Protein AF-A0AA89BZT0-F1 (afdb_monomer_lite)

Organism: Pinctada imbricata (NCBI:txid66713)

Structure (mmCIF, N/CA/C/O backbone):
data_AF-A0AA89BZT0-F1
#
_entry.id   AF-A0AA89BZT0-F1
#
loop_
_atom_site.group_PDB
_atom_site.id
_atom_site.type_symbol
_atom_site.label_atom_id
_atom_site.label_alt_id
_atom_site.label_comp_id
_atom_site.label_asym_id
_atom_site.label_entity_id
_atom_site.label_seq_id
_atom_site.pdbx_PDB_ins_code
_atom_site.Cartn_x
_atom_site.Cartn_y
_atom_site.Cartn_z
_atom_site.occupancy
_atom_site.B_iso_or_equiv
_atom_site.auth_seq_id
_atom_site.auth_comp_id
_atom_site.auth_asym_id
_atom_site.auth_atom_id
_atom_site.pdbx_PDB_model_num
ATOM 1 N N . MET A 1 1 ? -17.321 -6.067 12.253 1.00 53.56 1 MET A N 1
ATOM 2 C CA . MET A 1 1 ? -18.525 -6.173 13.113 1.00 53.56 1 MET A CA 1
ATOM 3 C C . MET A 1 1 ? -18.321 -7.063 14.333 1.00 53.56 1 MET A C 1
ATOM 5 O O . MET A 1 1 ? -18.948 -6.784 15.343 1.00 53.56 1 MET A O 1
ATOM 9 N N . LEU A 1 2 ? -17.462 -8.089 14.282 1.00 60.59 2 LEU A N 1
ATOM 10 C CA . LEU A 1 2 ? -17.059 -8.815 15.491 1.00 60.59 2 LEU A CA 1
ATOM 11 C C . LEU A 1 2 ? -16.168 -7.947 16.381 1.00 60.59 2 LEU A C 1
ATOM 13 O O . LEU A 1 2 ? -15.301 -7.229 15.878 1.00 60.59 2 LEU A O 1
ATOM 17 N N . ASN A 1 3 ? -16.389 -8.027 17.689 1.00 65.00 3 ASN A N 1
ATOM 18 C CA . ASN A 1 3 ? -15.563 -7.345 18.672 1.00 65.00 3 ASN A CA 1
ATOM 19 C C . ASN A 1 3 ? -14.187 -7.998 18.787 1.00 65.00 3 ASN A C 1
ATOM 21 O O . ASN A 1 3 ? -14.025 -9.204 18.593 1.00 65.00 3 ASN A O 1
ATOM 25 N N . ASN A 1 4 ? -13.181 -7.189 19.117 1.00 71.94 4 ASN A N 1
ATOM 26 C CA . ASN A 1 4 ? -11.838 -7.692 19.357 1.00 71.94 4 ASN A CA 1
ATOM 27 C C . ASN A 1 4 ? -11.817 -8.505 20.662 1.00 71.94 4 ASN A C 1
ATOM 29 O O . ASN A 1 4 ? -12.065 -7.955 21.737 1.00 71.94 4 ASN A O 1
ATOM 33 N N . LEU A 1 5 ? -11.478 -9.792 20.552 1.00 74.44 5 LEU A N 1
ATOM 34 C CA . LEU A 1 5 ? -11.370 -10.724 21.673 1.00 74.44 5 LEU A CA 1
ATOM 35 C C . LEU A 1 5 ? -10.456 -10.199 22.794 1.00 74.44 5 LEU A C 1
ATOM 37 O O . LEU A 1 5 ? -10.839 -10.204 23.962 1.00 74.44 5 LEU A O 1
ATOM 41 N N . VAL A 1 6 ? -9.262 -9.715 22.437 1.00 74.31 6 VAL A N 1
ATOM 42 C CA . VAL A 1 6 ? -8.294 -9.156 23.394 1.00 74.31 6 VAL A CA 1
ATOM 43 C C . VAL A 1 6 ? -8.902 -7.945 24.094 1.00 74.31 6 VAL A C 1
ATOM 45 O O . VAL A 1 6 ? -8.813 -7.838 25.309 1.00 74.31 6 VAL A O 1
ATOM 48 N N . GLY A 1 7 ? -9.599 -7.075 23.360 1.00 70.56 7 GLY A N 1
ATOM 49 C CA . GLY A 1 7 ? -10.281 -5.919 23.948 1.00 70.56 7 GLY A CA 1
ATOM 50 C C . GLY A 1 7 ? -11.321 -6.299 25.009 1.00 70.56 7 GLY A C 1
ATOM 51 O O . GLY A 1 7 ? -11.402 -5.638 26.042 1.00 70.56 7 GLY A O 1
ATOM 52 N N . ILE A 1 8 ? -12.090 -7.370 24.782 1.00 75.25 8 ILE A N 1
ATOM 53 C CA . ILE A 1 8 ? -13.076 -7.873 25.753 1.00 75.25 8 ILE A CA 1
ATOM 54 C C . ILE A 1 8 ? -12.372 -8.408 26.998 1.00 75.25 8 ILE A C 1
ATOM 56 O O . ILE A 1 8 ? -12.724 -8.017 28.108 1.00 75.25 8 ILE A O 1
ATOM 60 N N . LEU A 1 9 ? -11.346 -9.243 26.817 1.00 78.50 9 LEU A N 1
ATOM 61 C CA . LEU A 1 9 ? -10.566 -9.798 27.922 1.00 78.50 9 LEU A CA 1
ATOM 62 C C . LEU A 1 9 ? -9.877 -8.701 28.744 1.00 78.50 9 LEU A C 1
ATOM 64 O O . LEU A 1 9 ? -9.885 -8.768 29.967 1.00 78.50 9 LEU A O 1
ATOM 68 N N . LEU A 1 10 ? -9.339 -7.659 28.104 1.00 80.94 10 LEU A N 1
ATOM 69 C CA . LEU A 1 10 ? -8.722 -6.535 28.810 1.00 80.94 10 LEU A CA 1
ATOM 70 C C . LEU A 1 10 ? -9.743 -5.736 29.634 1.00 80.94 10 LEU A C 1
ATOM 72 O O . LEU A 1 10 ? -9.424 -5.338 30.753 1.00 80.94 10 LEU A O 1
ATOM 76 N N . ARG A 1 11 ? -10.965 -5.525 29.119 1.00 83.50 11 ARG A N 1
ATOM 77 C CA . ARG A 1 11 ? -12.059 -4.886 29.875 1.00 83.50 11 ARG A CA 1
ATOM 78 C C . ARG A 1 11 ? -12.552 -5.756 31.019 1.00 83.50 11 ARG A C 1
ATOM 80 O O . ARG A 1 11 ? -12.786 -5.247 32.104 1.00 83.50 11 ARG A O 1
ATOM 87 N N . PHE A 1 12 ? -12.652 -7.065 30.800 1.00 87.19 12 PHE A N 1
ATOM 88 C CA . PHE A 1 12 ? -13.073 -8.032 31.812 1.00 87.19 12 PHE A CA 1
ATOM 89 C C . PHE A 1 12 ? -12.150 -8.068 33.037 1.00 87.19 12 PHE A C 1
ATOM 91 O O . PHE A 1 12 ? -12.543 -8.578 34.077 1.00 87.19 12 PHE A O 1
ATOM 98 N N . ARG A 1 13 ? -10.935 -7.521 32.939 1.00 87.81 13 ARG A N 1
ATOM 99 C CA . ARG A 1 13 ? -9.936 -7.433 34.013 1.00 87.81 13 ARG A CA 1
ATOM 100 C C . ARG A 1 13 ? -9.957 -6.107 34.788 1.00 87.81 13 ARG A C 1
ATOM 102 O O . ARG A 1 13 ? -9.151 -5.919 35.693 1.00 87.81 13 ARG A O 1
ATOM 109 N N . GLN A 1 14 ? -10.841 -5.168 34.445 1.00 85.38 14 GLN A N 1
ATOM 110 C CA . GLN A 1 14 ? -10.793 -3.799 34.977 1.00 85.38 14 GLN A CA 1
ATOM 111 C C . GLN A 1 14 ? -11.302 -3.666 36.415 1.00 85.38 14 GLN A C 1
ATOM 113 O O . GLN A 1 14 ? -10.724 -2.913 37.193 1.00 85.38 14 GLN A O 1
ATOM 118 N N . GLU A 1 15 ? -12.387 -4.357 36.766 1.00 90.06 15 GLU A N 1
ATOM 119 C CA . GLU A 1 15 ? -13.110 -4.109 38.022 1.00 90.06 15 GLU A CA 1
ATOM 120 C C . GLU A 1 15 ? -13.287 -5.372 38.871 1.00 90.06 15 GLU A C 1
ATOM 122 O O . GLU A 1 15 ? -13.087 -6.482 38.384 1.00 90.06 15 GLU A O 1
ATOM 127 N N . LYS A 1 16 ? -13.673 -5.216 40.144 1.00 91.50 16 LYS A N 1
ATOM 128 C CA . LYS A 1 16 ? -13.706 -6.291 41.152 1.00 91.50 16 LYS A CA 1
ATOM 129 C C . LYS A 1 16 ? -14.750 -7.376 40.884 1.00 91.50 16 LYS A C 1
ATOM 131 O O . LYS A 1 16 ? -14.441 -8.558 41.003 1.00 91.50 16 LYS A O 1
ATOM 136 N N . VAL A 1 17 ? -15.981 -6.994 40.554 1.00 92.94 17 VAL A N 1
ATOM 137 C CA . VAL A 1 17 ? -17.087 -7.942 40.372 1.00 92.94 17 VAL A CA 1
ATOM 138 C C . VAL A 1 17 ? -17.135 -8.345 38.909 1.00 92.94 17 VAL A C 1
ATOM 140 O O . VAL A 1 17 ? -17.359 -7.500 38.049 1.00 92.94 17 VAL A O 1
ATOM 143 N N . ALA A 1 18 ? -16.917 -9.621 38.616 1.00 92.06 18 ALA A N 1
ATOM 144 C CA . ALA A 1 18 ? -16.894 -10.152 37.262 1.00 92.06 18 ALA A CA 1
ATOM 145 C C . ALA A 1 18 ? -18.061 -11.108 37.029 1.00 92.06 18 ALA A C 1
ATOM 147 O O . ALA A 1 18 ? -18.404 -11.905 37.902 1.00 92.06 18 ALA A O 1
ATOM 148 N N . ILE A 1 19 ? -18.659 -11.046 35.842 1.00 90.88 19 ILE A N 1
ATOM 149 C CA . ILE A 1 19 ? -19.719 -11.954 35.414 1.00 90.88 19 ILE A CA 1
ATOM 150 C C . ILE A 1 19 ? -19.530 -12.343 33.946 1.00 90.88 19 ILE A C 1
ATOM 152 O O . ILE A 1 19 ? -19.216 -11.507 33.094 1.00 90.88 19 ILE A O 1
ATOM 156 N N . THR A 1 20 ? -19.734 -13.623 33.657 1.00 90.81 20 THR A N 1
ATOM 157 C CA . THR A 1 20 ? -19.865 -14.157 32.301 1.00 90.81 20 THR A CA 1
ATOM 158 C C . THR A 1 20 ? -21.302 -14.575 32.040 1.00 90.81 20 THR A C 1
ATOM 160 O O . THR A 1 20 ? -21.988 -15.026 32.958 1.00 90.81 20 THR A O 1
ATOM 163 N N . MET A 1 21 ? -21.737 -14.459 30.794 1.00 89.56 21 MET A N 1
ATOM 164 C CA . MET A 1 21 ? -23.088 -14.773 30.334 1.00 89.56 21 MET A CA 1
ATOM 165 C C . MET A 1 21 ? -23.045 -15.296 28.896 1.00 89.56 21 MET A C 1
ATOM 167 O O . MET A 1 21 ? -22.071 -15.061 28.188 1.00 89.56 21 MET A O 1
ATOM 171 N N . ASP A 1 22 ? -24.099 -15.982 28.474 1.00 89.12 22 ASP A N 1
ATOM 172 C CA . ASP A 1 22 ? -24.241 -16.600 27.154 1.00 89.12 22 ASP A CA 1
ATOM 173 C C . ASP A 1 22 ? -25.586 -16.217 26.525 1.00 89.12 22 ASP A C 1
ATOM 175 O O . ASP A 1 22 ? -26.570 -15.981 27.236 1.00 89.12 22 ASP A O 1
ATOM 179 N N . ILE A 1 23 ? -25.655 -16.188 25.194 1.00 88.88 23 ILE A N 1
ATOM 180 C CA . ILE A 1 23 ? -26.912 -16.004 24.461 1.00 88.88 23 ILE A CA 1
ATOM 181 C C . ILE A 1 23 ? -27.428 -17.358 23.990 1.00 88.88 23 ILE A C 1
ATOM 183 O O . ILE A 1 23 ? -26.845 -18.008 23.118 1.00 88.88 23 ILE A O 1
ATOM 187 N N . GLU A 1 24 ? -28.603 -17.739 24.489 1.00 87.06 24 GLU A N 1
ATOM 188 C CA . GLU A 1 24 ? -29.215 -19.009 24.126 1.00 87.06 24 GLU A CA 1
ATOM 189 C C . GLU A 1 24 ? -29.506 -19.051 22.621 1.00 87.06 24 GLU A C 1
ATOM 191 O O . GLU A 1 24 ? -30.210 -18.197 22.077 1.00 87.06 24 GLU A O 1
ATOM 196 N N . HIS A 1 25 ? -28.979 -20.071 21.939 1.00 85.19 25 HIS A N 1
ATOM 197 C CA . HIS A 1 25 ? -29.228 -20.312 20.517 1.00 85.19 25 HIS A CA 1
ATOM 198 C C . HIS A 1 25 ? -28.954 -19.093 19.613 1.00 85.19 25 HIS A C 1
ATOM 200 O O . HIS A 1 25 ? -29.687 -18.869 18.648 1.00 85.19 25 HIS A O 1
ATOM 206 N N . MET A 1 26 ? -27.882 -18.338 19.886 1.00 86.81 26 MET A N 1
ATOM 207 C CA . MET A 1 26 ? -27.530 -17.062 19.241 1.00 86.81 26 MET A CA 1
ATOM 208 C C . MET A 1 26 ? -27.893 -16.951 17.749 1.00 86.81 26 MET A C 1
ATOM 210 O O . MET A 1 26 ? -28.664 -16.074 17.362 1.00 86.81 26 MET A O 1
ATOM 214 N N . PHE A 1 27 ? -27.424 -17.869 16.898 1.00 86.12 27 PHE A N 1
ATOM 215 C CA . PHE A 1 27 ? -27.715 -17.833 15.455 1.00 86.12 27 PHE A CA 1
ATOM 216 C C . PHE A 1 27 ? -29.190 -18.082 15.119 1.00 86.12 27 PHE A C 1
ATOM 218 O O . PHE A 1 27 ? -29.762 -17.415 14.254 1.00 86.12 27 PHE A O 1
ATOM 225 N N . TYR A 1 28 ? -29.834 -19.004 15.833 1.00 85.88 28 TYR A N 1
ATOM 226 C CA . TYR A 1 28 ? -31.235 -19.351 15.623 1.00 85.88 28 TYR A CA 1
ATOM 227 C C . TYR A 1 28 ? -32.198 -18.297 16.180 1.00 85.88 28 TYR A C 1
ATOM 229 O O . TYR A 1 28 ? -33.404 -18.423 15.988 1.00 85.88 28 TYR A O 1
ATOM 237 N N . ASN A 1 29 ? -31.730 -17.216 16.800 1.00 86.38 29 ASN A N 1
ATOM 238 C CA . ASN A 1 29 ? -32.606 -16.089 17.123 1.00 86.38 29 ASN A CA 1
ATOM 239 C C . ASN A 1 29 ? -32.954 -15.246 15.884 1.00 86.38 29 ASN A C 1
ATOM 241 O O . ASN A 1 29 ? -34.031 -14.650 15.830 1.00 86.38 29 ASN A O 1
ATOM 245 N N . PHE A 1 30 ? -32.138 -15.299 14.825 1.00 87.19 30 PHE A N 1
ATOM 246 C CA . PHE A 1 30 ? -32.295 -14.461 13.634 1.00 87.19 30 PHE A CA 1
ATOM 247 C C . PHE A 1 30 ? -32.891 -15.240 12.452 1.00 87.19 30 PHE A C 1
ATOM 249 O O . PHE A 1 30 ? -32.354 -16.256 12.003 1.00 87.19 30 PHE A O 1
ATOM 256 N N . LYS A 1 31 ? -34.036 -14.770 11.940 1.00 86.44 31 LYS A N 1
ATOM 257 C CA . LYS A 1 31 ? -34.741 -15.379 10.798 1.00 86.44 31 LYS A CA 1
ATOM 258 C C . LYS A 1 31 ? -34.094 -14.990 9.470 1.00 86.44 31 LYS A C 1
ATOM 260 O O . LYS A 1 31 ? -33.657 -13.859 9.302 1.00 86.44 31 LYS A O 1
ATOM 265 N N . VAL A 1 32 ? -34.129 -15.911 8.510 1.00 86.62 32 VAL A N 1
ATOM 266 C CA . VAL A 1 32 ? -33.636 -15.680 7.144 1.00 86.62 32 VAL A CA 1
ATOM 267 C C . VAL A 1 32 ? -34.807 -15.255 6.241 1.00 86.62 32 VAL A C 1
ATOM 269 O O . VAL A 1 32 ? -35.856 -15.929 6.270 1.00 86.62 32 VAL A O 1
ATOM 272 N N . PRO A 1 33 ? -34.662 -14.173 5.444 1.00 87.25 33 PRO A N 1
ATOM 273 C CA . PRO A 1 33 ? -35.660 -13.742 4.462 1.00 87.25 33 PRO A CA 1
ATOM 274 C C . PRO A 1 33 ? -36.053 -14.868 3.506 1.00 87.25 33 PRO A C 1
ATOM 276 O O . PRO A 1 33 ? -35.218 -15.701 3.148 1.00 87.25 33 PRO A O 1
ATOM 279 N N . LEU A 1 34 ? -37.325 -14.920 3.099 1.00 87.88 34 LEU A N 1
ATOM 280 C CA . LEU A 1 34 ? -37.867 -16.044 2.327 1.00 87.88 34 LEU A CA 1
ATOM 281 C C . LEU A 1 34 ? -37.084 -16.271 1.023 1.00 87.88 34 LEU A C 1
ATOM 283 O O . LEU A 1 34 ? -36.742 -17.416 0.724 1.00 87.88 34 LEU A O 1
ATOM 287 N N . GLU A 1 35 ? -36.721 -15.202 0.305 1.00 90.25 35 GLU A N 1
ATOM 288 C CA . GLU A 1 35 ? -35.932 -15.289 -0.930 1.00 90.25 35 GLU A CA 1
ATOM 289 C C . GLU A 1 35 ? -34.500 -15.822 -0.734 1.00 90.25 35 GLU A C 1
ATOM 291 O O . GLU A 1 35 ? -33.906 -16.355 -1.675 1.00 90.25 35 GLU A O 1
ATOM 296 N N . GLN A 1 36 ? -33.953 -15.746 0.484 1.00 85.94 36 GLN A N 1
ATOM 297 C CA . GLN A 1 36 ? -32.582 -16.164 0.797 1.00 85.94 36 GLN A CA 1
ATOM 298 C C . GLN A 1 36 ? -32.486 -17.587 1.368 1.00 85.94 36 GLN A C 1
ATOM 300 O O . GLN A 1 36 ? -31.429 -18.214 1.285 1.00 85.94 36 GLN A O 1
ATOM 305 N N . ARG A 1 37 ? -33.584 -18.167 1.877 1.00 85.94 37 ARG A N 1
ATOM 306 C CA . ARG A 1 37 ? -33.588 -19.532 2.459 1.00 85.94 37 ARG A CA 1
ATOM 307 C C . ARG A 1 37 ? -33.136 -20.615 1.483 1.00 85.94 37 ARG A C 1
ATOM 309 O O . ARG A 1 37 ? -32.608 -21.645 1.899 1.00 85.94 37 ARG A O 1
ATOM 316 N N . ARG A 1 38 ? -33.302 -20.382 0.176 1.00 86.88 38 ARG A N 1
ATOM 317 C CA . ARG A 1 38 ? -32.851 -21.302 -0.881 1.00 86.88 38 ARG A CA 1
ATOM 318 C C . ARG A 1 38 ? -31.341 -21.556 -0.866 1.00 86.88 38 ARG A C 1
ATOM 320 O O . ARG A 1 38 ? -30.932 -22.623 -1.308 1.00 86.88 38 ARG A O 1
ATOM 327 N N . PHE A 1 39 ? -30.549 -20.615 -0.348 1.00 85.00 39 PHE A N 1
ATOM 328 C CA . PHE A 1 39 ? -29.093 -20.734 -0.243 1.00 85.00 39 PHE A CA 1
ATOM 329 C C . PHE A 1 39 ? -28.644 -21.536 0.988 1.00 85.00 39 PHE A C 1
ATOM 331 O O . PHE A 1 39 ? -27.487 -21.924 1.071 1.00 85.00 39 PHE A O 1
ATOM 338 N N . LEU A 1 40 ? -29.555 -21.822 1.926 1.00 86.31 40 LEU A N 1
ATOM 339 C CA . LEU A 1 40 ? -29.295 -22.590 3.149 1.00 86.31 40 LEU A CA 1
ATOM 340 C C . LEU A 1 40 ? -30.031 -23.939 3.124 1.00 86.31 40 LEU A C 1
ATOM 342 O O . LEU A 1 40 ? -30.663 -24.351 4.103 1.00 86.31 40 LEU A O 1
ATOM 346 N N . ARG A 1 41 ? -30.015 -24.600 1.961 1.00 88.31 41 ARG A N 1
ATOM 347 C CA . ARG A 1 41 ? -30.594 -25.935 1.785 1.00 88.31 41 ARG A CA 1
ATOM 348 C C . ARG A 1 41 ? -29.659 -27.001 2.332 1.00 88.31 41 ARG A C 1
ATOM 350 O O . ARG A 1 41 ? -28.452 -26.930 2.139 1.00 88.31 41 ARG A O 1
ATOM 357 N N . PHE A 1 42 ? -30.242 -28.017 2.946 1.00 86.62 42 PHE A N 1
ATOM 358 C CA . PHE A 1 42 ? -29.532 -29.215 3.371 1.00 86.62 42 PHE A CA 1
ATOM 359 C C . PHE A 1 42 ? -30.395 -30.444 3.098 1.00 86.62 42 PHE A C 1
ATOM 361 O O . PHE A 1 42 ? -31.622 -30.353 3.011 1.00 86.62 42 PHE A O 1
ATOM 368 N N . LEU A 1 43 ? -29.747 -31.590 2.922 1.00 91.38 43 LEU A N 1
ATOM 369 C CA . LEU A 1 43 ? -30.429 -32.870 2.784 1.00 91.38 43 LEU A CA 1
ATOM 370 C C . LEU A 1 43 ? -30.545 -33.507 4.165 1.00 91.38 43 LEU A C 1
ATOM 372 O O . LEU A 1 43 ? -29.567 -33.561 4.908 1.00 91.38 43 LEU A O 1
ATOM 376 N N . TRP A 1 44 ? -31.737 -33.982 4.501 1.00 92.50 44 TRP A N 1
ATOM 377 C CA . TRP A 1 44 ? -31.967 -34.758 5.714 1.00 92.50 44 TRP A CA 1
ATOM 378 C C . TRP A 1 44 ? -33.056 -35.790 5.481 1.00 92.50 44 TRP A C 1
ATOM 380 O O . TRP A 1 44 ? -33.876 -35.642 4.570 1.00 92.50 44 TRP A O 1
ATOM 390 N N . HIS A 1 45 ? -33.075 -36.841 6.291 1.00 90.12 45 HIS A N 1
ATOM 391 C CA . HIS A 1 45 ? -34.101 -37.859 6.166 1.00 90.12 45 HIS A CA 1
ATOM 392 C C . HIS A 1 45 ? -35.470 -37.290 6.539 1.00 90.12 45 HIS A C 1
ATOM 394 O O . HIS A 1 45 ? -35.613 -36.540 7.516 1.00 90.12 45 HIS A O 1
ATOM 400 N N . ARG A 1 46 ? -36.487 -37.622 5.738 1.00 90.69 46 ARG A N 1
ATOM 401 C CA . ARG A 1 46 ? -37.849 -37.134 5.968 1.00 90.69 46 ARG A CA 1
ATOM 402 C C . ARG A 1 46 ? -38.300 -37.507 7.384 1.00 90.69 46 ARG A C 1
ATOM 404 O O . ARG A 1 46 ? -38.179 -38.651 7.796 1.00 90.69 46 ARG A O 1
ATOM 411 N N . ASN A 1 47 ? -38.839 -36.528 8.110 1.00 87.62 47 ASN A N 1
ATOM 412 C CA . ASN A 1 47 ? -39.319 -36.681 9.490 1.00 87.62 47 ASN A CA 1
ATOM 413 C C . ASN A 1 47 ? -38.246 -37.119 10.507 1.00 87.62 47 ASN A C 1
ATOM 415 O O . ASN A 1 47 ? -38.604 -37.619 11.569 1.00 87.62 47 ASN A O 1
ATOM 419 N N . ASN A 1 48 ? -36.955 -36.890 10.219 1.00 85.00 48 ASN A N 1
ATOM 420 C CA . ASN A 1 48 ? -35.841 -37.285 11.090 1.00 85.00 48 ASN A CA 1
ATOM 421 C C . ASN A 1 48 ? -35.766 -38.808 11.342 1.00 85.00 48 ASN A C 1
ATOM 423 O O . ASN A 1 48 ? -35.332 -39.241 12.406 1.00 85.00 48 ASN A O 1
ATOM 427 N N . ASP A 1 49 ? -36.196 -39.605 10.363 1.00 89.12 49 ASP A N 1
ATOM 428 C CA . ASP A 1 49 ? -36.169 -41.070 10.391 1.00 89.12 49 ASP A CA 1
ATOM 429 C C . ASP A 1 49 ? -35.160 -41.591 9.360 1.00 89.12 49 ASP A C 1
ATOM 431 O O . ASP A 1 49 ? -35.381 -41.436 8.162 1.00 89.12 49 ASP A O 1
ATOM 435 N N . PHE A 1 50 ? -34.061 -42.202 9.812 1.00 91.69 50 PHE A N 1
ATOM 436 C CA . PHE A 1 50 ? -32.956 -42.651 8.951 1.00 91.69 50 PHE A CA 1
ATOM 437 C C . PHE A 1 50 ? -33.356 -43.705 7.902 1.00 91.69 50 PHE A C 1
ATOM 439 O O . PHE A 1 50 ? -32.645 -43.861 6.910 1.00 91.69 50 PHE A O 1
ATOM 446 N N . GLU A 1 51 ? -34.505 -44.366 8.066 1.00 92.81 51 GLU A N 1
ATOM 447 C CA . GLU A 1 51 ? -35.046 -45.332 7.098 1.00 92.81 51 GLU A CA 1
ATOM 448 C C . GLU A 1 51 ? -35.844 -44.661 5.961 1.00 92.81 51 GLU A C 1
ATOM 450 O O . GLU A 1 51 ? -36.168 -45.285 4.949 1.00 92.81 51 GLU A O 1
ATOM 455 N N . GLN A 1 52 ? -36.173 -43.372 6.095 1.00 93.50 52 GLN A N 1
ATOM 456 C CA . GLN A 1 52 ? -36.895 -42.601 5.080 1.00 93.50 52 GLN A CA 1
ATOM 457 C C . GLN A 1 52 ? -35.939 -41.962 4.061 1.00 93.50 52 GLN A C 1
ATOM 459 O O . GLN A 1 52 ? -34.777 -41.698 4.371 1.00 93.50 52 GLN A O 1
ATOM 464 N N . PRO A 1 53 ? -36.402 -41.633 2.839 1.00 87.56 53 PRO A N 1
ATOM 465 C CA . PRO A 1 53 ? -35.551 -40.999 1.837 1.00 87.56 53 PRO A CA 1
ATOM 466 C C . PRO A 1 53 ? -35.045 -39.619 2.285 1.00 87.56 53 PRO A C 1
ATOM 468 O O . PRO A 1 53 ? -35.751 -38.857 2.958 1.00 87.56 53 PRO A O 1
ATOM 471 N N . LEU A 1 54 ? -33.832 -39.278 1.839 1.00 94.00 54 LEU A N 1
ATOM 472 C CA . LEU A 1 54 ? -33.273 -37.933 1.959 1.00 94.00 54 LEU A CA 1
ATOM 473 C C . LEU A 1 54 ? -34.129 -36.942 1.162 1.00 94.00 54 LEU A C 1
ATOM 475 O O . LEU A 1 54 ? -34.370 -37.119 -0.033 1.00 94.00 54 LEU A O 1
ATOM 479 N N . VAL A 1 55 ? -34.566 -35.871 1.818 1.00 93.00 55 VAL A N 1
ATOM 480 C CA . VAL A 1 55 ? -35.310 -34.769 1.203 1.00 93.00 55 VAL A CA 1
ATOM 481 C C . VAL A 1 55 ? -34.615 -33.438 1.484 1.00 93.00 55 VAL A C 1
ATOM 483 O O . VAL A 1 55 ? -33.896 -33.282 2.471 1.00 93.00 55 VAL A O 1
ATOM 486 N N . ALA A 1 56 ? -34.813 -32.467 0.592 1.00 90.75 56 ALA A N 1
ATOM 487 C CA . ALA A 1 56 ? -34.241 -31.136 0.745 1.00 90.75 56 ALA A CA 1
ATOM 488 C C . ALA A 1 56 ? -35.056 -30.301 1.743 1.00 90.75 56 ALA A C 1
ATOM 490 O O . ALA A 1 56 ? -36.212 -29.960 1.484 1.00 90.75 56 ALA A O 1
ATOM 491 N N . TYR A 1 57 ? -34.426 -29.923 2.851 1.00 86.00 57 TYR A N 1
ATOM 492 C CA . TYR A 1 57 ? -34.934 -28.948 3.810 1.00 86.00 57 TYR A CA 1
ATOM 493 C C . TYR A 1 57 ? -34.263 -27.587 3.597 1.00 86.00 57 TYR A C 1
ATOM 495 O O . TYR A 1 57 ? -33.181 -27.482 3.019 1.00 86.00 57 TYR A O 1
ATOM 503 N N . GLN A 1 58 ? -34.924 -26.521 4.047 1.00 87.81 58 GLN A N 1
ATOM 504 C CA . GLN A 1 58 ? -34.394 -25.158 4.032 1.00 87.81 58 GLN A CA 1
ATOM 505 C C . GLN A 1 58 ? -34.340 -24.629 5.455 1.00 87.81 58 GLN A C 1
ATOM 507 O O . GLN A 1 58 ? -35.340 -24.673 6.176 1.00 87.81 58 GLN A O 1
ATOM 512 N N . MET A 1 59 ? -33.194 -24.081 5.844 1.00 87.25 59 MET A N 1
ATOM 513 C CA . MET A 1 59 ? -33.084 -23.398 7.125 1.00 87.25 59 MET A CA 1
ATOM 514 C C . MET A 1 59 ? -33.903 -22.108 7.093 1.00 87.25 59 MET A C 1
ATOM 516 O O . MET A 1 59 ? -33.787 -21.284 6.188 1.00 87.25 59 MET A O 1
ATOM 520 N N . THR A 1 60 ? -34.762 -21.933 8.095 1.00 87.12 60 THR A N 1
ATOM 521 C CA . THR A 1 60 ? -35.601 -20.729 8.237 1.00 87.12 60 THR A CA 1
ATOM 522 C C . THR A 1 60 ? -34.916 -19.631 9.049 1.00 87.12 60 THR A C 1
ATOM 524 O O . THR A 1 60 ? -35.423 -18.510 9.146 1.00 87.12 60 THR A O 1
ATOM 527 N N . ARG A 1 61 ? -33.760 -19.957 9.631 1.00 87.00 61 ARG A N 1
ATOM 528 C CA . ARG A 1 61 ? -32.972 -19.140 10.547 1.00 87.00 61 ARG A CA 1
ATOM 529 C C . ARG A 1 61 ? -31.488 -19.269 10.223 1.00 87.00 61 ARG A C 1
ATOM 531 O O . ARG A 1 61 ? -31.100 -20.197 9.513 1.00 87.00 61 ARG A O 1
ATOM 538 N N . HIS A 1 62 ? -30.678 -18.335 10.711 1.00 86.56 62 HIS A N 1
ATOM 539 C CA . HIS A 1 62 ? -29.236 -18.387 10.492 1.00 86.56 62 HIS A CA 1
ATOM 540 C C . HIS A 1 62 ? -28.629 -19.634 11.145 1.00 86.56 62 HIS A C 1
ATOM 542 O O . HIS A 1 62 ? -29.038 -20.048 12.228 1.00 86.56 62 HIS A O 1
ATOM 548 N N . VAL A 1 63 ? -27.657 -20.236 10.457 1.00 82.88 63 VAL A N 1
ATOM 549 C CA . VAL A 1 63 ? -26.985 -21.468 10.886 1.00 82.88 63 VAL A CA 1
ATOM 550 C C . VAL A 1 63 ? -25.576 -21.203 11.384 1.00 82.88 63 VAL A C 1
ATOM 552 O O . VAL A 1 63 ? -24.891 -20.296 10.903 1.00 82.88 63 VAL A O 1
ATOM 555 N N . PHE A 1 64 ? -25.127 -22.052 12.302 1.00 77.69 64 PHE A N 1
ATOM 556 C CA . PHE A 1 64 ? -23.723 -22.154 12.673 1.00 77.69 64 PHE A CA 1
ATOM 557 C C . PHE A 1 64 ? -22.880 -22.686 11.498 1.00 77.69 64 PHE A C 1
ATOM 559 O O . PHE A 1 64 ? -23.361 -23.488 10.700 1.00 77.69 64 PHE A O 1
ATOM 566 N N . GLY A 1 65 ? -21.630 -22.229 11.380 1.00 74.81 65 GLY A N 1
ATOM 567 C CA . GLY A 1 65 ? -20.685 -22.672 10.344 1.00 74.81 65 GLY A CA 1
ATOM 568 C C . GLY A 1 65 ? -20.740 -21.903 9.018 1.00 74.81 65 GLY A C 1
ATOM 569 O O . GLY A 1 65 ? -19.802 -21.994 8.232 1.00 74.81 65 GLY A O 1
ATOM 570 N N . ASN A 1 66 ? -21.775 -21.092 8.778 1.00 79.38 66 ASN A N 1
ATOM 571 C CA . ASN A 1 66 ? -21.763 -20.146 7.660 1.00 79.38 66 ASN A CA 1
ATOM 572 C C . ASN A 1 66 ? -20.909 -18.915 8.020 1.00 79.38 66 ASN A C 1
ATOM 574 O O . ASN A 1 66 ? -21.109 -18.308 9.074 1.00 79.38 66 ASN A O 1
ATOM 578 N N . SER A 1 67 ? -19.982 -18.528 7.138 1.00 77.31 67 SER A N 1
ATOM 579 C CA . SER A 1 67 ? -18.983 -17.475 7.387 1.00 77.31 67 SER A CA 1
ATOM 580 C C . SER A 1 67 ? -19.602 -16.111 7.712 1.00 77.31 67 SER A C 1
ATOM 582 O O . SER A 1 67 ? -19.031 -15.337 8.479 1.00 77.31 67 SER A O 1
ATOM 584 N N . THR A 1 68 ? -20.795 -15.821 7.185 1.00 80.25 68 THR A N 1
ATOM 585 C CA . THR A 1 68 ? -21.501 -14.551 7.417 1.00 80.25 68 THR A CA 1
ATOM 586 C C . THR A 1 68 ? -22.340 -14.535 8.696 1.00 80.25 68 THR A C 1
ATOM 588 O O . THR A 1 68 ? -22.626 -13.456 9.223 1.00 80.25 68 THR A O 1
ATOM 591 N N . SER A 1 69 ? -22.704 -15.700 9.240 1.00 82.50 69 SER A N 1
ATOM 592 C CA . SER A 1 69 ? -23.628 -15.812 10.376 1.00 82.50 69 SER A CA 1
ATOM 593 C C . SER A 1 69 ? -23.183 -15.054 11.636 1.00 82.50 69 SER A C 1
ATOM 595 O O . SER A 1 69 ? -24.034 -14.385 12.223 1.00 82.50 69 SER A O 1
ATOM 597 N N . PRO A 1 70 ? -21.898 -15.063 12.058 1.00 83.12 70 PRO A N 1
ATOM 598 C CA . PRO A 1 70 ? -21.460 -14.301 13.234 1.00 83.12 70 PRO A CA 1
ATOM 599 C C . PRO A 1 70 ? -21.673 -12.794 13.095 1.00 83.12 70 PRO A C 1
ATOM 601 O O . PRO A 1 70 ? -22.096 -12.137 14.046 1.00 83.12 70 PRO A O 1
ATOM 604 N N . SER A 1 71 ? -21.432 -12.241 11.906 1.00 83.62 71 SER A N 1
ATOM 605 C CA . SER A 1 71 ? -21.617 -10.811 11.645 1.00 83.62 71 SER A CA 1
ATOM 606 C C . SER A 1 71 ? -23.092 -10.421 11.666 1.00 83.62 71 SER A C 1
ATOM 608 O O . SER A 1 71 ? -23.443 -9.406 12.265 1.00 83.62 71 SER A O 1
ATOM 610 N N . VAL A 1 72 ? -23.959 -11.246 11.069 1.00 83.12 72 VAL A N 1
ATOM 611 C CA . VAL A 1 72 ? -25.411 -11.008 11.063 1.00 83.12 72 VAL A CA 1
ATOM 612 C C . VAL A 1 72 ? -25.994 -11.122 12.471 1.00 83.12 72 VAL A C 1
ATOM 614 O O . VAL A 1 72 ? -26.773 -10.263 12.876 1.00 83.12 72 VAL A O 1
ATOM 617 N N . ALA A 1 73 ? -25.582 -12.134 13.239 1.00 83.56 73 ALA A N 1
ATOM 618 C CA . ALA A 1 73 ? -26.057 -12.326 14.605 1.00 83.56 73 ALA A CA 1
ATOM 619 C C . ALA A 1 73 ? -25.638 -11.163 15.525 1.00 83.56 73 ALA A C 1
ATOM 621 O O . ALA A 1 73 ? -26.462 -10.642 16.272 1.00 83.56 73 ALA A O 1
ATOM 622 N N . ASN A 1 74 ? -24.393 -10.682 15.411 1.00 85.62 74 ASN A N 1
ATOM 623 C CA . ASN A 1 74 ? -23.947 -9.495 16.149 1.00 85.62 74 ASN A CA 1
ATOM 624 C C . ASN A 1 74 ? -24.705 -8.233 15.722 1.00 85.62 74 ASN A C 1
ATOM 626 O O . ASN A 1 74 ? -25.123 -7.460 16.578 1.00 85.62 74 ASN A O 1
ATOM 630 N N . PHE A 1 75 ? -24.918 -8.017 14.421 1.00 87.44 75 PHE A N 1
ATOM 631 C CA . PHE A 1 75 ? -25.705 -6.878 13.943 1.00 87.44 75 PHE A CA 1
ATOM 632 C C . PHE A 1 75 ? -27.131 -6.900 14.506 1.00 87.44 75 PHE A C 1
ATOM 634 O O . PHE A 1 75 ? -27.607 -5.893 15.028 1.00 87.44 75 PHE A O 1
ATOM 641 N N . GLY A 1 76 ? -27.788 -8.060 14.450 1.00 87.38 76 GLY A N 1
ATOM 642 C CA . GLY A 1 76 ? -29.128 -8.237 14.991 1.00 87.38 76 GLY A CA 1
ATOM 643 C C . GLY A 1 76 ? -29.185 -7.979 16.497 1.00 87.38 76 GLY A C 1
ATOM 644 O O . GLY A 1 76 ? -30.079 -7.272 16.951 1.00 87.38 76 GLY A O 1
ATOM 645 N N . LEU A 1 77 ? -28.198 -8.456 17.261 1.00 88.12 77 LEU A N 1
ATOM 646 C CA . LEU A 1 77 ? -28.104 -8.203 18.700 1.00 88.12 77 LEU A CA 1
ATOM 647 C C . LEU A 1 77 ? -27.981 -6.706 19.019 1.00 88.12 77 LEU A C 1
ATOM 649 O O . LEU A 1 77 ? -28.691 -6.196 19.883 1.00 88.12 77 LEU A O 1
ATOM 653 N N . ARG A 1 78 ? -27.137 -5.980 18.275 1.00 90.62 78 ARG A N 1
ATOM 654 C CA . ARG A 1 78 ? -26.977 -4.524 18.423 1.00 90.62 78 ARG A CA 1
ATOM 655 C C . ARG A 1 78 ? -28.256 -3.766 18.073 1.00 90.62 78 ARG A C 1
ATOM 657 O O . ARG A 1 78 ? -28.596 -2.803 18.752 1.00 90.62 78 ARG A O 1
ATOM 664 N N . LYS A 1 79 ? -28.985 -4.219 17.049 1.00 89.75 79 LYS A N 1
ATOM 665 C CA . LYS A 1 79 ? -30.274 -3.634 16.657 1.00 89.75 79 LYS A CA 1
ATOM 666 C C . LYS A 1 79 ? -31.372 -3.852 17.693 1.00 89.75 79 LYS A C 1
ATOM 668 O O . LYS A 1 79 ? -32.144 -2.934 17.943 1.00 89.75 79 LYS A O 1
ATOM 673 N N . VAL A 1 80 ? -31.404 -5.012 18.349 1.00 90.06 80 VAL A N 1
ATOM 674 C CA . VAL A 1 80 ? -32.366 -5.308 19.426 1.00 90.06 80 VAL A CA 1
ATOM 675 C C . VAL A 1 80 ? -32.232 -4.331 20.605 1.00 90.06 80 VAL A C 1
ATOM 677 O O . VAL A 1 80 ? -33.231 -4.004 21.241 1.00 90.06 80 VAL A O 1
ATOM 680 N N . VAL A 1 81 ? -31.031 -3.810 20.878 1.00 90.50 81 VAL A N 1
ATOM 681 C CA . VAL A 1 81 ? -30.784 -2.883 22.000 1.00 90.50 81 VAL A CA 1
ATOM 682 C C . VAL A 1 81 ? -30.630 -1.414 21.592 1.00 90.50 81 VAL A C 1
ATOM 684 O O . VAL A 1 81 ? -30.272 -0.589 22.425 1.00 90.50 81 VAL A O 1
ATOM 687 N N . GLU A 1 82 ? -30.919 -1.044 20.341 1.00 88.81 82 GLU A N 1
ATOM 688 C CA . GLU A 1 82 ? -30.725 0.327 19.830 1.00 88.81 82 GLU A CA 1
ATOM 689 C C . GLU A 1 82 ? -31.508 1.382 20.644 1.00 88.81 82 GLU A C 1
ATOM 691 O O . GLU A 1 82 ? -30.999 2.475 20.907 1.00 88.81 82 GLU A O 1
ATOM 696 N N . GLY A 1 83 ? -32.700 1.015 21.130 1.00 86.88 83 GLY A N 1
ATOM 697 C CA . GLY A 1 83 ? -33.546 1.838 22.003 1.00 86.88 83 GLY A CA 1
ATOM 698 C C . GLY A 1 83 ? -33.309 1.680 23.512 1.00 86.88 83 GLY A C 1
ATOM 699 O O . GLY A 1 83 ? -34.052 2.272 24.288 1.00 86.88 83 GLY A O 1
ATOM 700 N N . ALA A 1 84 ? -32.328 0.880 23.943 1.00 90.62 84 ALA A N 1
ATOM 701 C CA . ALA A 1 84 ? -32.031 0.659 25.361 1.00 90.62 84 ALA A CA 1
ATOM 702 C C . ALA A 1 84 ? -31.124 1.758 25.954 1.00 90.62 84 ALA A C 1
ATOM 704 O O . ALA A 1 84 ? -30.604 2.623 25.233 1.00 90.62 84 ALA A O 1
ATOM 705 N N . ASP A 1 85 ? -30.906 1.688 27.270 1.00 88.38 85 ASP A N 1
ATOM 706 C CA . ASP A 1 85 ? -29.998 2.563 28.019 1.00 88.38 85 ASP A CA 1
ATOM 707 C C . ASP A 1 85 ? -28.558 2.519 27.466 1.00 88.38 85 ASP A C 1
ATOM 709 O O . ASP A 1 85 ? -28.128 1.562 26.810 1.00 88.38 85 ASP A O 1
ATOM 713 N N . SER A 1 86 ? -27.787 3.584 27.702 1.00 85.81 86 SER A N 1
ATOM 714 C CA . SER A 1 86 ? -26.435 3.745 27.145 1.00 85.81 86 SER A CA 1
ATOM 715 C C . SER A 1 86 ? -25.447 2.676 27.620 1.00 85.81 86 SER A C 1
ATOM 717 O O . SER A 1 86 ? -24.622 2.209 26.832 1.00 85.81 86 SER A O 1
ATOM 719 N N . ASP A 1 87 ? -25.545 2.245 28.873 1.00 84.62 87 ASP A N 1
ATOM 720 C CA . ASP A 1 87 ? -24.700 1.211 29.469 1.00 84.62 87 ASP A CA 1
ATOM 721 C C . ASP A 1 87 ? -25.048 -0.204 28.973 1.00 84.62 87 ASP A C 1
ATOM 723 O O . ASP A 1 87 ? -24.136 -0.978 28.678 1.00 84.62 87 ASP A O 1
ATOM 727 N N . VAL A 1 88 ? -26.332 -0.511 28.753 1.00 89.62 88 VAL A N 1
ATOM 728 C CA . VAL A 1 88 ? -26.791 -1.751 28.091 1.00 89.62 88 VAL A CA 1
ATOM 729 C C . VAL A 1 88 ? -26.259 -1.822 26.659 1.00 89.62 88 VAL A C 1
ATOM 731 O O . VAL A 1 88 ? -25.697 -2.837 26.239 1.00 89.62 88 VAL A O 1
ATOM 734 N N . LYS A 1 89 ? -26.366 -0.719 25.905 1.00 86.94 89 LYS A N 1
ATOM 735 C CA . LYS A 1 89 ? -25.788 -0.625 24.555 1.00 86.94 89 LYS A CA 1
ATOM 736 C C . LYS A 1 89 ? -24.279 -0.818 24.577 1.00 86.94 89 LYS A C 1
ATOM 738 O O . LYS A 1 89 ? -23.752 -1.524 23.722 1.00 86.94 89 LYS A O 1
ATOM 743 N N . CYS A 1 90 ? -23.584 -0.217 25.541 1.00 83.62 90 CYS A N 1
ATOM 744 C CA . CYS A 1 90 ? -22.141 -0.372 25.696 1.00 83.62 90 CYS A CA 1
ATOM 745 C C . CYS A 1 90 ? -21.756 -1.838 25.955 1.00 83.62 90 CYS A C 1
ATOM 747 O O . CYS A 1 90 ? -20.864 -2.354 25.282 1.00 83.62 90 CYS A O 1
ATOM 749 N N . LEU A 1 91 ? -22.475 -2.532 26.846 1.00 85.50 91 LEU A N 1
ATOM 750 C CA . LEU A 1 91 ? -22.273 -3.954 27.136 1.00 85.50 91 LEU A CA 1
ATOM 751 C C . LEU A 1 91 ? -22.428 -4.818 25.875 1.00 85.50 91 LEU A C 1
ATOM 753 O O . LEU A 1 91 ? -21.513 -5.561 25.526 1.00 85.50 91 LEU A O 1
ATOM 757 N N . ILE A 1 92 ? -23.526 -4.680 25.130 1.00 87.75 92 ILE A N 1
ATOM 758 C CA . ILE A 1 92 ? -23.742 -5.457 23.897 1.00 87.75 92 ILE A CA 1
ATOM 759 C C . ILE A 1 92 ? -22.719 -5.103 22.811 1.00 87.75 92 ILE A C 1
ATOM 761 O O . ILE A 1 92 ? -22.167 -5.983 22.146 1.00 87.75 92 ILE A O 1
ATOM 765 N N . ASN A 1 93 ? -22.434 -3.813 22.626 1.00 83.19 93 ASN A N 1
ATOM 766 C CA . ASN A 1 93 ? -21.546 -3.360 21.562 1.00 83.19 93 ASN A CA 1
ATOM 767 C C . ASN A 1 93 ? -20.091 -3.727 21.816 1.00 83.19 93 ASN A C 1
ATOM 769 O O . ASN A 1 93 ? -19.396 -3.988 20.840 1.00 83.19 93 ASN A O 1
ATOM 773 N N . ASN A 1 94 ? -19.643 -3.779 23.073 1.00 79.94 94 ASN A N 1
ATOM 774 C CA . ASN A 1 94 ? -18.223 -3.887 23.398 1.00 79.94 94 ASN A CA 1
ATOM 775 C C . ASN A 1 94 ? -17.850 -5.170 24.144 1.00 79.94 94 ASN A C 1
ATOM 777 O O . ASN A 1 94 ? -16.694 -5.570 24.069 1.00 79.94 94 ASN A O 1
ATOM 781 N N . ASN A 1 95 ? -18.759 -5.833 24.853 1.00 83.56 95 ASN A N 1
ATOM 782 C CA . ASN A 1 95 ? -18.406 -6.891 25.809 1.00 83.56 95 ASN A CA 1
ATOM 783 C C . ASN A 1 95 ? -18.901 -8.292 25.416 1.00 83.56 95 ASN A C 1
ATOM 785 O O . ASN A 1 95 ? -18.638 -9.243 26.148 1.00 83.56 95 ASN A O 1
ATOM 789 N N . PHE A 1 96 ? -19.531 -8.431 24.246 1.00 85.06 96 PHE A N 1
ATOM 790 C CA . PHE A 1 96 ? -19.890 -9.723 23.655 1.00 85.06 96 PHE A CA 1
ATOM 791 C C . PHE A 1 96 ? -18.938 -10.132 22.529 1.00 85.06 96 PHE A C 1
ATOM 793 O O . PHE A 1 96 ? -18.612 -9.328 21.648 1.00 85.06 96 PHE A O 1
ATOM 800 N N . TYR A 1 97 ? -18.529 -11.399 22.534 1.00 83.19 97 TYR A N 1
ATOM 801 C CA . TYR A 1 97 ? -17.875 -12.075 21.423 1.00 83.19 97 TYR A CA 1
ATOM 802 C C . TYR A 1 97 ? -18.810 -13.164 20.895 1.00 83.19 97 TYR A C 1
ATOM 804 O O . TYR A 1 97 ? -18.809 -14.285 21.384 1.00 83.19 97 TYR A O 1
ATOM 812 N N . VAL A 1 98 ? -19.608 -12.822 19.878 1.00 83.44 98 VAL A N 1
ATOM 813 C CA . VAL A 1 98 ? -20.696 -13.691 19.396 1.00 83.44 98 VAL A CA 1
ATOM 814 C C . VAL A 1 98 ? -21.731 -13.915 20.508 1.00 83.44 98 VAL A C 1
ATOM 816 O O . VAL A 1 98 ? -22.484 -12.987 20.784 1.00 83.44 98 VAL A O 1
ATOM 819 N N . ASP A 1 99 ? -21.793 -15.099 21.104 1.00 85.88 99 ASP A N 1
ATOM 820 C CA . ASP A 1 99 ? -22.737 -15.516 22.142 1.00 85.88 99 ASP A CA 1
ATOM 821 C C . ASP A 1 99 ? -22.215 -15.262 23.563 1.00 85.88 99 ASP A C 1
ATOM 823 O O . ASP A 1 99 ? -23.003 -14.918 24.444 1.00 85.88 99 ASP A O 1
ATOM 827 N N . ASP A 1 100 ? -20.896 -15.310 23.758 1.00 86.38 100 ASP A N 1
ATOM 828 C CA . ASP A 1 100 ? -20.247 -15.116 25.055 1.00 86.38 100 ASP A CA 1
ATOM 829 C C . ASP A 1 100 ? -20.123 -13.626 25.438 1.00 86.38 100 ASP A C 1
ATOM 831 O O . ASP A 1 100 ? -19.448 -12.841 24.763 1.00 86.38 100 ASP A O 1
ATOM 835 N N . GLY A 1 101 ? -20.710 -13.237 26.570 1.00 88.56 101 GLY A N 1
ATOM 836 C CA . GLY A 1 101 ? -20.606 -11.907 27.176 1.00 88.56 101 GLY A CA 1
ATOM 837 C C . GLY A 1 101 ? -19.739 -11.906 28.435 1.00 88.56 101 GLY A C 1
ATOM 838 O O . GLY A 1 101 ? -19.970 -12.690 29.353 1.00 88.56 101 GLY A O 1
ATOM 839 N N . LEU A 1 102 ? -18.747 -11.013 28.506 1.00 89.31 102 LEU A N 1
ATOM 840 C CA . LEU A 1 102 ? -17.842 -10.872 29.655 1.00 89.31 102 LEU A CA 1
ATOM 841 C C . LEU A 1 102 ? -17.879 -9.441 30.193 1.00 89.31 102 LEU A C 1
ATOM 843 O O . LEU A 1 102 ? -17.522 -8.493 29.490 1.00 89.31 102 LEU A O 1
ATOM 847 N N . LEU A 1 103 ? -18.242 -9.277 31.462 1.00 90.38 103 LEU A N 1
ATOM 848 C CA . LEU A 1 103 ? -18.373 -7.978 32.118 1.00 90.38 103 LEU A CA 1
ATOM 849 C C . LEU A 1 103 ? -17.614 -7.954 33.446 1.00 90.38 103 LEU A C 1
ATOM 851 O O . LEU A 1 103 ? -17.633 -8.926 34.196 1.00 90.38 103 LEU A O 1
ATOM 855 N N . SER A 1 104 ? -17.001 -6.813 33.761 1.00 89.88 104 SER A N 1
ATOM 856 C CA . SER A 1 104 ? -16.582 -6.496 35.126 1.00 89.88 104 SER A CA 1
ATOM 857 C C . SER A 1 104 ? -17.097 -5.126 35.553 1.00 89.88 104 SER A C 1
ATOM 859 O O . SER A 1 104 ? -17.085 -4.190 34.750 1.00 89.88 104 SER A O 1
ATOM 861 N N . TYR A 1 105 ? -17.515 -5.000 36.811 1.00 89.06 105 TYR A N 1
ATOM 862 C CA . TYR A 1 105 ? -18.044 -3.772 37.395 1.00 89.06 105 TYR A CA 1
ATOM 863 C C . TYR A 1 105 ? -17.608 -3.578 38.858 1.00 89.06 105 TYR A C 1
ATOM 865 O O . TYR A 1 105 ? -17.073 -4.485 39.494 1.00 89.06 105 TYR A O 1
ATOM 873 N N . GLN A 1 106 ? -17.803 -2.367 39.387 1.00 86.94 106 GLN A N 1
ATOM 874 C CA . GLN A 1 106 ? -17.300 -1.975 40.712 1.00 86.94 106 GLN A CA 1
ATOM 875 C C . GLN A 1 106 ? -18.032 -2.663 41.875 1.00 86.94 106 GLN A C 1
ATOM 877 O O . GLN A 1 106 ? -17.394 -3.024 42.861 1.00 86.94 106 GLN A O 1
ATOM 882 N N . THR A 1 107 ? -19.356 -2.827 41.774 1.00 90.06 107 THR A N 1
ATOM 883 C CA . THR A 1 107 ? -20.215 -3.318 42.864 1.00 90.06 107 THR A CA 1
ATOM 884 C C . THR A 1 107 ? -21.196 -4.382 42.385 1.00 90.06 107 THR A C 1
ATOM 886 O O . THR A 1 107 ? -21.618 -4.399 41.224 1.00 90.06 107 THR A O 1
ATOM 889 N N . GLU A 1 108 ? -21.595 -5.260 43.300 1.00 91.19 108 GLU A N 1
ATOM 890 C CA . GLU A 1 108 ? -22.533 -6.353 43.059 1.00 91.19 108 GLU A CA 1
ATOM 891 C C . GLU A 1 108 ? -23.905 -5.819 42.635 1.00 91.19 108 GLU A C 1
ATOM 893 O O . GLU A 1 108 ? -24.440 -6.260 41.621 1.00 91.19 108 GLU A O 1
ATOM 898 N N . SER A 1 109 ? -24.441 -4.816 43.340 1.00 88.62 109 SER A N 1
ATOM 899 C CA . SER A 1 109 ? -25.764 -4.242 43.052 1.00 88.62 109 SER A CA 1
ATOM 900 C C . SER A 1 109 ? -25.862 -3.656 41.643 1.00 88.62 109 SER A C 1
ATOM 902 O O . SER A 1 109 ? -26.823 -3.934 40.931 1.00 88.62 109 SER A O 1
ATOM 904 N N . ASN A 1 110 ? -24.850 -2.895 41.212 1.00 88.88 110 ASN A N 1
ATOM 905 C CA . ASN A 1 110 ? -24.845 -2.296 39.876 1.00 88.88 110 ASN A CA 1
ATOM 906 C C . ASN A 1 110 ? -24.638 -3.354 38.781 1.00 88.88 110 ASN A C 1
ATOM 908 O O . ASN A 1 110 ? -25.171 -3.218 37.683 1.00 88.88 110 ASN A O 1
ATOM 912 N N . THR A 1 111 ? -23.879 -4.414 39.084 1.00 90.62 111 THR A N 1
ATOM 913 C CA . THR A 1 111 ? -23.716 -5.556 38.173 1.00 90.62 111 THR A CA 1
ATOM 914 C C . THR A 1 111 ? -25.056 -6.254 37.951 1.00 90.62 111 THR A C 1
ATOM 916 O O . THR A 1 111 ? -25.439 -6.483 36.807 1.00 90.62 111 THR A O 1
ATOM 919 N N . ILE A 1 112 ? -25.784 -6.554 39.034 1.00 90.38 112 ILE A N 1
ATOM 920 C CA . ILE A 1 112 ? -27.096 -7.211 38.979 1.00 90.38 112 ILE A CA 1
ATOM 921 C C . ILE A 1 112 ? -28.096 -6.342 38.205 1.00 90.38 112 ILE A C 1
ATOM 923 O O . ILE A 1 112 ? -28.743 -6.840 37.288 1.00 90.38 112 ILE A O 1
ATOM 927 N N . ASP A 1 113 ? -28.180 -5.045 38.511 1.00 90.38 113 ASP A N 1
ATOM 928 C CA . ASP A 1 113 ? -29.073 -4.113 37.810 1.00 90.38 113 ASP A CA 1
ATOM 929 C C . ASP A 1 113 ? -28.818 -4.077 36.291 1.00 90.38 113 ASP A C 1
ATOM 931 O O . ASP A 1 113 ? -29.746 -4.258 35.498 1.00 90.38 113 ASP A O 1
ATOM 935 N N . LEU A 1 114 ? -27.556 -3.916 35.873 1.00 90.94 114 LEU A N 1
ATOM 936 C CA . LEU A 1 114 ? -27.196 -3.853 34.455 1.00 90.94 114 LEU A CA 1
ATOM 937 C C . LEU A 1 114 ? -27.515 -5.163 33.721 1.00 90.94 114 LEU A C 1
ATOM 939 O O . LEU A 1 114 ? -28.018 -5.134 32.594 1.00 90.94 114 LEU A O 1
ATOM 943 N N . VAL A 1 115 ? -27.257 -6.313 34.349 1.00 90.88 115 VAL A N 1
ATOM 944 C CA . VAL A 1 115 ? -27.568 -7.632 33.775 1.00 90.88 115 VAL A CA 1
ATOM 945 C C . VAL A 1 115 ? -29.076 -7.802 33.595 1.00 90.88 115 VAL A C 1
ATOM 947 O O . VAL A 1 115 ? -29.512 -8.181 32.509 1.00 90.88 115 VAL A O 1
ATOM 950 N N . LEU A 1 116 ? -29.881 -7.447 34.601 1.00 89.69 116 LEU A N 1
ATOM 951 C CA . LEU A 1 116 ? -31.343 -7.548 34.537 1.00 89.69 116 LEU A CA 1
ATOM 952 C C . LEU A 1 116 ? -31.943 -6.619 33.476 1.00 89.69 116 LEU A C 1
ATOM 954 O O . LEU A 1 116 ? -32.799 -7.044 32.697 1.00 89.69 116 LEU A O 1
ATOM 958 N N . ARG A 1 117 ? -31.477 -5.364 33.393 1.00 91.69 117 ARG A N 1
ATOM 959 C CA . ARG A 1 117 ? -31.908 -4.428 32.339 1.00 91.69 117 ARG A CA 1
ATOM 960 C C . ARG A 1 117 ? -31.528 -4.930 30.951 1.00 91.69 117 ARG A C 1
ATOM 962 O O . ARG A 1 117 ? -32.331 -4.823 30.025 1.00 91.69 117 ARG A O 1
ATOM 969 N N . THR A 1 118 ? -30.351 -5.538 30.816 1.00 91.50 118 THR A N 1
ATOM 970 C CA . THR A 1 118 ? -29.904 -6.146 29.555 1.00 91.50 118 THR A CA 1
ATOM 971 C C . THR A 1 118 ? -30.767 -7.348 29.175 1.00 91.50 118 THR A C 1
ATOM 973 O O . THR A 1 118 ? -31.245 -7.418 28.044 1.00 91.50 118 THR A O 1
ATOM 976 N N . GLN A 1 119 ? -31.030 -8.261 30.115 1.00 90.62 119 GLN A N 1
ATOM 977 C CA . GLN A 1 119 ? -31.894 -9.424 29.899 1.00 90.62 119 GLN A CA 1
ATOM 978 C C . GLN A 1 119 ? -33.308 -8.992 29.490 1.00 90.62 119 GLN A C 1
ATOM 980 O O . GLN A 1 119 ? -33.853 -9.514 28.517 1.00 90.62 119 GLN A O 1
ATOM 985 N N . LYS A 1 120 ? -33.866 -7.975 30.158 1.00 89.31 120 LYS A N 1
ATOM 986 C CA . LYS A 1 120 ? -35.165 -7.394 29.808 1.00 89.31 120 LYS A CA 1
ATOM 987 C C . LYS A 1 120 ? -35.168 -6.775 28.408 1.00 89.31 120 LYS A C 1
ATOM 989 O O . LYS A 1 120 ? -36.050 -7.089 27.618 1.00 89.31 120 LYS A O 1
ATOM 994 N N . ALA A 1 121 ? -34.177 -5.948 28.070 1.00 90.56 121 ALA A N 1
ATOM 995 C CA . ALA A 1 121 ? -34.093 -5.311 26.754 1.00 90.56 121 ALA A CA 1
ATOM 996 C C . ALA A 1 121 ? -33.998 -6.339 25.611 1.00 90.56 121 ALA A C 1
ATOM 998 O O . ALA A 1 121 ? -34.660 -6.194 24.582 1.00 90.56 121 ALA A O 1
ATOM 999 N N . LEU A 1 122 ? -33.212 -7.403 25.800 1.00 91.00 122 LEU A N 1
ATOM 1000 C CA . LEU A 1 122 ? -33.089 -8.500 24.837 1.00 91.00 122 LEU A CA 1
ATOM 1001 C C . LEU A 1 122 ? -34.390 -9.305 24.697 1.00 91.00 122 LEU A C 1
ATOM 1003 O O . LEU A 1 122 ? -34.777 -9.673 23.580 1.00 91.00 122 LEU A O 1
ATOM 1007 N N . GLN A 1 123 ? -35.087 -9.538 25.809 1.00 88.88 123 GLN A N 1
ATOM 1008 C CA . GLN A 1 123 ? -36.351 -10.262 25.830 1.00 88.88 123 GLN A CA 1
ATOM 1009 C C . GLN A 1 123 ? -37.486 -9.461 25.172 1.00 88.88 123 GLN A C 1
ATOM 1011 O O . GLN A 1 123 ? -38.182 -10.000 24.308 1.00 88.88 123 GLN A O 1
ATOM 1016 N N . ASP A 1 124 ? -37.646 -8.186 25.530 1.00 87.06 124 ASP A N 1
ATOM 1017 C CA . ASP A 1 124 ? -38.746 -7.329 25.069 1.00 87.06 124 ASP A CA 1
ATOM 1018 C C . ASP A 1 124 ? -38.631 -7.017 23.567 1.00 87.06 124 ASP A C 1
ATOM 1020 O O . ASP A 1 124 ? -39.611 -7.127 22.826 1.00 87.06 124 ASP A O 1
ATOM 1024 N N . ASN A 1 125 ? -37.421 -6.700 23.090 1.00 85.44 125 ASN A N 1
ATOM 1025 C CA . ASN A 1 125 ? -37.210 -6.239 21.713 1.00 85.44 125 ASN A CA 1
ATOM 1026 C C . ASN A 1 125 ? -36.866 -7.370 20.731 1.00 85.44 125 ASN A C 1
ATOM 1028 O O . ASN A 1 125 ? -37.126 -7.253 19.533 1.00 85.44 125 ASN A O 1
ATOM 1032 N N . GLY A 1 126 ? -36.255 -8.456 21.213 1.00 82.81 126 GLY A N 1
ATOM 1033 C CA . GLY A 1 126 ? -35.709 -9.519 20.363 1.00 82.81 126 GLY A CA 1
ATOM 1034 C C . GLY A 1 126 ? -36.225 -10.920 20.673 1.00 82.81 126 GLY A C 1
ATOM 1035 O O . GLY A 1 126 ? -36.012 -11.823 19.863 1.00 82.81 126 GLY A O 1
ATOM 1036 N N . ARG A 1 127 ? -36.899 -11.120 21.818 1.00 87.12 127 ARG A N 1
ATOM 1037 C CA . ARG A 1 127 ? -37.169 -12.448 22.407 1.00 87.12 127 ARG A CA 1
ATOM 1038 C C . ARG A 1 127 ? -35.899 -13.300 22.515 1.00 87.12 127 ARG A C 1
ATOM 1040 O O . ARG A 1 127 ? -35.942 -14.506 22.283 1.00 87.12 127 ARG A O 1
ATOM 1047 N N . ILE A 1 128 ? -34.773 -12.647 22.798 1.00 89.62 128 ILE A N 1
ATOM 1048 C CA . ILE A 1 128 ? -33.462 -13.277 22.943 1.00 89.62 128 ILE A CA 1
ATOM 1049 C C . ILE A 1 128 ? -33.233 -13.536 24.429 1.00 89.62 128 ILE A C 1
ATOM 1051 O O . ILE A 1 128 ? -33.292 -12.605 25.232 1.00 89.62 128 ILE A O 1
ATOM 1055 N N . ARG A 1 129 ? -32.947 -14.791 24.785 1.00 86.69 129 ARG A N 1
ATOM 1056 C CA . ARG A 1 129 ? -32.682 -15.191 26.168 1.00 86.69 129 ARG A CA 1
ATOM 1057 C C . ARG A 1 129 ? -31.188 -15.100 26.481 1.00 86.69 129 ARG A C 1
ATOM 1059 O O . ARG A 1 129 ? -30.368 -15.721 25.807 1.00 86.69 129 ARG A O 1
ATOM 1066 N N . LEU A 1 130 ? -30.863 -14.350 27.530 1.00 88.19 130 LEU A N 1
ATOM 1067 C CA . LEU A 1 130 ? -29.532 -14.278 28.131 1.00 88.19 130 LEU A CA 1
ATOM 1068 C C . LEU A 1 130 ? -29.473 -15.239 29.326 1.00 88.19 130 LEU A C 1
ATOM 1070 O O . LEU A 1 130 ? -30.360 -15.193 30.175 1.00 88.19 130 LEU A O 1
ATOM 1074 N N . HIS A 1 131 ? -28.477 -16.124 29.374 1.00 84.81 131 HIS A N 1
ATOM 1075 C CA . HIS A 1 131 ? -28.396 -17.186 30.383 1.00 84.81 131 HIS A CA 1
ATOM 1076 C C . HIS A 1 131 ? -26.950 -17.625 30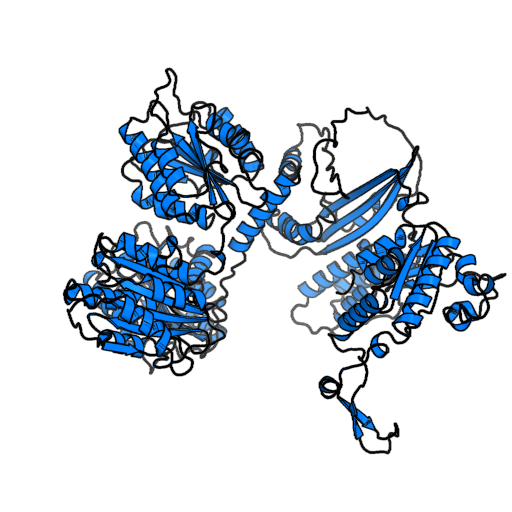.687 1.00 84.81 131 HIS A C 1
ATOM 1078 O O . HIS A 1 131 ? -25.995 -16.962 30.292 1.00 84.81 131 HIS A O 1
ATOM 1084 N N . LYS A 1 132 ? -26.789 -18.742 31.413 1.00 81.81 132 LYS A N 1
ATOM 1085 C CA . LYS A 1 132 ? -25.518 -19.322 31.894 1.00 81.81 132 LYS A CA 1
ATOM 1086 C C . LYS A 1 132 ? -24.634 -18.323 32.639 1.00 81.81 132 LYS A C 1
ATOM 1088 O O . LYS A 1 132 ? -23.439 -18.201 32.369 1.00 81.81 132 LYS A O 1
ATOM 1093 N N . PHE A 1 133 ? -25.225 -17.634 33.605 1.00 85.50 133 PHE A N 1
ATOM 1094 C CA . PHE A 1 133 ? -24.491 -16.689 34.430 1.00 85.50 133 PHE A CA 1
ATOM 1095 C C . PHE A 1 133 ? -23.487 -17.403 35.338 1.00 85.50 133 PHE A C 1
ATOM 1097 O O . PHE A 1 133 ? -23.835 -18.368 36.025 1.00 85.50 133 PHE A O 1
ATOM 1104 N N . THR A 1 134 ? -22.261 -16.883 35.368 1.00 85.69 134 THR A N 1
ATOM 1105 C CA . THR A 1 134 ? -21.208 -17.287 36.308 1.00 85.69 134 THR A CA 1
ATOM 1106 C C . THR A 1 134 ? -20.455 -16.050 36.787 1.00 85.69 134 THR A C 1
ATOM 1108 O O . THR A 1 134 ? -20.181 -15.154 35.993 1.00 85.69 134 THR A O 1
ATOM 1111 N N . SER A 1 135 ? -20.121 -15.975 38.076 1.00 88.88 135 SER A N 1
ATOM 1112 C CA . SER A 1 135 ? -19.481 -14.810 38.694 1.00 88.88 135 SER A CA 1
ATOM 1113 C C . SER A 1 135 ? -18.532 -15.224 39.819 1.00 88.88 135 SER A C 1
ATOM 1115 O O . SER A 1 135 ? -18.741 -16.260 40.447 1.00 88.88 135 SER A O 1
ATOM 1117 N N . ASN A 1 136 ? -17.532 -14.386 40.106 1.00 89.94 136 ASN A N 1
ATOM 1118 C CA . ASN A 1 136 ? -16.701 -14.485 41.313 1.00 89.94 136 ASN A CA 1
ATOM 1119 C C . ASN A 1 136 ? -17.428 -14.006 42.590 1.00 89.94 136 ASN A C 1
ATOM 1121 O O . ASN A 1 136 ? -16.912 -14.161 43.692 1.00 89.94 136 ASN A O 1
ATOM 1125 N N . SER A 1 137 ? -18.626 -13.417 42.473 1.00 88.50 137 SER A N 1
ATOM 1126 C CA . SER A 1 137 ? -19.426 -12.976 43.617 1.00 88.50 137 SER A CA 1
ATOM 1127 C C . SER A 1 137 ? -20.624 -13.891 43.859 1.00 88.50 137 SER A C 1
ATOM 1129 O O . SER A 1 137 ? -21.522 -14.024 43.023 1.00 88.50 137 SER A O 1
ATOM 1131 N N . ARG A 1 138 ? -20.701 -14.456 45.072 1.00 84.06 138 ARG A N 1
ATOM 1132 C CA . ARG A 1 138 ? -21.849 -15.268 45.511 1.00 84.06 138 ARG A CA 1
ATOM 1133 C C . ARG A 1 138 ? -23.158 -14.475 45.523 1.00 84.06 138 ARG A C 1
ATOM 1135 O O . ARG A 1 138 ? -24.210 -15.059 45.293 1.00 84.06 138 ARG A O 1
ATOM 1142 N N . GLN A 1 139 ? -23.114 -13.164 45.768 1.00 83.75 139 GLN A N 1
ATOM 1143 C CA . GLN A 1 139 ? -24.310 -12.315 45.750 1.00 83.75 139 GLN A CA 1
ATOM 1144 C C . GLN A 1 139 ? -24.861 -12.148 44.329 1.00 83.75 139 GLN A C 1
ATOM 1146 O O . GLN A 1 139 ? -26.073 -12.185 44.142 1.00 83.75 139 GLN A O 1
ATOM 1151 N N . VAL A 1 140 ? -23.980 -12.021 43.332 1.00 84.81 140 VAL A N 1
ATOM 1152 C CA . VAL A 1 140 ? -24.373 -11.963 41.916 1.00 84.81 140 VAL A CA 1
ATOM 1153 C C . VAL A 1 140 ? -24.934 -13.310 41.456 1.00 84.81 140 VAL A C 1
ATOM 1155 O O . VAL A 1 140 ? -25.950 -13.342 40.774 1.00 84.81 140 VAL A O 1
ATOM 1158 N N . LEU A 1 141 ? -24.354 -14.434 41.892 1.00 80.69 141 LEU A N 1
ATOM 1159 C CA . LEU A 1 141 ? -24.914 -15.768 41.616 1.00 80.69 141 LEU A CA 1
ATOM 1160 C C . LEU A 1 141 ? -26.295 -15.982 42.262 1.00 80.69 141 LEU A C 1
ATOM 1162 O O . LEU A 1 141 ? -27.139 -16.667 41.692 1.00 80.69 141 LEU A O 1
ATOM 1166 N N . LYS A 1 142 ? -26.548 -15.356 43.418 1.00 77.75 142 LYS A N 1
ATOM 1167 C CA . LYS A 1 142 ? -27.847 -15.349 44.111 1.00 77.75 142 LYS A CA 1
ATOM 1168 C C . LYS A 1 142 ? -28.792 -14.242 43.642 1.00 77.75 142 LYS A C 1
ATOM 1170 O O . LYS A 1 142 ? -29.775 -13.962 44.318 1.00 77.75 142 LYS A O 1
ATOM 1175 N N . MET A 1 143 ? -28.559 -13.630 42.479 1.00 74.31 143 MET A N 1
ATOM 1176 C CA . MET A 1 143 ? -29.466 -12.606 41.936 1.00 74.31 143 MET A CA 1
ATOM 1177 C C . MET A 1 143 ? -30.909 -13.099 41.742 1.00 74.31 143 MET A C 1
ATOM 1179 O O . MET A 1 143 ? -31.820 -12.302 41.595 1.00 74.31 143 MET A O 1
ATOM 1183 N N . GLN A 1 144 ? -31.139 -14.409 41.749 1.00 63.47 144 GLN A N 1
ATOM 1184 C CA . GLN A 1 144 ? -32.472 -15.009 41.703 1.00 63.47 144 GLN A CA 1
ATOM 1185 C C . GLN A 1 144 ? -33.237 -14.856 43.031 1.00 63.47 144 GLN A C 1
ATOM 1187 O O . GLN A 1 144 ? -34.461 -14.782 43.021 1.00 63.47 144 GLN A O 1
ATOM 1192 N N . ASP A 1 145 ? -32.524 -14.763 44.159 1.00 60.59 145 ASP A N 1
ATOM 1193 C CA . ASP A 1 145 ? -33.100 -14.631 45.505 1.00 60.59 145 ASP A CA 1
ATOM 1194 C C . ASP A 1 145 ? -33.461 -13.170 45.841 1.00 60.59 145 ASP A C 1
ATOM 1196 O O . ASP A 1 145 ? -34.289 -12.904 46.712 1.00 60.59 145 ASP A O 1
ATOM 1200 N N . THR A 1 146 ? -32.826 -12.204 45.169 1.00 55.56 146 THR A N 1
ATOM 1201 C CA . THR A 1 146 ? -32.962 -10.756 45.415 1.00 55.56 146 THR A CA 1
ATOM 1202 C C . THR A 1 146 ? -33.975 -10.056 44.507 1.00 55.56 146 THR A C 1
ATOM 1204 O O . THR A 1 146 ? -34.216 -8.860 44.675 1.00 55.56 146 THR A O 1
ATOM 1207 N N . VAL A 1 147 ? -34.571 -10.765 43.547 1.00 56.00 147 VAL A N 1
ATOM 1208 C CA . VAL A 1 147 ? -35.403 -10.190 42.479 1.00 56.00 147 VAL A CA 1
ATOM 1209 C C . VAL A 1 147 ? -36.745 -10.951 42.436 1.00 56.00 147 VAL A C 1
ATOM 1211 O O . VAL A 1 147 ? -36.765 -12.140 42.748 1.00 56.00 147 VAL A O 1
ATOM 1214 N N . PRO A 1 148 ? -37.897 -10.321 42.109 1.00 52.06 148 PRO A N 1
ATOM 1215 C CA . PRO A 1 148 ? -39.192 -11.012 42.110 1.00 52.06 148 PRO A CA 1
ATOM 1216 C C . PRO A 1 148 ? -39.195 -12.292 41.255 1.00 52.06 148 PRO A C 1
ATOM 1218 O O . PRO A 1 148 ? -38.627 -12.283 40.165 1.00 52.06 148 PRO A O 1
ATOM 1221 N N . LEU A 1 149 ? -39.912 -13.337 41.705 1.00 47.16 149 LEU A N 1
ATOM 1222 C CA . LEU A 1 149 ? -40.023 -14.708 41.140 1.00 47.16 149 LEU A CA 1
ATOM 1223 C C . LEU A 1 149 ? -40.265 -14.835 39.615 1.00 47.16 149 LEU A C 1
ATOM 1225 O O . LEU A 1 149 ? -40.210 -15.936 39.078 1.00 47.16 149 LEU A O 1
ATOM 1229 N N . ASN A 1 150 ? -40.519 -13.728 38.914 1.00 48.88 150 ASN A N 1
ATOM 1230 C CA . ASN A 1 150 ? -40.837 -13.671 37.488 1.00 48.88 150 ASN A CA 1
ATOM 1231 C C . ASN A 1 150 ? -39.724 -13.019 36.637 1.00 48.88 150 ASN A C 1
ATOM 1233 O O . ASN A 1 150 ? -39.905 -12.874 35.430 1.00 48.88 150 ASN A O 1
ATOM 1237 N N . ALA A 1 151 ? -38.623 -12.560 37.246 1.00 50.44 151 ALA A N 1
ATOM 1238 C CA . ALA A 1 151 ? -37.586 -11.768 36.573 1.00 50.44 151 ALA A CA 1
ATOM 1239 C C . ALA A 1 151 ? -36.331 -12.567 36.169 1.00 50.44 151 ALA A C 1
ATOM 1241 O O . ALA A 1 151 ? -35.668 -12.178 35.214 1.00 50.44 151 ALA A O 1
ATOM 1242 N N . CYS A 1 152 ? -36.031 -13.676 36.853 1.00 52.47 152 CYS A N 1
ATOM 1243 C CA . CYS A 1 152 ? -34.908 -14.571 36.555 1.00 52.47 152 CYS A CA 1
ATOM 1244 C C . CYS A 1 152 ? -35.363 -16.032 36.656 1.00 52.47 152 CYS A C 1
ATOM 1246 O O . CYS A 1 152 ? -35.957 -16.416 37.663 1.00 52.47 152 CYS A O 1
ATOM 1248 N N . ASP A 1 153 ? -35.074 -16.859 35.645 1.00 60.75 153 ASP A N 1
ATOM 1249 C CA . ASP A 1 153 ? -35.349 -18.299 35.702 1.00 60.75 153 ASP A CA 1
ATOM 1250 C C . ASP A 1 153 ? -34.220 -18.991 36.491 1.00 60.75 153 ASP A C 1
ATOM 1252 O O . ASP A 1 153 ? -33.043 -18.794 36.166 1.00 60.75 153 ASP A O 1
ATOM 1256 N N . PRO A 1 154 ? -34.531 -19.847 37.484 1.00 57.62 154 PRO A N 1
ATOM 1257 C CA . PRO A 1 154 ? -33.536 -20.654 38.190 1.00 57.62 154 PRO A CA 1
ATOM 1258 C C . PRO A 1 154 ? -32.595 -21.433 37.264 1.00 57.62 154 PRO A C 1
ATOM 1260 O O . PRO A 1 154 ? -31.446 -21.729 37.607 1.00 57.62 154 PRO A O 1
ATOM 1263 N N . ASN A 1 155 ? -33.055 -21.745 36.050 1.00 60.03 155 ASN A N 1
ATOM 1264 C CA . ASN A 1 155 ? -32.269 -22.448 35.055 1.00 60.03 155 ASN A CA 1
ATOM 1265 C C . ASN A 1 155 ? -31.187 -21.625 34.358 1.00 60.03 155 ASN A C 1
ATOM 1267 O O . ASN A 1 155 ? -30.365 -22.248 33.681 1.00 60.03 155 ASN A O 1
ATOM 1271 N N . ASP A 1 156 ? -31.166 -20.303 34.536 1.00 61.88 156 ASP A N 1
ATOM 1272 C CA . ASP A 1 156 ? -30.214 -19.398 33.887 1.00 61.88 156 ASP A CA 1
ATOM 1273 C C . ASP A 1 156 ? -28.811 -19.431 34.517 1.00 61.88 156 ASP A C 1
ATOM 1275 O O . ASP A 1 156 ? -27.873 -18.887 33.940 1.00 61.88 156 ASP A O 1
ATOM 1279 N N . LEU A 1 157 ? -28.620 -20.099 35.658 1.00 60.28 157 LEU A N 1
ATOM 1280 C CA . LEU A 1 157 ? -27.284 -20.413 36.178 1.00 60.28 157 LEU A CA 1
ATOM 1281 C C . LEU A 1 157 ? -26.625 -21.521 35.343 1.00 60.28 157 LEU A C 1
ATOM 1283 O O . LEU A 1 157 ? -27.301 -22.426 34.835 1.00 60.28 157 LEU A O 1
ATOM 1287 N N . SER A 1 158 ? -25.296 -21.468 35.199 1.00 56.69 158 SER A N 1
ATOM 1288 C CA . SER A 1 158 ? -24.539 -22.521 34.509 1.00 56.69 158 SER A CA 1
ATOM 1289 C C . SER A 1 158 ? -24.786 -23.906 35.151 1.00 56.69 158 SER A C 1
ATOM 1291 O O . SER A 1 158 ? -25.244 -24.023 36.287 1.00 56.69 158 SER A O 1
ATOM 1293 N N . LYS A 1 159 ? -24.578 -25.005 34.409 1.00 50.84 159 LYS A N 1
ATOM 1294 C CA . LYS A 1 159 ? -24.933 -26.360 34.896 1.00 50.84 159 LYS A CA 1
ATOM 1295 C C . LYS A 1 159 ? -24.076 -26.831 36.083 1.00 50.84 159 LYS A C 1
ATOM 1297 O O . LYS A 1 159 ? -24.559 -27.653 36.855 1.00 50.84 159 LYS A O 1
ATOM 1302 N N . ASP A 1 160 ? -22.867 -26.297 36.248 1.00 46.97 160 ASP A N 1
ATOM 1303 C CA . ASP A 1 160 ? -21.953 -26.634 37.349 1.00 46.97 160 ASP A CA 1
ATOM 1304 C C . ASP A 1 160 ? -22.411 -26.113 38.733 1.00 46.97 160 ASP A C 1
ATOM 1306 O O . ASP A 1 160 ? -22.407 -26.897 39.683 1.00 46.97 160 ASP A O 1
ATOM 1310 N N . PRO A 1 161 ? -22.894 -24.864 38.899 1.00 44.56 161 PRO A N 1
ATOM 1311 C CA . PRO A 1 161 ? -23.418 -24.388 40.183 1.00 44.56 161 PRO A CA 1
ATOM 1312 C C . PRO A 1 161 ? -24.750 -25.022 40.617 1.00 44.56 161 PRO A C 1
ATOM 1314 O O . PRO A 1 161 ? -25.092 -24.926 41.792 1.00 44.56 161 PRO A O 1
ATOM 1317 N N . LYS A 1 162 ? -25.494 -25.714 39.736 1.00 39.59 162 LYS A N 1
ATOM 1318 C CA . LYS A 1 162 ? -26.785 -26.346 40.100 1.00 39.59 162 LYS A CA 1
ATOM 1319 C C . LYS A 1 162 ? -26.661 -27.504 41.103 1.00 39.59 162 LYS A C 1
ATOM 1321 O O . LYS A 1 162 ? -27.663 -27.872 41.706 1.00 39.59 162 LYS A O 1
ATOM 1326 N N . ASN A 1 163 ? -25.459 -28.053 41.294 1.00 36.44 163 ASN A N 1
ATOM 1327 C CA . ASN A 1 163 ? -25.180 -29.136 42.246 1.00 36.44 163 ASN A CA 1
ATOM 1328 C C . ASN A 1 163 ? -24.358 -28.689 43.470 1.00 36.44 163 ASN A C 1
ATOM 1330 O O . ASN A 1 163 ? -23.969 -29.539 44.271 1.00 36.44 163 ASN A O 1
ATOM 1334 N N . LEU A 1 164 ? -24.070 -27.390 43.626 1.00 36.22 164 LEU A N 1
ATOM 1335 C CA . LEU A 1 164 ? -23.329 -26.880 44.779 1.00 36.22 164 LEU A CA 1
ATOM 1336 C C . LEU A 1 164 ? -24.278 -26.316 45.836 1.00 36.22 164 LEU A C 1
ATOM 1338 O O . LEU A 1 164 ? -24.979 -25.334 45.606 1.00 36.22 164 LEU A O 1
ATOM 1342 N N . ASP A 1 165 ? -24.230 -26.898 47.032 1.00 40.19 165 ASP A N 1
ATOM 1343 C CA . ASP A 1 165 ? -24.776 -26.290 48.240 1.00 40.19 165 ASP A CA 1
ATOM 1344 C C . ASP A 1 165 ? -23.985 -24.996 48.536 1.00 40.19 165 ASP A C 1
ATOM 1346 O O . ASP A 1 165 ? -22.858 -25.018 49.046 1.00 40.19 165 ASP A O 1
ATOM 1350 N N . LEU A 1 166 ? -24.547 -23.849 48.130 1.00 42.62 166 LEU A N 1
ATOM 1351 C CA . LEU A 1 166 ? -23.923 -22.511 48.140 1.00 42.62 166 LEU A CA 1
ATOM 1352 C C . LEU A 1 166 ? -23.514 -22.021 49.547 1.00 42.62 166 LEU A C 1
ATOM 1354 O O . LEU A 1 166 ? -22.911 -20.949 49.680 1.00 42.62 166 LEU A O 1
ATOM 1358 N N . GLY A 1 167 ? -23.859 -22.778 50.593 1.00 42.88 167 GLY A N 1
ATOM 1359 C CA . GLY A 1 167 ? -23.451 -22.543 51.974 1.00 42.88 167 GLY A CA 1
ATOM 1360 C C . GLY A 1 167 ? -22.078 -23.109 52.352 1.00 42.88 167 GLY A C 1
ATOM 1361 O O . GLY A 1 167 ? -21.492 -22.596 53.301 1.00 42.88 167 GLY A O 1
ATOM 1362 N N . ILE A 1 168 ? -21.551 -24.133 51.654 1.00 40.91 168 ILE A N 1
ATOM 1363 C CA . ILE A 1 168 ? -20.387 -24.911 52.150 1.00 40.91 168 ILE A CA 1
ATOM 1364 C C . ILE A 1 168 ? -19.327 -25.256 51.068 1.00 40.91 168 ILE A C 1
ATOM 1366 O O . ILE A 1 168 ? -18.197 -25.572 51.426 1.00 40.91 168 ILE A O 1
ATOM 1370 N N . ALA A 1 169 ? -19.599 -25.136 49.761 1.00 37.53 169 ALA A N 1
ATOM 1371 C CA . ALA A 1 169 ? -18.653 -25.564 48.710 1.00 37.53 169 ALA A CA 1
ATOM 1372 C C . ALA A 1 169 ? -17.923 -24.418 47.958 1.00 37.53 169 ALA A C 1
ATOM 1374 O O . ALA A 1 169 ? -18.416 -23.291 47.878 1.00 37.53 169 ALA A O 1
ATOM 1375 N N . THR A 1 170 ? -16.731 -24.735 47.431 1.00 43.84 170 THR A N 1
ATOM 1376 C CA . THR A 1 170 ? -15.823 -23.896 46.614 1.00 43.84 170 THR A CA 1
ATOM 1377 C C . THR A 1 170 ? -16.370 -23.657 45.203 1.00 43.84 170 THR A C 1
ATOM 1379 O O . THR A 1 170 ? -16.803 -24.612 44.561 1.00 43.84 170 THR A O 1
ATOM 1382 N N . LEU A 1 171 ? -16.324 -22.424 44.694 1.00 49.84 171 LEU A N 1
ATOM 1383 C CA . LEU A 1 171 ? -16.822 -22.058 43.364 1.00 49.84 171 LEU A CA 1
ATOM 1384 C C . LEU A 1 171 ? -16.051 -22.770 42.218 1.00 49.84 171 LEU A C 1
ATOM 1386 O O . LEU A 1 171 ? -14.878 -23.112 42.373 1.00 49.84 171 LEU A O 1
ATOM 1390 N N . PRO A 1 172 ? -16.698 -23.041 41.065 1.00 52.38 172 PRO A N 1
ATOM 1391 C CA . PRO A 1 172 ? -16.114 -23.841 39.985 1.00 52.38 172 PRO A CA 1
ATOM 1392 C C . PRO A 1 172 ? -15.132 -23.063 39.085 1.00 52.38 172 PRO A C 1
ATOM 1394 O O . PRO A 1 172 ? -15.245 -21.853 38.883 1.00 52.38 172 PRO A O 1
ATOM 1397 N N . THR A 1 173 ? -14.203 -23.786 38.451 1.00 49.62 173 THR A N 1
ATOM 1398 C CA . THR A 1 173 ? -13.343 -23.263 37.371 1.00 49.62 173 THR A CA 1
ATOM 1399 C C . THR A 1 173 ? -14.068 -23.323 36.020 1.00 49.62 173 THR A C 1
ATOM 1401 O O . THR A 1 173 ? -14.463 -24.408 35.592 1.00 49.62 173 THR A O 1
ATOM 1404 N N . GLN A 1 174 ? -14.183 -22.200 35.302 1.00 56.09 174 GLN A N 1
ATOM 1405 C CA . GLN A 1 174 ? -14.871 -22.102 34.002 1.00 56.09 174 GLN A CA 1
ATOM 1406 C C . GLN A 1 174 ? -13.920 -21.683 32.867 1.00 56.09 174 GLN A C 1
ATOM 1408 O O . GLN A 1 174 ? -12.881 -21.074 33.099 1.00 56.09 174 GLN A O 1
ATOM 1413 N N . ARG A 1 175 ? -14.263 -22.004 31.608 1.00 58.97 175 ARG A N 1
ATOM 1414 C CA . ARG A 1 175 ? -13.622 -21.404 30.427 1.00 58.97 175 ARG A CA 1
ATOM 1415 C C . ARG A 1 175 ? -14.330 -20.103 30.034 1.00 58.97 175 ARG A C 1
ATOM 1417 O O . ARG A 1 175 ? -15.504 -20.143 29.683 1.00 58.97 175 ARG A O 1
ATOM 1424 N N . SER A 1 176 ? -13.603 -18.991 30.029 1.00 55.91 176 SER A N 1
ATOM 1425 C CA . SER A 1 176 ? -14.071 -17.663 29.616 1.00 55.91 176 SER A CA 1
ATOM 1426 C C . SER A 1 176 ? -13.328 -17.246 28.346 1.00 55.91 176 SER A C 1
ATOM 1428 O O . SER A 1 176 ? -12.140 -16.925 28.393 1.00 55.91 176 SER A O 1
ATOM 1430 N N . LEU A 1 177 ? -14.003 -17.315 27.191 1.00 58.91 177 LEU A N 1
ATOM 1431 C CA . LEU A 1 177 ? -13.419 -17.079 25.857 1.00 58.91 177 LEU A CA 1
ATOM 1432 C C . LEU A 1 177 ? -12.121 -17.865 25.583 1.00 58.91 177 LEU A C 1
ATOM 1434 O O . LEU A 1 177 ? -11.192 -17.374 24.940 1.00 58.91 177 LEU A O 1
ATOM 1438 N N . GLY A 1 178 ? -12.052 -19.096 26.094 1.00 64.56 178 GLY A N 1
ATOM 1439 C CA . GLY A 1 178 ? -10.924 -20.013 25.909 1.00 64.56 178 GLY A CA 1
ATOM 1440 C C . GLY A 1 178 ? -9.838 -19.960 26.991 1.00 64.56 178 GLY A C 1
ATOM 1441 O O . GLY A 1 178 ? -9.063 -20.911 27.073 1.00 64.56 178 GLY A O 1
ATOM 1442 N N . LEU A 1 179 ? -9.808 -18.939 27.857 1.00 75.62 179 LEU A N 1
ATOM 1443 C CA . LEU A 1 179 ? -8.975 -18.927 29.071 1.00 75.62 179 LEU A CA 1
ATOM 1444 C C . LEU A 1 179 ? -9.685 -19.664 30.211 1.00 75.62 179 LEU A C 1
ATOM 1446 O O . LEU A 1 179 ? -10.907 -19.597 30.307 1.00 75.62 179 LEU A O 1
ATOM 1450 N N . LEU A 1 180 ? -8.951 -20.346 31.091 1.00 80.50 180 LEU A N 1
ATOM 1451 C CA . LEU A 1 180 ? -9.537 -20.911 32.310 1.00 80.50 180 LEU A CA 1
ATOM 1452 C C . LEU A 1 180 ? -9.526 -19.851 33.407 1.00 80.50 180 LEU A C 1
ATOM 1454 O O . LEU A 1 180 ? -8.475 -19.296 33.709 1.00 80.50 180 LEU A O 1
ATOM 1458 N N . TRP A 1 181 ? -10.690 -19.584 33.986 1.00 86.62 181 TRP A N 1
ATOM 1459 C CA . TRP A 1 181 ? -10.904 -18.647 35.080 1.00 86.62 181 TRP A CA 1
ATOM 1460 C C . TRP A 1 181 ? -11.441 -19.408 36.291 1.00 86.62 181 TRP A C 1
ATOM 1462 O O . TRP A 1 181 ? -12.507 -20.028 36.232 1.00 86.62 181 TRP A O 1
ATOM 1472 N N . ASP A 1 182 ? -10.674 -19.397 37.374 1.00 83.44 182 ASP A N 1
ATOM 1473 C CA . ASP A 1 182 ? -11.113 -19.866 38.680 1.00 83.44 182 ASP A CA 1
ATOM 1474 C C . ASP A 1 182 ? -11.885 -18.744 39.378 1.00 83.44 182 ASP A C 1
ATOM 1476 O O . ASP A 1 182 ? -11.340 -17.679 39.670 1.00 83.44 182 ASP A O 1
ATOM 1480 N N . THR A 1 183 ? -13.176 -18.979 39.606 1.00 84.81 183 THR A N 1
ATOM 1481 C CA . THR A 1 183 ? -14.087 -17.979 40.169 1.00 84.81 183 THR A CA 1
ATOM 1482 C C . THR A 1 183 ? -13.965 -17.833 41.682 1.00 84.81 183 THR A C 1
ATOM 1484 O O . THR A 1 183 ? -14.338 -16.782 42.197 1.00 84.81 183 THR A O 1
ATOM 1487 N N . GLU A 1 184 ? -13.421 -18.831 42.391 1.00 81.38 184 GLU A N 1
ATOM 1488 C CA . GLU A 1 184 ? -13.190 -18.743 43.840 1.00 81.38 184 GLU A CA 1
ATOM 1489 C C . GLU A 1 184 ? -11.976 -17.857 44.131 1.00 81.38 184 GLU A C 1
ATOM 1491 O O . GLU A 1 184 ? -12.039 -16.966 44.975 1.00 81.38 184 GLU A O 1
ATOM 1496 N N . THR A 1 185 ? -10.876 -18.074 43.403 1.00 83.75 185 THR A N 1
ATOM 1497 C CA . THR A 1 185 ? -9.633 -17.301 43.571 1.00 83.75 185 THR A CA 1
ATOM 1498 C C . THR A 1 185 ? -9.575 -16.032 42.712 1.00 83.75 185 THR A C 1
ATOM 1500 O O . THR A 1 185 ? -8.656 -15.231 42.865 1.00 83.75 185 THR A O 1
ATOM 1503 N N . ASP A 1 186 ? -10.545 -15.840 41.812 1.00 89.56 186 ASP A N 1
ATOM 1504 C CA . ASP A 1 186 ? -10.601 -14.783 40.793 1.00 89.56 186 ASP A CA 1
ATOM 1505 C C . ASP A 1 186 ? -9.315 -14.664 39.951 1.00 89.56 186 ASP A C 1
ATOM 1507 O O . ASP A 1 186 ? -8.771 -13.576 39.723 1.00 89.56 186 ASP A O 1
ATOM 1511 N N . SER A 1 187 ? -8.812 -15.808 39.478 1.00 87.06 187 SER A N 1
ATOM 1512 C CA . SER A 1 187 ? -7.545 -15.891 38.749 1.00 87.06 187 SER A CA 1
ATOM 1513 C C . SER A 1 187 ? -7.646 -16.695 37.450 1.00 87.06 187 SER A C 1
ATOM 1515 O O . SER A 1 187 ? -8.442 -17.625 37.317 1.00 87.06 187 SER A O 1
ATOM 1517 N N . PHE A 1 188 ? -6.858 -16.307 36.447 1.00 87.38 188 PHE A N 1
ATOM 1518 C CA . PHE A 1 188 ? -6.643 -17.099 35.244 1.00 87.38 188 PHE A CA 1
ATOM 1519 C C . PHE A 1 188 ? -5.592 -18.175 35.498 1.00 87.38 188 PHE A C 1
ATOM 1521 O O . PHE A 1 188 ? -4.551 -17.900 36.096 1.00 87.38 188 PHE A O 1
ATOM 1528 N N . THR A 1 189 ? -5.851 -19.374 34.983 1.00 84.00 189 THR A N 1
ATOM 1529 C CA . THR A 1 189 ? -4.990 -20.552 35.134 1.00 84.00 189 THR A CA 1
ATOM 1530 C C . THR A 1 189 ? -4.926 -21.365 33.833 1.00 84.00 189 THR A C 1
ATOM 1532 O O . THR A 1 189 ? -5.558 -21.016 32.830 1.00 84.00 189 THR A O 1
ATOM 1535 N N . TYR A 1 190 ? -4.164 -22.458 33.826 1.00 79.94 190 TYR A N 1
ATOM 1536 C CA . TYR A 1 190 ? -4.026 -23.381 32.702 1.00 79.94 190 TYR A CA 1
ATOM 1537 C C . TYR A 1 190 ? -4.333 -24.820 33.130 1.00 79.94 190 TYR A C 1
ATOM 1539 O O . TYR A 1 190 ? -4.058 -25.227 34.252 1.00 79.94 190 TYR A O 1
ATOM 1547 N N . LYS A 1 191 ? -4.884 -25.618 32.207 1.00 74.88 191 LYS A N 1
ATOM 1548 C CA . LYS A 1 191 ? -4.969 -27.081 32.331 1.00 74.88 191 LYS A CA 1
ATOM 1549 C C . LYS A 1 191 ? -4.272 -27.696 31.136 1.00 74.88 191 LYS A C 1
ATOM 1551 O O . LYS A 1 191 ? -4.637 -27.408 29.993 1.00 74.88 191 LYS A O 1
ATOM 1556 N N . VAL A 1 192 ? -3.287 -28.541 31.396 1.00 68.81 192 VAL A N 1
ATOM 1557 C CA . VAL A 1 192 ? -2.447 -29.130 30.359 1.00 68.81 192 VAL A CA 1
ATOM 1558 C C . VAL A 1 192 ? -3.005 -30.498 30.008 1.00 68.81 192 VAL A C 1
ATOM 1560 O O . VAL A 1 192 ? -3.180 -31.372 30.856 1.00 68.81 192 VAL A O 1
ATOM 1563 N N . ASN A 1 193 ? -3.306 -30.701 28.727 1.00 66.56 193 ASN A N 1
ATOM 1564 C CA . ASN A 1 193 ? -3.791 -31.990 28.261 1.00 66.56 193 ASN A CA 1
ATOM 1565 C C . ASN A 1 193 ? -2.620 -32.985 28.175 1.00 66.56 193 ASN A C 1
ATOM 1567 O O . ASN A 1 193 ? -1.775 -32.862 27.293 1.00 66.56 193 ASN A O 1
ATOM 1571 N N . ARG A 1 194 ? -2.582 -33.977 29.075 1.00 63.94 194 ARG A N 1
ATOM 1572 C CA . ARG A 1 194 ? -1.497 -34.976 29.193 1.00 63.94 194 ARG A CA 1
ATOM 1573 C C . ARG A 1 194 ? -1.532 -36.089 28.137 1.00 63.94 194 ARG A C 1
ATOM 1575 O O . ARG A 1 194 ? -0.856 -37.099 28.293 1.00 63.94 194 ARG A O 1
ATOM 1582 N N . VAL A 1 195 ? -2.339 -35.954 27.086 1.00 66.44 195 VAL A N 1
ATOM 1583 C CA . VAL A 1 195 ? -2.376 -36.946 26.003 1.00 66.44 195 VAL A CA 1
ATOM 1584 C C . VAL A 1 195 ? -1.048 -36.899 25.251 1.00 66.44 195 VAL A C 1
ATOM 1586 O O . VAL A 1 195 ? -0.781 -35.923 24.548 1.00 66.44 195 VAL A O 1
ATOM 1589 N N . GLU A 1 196 ? -0.245 -37.957 25.385 1.00 69.69 196 GLU A N 1
ATOM 1590 C CA . GLU A 1 196 ? 1.005 -38.123 24.643 1.00 69.69 196 GLU A CA 1
ATOM 1591 C C . GLU A 1 196 ? 0.738 -37.993 23.141 1.00 69.69 196 GLU A C 1
ATOM 1593 O O . GLU A 1 196 ? -0.029 -38.750 22.538 1.00 69.69 196 GLU A O 1
ATOM 1598 N N . LYS A 1 197 ? 1.335 -36.965 22.536 1.00 82.00 197 LYS A N 1
ATOM 1599 C CA . LYS A 1 197 ? 1.278 -36.740 21.094 1.00 82.00 197 LYS A CA 1
ATOM 1600 C C . LYS A 1 197 ? 2.454 -37.457 20.431 1.00 82.00 197 LYS A C 1
ATOM 1602 O O . LYS A 1 197 ? 3.545 -37.465 21.000 1.00 82.00 197 LYS A O 1
ATOM 1607 N N . PRO A 1 198 ? 2.259 -38.030 19.230 1.00 83.38 198 PRO A N 1
ATOM 1608 C CA . PRO A 1 198 ? 3.322 -38.746 18.535 1.00 83.38 198 PRO A CA 1
ATOM 1609 C C . PRO A 1 198 ? 4.498 -37.809 18.241 1.00 83.38 198 PRO A C 1
ATOM 1611 O O . PRO A 1 198 ? 4.278 -36.658 17.860 1.00 83.38 198 PRO A O 1
ATOM 1614 N N . TYR A 1 199 ? 5.734 -38.304 18.380 1.00 85.00 199 TYR A N 1
ATOM 1615 C CA . TYR A 1 199 ? 6.969 -37.547 18.132 1.00 85.00 199 TYR A CA 1
ATOM 1616 C C . TYR A 1 199 ? 7.186 -37.281 16.630 1.00 85.00 199 TYR A C 1
ATOM 1618 O O . TYR A 1 199 ? 8.011 -37.891 15.954 1.00 85.00 199 TYR A O 1
ATOM 1626 N N . THR A 1 200 ? 6.369 -36.372 16.110 1.00 85.94 200 THR A N 1
ATOM 1627 C CA . THR A 1 200 ? 6.202 -36.017 14.696 1.00 85.94 200 THR A CA 1
ATOM 1628 C C . THR A 1 200 ? 6.021 -34.502 14.586 1.00 85.94 200 THR A C 1
ATOM 1630 O O . THR A 1 200 ? 5.689 -33.833 15.574 1.00 85.94 200 THR A O 1
ATOM 1633 N N . ARG A 1 201 ? 6.177 -33.928 13.387 1.00 79.88 201 ARG A N 1
ATOM 1634 C CA . ARG A 1 201 ? 5.938 -32.484 13.176 1.00 79.88 201 ARG A CA 1
ATOM 1635 C C . ARG A 1 201 ? 4.492 -32.099 13.474 1.00 79.88 201 ARG A C 1
ATOM 1637 O O . ARG A 1 201 ? 4.253 -31.069 14.107 1.00 79.88 201 ARG A O 1
ATOM 1644 N N . ARG A 1 202 ? 3.532 -32.945 13.080 1.00 84.50 202 ARG A N 1
ATOM 1645 C CA . ARG A 1 202 ? 2.113 -32.758 13.413 1.00 84.50 202 ARG A CA 1
ATOM 1646 C C . ARG A 1 202 ? 1.877 -32.817 14.920 1.00 84.50 202 ARG A C 1
ATOM 1648 O O . ARG A 1 202 ? 1.129 -31.993 15.443 1.00 84.50 202 ARG A O 1
ATOM 1655 N N . GLY A 1 203 ? 2.530 -33.746 15.615 1.00 85.31 203 GLY A N 1
ATOM 1656 C CA . GLY A 1 203 ? 2.475 -33.852 17.070 1.00 85.31 203 GLY A CA 1
ATOM 1657 C C . GLY A 1 203 ? 2.949 -32.578 17.762 1.00 85.31 203 GLY A C 1
ATOM 1658 O O . GLY A 1 203 ? 2.211 -32.029 18.577 1.00 85.31 203 GLY A O 1
ATOM 1659 N N . LEU A 1 204 ? 4.113 -32.043 17.377 1.00 83.94 204 LEU A N 1
ATOM 1660 C CA . LEU A 1 204 ? 4.645 -30.805 17.955 1.00 83.94 204 LEU A CA 1
ATOM 1661 C C . LEU A 1 204 ? 3.771 -29.589 17.669 1.00 83.94 204 LEU A C 1
ATOM 1663 O O . LEU A 1 204 ? 3.430 -28.846 18.590 1.00 83.94 204 LEU A O 1
ATOM 1667 N N . LEU A 1 205 ? 3.340 -29.418 16.421 1.00 85.62 205 LEU A N 1
ATOM 1668 C CA . LEU A 1 205 ? 2.429 -28.338 16.061 1.00 85.62 205 LEU A CA 1
ATOM 1669 C C . LEU A 1 205 ? 1.102 -28.444 16.831 1.00 85.62 205 LEU A C 1
ATOM 1671 O O . LEU A 1 205 ? 0.579 -27.432 17.301 1.00 85.62 205 LEU A O 1
ATOM 1675 N N . SER A 1 206 ? 0.569 -29.658 17.004 1.00 84.12 206 SER A N 1
ATOM 1676 C CA . SER A 1 206 ? -0.640 -29.894 17.797 1.00 84.12 206 SER A CA 1
ATOM 1677 C C . SER A 1 206 ? -0.434 -29.559 19.274 1.00 84.12 206 SER A C 1
ATOM 1679 O O . SER A 1 206 ? -1.356 -29.018 19.880 1.00 84.12 206 SER A O 1
ATOM 1681 N N . THR A 1 207 ? 0.729 -29.86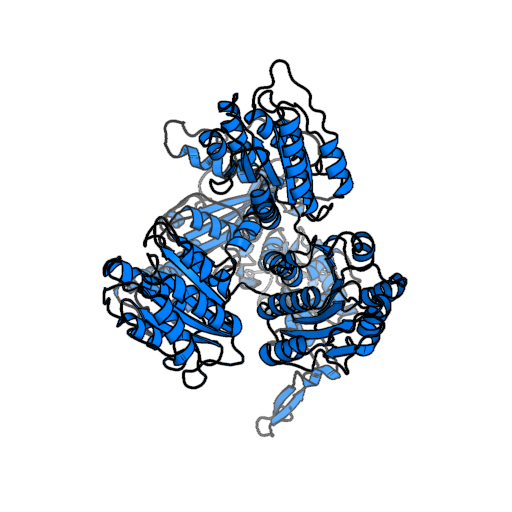4 19.855 1.00 84.44 207 THR A N 1
ATOM 1682 C CA . THR A 1 207 ? 1.025 -29.549 21.259 1.00 84.44 207 THR A CA 1
ATOM 1683 C C . THR A 1 207 ? 1.176 -28.043 21.472 1.00 84.44 207 THR A C 1
ATOM 1685 O O . THR A 1 207 ? 0.562 -27.510 22.394 1.00 84.44 207 THR A O 1
ATOM 1688 N N . ILE A 1 208 ? 1.887 -27.326 20.591 1.00 84.12 208 ILE A N 1
ATOM 1689 C CA . ILE A 1 208 ? 2.026 -25.857 20.671 1.00 84.12 208 ILE A CA 1
ATOM 1690 C C . ILE A 1 208 ? 0.651 -25.184 20.627 1.00 84.12 208 ILE A C 1
ATOM 1692 O O . ILE A 1 208 ? 0.346 -24.340 21.464 1.00 84.12 208 ILE A O 1
ATOM 1696 N N . ASN A 1 209 ? -0.199 -25.584 19.677 1.00 81.25 209 ASN A N 1
ATOM 1697 C CA . ASN A 1 209 ? -1.529 -24.990 19.507 1.00 81.25 209 ASN A CA 1
ATOM 1698 C C . ASN A 1 209 ? -2.557 -25.463 20.550 1.00 81.25 209 ASN A C 1
ATOM 1700 O O . ASN A 1 209 ? -3.670 -24.944 20.579 1.00 81.25 209 ASN A O 1
ATOM 1704 N N . SER A 1 210 ? -2.213 -26.435 21.404 1.00 80.19 210 SER A N 1
ATOM 1705 C CA . SER A 1 210 ? -3.081 -26.850 22.513 1.00 80.19 210 SER A CA 1
ATOM 1706 C C . SER A 1 210 ? -3.083 -25.850 23.675 1.00 80.19 210 SER A C 1
ATOM 1708 O O . SER A 1 210 ? -4.032 -25.834 24.460 1.00 80.19 210 SER A O 1
ATOM 1710 N N . VAL A 1 211 ? -2.055 -24.998 23.767 1.00 79.25 211 VAL A N 1
ATOM 1711 C CA . VAL A 1 211 ? -1.958 -23.933 24.771 1.00 79.25 211 VAL A CA 1
ATOM 1712 C C . VAL A 1 211 ? -2.585 -22.662 24.206 1.00 79.25 211 VAL A C 1
ATOM 1714 O O . VAL A 1 211 ? -2.008 -21.979 23.360 1.00 79.25 211 VAL A O 1
ATOM 1717 N N . TYR A 1 212 ? -3.790 -22.347 24.670 1.00 82.31 212 TYR A N 1
ATOM 1718 C CA . TYR A 1 212 ? -4.520 -21.157 24.250 1.00 82.31 212 TYR A CA 1
ATOM 1719 C C . TYR A 1 212 ? -4.176 -19.961 25.149 1.00 82.31 212 TYR A C 1
ATOM 1721 O O . TYR A 1 212 ? -4.582 -19.920 26.307 1.00 82.31 212 TYR A O 1
ATOM 1729 N N . ASP A 1 213 ? -3.426 -18.996 24.613 1.00 81.69 213 ASP A N 1
ATOM 1730 C CA . ASP A 1 213 ? -2.882 -17.855 25.364 1.00 81.69 213 ASP A CA 1
ATOM 1731 C C . ASP A 1 213 ? -3.071 -16.514 24.612 1.00 81.69 213 ASP A C 1
ATOM 1733 O O . ASP A 1 213 ? -2.126 -15.969 24.035 1.00 81.69 213 ASP A O 1
ATOM 1737 N N . PRO A 1 214 ? -4.301 -15.971 24.557 1.00 80.00 214 PRO A N 1
ATOM 1738 C CA . PRO A 1 214 ? -4.605 -14.736 23.827 1.00 80.00 214 PRO A CA 1
ATOM 1739 C C . PRO A 1 214 ? -3.994 -13.466 24.446 1.00 80.00 214 PRO A C 1
ATOM 1741 O O . PRO A 1 214 ? -3.788 -12.490 23.723 1.00 80.00 214 PRO A O 1
ATOM 1744 N N . LEU A 1 215 ? -3.728 -13.460 25.760 1.00 77.75 215 LEU A N 1
ATOM 1745 C CA . LEU A 1 215 ? -3.147 -12.321 26.493 1.00 77.75 215 LEU A CA 1
ATOM 1746 C C . LEU A 1 215 ? -1.633 -12.434 26.696 1.00 77.75 215 LEU A C 1
ATOM 1748 O O . LEU A 1 215 ? -1.009 -11.474 27.137 1.00 77.75 215 LEU A O 1
ATOM 1752 N N . GLY A 1 216 ? -1.032 -13.570 26.366 1.00 83.50 216 GLY A N 1
ATOM 1753 C CA . GLY A 1 216 ? 0.410 -13.727 26.381 1.00 83.50 216 GLY A CA 1
ATOM 1754 C C . GLY A 1 216 ? 1.031 -14.079 27.727 1.00 83.50 216 GLY A C 1
ATOM 1755 O O . GLY A 1 216 ? 2.194 -13.750 27.952 1.00 83.50 216 GLY A O 1
ATOM 1756 N N . PHE A 1 217 ? 0.283 -14.710 28.626 1.00 83.25 217 PHE A N 1
ATOM 1757 C CA . PHE A 1 217 ? 0.777 -15.148 29.929 1.00 83.25 217 PHE A CA 1
ATOM 1758 C C . PHE A 1 217 ? 1.810 -16.282 29.822 1.00 83.25 217 PHE A C 1
ATOM 1760 O O . PHE A 1 217 ? 2.726 -16.365 30.633 1.00 83.25 217 PHE A O 1
ATOM 1767 N N . ALA A 1 218 ? 1.671 -17.154 28.818 1.00 83.94 218 ALA A N 1
ATOM 1768 C CA . ALA A 1 218 ? 2.468 -18.369 28.640 1.00 83.94 218 ALA A CA 1
ATOM 1769 C C . ALA A 1 218 ? 3.451 -18.283 27.455 1.00 83.94 218 ALA A C 1
ATOM 1771 O O . ALA A 1 218 ? 4.101 -19.275 27.112 1.00 83.94 218 ALA A O 1
ATOM 1772 N N . GLN A 1 219 ? 3.617 -17.099 26.845 1.00 83.44 219 GLN A N 1
ATOM 1773 C CA . GLN A 1 219 ? 4.565 -16.866 25.741 1.00 83.44 219 GLN A CA 1
ATOM 1774 C C . GLN A 1 219 ? 5.981 -17.414 25.966 1.00 83.44 219 GLN A C 1
ATOM 1776 O O . GLN A 1 219 ? 6.524 -17.976 25.014 1.00 83.44 219 GLN A O 1
ATOM 1781 N N . PRO A 1 220 ? 6.585 -17.315 27.167 1.00 77.75 220 PRO A N 1
ATOM 1782 C CA . PRO A 1 220 ? 7.947 -17.803 27.406 1.00 77.75 220 PRO A CA 1
ATOM 1783 C C . PRO A 1 220 ? 8.076 -19.314 27.208 1.00 77.75 220 PRO A C 1
ATOM 1785 O O . PRO A 1 220 ? 9.105 -19.799 26.745 1.00 77.75 220 PRO A O 1
ATOM 1788 N N . VAL A 1 221 ? 7.011 -20.058 27.509 1.00 82.56 221 VAL A N 1
ATOM 1789 C CA . VAL A 1 221 ? 6.961 -21.510 27.324 1.00 82.56 221 VAL A CA 1
ATOM 1790 C C . VAL A 1 221 ? 6.571 -21.845 25.883 1.00 82.56 221 VAL A C 1
ATOM 1792 O O . VAL A 1 221 ? 7.193 -22.694 25.248 1.00 82.56 221 VAL A O 1
ATOM 1795 N N . ILE A 1 222 ? 5.586 -21.141 25.317 1.00 83.50 222 ILE A N 1
ATOM 1796 C CA . ILE A 1 222 ? 5.105 -21.378 23.945 1.00 83.50 222 ILE A CA 1
ATOM 1797 C C . ILE A 1 222 ? 6.205 -21.103 22.907 1.00 83.50 222 ILE A C 1
ATOM 1799 O O . ILE A 1 222 ? 6.324 -21.843 21.927 1.00 83.50 222 ILE A O 1
ATOM 1803 N N . ILE A 1 223 ? 7.023 -20.062 23.100 1.00 84.75 223 ILE A N 1
ATOM 1804 C CA . ILE A 1 223 ? 8.057 -19.676 22.131 1.00 84.75 223 ILE A CA 1
ATOM 1805 C C . ILE A 1 223 ? 9.171 -20.720 22.021 1.00 84.75 223 ILE A C 1
ATOM 1807 O O . ILE A 1 223 ? 9.656 -20.958 20.921 1.00 84.75 223 ILE A O 1
ATOM 1811 N N . GLN A 1 224 ? 9.516 -21.408 23.113 1.00 84.12 224 GLN A N 1
ATOM 1812 C CA . GLN A 1 224 ? 10.482 -22.512 23.083 1.00 84.12 224 GLN A CA 1
ATOM 1813 C C . GLN A 1 224 ? 9.994 -23.659 22.187 1.00 84.12 224 GLN A C 1
ATOM 1815 O O . GLN A 1 224 ? 10.767 -24.199 21.397 1.00 84.12 224 GLN A O 1
ATOM 1820 N N . GLY A 1 225 ? 8.697 -23.976 22.247 1.00 85.31 225 GLY A N 1
ATOM 1821 C CA . GLY A 1 225 ? 8.079 -24.970 21.370 1.00 85.31 225 GLY A CA 1
ATOM 1822 C C . GLY A 1 225 ? 8.122 -24.557 19.901 1.00 85.31 225 GLY A C 1
ATOM 1823 O O . GLY A 1 225 ? 8.443 -25.374 19.040 1.00 85.31 225 GLY A O 1
ATOM 1824 N N . LYS A 1 226 ? 7.856 -23.277 19.608 1.00 86.38 226 LYS A N 1
ATOM 1825 C CA . LYS A 1 226 ? 7.963 -22.734 18.245 1.00 86.38 226 LYS A CA 1
ATOM 1826 C C . LYS A 1 226 ? 9.398 -22.836 17.715 1.00 86.38 226 LYS A C 1
ATOM 1828 O O . LYS A 1 226 ? 9.598 -23.420 16.653 1.00 86.38 226 LYS A O 1
ATOM 1833 N N . LEU A 1 227 ? 10.392 -22.412 18.501 1.00 85.00 227 LEU A N 1
ATOM 1834 C CA . LEU A 1 227 ? 11.803 -22.502 18.107 1.00 85.00 227 LEU A CA 1
ATOM 1835 C C . LEU A 1 227 ? 12.227 -23.946 17.816 1.00 85.00 227 LEU A C 1
ATOM 1837 O O . LEU A 1 227 ? 12.938 -24.195 16.841 1.00 85.00 227 LEU A O 1
ATOM 1841 N N . LEU A 1 228 ? 11.744 -24.904 18.615 1.00 84.69 228 LEU A N 1
ATOM 1842 C CA . LEU A 1 228 ? 11.959 -26.328 18.369 1.00 84.69 228 LEU A CA 1
ATOM 1843 C C . LEU A 1 228 ? 11.320 -26.777 17.045 1.00 84.69 228 LEU A C 1
ATOM 1845 O O . LEU A 1 228 ? 11.947 -27.510 16.282 1.00 84.69 228 LEU A O 1
ATOM 1849 N N . LEU A 1 229 ? 10.106 -26.308 16.737 1.00 84.81 229 LEU A N 1
ATOM 1850 C CA . LEU A 1 229 ? 9.433 -26.593 15.466 1.00 84.81 229 LEU A CA 1
ATOM 1851 C C . LEU A 1 229 ? 10.239 -26.047 14.284 1.00 84.81 229 LEU A C 1
ATOM 1853 O O . LEU A 1 229 ? 10.434 -26.759 13.300 1.00 84.81 229 LEU A O 1
ATOM 1857 N N . ARG A 1 230 ? 10.764 -24.823 14.391 1.00 82.88 230 ARG A N 1
ATOM 1858 C CA . ARG A 1 230 ? 11.624 -24.213 13.370 1.00 82.88 230 ARG A CA 1
ATOM 1859 C C . ARG A 1 230 ? 12.925 -24.997 13.167 1.00 82.88 230 ARG A C 1
ATOM 1861 O O . ARG A 1 230 ? 13.306 -25.248 12.023 1.00 82.88 230 ARG A O 1
ATOM 1868 N N . GLU A 1 231 ? 13.589 -25.408 14.248 1.00 82.38 231 GLU A N 1
ATOM 1869 C CA . GLU A 1 231 ? 14.797 -26.245 14.188 1.00 82.38 231 GLU A CA 1
ATOM 1870 C C . GLU A 1 231 ? 14.503 -27.577 13.475 1.00 82.38 231 GLU A C 1
ATOM 1872 O O . GLU A 1 231 ? 15.226 -27.972 12.559 1.00 82.38 231 GLU A O 1
ATOM 1877 N N . MET A 1 232 ? 13.377 -28.216 13.807 1.00 77.38 232 MET A N 1
ATOM 1878 C CA . MET A 1 232 ? 12.929 -29.451 13.159 1.00 77.38 232 MET A CA 1
ATOM 1879 C C . MET A 1 232 ? 12.620 -29.258 11.672 1.00 77.38 232 MET A C 1
ATOM 1881 O O . MET A 1 232 ? 13.027 -30.086 10.856 1.00 77.38 232 MET A O 1
ATOM 1885 N N . MET A 1 233 ? 11.937 -28.171 11.297 1.00 74.62 233 MET A N 1
ATOM 1886 C CA . MET A 1 233 ? 11.611 -27.870 9.897 1.00 74.62 233 MET A CA 1
ATOM 1887 C C . MET A 1 233 ? 12.861 -27.642 9.038 1.00 74.62 233 MET A C 1
ATOM 1889 O O . MET A 1 233 ? 12.877 -28.063 7.882 1.00 74.62 233 MET A O 1
ATOM 1893 N N . SER A 1 234 ? 13.913 -27.040 9.600 1.00 73.25 234 SER A N 1
ATOM 1894 C CA . SER A 1 234 ? 15.193 -26.831 8.907 1.00 73.25 234 SER A CA 1
ATOM 1895 C C . SER A 1 234 ? 15.885 -28.154 8.547 1.00 73.25 234 SER A C 1
ATOM 1897 O O . SER A 1 234 ? 16.380 -28.328 7.434 1.00 73.25 234 SER A O 1
ATOM 1899 N N . ILE A 1 235 ? 15.865 -29.128 9.463 1.00 69.25 235 ILE A N 1
ATOM 1900 C CA . ILE A 1 235 ? 16.572 -30.410 9.305 1.00 69.25 235 ILE A CA 1
ATOM 1901 C C . ILE A 1 235 ? 15.800 -31.388 8.403 1.00 69.25 235 ILE A C 1
ATOM 1903 O O . ILE A 1 235 ? 16.396 -32.233 7.738 1.00 69.25 235 ILE A O 1
ATOM 1907 N N . THR A 1 236 ? 14.470 -31.284 8.358 1.00 63.56 236 THR A N 1
ATOM 1908 C CA . THR A 1 236 ? 13.587 -32.327 7.803 1.00 63.56 236 THR A CA 1
ATOM 1909 C C . THR A 1 236 ? 12.792 -31.884 6.570 1.00 63.56 236 THR A C 1
ATOM 1911 O O . THR A 1 236 ? 11.732 -32.443 6.280 1.00 63.56 236 THR A O 1
ATOM 1914 N N . SER A 1 237 ? 13.318 -30.923 5.799 1.00 57.50 237 SER A N 1
ATOM 1915 C CA . SER A 1 237 ? 12.665 -30.275 4.640 1.00 57.50 237 SER A CA 1
ATOM 1916 C C . SER A 1 237 ? 12.143 -31.209 3.528 1.00 57.50 237 SER A C 1
ATOM 1918 O O . SER A 1 237 ? 11.438 -30.747 2.635 1.00 57.50 237 SER A O 1
ATOM 1920 N N . LYS A 1 238 ? 12.439 -32.517 3.587 1.00 59.31 238 LYS A N 1
ATOM 1921 C CA . LYS A 1 238 ? 12.017 -33.558 2.628 1.00 59.31 238 LYS A CA 1
ATOM 1922 C C . LYS A 1 238 ? 11.129 -34.678 3.205 1.00 59.31 238 LYS A C 1
ATOM 1924 O O . LYS A 1 238 ? 10.834 -35.619 2.479 1.00 59.31 238 LYS A O 1
ATOM 1929 N N . THR A 1 239 ? 10.750 -34.624 4.481 1.00 63.81 239 THR A N 1
ATOM 1930 C CA . THR A 1 239 ? 9.896 -35.654 5.130 1.00 63.81 239 THR A CA 1
ATOM 1931 C C . THR A 1 239 ? 8.414 -35.267 5.081 1.00 63.81 239 THR A C 1
ATOM 1933 O O . THR A 1 239 ? 8.103 -34.125 4.724 1.00 63.81 239 THR A O 1
ATOM 1936 N N . ASP A 1 240 ? 7.501 -36.163 5.463 1.00 74.12 240 ASP A N 1
ATOM 1937 C CA . ASP A 1 240 ? 6.059 -35.909 5.651 1.00 74.12 240 ASP A CA 1
ATOM 1938 C C . ASP A 1 240 ? 5.728 -35.538 7.120 1.00 74.12 240 ASP A C 1
ATOM 1940 O O . ASP A 1 240 ? 6.552 -35.705 8.025 1.00 74.12 240 ASP A O 1
ATOM 1944 N N . LEU A 1 241 ? 4.595 -34.878 7.379 1.00 72.44 241 LEU A N 1
ATOM 1945 C CA . LEU A 1 241 ? 4.230 -34.288 8.680 1.00 72.44 241 LEU A CA 1
ATOM 1946 C C . LEU A 1 241 ? 4.093 -35.324 9.804 1.00 72.44 241 LEU A C 1
ATOM 1948 O O . LEU A 1 241 ? 4.246 -34.968 10.978 1.00 72.44 241 LEU A O 1
ATOM 1952 N N . ASP A 1 242 ? 3.805 -36.566 9.425 1.00 80.31 242 ASP A N 1
ATOM 1953 C CA . ASP A 1 242 ? 3.567 -37.704 10.312 1.00 80.31 242 ASP A CA 1
ATOM 1954 C C . ASP A 1 242 ? 4.785 -38.637 10.439 1.00 80.31 242 ASP A C 1
ATOM 1956 O O . ASP A 1 242 ? 4.736 -39.604 11.199 1.00 80.31 242 ASP A O 1
ATOM 1960 N N . ASP A 1 243 ? 5.895 -38.328 9.759 1.00 79.94 243 ASP A N 1
ATOM 1961 C CA . ASP A 1 243 ? 7.133 -39.099 9.885 1.00 79.94 243 ASP A CA 1
ATOM 1962 C C . ASP A 1 243 ? 7.796 -38.881 11.263 1.00 79.94 243 ASP A C 1
ATOM 1964 O O . ASP A 1 243 ? 7.783 -37.756 11.791 1.00 79.94 243 ASP A O 1
ATOM 1968 N N . PRO A 1 244 ? 8.419 -39.925 11.850 1.00 76.88 244 PRO A N 1
ATOM 1969 C CA . PRO A 1 244 ? 9.196 -39.800 13.079 1.00 76.88 244 PRO A CA 1
ATOM 1970 C C . PRO A 1 244 ? 10.354 -38.809 12.928 1.00 76.88 244 PRO A C 1
ATOM 1972 O O . PRO A 1 244 ? 11.091 -38.821 11.941 1.00 76.88 244 PRO A O 1
ATOM 1975 N N . LEU A 1 245 ? 10.533 -37.955 13.933 1.00 77.81 245 LEU A N 1
ATOM 1976 C CA . LEU A 1 245 ? 11.580 -36.932 13.948 1.00 77.81 245 LEU A CA 1
ATOM 1977 C C . LEU A 1 245 ? 12.969 -37.505 14.324 1.00 77.81 245 LEU A C 1
ATOM 1979 O O . LEU A 1 245 ? 13.046 -38.535 14.996 1.00 77.81 245 LEU A O 1
ATOM 1983 N N . PRO A 1 246 ? 14.084 -36.841 13.941 1.00 78.88 246 PRO A N 1
ATOM 1984 C CA . PRO A 1 246 ? 15.438 -37.289 14.280 1.00 78.88 246 PRO A CA 1
ATOM 1985 C C . PRO A 1 246 ? 15.688 -37.382 15.793 1.00 78.88 246 PRO A C 1
ATOM 1987 O O . PRO A 1 246 ? 15.402 -36.445 16.538 1.00 78.88 246 PRO A O 1
ATOM 1990 N N . GLU A 1 247 ? 16.325 -38.471 16.234 1.00 79.00 247 GLU A N 1
ATOM 1991 C CA . GLU A 1 247 ? 16.552 -38.796 17.655 1.00 79.00 247 GLU A CA 1
ATOM 1992 C C . GLU A 1 247 ? 17.332 -37.711 18.428 1.00 79.00 247 GLU A C 1
ATOM 1994 O O . GLU A 1 247 ? 17.092 -37.491 19.615 1.00 79.00 247 GLU A O 1
ATOM 1999 N N . LEU A 1 248 ? 18.186 -36.941 17.739 1.00 80.38 248 LEU A N 1
ATOM 2000 C CA . LEU A 1 248 ? 18.971 -35.837 18.311 1.00 80.38 248 LEU A CA 1
ATOM 2001 C C . LEU A 1 248 ? 18.108 -34.751 18.991 1.00 80.38 248 LEU A C 1
ATOM 2003 O O . LEU A 1 248 ? 18.571 -34.067 19.903 1.00 80.38 248 LEU A O 1
ATOM 2007 N N . LEU A 1 249 ? 16.855 -34.575 18.556 1.00 78.75 249 LEU A N 1
ATOM 2008 C CA . LEU A 1 249 ? 15.942 -33.558 19.090 1.00 78.75 249 LEU A CA 1
ATOM 2009 C C . LEU A 1 249 ? 14.934 -34.122 20.100 1.00 78.75 249 LEU A C 1
ATOM 2011 O O . LEU A 1 249 ? 14.143 -33.358 20.660 1.00 78.75 249 LEU A O 1
ATOM 2015 N N . HIS A 1 250 ? 14.953 -35.435 20.353 1.00 83.75 250 HIS A N 1
ATOM 2016 C CA . HIS A 1 250 ? 13.990 -36.090 21.236 1.00 83.75 250 HIS A CA 1
ATOM 2017 C C . HIS A 1 250 ? 14.124 -35.583 22.676 1.00 83.75 250 HIS A C 1
ATOM 2019 O O . HIS A 1 250 ? 13.126 -35.270 23.322 1.00 83.75 250 HIS A O 1
ATOM 2025 N N . GLY A 1 251 ? 15.361 -35.376 23.145 1.00 84.00 251 GLY A N 1
ATOM 2026 C CA . GLY A 1 251 ? 15.624 -34.789 24.462 1.00 84.00 251 GLY A CA 1
ATOM 2027 C C . GLY A 1 251 ? 14.995 -33.401 24.630 1.00 84.00 251 GLY A C 1
ATOM 2028 O O . GLY A 1 251 ? 14.275 -33.171 25.596 1.00 84.00 251 GLY A O 1
ATOM 2029 N N . LYS A 1 252 ? 15.181 -32.498 23.652 1.00 84.31 252 LYS A N 1
ATOM 2030 C CA . LYS A 1 252 ? 14.601 -31.140 23.684 1.00 84.31 252 LYS A CA 1
ATOM 2031 C C . LYS A 1 252 ? 13.067 -31.165 23.706 1.00 84.31 252 LYS A C 1
ATOM 2033 O O . LYS A 1 252 ? 12.453 -30.381 24.426 1.00 84.31 252 LYS A O 1
ATOM 2038 N N . TRP A 1 253 ? 12.455 -32.077 22.946 1.00 85.12 253 TRP A N 1
ATOM 2039 C CA . TRP A 1 253 ? 11.005 -32.288 22.933 1.00 85.12 253 TRP A CA 1
ATOM 2040 C C . TRP A 1 253 ? 10.469 -32.734 24.292 1.00 85.12 253 TRP A C 1
ATOM 2042 O O . TRP A 1 253 ? 9.538 -32.117 24.807 1.00 85.12 253 TRP A O 1
ATOM 2052 N N . VAL A 1 254 ? 11.067 -33.767 24.892 1.00 85.19 254 VAL A N 1
ATOM 2053 C CA . VAL A 1 254 ? 10.639 -34.285 26.201 1.00 85.19 254 VAL A CA 1
ATOM 2054 C C . VAL A 1 254 ? 10.797 -33.213 27.280 1.00 85.19 254 VAL A C 1
ATOM 2056 O O . VAL A 1 254 ? 9.886 -32.994 28.073 1.00 85.19 254 VAL A O 1
ATOM 2059 N N . THR A 1 255 ? 11.912 -32.478 27.285 1.00 86.12 255 THR A N 1
ATOM 2060 C CA . THR A 1 255 ? 12.129 -31.386 28.244 1.00 86.12 255 THR A CA 1
ATOM 2061 C C . THR A 1 255 ? 11.068 -30.291 28.123 1.00 86.12 255 THR A C 1
ATOM 2063 O O . THR A 1 255 ? 10.501 -29.881 29.135 1.00 86.12 255 THR A O 1
ATOM 2066 N N . TRP A 1 256 ? 10.767 -29.830 26.906 1.00 87.62 256 TRP A N 1
ATOM 2067 C CA . TRP A 1 256 ? 9.764 -28.784 26.692 1.00 87.62 256 TRP A CA 1
ATOM 2068 C C . TRP A 1 256 ? 8.335 -29.264 26.984 1.00 87.62 256 TRP A C 1
ATOM 2070 O O . TRP A 1 256 ? 7.568 -28.575 27.647 1.00 87.62 256 TRP A O 1
ATOM 2080 N N . THR A 1 257 ? 7.962 -30.466 26.545 1.00 83.25 257 THR A N 1
ATOM 2081 C CA . THR A 1 257 ? 6.622 -31.010 26.822 1.00 83.25 257 THR A CA 1
ATOM 2082 C C . THR A 1 257 ? 6.378 -31.219 28.317 1.00 83.25 257 THR A C 1
ATOM 2084 O O . THR A 1 257 ? 5.287 -30.917 28.797 1.00 83.25 257 THR A O 1
ATOM 2087 N N . ASN A 1 258 ? 7.398 -31.631 29.077 1.00 83.44 258 ASN A N 1
ATOM 2088 C CA . ASN A 1 258 ? 7.309 -31.731 30.534 1.00 83.44 258 ASN A CA 1
ATOM 2089 C C . ASN A 1 258 ? 7.169 -30.358 31.211 1.00 83.44 258 ASN A C 1
ATOM 2091 O O . ASN A 1 258 ? 6.443 -30.245 32.201 1.00 83.44 258 ASN A O 1
ATOM 2095 N N . SER A 1 259 ? 7.797 -29.302 30.675 1.00 81.56 259 SER A N 1
ATOM 2096 C CA . SER A 1 259 ? 7.708 -27.957 31.262 1.00 81.56 259 SER A CA 1
ATOM 2097 C C . SER A 1 259 ? 6.313 -27.339 31.142 1.00 81.56 259 SER A C 1
ATOM 2099 O O . SER A 1 259 ? 5.955 -26.498 31.964 1.00 81.56 259 SER A O 1
ATOM 2101 N N . LEU A 1 260 ? 5.487 -27.805 30.193 1.00 80.50 260 LEU A N 1
ATOM 2102 C CA . LEU A 1 260 ? 4.090 -27.378 30.074 1.00 80.50 260 LEU A CA 1
ATOM 2103 C C . LEU A 1 260 ? 3.312 -27.623 31.365 1.00 80.50 260 LEU A C 1
ATOM 2105 O O . LEU A 1 260 ? 2.491 -26.787 31.721 1.00 80.50 260 LEU A O 1
ATOM 2109 N N . SER A 1 261 ? 3.598 -28.709 32.093 1.00 78.88 261 SER A N 1
ATOM 2110 C CA . SER A 1 261 ? 2.915 -29.037 33.354 1.00 78.88 261 SER A CA 1
ATOM 2111 C C . SER A 1 261 ? 3.047 -27.941 34.417 1.00 78.88 261 SER A C 1
ATOM 2113 O O . SER A 1 261 ? 2.140 -27.756 35.224 1.00 78.88 261 SER A O 1
ATOM 2115 N N . HIS A 1 262 ? 4.123 -27.150 34.375 1.00 79.81 262 HIS A N 1
ATOM 2116 C CA . HIS A 1 262 ? 4.311 -26.030 35.292 1.00 79.81 262 HIS A CA 1
ATOM 2117 C C . HIS A 1 262 ? 3.312 -24.890 35.049 1.00 79.81 262 HIS A C 1
ATOM 2119 O O . HIS A 1 262 ? 3.036 -24.133 35.978 1.00 79.81 262 HIS A O 1
ATOM 2125 N N . LEU A 1 263 ? 2.713 -24.781 33.855 1.00 79.31 263 LEU A N 1
ATOM 2126 C CA . LEU A 1 263 ? 1.672 -23.782 33.583 1.00 79.31 263 LEU A CA 1
ATOM 2127 C C . LEU A 1 263 ? 0.434 -23.967 34.474 1.00 79.31 263 LEU A C 1
ATOM 2129 O O . LEU A 1 263 ? -0.245 -22.985 34.748 1.00 79.31 263 LEU A O 1
ATOM 2133 N N . GLU A 1 264 ? 0.158 -25.179 34.972 1.00 79.69 264 GLU A N 1
ATOM 2134 C CA . GLU A 1 264 ? -0.960 -25.428 35.902 1.00 79.69 264 GLU A CA 1
ATOM 2135 C C . GLU A 1 264 ? -0.748 -24.759 37.272 1.00 79.69 264 GLU A C 1
ATOM 2137 O O . GLU A 1 264 ? -1.707 -24.543 38.006 1.00 79.69 264 GLU A O 1
ATOM 2142 N N . SER A 1 265 ? 0.497 -24.404 37.616 1.00 80.00 265 SER A N 1
ATOM 2143 C CA . SER A 1 265 ? 0.819 -23.660 38.843 1.00 80.00 265 SER A CA 1
ATOM 2144 C C . SER A 1 265 ? 0.695 -22.139 38.689 1.00 80.00 265 SER A C 1
ATOM 2146 O O . SER A 1 265 ? 0.749 -21.410 39.679 1.00 80.00 265 SER A O 1
ATOM 2148 N N . LEU A 1 266 ? 0.523 -21.649 37.456 1.00 80.94 266 LEU A N 1
ATOM 2149 C CA . LEU A 1 266 ? 0.442 -20.226 37.157 1.00 80.94 266 LEU A CA 1
ATOM 2150 C C . LEU A 1 266 ? -0.967 -19.704 37.460 1.00 80.94 266 LEU A C 1
ATOM 2152 O O . LEU A 1 266 ? -1.921 -20.044 36.762 1.00 80.94 266 LEU A O 1
ATOM 2156 N N . ASN A 1 267 ? -1.075 -18.841 38.471 1.00 82.81 267 ASN A N 1
ATOM 2157 C CA . ASN A 1 267 ? -2.316 -18.161 38.842 1.00 82.81 267 ASN A CA 1
ATOM 2158 C C . ASN A 1 267 ? -2.153 -16.656 38.643 1.00 82.81 267 ASN A C 1
ATOM 2160 O O . ASN A 1 267 ? -1.348 -16.014 39.318 1.00 82.81 267 ASN A O 1
ATOM 2164 N N . ILE A 1 268 ? -2.909 -16.091 37.705 1.00 85.62 268 ILE A N 1
ATOM 2165 C CA . ILE A 1 268 ? -2.804 -14.677 37.337 1.00 85.62 268 ILE A CA 1
ATOM 2166 C C . ILE A 1 268 ? -4.081 -13.965 37.757 1.00 85.62 268 ILE A C 1
ATOM 2168 O O . ILE A 1 268 ? -5.139 -14.311 37.235 1.00 85.62 268 ILE A O 1
ATOM 2172 N N . PRO A 1 269 ? -4.020 -12.955 38.641 1.00 88.88 269 PRO A N 1
ATOM 2173 C CA . PRO A 1 269 ? -5.204 -12.202 39.031 1.00 88.88 269 PRO A CA 1
ATOM 2174 C C . PRO A 1 269 ? -5.961 -11.678 37.807 1.00 88.88 269 PRO A C 1
ATOM 2176 O O . PRO A 1 269 ? -5.373 -11.066 36.902 1.00 88.88 269 PRO A O 1
ATOM 2179 N N . ARG A 1 270 ? -7.277 -11.927 37.767 1.00 91.31 270 ARG A N 1
ATOM 2180 C CA . ARG A 1 270 ? -8.127 -11.374 36.713 1.00 91.31 270 ARG A CA 1
ATOM 2181 C C . ARG A 1 270 ? -8.123 -9.855 36.835 1.00 91.31 270 ARG A C 1
ATOM 2183 O O . ARG A 1 270 ? -7.743 -9.190 35.876 1.00 91.31 270 ARG A O 1
ATOM 2190 N N . MET A 1 271 ? -8.514 -9.319 37.993 1.00 90.62 271 MET A N 1
ATOM 2191 C CA . MET A 1 271 ? -8.480 -7.877 38.247 1.00 90.62 271 MET A CA 1
ATOM 2192 C C . MET A 1 271 ? -7.038 -7.358 38.173 1.00 90.62 271 MET A C 1
ATOM 2194 O O . MET A 1 271 ? -6.139 -7.986 38.729 1.00 90.62 271 MET A O 1
ATOM 2198 N N . TYR A 1 272 ? -6.806 -6.222 37.508 1.00 84.00 272 TYR A N 1
ATOM 2199 C CA . TYR A 1 272 ? -5.457 -5.650 37.430 1.00 84.00 272 TYR A CA 1
ATOM 2200 C C . TYR A 1 272 ? -4.901 -5.327 38.820 1.00 84.00 272 TYR A C 1
ATOM 2202 O O . TYR A 1 272 ? -3.807 -5.764 39.159 1.00 84.00 272 TYR A O 1
ATOM 2210 N N . SER A 1 273 ? -5.640 -4.578 39.631 1.00 85.38 273 SER A N 1
ATOM 2211 C CA . SER A 1 273 ? -5.235 -4.153 40.972 1.00 85.38 273 SER A CA 1
ATOM 2212 C C . SER A 1 273 ? -6.476 -3.968 41.834 1.00 85.38 273 SER A C 1
ATOM 2214 O O . SER A 1 273 ? -7.575 -3.842 41.318 1.00 85.38 273 SER A O 1
ATOM 2216 N N . ASP A 1 274 ? -6.297 -3.927 43.147 1.00 84.31 274 ASP A N 1
ATOM 2217 C CA . ASP A 1 274 ? -7.290 -3.483 44.124 1.00 84.31 274 ASP A CA 1
ATOM 2218 C C . ASP A 1 274 ? -7.786 -2.031 43.927 1.00 84.31 274 ASP A C 1
ATOM 2220 O O . ASP A 1 274 ? -8.841 -1.672 44.453 1.00 84.31 274 ASP A O 1
ATOM 2224 N N . ILE A 1 275 ? -7.072 -1.199 43.158 1.00 84.94 275 ILE A N 1
ATOM 2225 C CA . ILE A 1 275 ? -7.543 0.114 42.701 1.00 84.94 275 ILE A CA 1
ATOM 2226 C C . ILE A 1 275 ? -8.518 -0.090 41.534 1.00 84.94 275 ILE A C 1
ATOM 2228 O O . ILE A 1 275 ? -8.162 -0.656 40.501 1.00 84.94 275 ILE A O 1
ATOM 2232 N N . SER A 1 276 ? -9.751 0.407 41.677 1.00 84.81 276 SER A N 1
ATOM 2233 C CA . SER A 1 276 ? -10.745 0.365 40.598 1.00 84.81 276 SER A CA 1
ATOM 2234 C C . SER A 1 276 ? -10.246 1.136 39.378 1.00 84.81 276 SER A C 1
ATOM 2236 O O . SER A 1 276 ? -9.895 2.314 39.478 1.00 84.81 276 SER A O 1
ATOM 2238 N N . TYR A 1 277 ? -10.273 0.491 38.209 1.00 80.88 277 TYR A N 1
ATOM 2239 C CA . TYR A 1 277 ? -9.834 1.106 36.961 1.00 80.88 277 TYR A CA 1
ATOM 2240 C C . TYR A 1 277 ? -10.594 2.402 36.672 1.00 80.88 277 TYR A C 1
ATOM 2242 O O . TYR A 1 277 ? -9.975 3.384 36.278 1.00 80.88 277 TYR A O 1
ATOM 2250 N N . LYS A 1 278 ? -11.913 2.450 36.898 1.00 78.94 278 LYS A N 1
ATOM 2251 C CA . LYS A 1 278 ? -12.723 3.668 36.726 1.00 78.94 278 LYS A CA 1
ATOM 2252 C C . LYS A 1 278 ? -12.462 4.738 37.787 1.00 78.94 278 LYS A C 1
ATOM 2254 O O . LYS A 1 278 ? -12.561 5.915 37.464 1.00 78.94 278 LYS A O 1
ATOM 2259 N N . ALA A 1 279 ? -12.125 4.348 39.016 1.00 82.81 279 ALA A N 1
ATOM 2260 C CA . ALA A 1 279 ? -11.871 5.295 40.104 1.00 82.81 279 ALA A CA 1
ATOM 2261 C C . ALA A 1 279 ? -10.426 5.826 40.143 1.00 82.81 279 ALA A C 1
ATOM 2263 O O . ALA A 1 279 ? -10.163 6.787 40.859 1.00 82.81 279 ALA A O 1
ATOM 2264 N N . ALA A 1 280 ? -9.499 5.211 39.400 1.00 78.75 280 ALA A N 1
ATOM 2265 C CA . ALA A 1 280 ? -8.104 5.637 39.341 1.00 78.75 280 ALA A CA 1
ATOM 2266 C C . ALA A 1 280 ? -7.972 7.095 38.865 1.00 78.75 280 ALA A C 1
ATOM 2268 O O . ALA A 1 280 ? -8.601 7.491 37.877 1.00 78.75 280 ALA A O 1
ATOM 2269 N N . THR A 1 281 ? -7.124 7.865 39.549 1.00 81.88 281 THR A N 1
ATOM 2270 C CA . THR A 1 281 ? -6.850 9.274 39.228 1.00 81.88 281 THR A CA 1
ATOM 2271 C C . THR A 1 281 ? -6.029 9.409 37.952 1.00 81.88 281 THR A C 1
ATOM 2273 O O . THR A 1 281 ? -6.258 10.326 37.170 1.00 81.88 281 THR A O 1
ATOM 2276 N N . ASN A 1 282 ? -5.109 8.471 37.712 1.00 75.00 282 ASN A N 1
ATOM 2277 C CA . ASN A 1 282 ? -4.293 8.400 36.503 1.00 75.00 282 ASN A CA 1
ATOM 2278 C C . ASN A 1 282 ? -4.062 6.935 36.078 1.00 75.00 282 ASN A C 1
ATOM 2280 O O . ASN A 1 282 ? -4.122 6.013 36.901 1.00 75.00 282 ASN A O 1
ATOM 2284 N N . ARG A 1 283 ? -3.824 6.716 34.780 1.00 73.19 283 ARG A N 1
ATOM 2285 C CA . ARG A 1 283 ? -3.659 5.399 34.148 1.00 73.19 283 ARG A CA 1
ATOM 2286 C C . ARG A 1 283 ? -2.515 5.471 33.145 1.00 73.19 283 ARG A C 1
ATOM 2288 O O . ARG A 1 283 ? -2.627 6.146 32.129 1.00 73.19 283 ARG A O 1
ATOM 2295 N N . GLU A 1 284 ? -1.448 4.728 33.393 1.00 69.12 284 GLU A N 1
ATOM 2296 C CA . GLU A 1 284 ? -0.282 4.677 32.511 1.00 69.12 284 GLU A CA 1
ATOM 2297 C C . GLU A 1 284 ? -0.061 3.259 32.000 1.00 69.12 284 GLU A C 1
ATOM 2299 O O . GLU A 1 284 ? -0.209 2.284 32.736 1.00 69.12 284 GLU A O 1
ATOM 2304 N N . VAL A 1 285 ? 0.325 3.124 30.735 1.00 60.94 285 VAL A N 1
ATOM 2305 C CA . VAL A 1 285 ? 0.680 1.827 30.155 1.00 60.94 285 VAL A CA 1
ATOM 2306 C C . VAL A 1 285 ? 2.189 1.799 29.945 1.00 60.94 285 VAL A C 1
ATOM 2308 O O . VAL A 1 285 ? 2.721 2.453 29.052 1.00 60.94 285 VAL A O 1
ATOM 2311 N N . LEU A 1 286 ? 2.881 1.045 30.798 1.00 56.34 286 LEU A N 1
ATOM 2312 C CA . LEU A 1 286 ? 4.322 0.830 30.725 1.00 56.34 286 LEU A CA 1
ATOM 2313 C C . LEU A 1 286 ? 4.577 -0.406 29.895 1.00 56.34 286 LEU A C 1
ATOM 2315 O O . LEU A 1 286 ? 4.079 -1.481 30.219 1.00 56.34 286 LEU A O 1
ATOM 2319 N N . VAL A 1 287 ? 5.370 -0.301 28.844 1.00 54.56 287 VAL A N 1
ATOM 2320 C CA . VAL A 1 287 ? 5.625 -1.475 28.023 1.00 54.56 287 VAL A CA 1
ATOM 2321 C C . VAL A 1 287 ? 7.097 -1.558 27.701 1.00 54.56 287 VAL A C 1
ATOM 2323 O O . VAL A 1 287 ? 7.807 -0.565 27.545 1.00 54.56 287 VAL A O 1
ATOM 2326 N N . PHE A 1 288 ? 7.535 -2.797 27.642 1.00 54.12 288 PHE A N 1
ATOM 2327 C CA . PHE A 1 288 ? 8.900 -3.200 27.434 1.00 54.12 288 PHE A CA 1
ATOM 2328 C C . PHE A 1 288 ? 8.872 -4.183 26.284 1.00 54.12 288 PHE A C 1
ATOM 2330 O O . PHE A 1 288 ? 7.978 -5.019 26.194 1.00 54.12 288 PHE A O 1
ATOM 2337 N N . ALA A 1 289 ? 9.852 -4.126 25.411 1.00 52.59 289 ALA A N 1
ATOM 2338 C CA . ALA A 1 289 ? 10.055 -5.189 24.455 1.00 52.59 289 ALA A CA 1
ATOM 2339 C C . ALA A 1 289 ? 11.484 -5.670 24.519 1.00 52.59 289 ALA A C 1
ATOM 2341 O O . ALA A 1 289 ? 12.328 -5.102 25.218 1.00 52.59 289 ALA A O 1
ATOM 2342 N N . ASP A 1 290 ? 11.764 -6.695 23.739 1.00 47.56 290 ASP A N 1
ATOM 2343 C CA . ASP A 1 290 ? 13.094 -7.216 23.571 1.00 47.56 290 ASP A CA 1
ATOM 2344 C C . ASP A 1 290 ? 13.227 -7.963 22.229 1.00 47.56 290 ASP A C 1
ATOM 2346 O O . ASP A 1 290 ? 12.234 -8.463 21.692 1.00 47.56 290 ASP A O 1
ATOM 2350 N N . ALA A 1 291 ? 14.425 -8.014 21.647 1.00 53.50 291 ALA A N 1
ATOM 2351 C CA . ALA A 1 291 ? 14.692 -8.786 20.438 1.00 53.50 291 ALA A CA 1
ATOM 2352 C C . ALA A 1 291 ? 16.045 -9.514 20.478 1.00 53.50 291 ALA A C 1
ATOM 2354 O O . ALA A 1 291 ? 17.071 -8.993 20.914 1.00 53.50 291 ALA A O 1
ATOM 2355 N N . SER A 1 292 ? 16.057 -10.716 19.908 1.00 55.44 292 SER A N 1
ATOM 2356 C CA . SER A 1 292 ? 17.230 -11.562 19.702 1.00 55.44 292 SER A CA 1
ATOM 2357 C C . SER A 1 292 ? 17.271 -12.091 18.263 1.00 55.44 292 SER A C 1
ATOM 2359 O O . SER A 1 292 ? 16.338 -11.911 17.474 1.00 55.44 292 SER A O 1
ATOM 2361 N N . LYS A 1 293 ? 18.352 -12.799 17.918 1.00 52.09 293 LYS A N 1
ATOM 2362 C CA . LYS A 1 293 ? 18.480 -13.509 16.632 1.00 52.09 293 LYS A CA 1
ATOM 2363 C C . LYS A 1 293 ? 17.365 -14.544 16.397 1.00 52.09 293 LYS A C 1
ATOM 2365 O O . LYS A 1 293 ? 17.081 -14.885 15.252 1.00 52.09 293 LYS A O 1
ATOM 2370 N N . ASP A 1 294 ? 16.729 -15.019 17.466 1.00 57.78 294 ASP A N 1
ATOM 2371 C CA . ASP A 1 294 ? 15.764 -16.117 17.418 1.00 57.78 294 ASP A CA 1
ATOM 2372 C C . ASP A 1 294 ? 14.320 -15.633 17.616 1.00 57.78 294 ASP A C 1
ATOM 2374 O O . ASP A 1 294 ? 13.407 -16.145 16.964 1.00 57.78 294 ASP A O 1
ATOM 2378 N N . VAL A 1 295 ? 14.112 -14.634 18.483 1.00 61.28 295 VAL A N 1
ATOM 2379 C CA . VAL A 1 295 ? 12.793 -14.200 18.973 1.00 61.28 295 VAL A CA 1
ATOM 2380 C C . VAL A 1 295 ? 12.719 -12.684 19.132 1.00 61.28 295 VAL A C 1
ATOM 2382 O O . VAL A 1 295 ? 13.658 -12.067 19.626 1.00 61.28 295 VAL A O 1
ATOM 2385 N N . ILE A 1 296 ? 11.556 -12.113 18.823 1.00 60.56 296 ILE A N 1
ATOM 2386 C CA . ILE A 1 296 ? 11.127 -10.764 19.205 1.00 60.56 296 ILE A CA 1
ATOM 2387 C C . ILE A 1 296 ? 9.970 -10.900 20.206 1.00 60.56 296 ILE A C 1
ATOM 2389 O O . ILE A 1 296 ? 9.018 -11.639 19.941 1.00 60.56 296 ILE A O 1
ATOM 2393 N N . ALA A 1 297 ? 10.028 -10.199 21.338 1.00 60.44 297 ALA A N 1
ATOM 2394 C CA . ALA A 1 297 ? 9.021 -10.253 22.397 1.00 60.44 297 ALA A CA 1
ATOM 2395 C C . ALA A 1 297 ? 8.645 -8.858 22.916 1.00 60.44 297 ALA A C 1
ATOM 2397 O O . ALA A 1 297 ? 9.458 -7.947 22.872 1.00 60.44 297 ALA A O 1
ATOM 2398 N N . ALA A 1 298 ? 7.424 -8.694 23.423 1.00 61.62 298 ALA A N 1
ATOM 2399 C CA . ALA A 1 298 ? 6.936 -7.478 24.070 1.00 61.62 298 ALA A CA 1
ATOM 2400 C C . ALA A 1 298 ? 6.024 -7.813 25.256 1.00 61.62 298 ALA A C 1
ATOM 2402 O O . ALA A 1 298 ? 5.300 -8.810 25.220 1.00 61.62 298 ALA A O 1
ATOM 2403 N N . VAL A 1 299 ? 6.052 -6.981 26.295 1.00 66.56 299 VAL A N 1
ATOM 2404 C CA . VAL A 1 299 ? 5.252 -7.102 27.515 1.00 66.56 299 VAL A CA 1
ATOM 2405 C C . VAL A 1 299 ? 4.790 -5.736 28.007 1.00 66.56 299 VAL A C 1
ATOM 2407 O O . VAL A 1 299 ? 5.586 -4.821 28.200 1.00 66.56 299 VAL A O 1
ATOM 2410 N N . ALA A 1 300 ? 3.484 -5.615 28.218 1.00 69.38 300 ALA A N 1
ATOM 2411 C CA . ALA A 1 300 ? 2.804 -4.427 28.698 1.00 69.38 300 ALA A CA 1
ATOM 2412 C C . ALA A 1 300 ? 2.328 -4.613 30.137 1.00 69.38 300 ALA A C 1
ATOM 2414 O O . ALA A 1 300 ? 1.781 -5.658 30.496 1.00 69.38 300 ALA A O 1
ATOM 2415 N N . TYR A 1 301 ? 2.458 -3.553 30.920 1.00 72.25 301 TYR A N 1
ATOM 2416 C CA . TYR A 1 301 ? 1.966 -3.409 32.277 1.00 72.25 301 TYR A CA 1
ATOM 2417 C C . TYR A 1 301 ? 1.099 -2.152 32.369 1.00 72.25 301 TYR A C 1
ATOM 2419 O O . TYR A 1 301 ? 1.360 -1.142 31.720 1.00 72.25 301 TYR A O 1
ATOM 2427 N N . LEU A 1 302 ? 0.056 -2.218 33.183 1.00 73.88 302 LEU A N 1
ATOM 2428 C CA . LEU A 1 302 ? -0.813 -1.103 33.514 1.00 73.88 302 LEU A CA 1
ATOM 2429 C C . LEU A 1 302 ? -0.424 -0.590 34.897 1.00 73.88 302 LEU A C 1
ATOM 2431 O O . LEU A 1 302 ? -0.444 -1.358 35.859 1.00 73.88 302 LEU A O 1
ATOM 2435 N N . LYS A 1 303 ? -0.084 0.693 34.984 1.00 78.62 303 LYS A N 1
ATOM 2436 C CA . LYS A 1 303 ? 0.149 1.398 36.236 1.00 78.62 303 LYS A CA 1
ATOM 2437 C C . LYS A 1 303 ? -1.067 2.261 36.564 1.00 78.62 303 LYS A C 1
ATOM 2439 O O . LYS A 1 303 ? -1.449 3.124 35.774 1.00 78.62 303 LYS A O 1
ATOM 2444 N N . LEU A 1 304 ? -1.696 1.998 37.702 1.00 76.56 304 LEU A N 1
ATOM 2445 C CA . LEU A 1 304 ? -2.856 2.746 38.187 1.00 76.56 304 LEU A CA 1
ATOM 2446 C C . LEU A 1 304 ? -2.455 3.608 39.373 1.00 76.56 304 LEU A C 1
ATOM 2448 O O . LEU A 1 304 ? -1.674 3.170 40.216 1.00 76.56 304 LEU A O 1
ATOM 2452 N N . TYR A 1 305 ? -3.014 4.812 39.436 1.00 82.50 305 TYR A N 1
ATOM 2453 C CA . TYR A 1 305 ? -2.794 5.756 40.523 1.00 82.50 305 TYR A CA 1
ATOM 2454 C C . TYR A 1 305 ? -4.082 5.980 41.319 1.00 82.50 305 TYR A C 1
ATOM 2456 O O . TYR A 1 305 ? -5.184 6.042 40.773 1.00 82.50 305 TYR A O 1
ATOM 2464 N N . ASP A 1 306 ? -3.906 6.119 42.622 1.00 79.56 306 ASP A N 1
ATOM 2465 C CA . ASP A 1 306 ? -4.877 6.556 43.617 1.00 79.56 306 ASP A CA 1
ATOM 2466 C C . ASP A 1 306 ? -4.200 7.669 44.440 1.00 79.56 306 ASP A C 1
ATOM 2468 O O . ASP A 1 306 ? -2.979 7.829 44.368 1.00 79.56 306 ASP A O 1
ATOM 2472 N N . VAL A 1 307 ? -4.959 8.449 45.212 1.00 75.81 307 VAL A N 1
ATOM 2473 C CA . VAL A 1 307 ? -4.516 9.722 45.821 1.00 75.81 307 VAL A CA 1
ATOM 2474 C C . VAL A 1 307 ? -3.179 9.600 46.572 1.00 75.81 307 VAL A C 1
ATOM 2476 O O . VAL A 1 307 ? -2.401 10.545 46.572 1.00 75.81 307 VAL A O 1
ATOM 2479 N N . ASN A 1 308 ? -2.882 8.426 47.148 1.00 77.06 308 ASN A N 1
ATOM 2480 C CA . ASN A 1 308 ? -1.664 8.173 47.928 1.00 77.06 308 ASN A CA 1
ATOM 2481 C C . ASN A 1 308 ? -0.852 6.935 47.486 1.00 77.06 308 ASN A C 1
ATOM 2483 O O . ASN A 1 308 ? 0.059 6.524 48.206 1.00 77.06 308 ASN A O 1
ATOM 2487 N N . ARG A 1 309 ? -1.195 6.265 46.375 1.00 84.62 309 ARG A N 1
ATOM 2488 C CA . ARG A 1 309 ? -0.565 4.982 45.995 1.00 84.62 309 ARG A CA 1
ATOM 2489 C C . ARG A 1 309 ? -0.603 4.723 44.492 1.00 84.62 309 ARG A C 1
ATOM 2491 O O . ARG A 1 309 ? -1.523 5.157 43.811 1.00 84.62 309 ARG A O 1
ATOM 2498 N N . SER A 1 310 ? 0.367 3.959 43.990 1.00 83.81 310 SER A N 1
ATOM 2499 C CA . SER A 1 310 ? 0.321 3.411 42.632 1.00 83.81 310 SER A CA 1
ATOM 2500 C C . SER A 1 310 ? 0.534 1.901 42.636 1.00 83.81 310 SER A C 1
ATOM 2502 O O . SER A 1 310 ? 1.255 1.374 43.485 1.00 83.81 310 SER A O 1
ATOM 2504 N N . THR A 1 311 ? -0.106 1.204 41.704 1.00 81.50 311 THR A N 1
ATOM 2505 C CA . THR A 1 311 ? 0.014 -0.248 41.521 1.00 81.50 311 THR A CA 1
ATOM 2506 C C . THR A 1 311 ? 0.402 -0.553 40.085 1.00 81.50 311 THR A C 1
ATOM 2508 O O . THR A 1 311 ? 0.014 0.174 39.176 1.00 81.50 311 THR A O 1
ATOM 2511 N N . LEU A 1 312 ? 1.194 -1.606 39.876 1.00 81.94 312 LEU A N 1
ATOM 2512 C CA . LEU A 1 312 ? 1.651 -2.044 38.559 1.00 81.94 312 LEU A CA 1
ATOM 2513 C C . LEU A 1 312 ? 1.198 -3.481 38.314 1.00 81.94 312 LEU A C 1
ATOM 2515 O O . LEU A 1 312 ? 1.487 -4.365 39.119 1.00 81.94 312 LEU A O 1
ATOM 2519 N N . SER A 1 313 ? 0.543 -3.718 37.181 1.00 77.94 313 SER A N 1
ATOM 2520 C CA . SER A 1 313 ? -0.115 -4.995 36.905 1.00 77.94 313 SER A CA 1
ATOM 2521 C C . SER A 1 313 ? 0.113 -5.446 35.472 1.00 77.94 313 SER A C 1
ATOM 2523 O O . SER A 1 313 ? 0.061 -4.637 34.550 1.00 77.94 313 SER A O 1
ATOM 2525 N N . PHE A 1 314 ? 0.339 -6.743 35.251 1.00 81.00 314 PHE A N 1
ATOM 2526 C CA . PHE A 1 314 ? 0.541 -7.281 33.903 1.00 81.00 314 PHE A CA 1
ATOM 2527 C C . PHE A 1 314 ? -0.709 -7.081 33.037 1.00 81.00 314 PHE A C 1
ATOM 2529 O O . PHE A 1 314 ? -1.797 -7.578 33.358 1.00 81.00 314 PHE A O 1
ATOM 2536 N N . LEU A 1 315 ? -0.534 -6.398 31.908 1.00 73.38 315 LEU A N 1
ATOM 2537 C CA . LEU A 1 315 ? -1.587 -6.133 30.938 1.00 73.38 315 LEU A CA 1
ATOM 2538 C C . LEU A 1 315 ? -1.631 -7.255 29.898 1.00 73.38 315 LEU A C 1
ATOM 2540 O O . LEU A 1 315 ? -2.623 -7.983 29.839 1.00 73.38 315 LEU A O 1
ATOM 2544 N N . MET A 1 316 ? -0.554 -7.422 29.122 1.00 75.75 316 MET A N 1
ATOM 2545 C CA . MET A 1 316 ? -0.418 -8.498 28.134 1.00 75.75 316 MET A CA 1
ATOM 2546 C C . MET A 1 316 ? 1.012 -8.677 27.607 1.00 75.75 316 MET A C 1
ATOM 2548 O O . MET A 1 316 ? 1.812 -7.749 27.656 1.00 75.75 316 MET A O 1
ATOM 2552 N N . GLY A 1 317 ? 1.307 -9.843 27.029 1.00 75.56 317 GLY A N 1
ATOM 2553 C CA . GLY A 1 317 ? 2.581 -10.166 26.384 1.00 75.56 317 GLY A CA 1
ATOM 2554 C C . GLY A 1 317 ? 2.411 -10.722 24.967 1.00 75.56 317 GLY A C 1
ATOM 2555 O O . GLY A 1 317 ? 1.349 -11.218 24.595 1.00 75.56 317 GLY A O 1
ATOM 2556 N N . LYS A 1 318 ? 3.456 -10.649 24.141 1.00 72.56 318 LYS A N 1
ATOM 2557 C CA . LYS A 1 318 ? 3.522 -11.307 22.824 1.00 72.56 318 LYS A CA 1
ATOM 2558 C C . LYS A 1 318 ? 4.951 -11.698 22.478 1.00 72.56 318 LYS A C 1
ATOM 2560 O O . LYS A 1 318 ? 5.867 -10.928 22.732 1.00 72.56 318 LYS A O 1
ATOM 2565 N N . ALA A 1 319 ? 5.126 -12.846 21.824 1.00 72.00 319 ALA A N 1
ATOM 2566 C CA . ALA A 1 319 ? 6.408 -13.261 21.257 1.00 72.00 319 ALA A CA 1
ATOM 2567 C C . ALA A 1 319 ? 6.250 -13.857 19.847 1.00 72.00 319 ALA A C 1
ATOM 2569 O O . ALA A 1 319 ? 5.258 -14.527 19.534 1.00 72.00 319 ALA A O 1
ATOM 2570 N N . LYS A 1 320 ? 7.242 -13.620 18.984 1.00 69.75 320 LYS A N 1
ATOM 2571 C CA . LYS A 1 320 ? 7.301 -14.119 17.604 1.00 69.75 320 LYS A CA 1
ATOM 2572 C C . LYS A 1 320 ? 8.732 -14.503 17.225 1.00 69.75 320 LYS A C 1
ATOM 2574 O O . LYS A 1 320 ? 9.681 -13.872 17.667 1.00 69.75 320 LYS A O 1
ATOM 2579 N N . GLU A 1 321 ? 8.878 -15.521 16.385 1.00 65.88 321 GLU A N 1
ATOM 2580 C CA . GLU A 1 321 ? 10.170 -15.952 15.842 1.00 65.88 321 GLU A CA 1
ATOM 2581 C C . GLU A 1 321 ? 10.707 -14.986 14.773 1.00 65.88 321 GLU A C 1
ATOM 2583 O O . GLU A 1 321 ? 9.939 -14.419 13.988 1.00 65.88 321 GLU A O 1
ATOM 2588 N N . THR A 1 322 ? 12.031 -14.848 14.705 1.00 55.34 322 THR A N 1
ATOM 2589 C CA . THR A 1 322 ? 12.731 -14.058 13.678 1.00 55.34 322 THR A CA 1
ATOM 2590 C C . THR A 1 322 ? 12.865 -14.854 12.368 1.00 55.34 322 THR A C 1
ATOM 2592 O O . THR A 1 322 ? 13.183 -16.041 12.393 1.00 55.34 322 THR A O 1
ATOM 2595 N N . VAL A 1 323 ? 12.635 -14.225 11.207 1.00 44.56 323 VAL A N 1
ATOM 2596 C CA . VAL A 1 323 ? 12.771 -14.872 9.880 1.00 44.56 323 VAL A CA 1
ATOM 2597 C C . VAL A 1 323 ? 14.245 -14.873 9.450 1.00 44.56 323 VAL A C 1
ATOM 2599 O O . VAL A 1 323 ? 14.889 -13.834 9.483 1.00 44.56 323 VAL A O 1
ATOM 2602 N N . LEU A 1 324 ? 14.801 -16.022 9.054 1.00 36.75 324 LEU A N 1
ATOM 2603 C CA . LEU A 1 324 ? 16.193 -16.147 8.591 1.00 36.75 324 LEU A CA 1
ATOM 2604 C C . LEU A 1 324 ? 16.384 -15.454 7.231 1.00 36.75 324 LEU A C 1
ATOM 2606 O O . LEU A 1 324 ? 16.067 -16.023 6.192 1.00 36.75 324 LEU A O 1
ATOM 2610 N N . VAL A 1 325 ? 16.934 -14.240 7.243 1.00 31.58 325 VAL A N 1
ATOM 2611 C CA . VAL A 1 325 ? 17.571 -13.616 6.076 1.00 31.58 325 VAL A CA 1
ATOM 2612 C C . VAL A 1 325 ? 18.948 -13.138 6.528 1.00 31.58 325 VAL A C 1
ATOM 2614 O O . VAL A 1 325 ? 19.065 -12.231 7.352 1.00 31.58 325 VAL A O 1
ATOM 2617 N N . GLU A 1 326 ? 20.004 -13.786 6.041 1.00 30.53 326 GLU A N 1
ATOM 2618 C CA . GLU A 1 326 ? 21.383 -13.333 6.228 1.00 30.53 326 GLU A CA 1
ATOM 2619 C C . GLU A 1 326 ? 21.594 -12.035 5.437 1.00 30.53 326 GLU A C 1
ATOM 2621 O O . GLU A 1 326 ? 21.968 -12.083 4.274 1.00 30.53 326 GLU A O 1
ATOM 2626 N N . PHE A 1 327 ? 21.272 -10.882 6.029 1.00 25.12 327 PHE A N 1
ATOM 2627 C CA . PHE A 1 327 ? 22.121 -9.684 6.097 1.00 25.12 327 PHE A CA 1
ATOM 2628 C C . PHE A 1 327 ? 21.360 -8.498 6.727 1.00 25.12 327 PHE A C 1
ATOM 2630 O O . PHE A 1 327 ? 20.253 -8.142 6.340 1.00 25.12 327 PHE A O 1
ATOM 2637 N N . VAL A 1 328 ? 22.059 -7.851 7.664 1.00 29.44 328 VAL A N 1
ATOM 2638 C CA . VAL A 1 328 ? 21.829 -6.537 8.291 1.00 29.44 328 VAL A CA 1
ATOM 2639 C C . VAL A 1 328 ? 20.690 -6.424 9.321 1.00 29.44 328 VAL A C 1
ATOM 2641 O O . VAL A 1 328 ? 19.518 -6.205 9.028 1.00 29.44 328 VAL A O 1
ATOM 2644 N N . PHE A 1 329 ? 21.132 -6.402 10.580 1.00 31.88 329 PHE A N 1
ATOM 2645 C CA . PHE A 1 329 ? 20.460 -6.043 11.841 1.00 31.88 329 PHE A CA 1
ATOM 2646 C C . PHE A 1 329 ? 19.499 -4.822 11.802 1.00 31.88 329 PHE A C 1
ATOM 2648 O O . PHE A 1 329 ? 18.712 -4.644 12.726 1.00 31.88 329 PHE A O 1
ATOM 2655 N N . LEU A 1 330 ? 19.532 -3.995 10.750 1.00 29.53 330 LEU A N 1
ATOM 2656 C CA . LEU A 1 330 ? 18.688 -2.807 10.559 1.00 29.53 330 LEU A CA 1
ATOM 2657 C C . LEU A 1 330 ? 17.317 -3.138 9.926 1.00 29.53 330 LEU A C 1
ATOM 2659 O O . LEU A 1 330 ? 16.317 -2.501 10.246 1.00 29.53 330 LEU A O 1
ATOM 2663 N N . VAL A 1 331 ? 17.240 -4.169 9.074 1.00 31.86 331 VAL A N 1
ATOM 2664 C CA . VAL A 1 331 ? 15.986 -4.616 8.426 1.00 31.86 331 VAL A CA 1
ATOM 2665 C C . VAL A 1 331 ? 15.115 -5.410 9.409 1.00 31.86 331 VAL A C 1
ATOM 2667 O O . VAL A 1 331 ? 13.886 -5.311 9.402 1.00 31.86 331 VAL A O 1
ATOM 2670 N N . PHE A 1 332 ? 15.748 -6.122 10.345 1.00 34.25 332 PHE A N 1
ATOM 2671 C CA . PHE A 1 332 ? 15.059 -6.827 11.428 1.00 34.25 332 PHE A CA 1
ATOM 2672 C C . PHE A 1 332 ? 14.407 -5.886 12.449 1.00 34.25 332 PHE A C 1
ATOM 2674 O O . PHE A 1 332 ? 13.346 -6.216 12.978 1.00 34.25 332 PHE A O 1
ATOM 2681 N N . GLN A 1 333 ? 14.958 -4.682 12.644 1.00 35.56 333 GLN A N 1
ATOM 2682 C CA . GLN A 1 333 ? 14.322 -3.632 13.446 1.00 35.56 333 GLN A CA 1
ATOM 2683 C C . GLN A 1 333 ? 13.026 -3.106 12.796 1.00 35.56 333 GLN A C 1
ATOM 2685 O O . GLN A 1 333 ? 12.105 -2.734 13.516 1.00 35.56 333 GLN A O 1
ATOM 2690 N N . LEU A 1 334 ? 12.908 -3.147 11.459 1.00 37.22 334 LEU A N 1
ATOM 2691 C CA . LEU A 1 334 ? 11.807 -2.539 10.691 1.00 37.22 334 LEU A CA 1
ATOM 2692 C C . LEU A 1 334 ? 10.674 -3.503 10.286 1.00 37.22 334 LEU A C 1
ATOM 2694 O O . LEU A 1 334 ? 9.516 -3.086 10.232 1.00 37.22 334 LEU A O 1
ATOM 2698 N N . ASN A 1 335 ? 10.943 -4.801 10.111 1.00 32.81 335 ASN A N 1
ATOM 2699 C CA . ASN A 1 335 ? 9.877 -5.822 10.140 1.00 32.81 335 ASN A CA 1
ATOM 2700 C C . ASN A 1 335 ? 9.340 -6.047 11.562 1.00 32.81 335 ASN A C 1
ATOM 2702 O O . ASN A 1 335 ? 8.171 -6.411 11.730 1.00 32.81 335 ASN A O 1
ATOM 2706 N N . GLY A 1 336 ? 10.175 -5.730 12.563 1.00 35.31 336 GLY A N 1
ATOM 2707 C CA . GLY A 1 336 ? 9.746 -5.169 13.837 1.00 35.31 336 GLY A CA 1
ATOM 2708 C C . GLY A 1 336 ? 8.737 -4.063 13.562 1.00 35.31 336 GLY A C 1
ATOM 2709 O O . GLY A 1 336 ? 7.565 -4.375 13.636 1.00 35.31 336 GLY A O 1
ATOM 2710 N N . THR A 1 337 ? 9.143 -2.854 13.146 1.00 34.25 337 THR A N 1
ATOM 2711 C CA . THR A 1 337 ? 8.317 -1.634 12.891 1.00 34.25 337 THR A CA 1
ATOM 2712 C C . THR A 1 337 ? 6.963 -1.811 12.165 1.00 34.25 337 THR A C 1
ATOM 2714 O O . THR A 1 337 ? 5.997 -1.173 12.567 1.00 34.25 337 THR A O 1
ATOM 2717 N N . ILE A 1 338 ? 6.798 -2.694 11.171 1.00 33.03 338 ILE A N 1
ATOM 2718 C CA . ILE A 1 338 ? 5.481 -2.939 10.522 1.00 33.03 338 ILE A CA 1
ATOM 2719 C C . ILE A 1 338 ? 4.589 -3.870 11.364 1.00 33.03 338 ILE A C 1
ATOM 2721 O O . ILE A 1 338 ? 3.385 -3.637 11.507 1.00 33.03 338 ILE A O 1
ATOM 2725 N N . SER A 1 339 ? 5.172 -4.882 12.012 1.00 34.47 339 SER A N 1
ATOM 2726 C CA . SER A 1 339 ? 4.496 -5.638 13.076 1.00 34.47 339 SER A CA 1
ATOM 2727 C C . SER A 1 339 ? 4.317 -4.792 14.348 1.00 34.47 339 SER A C 1
ATOM 2729 O O . SER A 1 339 ? 3.397 -5.018 15.122 1.00 34.47 339 SER A O 1
ATOM 2731 N N . VAL A 1 340 ? 5.169 -3.793 14.525 1.00 37.34 340 VAL A N 1
ATOM 2732 C CA . VAL A 1 340 ? 5.283 -2.809 15.601 1.00 37.34 340 VAL A CA 1
ATOM 2733 C C . VAL A 1 340 ? 4.415 -1.601 15.314 1.00 37.34 340 VAL A C 1
ATOM 2735 O O . VAL A 1 340 ? 4.215 -0.855 16.228 1.00 37.34 340 VAL A O 1
ATOM 2738 N N . LEU A 1 341 ? 3.768 -1.417 14.163 1.00 34.25 341 LEU A N 1
ATOM 2739 C CA . LEU A 1 341 ? 2.668 -0.446 14.041 1.00 34.25 341 LEU A CA 1
ATOM 2740 C C . LEU A 1 341 ? 1.361 -1.043 14.574 1.00 34.25 341 LEU A C 1
ATOM 2742 O O . LEU A 1 341 ? 0.616 -0.369 15.277 1.00 34.25 341 LEU A O 1
ATOM 2746 N N . LYS A 1 342 ? 1.140 -2.349 14.359 1.00 34.47 342 LYS A N 1
ATOM 2747 C CA . LYS A 1 342 ? 0.080 -3.114 15.051 1.00 34.47 342 LYS A CA 1
ATOM 2748 C C . LYS A 1 342 ? 0.373 -3.316 16.538 1.00 34.47 342 LYS A C 1
ATOM 2750 O O . LYS A 1 342 ? -0.550 -3.468 17.329 1.00 34.47 342 LYS A O 1
ATOM 2755 N N . THR A 1 343 ? 1.651 -3.298 16.899 1.00 34.44 343 THR A N 1
ATOM 2756 C CA . THR A 1 343 ? 2.141 -3.418 18.270 1.00 34.44 343 THR A CA 1
ATOM 2757 C C . THR A 1 343 ? 2.705 -2.088 18.782 1.00 34.44 343 THR A C 1
ATOM 2759 O O . THR A 1 343 ? 3.315 -2.112 19.808 1.00 34.44 343 THR A O 1
ATOM 2762 N N . ILE A 1 344 ? 2.524 -0.897 18.201 1.00 34.69 344 ILE A N 1
ATOM 2763 C CA . ILE A 1 344 ? 2.859 0.408 18.861 1.00 34.69 344 ILE A CA 1
ATOM 2764 C C . ILE A 1 344 ? 1.654 0.888 19.672 1.00 34.69 344 ILE A C 1
ATOM 2766 O O . ILE A 1 344 ? 1.763 1.728 20.551 1.00 34.69 344 ILE A O 1
ATOM 2770 N N . GLN A 1 345 ? 0.556 0.152 19.528 1.00 35.72 345 GLN A N 1
ATOM 2771 C CA . GLN A 1 345 ? -0.384 -0.159 20.590 1.00 35.72 345 GLN A CA 1
ATOM 2772 C C . GLN A 1 345 ? 0.213 -1.064 21.719 1.00 35.72 345 GLN A C 1
ATOM 2774 O O . GLN A 1 345 ? -0.528 -1.397 22.636 1.00 35.72 345 GLN A O 1
ATOM 2779 N N . GLN A 1 346 ? 1.494 -1.505 21.667 1.00 35.03 346 GLN A N 1
ATOM 2780 C CA . GLN A 1 346 ? 2.153 -2.508 22.563 1.00 35.03 346 GLN A CA 1
ATOM 2781 C C . GLN A 1 346 ? 3.732 -2.679 22.515 1.00 35.03 346 GLN A C 1
ATOM 2783 O O . GLN A 1 346 ? 4.234 -3.715 22.937 1.00 35.03 346 GLN A O 1
ATOM 2788 N N . ILE A 1 347 ? 4.508 -1.672 22.066 1.00 36.09 347 ILE A N 1
ATOM 2789 C CA . ILE A 1 347 ? 5.915 -1.248 22.364 1.00 36.09 347 ILE A CA 1
ATOM 2790 C C . ILE A 1 347 ? 7.160 -2.155 22.077 1.00 36.09 347 ILE A C 1
ATOM 2792 O O . ILE A 1 347 ? 7.050 -3.267 21.566 1.00 36.09 347 ILE A O 1
ATOM 2796 N N . ALA A 1 348 ? 8.357 -1.547 22.299 1.00 25.08 348 ALA A N 1
ATOM 2797 C CA . ALA A 1 348 ? 9.750 -1.750 21.825 1.00 25.08 348 ALA A CA 1
ATOM 2798 C C . ALA A 1 348 ? 10.857 -1.859 22.945 1.00 25.08 348 ALA A C 1
ATOM 2800 O O . ALA A 1 348 ? 10.561 -1.767 24.132 1.00 25.08 348 ALA A O 1
ATOM 2801 N N . THR A 1 349 ? 12.138 -2.057 22.554 1.00 30.81 349 THR A N 1
ATOM 2802 C CA . THR A 1 349 ? 13.070 -3.147 22.978 1.00 30.81 349 THR A CA 1
ATOM 2803 C C . THR A 1 349 ? 14.292 -2.891 23.924 1.00 30.81 349 THR A C 1
ATOM 2805 O O . THR A 1 349 ? 14.873 -1.809 23.869 1.00 30.81 349 THR A O 1
ATOM 2808 N N . ARG A 1 350 ? 14.815 -3.939 24.621 1.00 25.89 350 ARG A N 1
ATOM 2809 C CA . ARG A 1 350 ? 16.264 -4.275 24.878 1.00 25.89 350 ARG A CA 1
ATOM 2810 C C . ARG A 1 350 ? 16.652 -5.638 24.223 1.00 25.89 350 ARG A C 1
ATOM 2812 O O . ARG A 1 350 ? 15.932 -6.037 23.324 1.00 25.89 350 ARG A O 1
ATOM 2819 N N . CYS A 1 351 ? 17.791 -6.286 24.526 1.00 25.91 351 CYS A N 1
ATOM 2820 C CA . CYS A 1 351 ? 18.186 -7.606 23.969 1.00 25.91 351 CYS A CA 1
ATOM 2821 C C . CYS A 1 351 ? 18.480 -8.617 25.107 1.00 25.91 351 CYS A C 1
ATOM 2823 O O . CYS A 1 351 ? 19.438 -8.403 25.856 1.00 25.91 351 CYS A O 1
ATOM 2825 N N . ILE A 1 352 ? 17.743 -9.729 25.214 1.00 31.28 352 ILE A N 1
ATOM 2826 C CA . ILE A 1 352 ? 17.938 -10.844 26.159 1.00 31.28 352 ILE A CA 1
ATOM 2827 C C . ILE A 1 352 ? 17.861 -12.180 25.400 1.00 31.28 352 ILE A C 1
ATOM 2829 O O . ILE A 1 352 ? 17.028 -12.394 24.522 1.00 31.28 352 ILE A O 1
ATOM 2833 N N . ASP A 1 353 ? 18.767 -13.094 25.741 1.00 35.91 353 ASP A N 1
ATOM 2834 C CA . ASP A 1 353 ? 18.813 -14.456 25.202 1.00 35.91 353 ASP A CA 1
ATOM 2835 C C . ASP A 1 353 ? 17.558 -15.269 25.617 1.00 35.91 353 ASP A C 1
ATOM 2837 O O . ASP A 1 353 ? 17.179 -15.211 26.789 1.00 35.91 353 ASP A O 1
ATOM 2841 N N . PRO A 1 354 ? 16.918 -16.056 24.724 1.00 33.78 354 PRO A N 1
ATOM 2842 C CA . PRO A 1 354 ? 15.705 -16.825 25.036 1.00 33.78 354 PRO A CA 1
ATOM 2843 C C . PRO A 1 354 ? 15.823 -17.775 26.237 1.00 33.78 354 PRO A C 1
ATOM 2845 O O . PRO A 1 354 ? 14.825 -18.043 26.904 1.00 33.78 354 PRO A O 1
ATOM 2848 N N . SER A 1 355 ? 17.027 -18.272 26.536 1.00 38.84 355 SER A N 1
ATOM 2849 C CA . SER A 1 355 ? 17.274 -19.099 27.727 1.00 38.84 355 SER A CA 1
ATOM 2850 C C . SER A 1 355 ? 17.184 -18.296 29.031 1.00 38.84 355 SER A C 1
ATOM 2852 O O . SER A 1 355 ? 16.734 -18.814 30.048 1.00 38.84 355 SER A O 1
ATOM 2854 N N . LYS A 1 356 ? 17.520 -17.003 28.975 1.00 34.69 356 LYS A N 1
ATOM 2855 C CA . LYS A 1 356 ? 17.486 -16.065 30.103 1.00 34.69 356 LYS A CA 1
ATOM 2856 C C . LYS A 1 356 ? 16.127 -15.402 30.300 1.00 34.69 356 LYS A C 1
ATOM 2858 O O . LYS A 1 356 ? 15.917 -14.800 31.347 1.00 34.69 356 LYS A O 1
ATOM 2863 N N . LEU A 1 357 ? 15.194 -15.539 29.347 1.00 35.53 357 LEU A N 1
ATOM 2864 C CA . LEU A 1 357 ? 13.810 -15.084 29.530 1.00 35.53 357 LEU A CA 1
ATOM 2865 C C . LEU A 1 357 ? 13.161 -15.758 30.748 1.00 35.53 357 LEU A C 1
ATOM 2867 O O . LEU A 1 357 ? 12.392 -15.117 31.448 1.00 35.53 357 LEU A O 1
ATOM 2871 N N . ALA A 1 358 ? 13.491 -17.022 31.026 1.00 36.75 358 ALA A N 1
ATOM 2872 C CA . ALA A 1 358 ? 12.978 -17.748 32.189 1.00 36.75 358 ALA A CA 1
ATOM 2873 C C . ALA A 1 358 ? 13.533 -17.235 33.537 1.00 36.75 358 ALA A C 1
ATOM 2875 O O . ALA A 1 358 ? 12.929 -17.488 34.573 1.00 36.75 358 ALA A O 1
ATOM 2876 N N . GLU A 1 359 ? 14.662 -16.517 33.527 1.00 36.28 359 GLU A N 1
ATOM 2877 C CA . GLU A 1 359 ? 15.395 -16.063 34.724 1.00 36.28 359 GLU A CA 1
ATOM 2878 C C . GLU A 1 359 ? 15.317 -14.545 34.945 1.00 36.28 359 GLU A C 1
ATOM 2880 O O . GLU A 1 359 ? 15.772 -14.013 35.958 1.00 36.28 359 GLU A O 1
ATOM 2885 N N . SER A 1 360 ? 14.796 -13.809 33.972 1.00 33.91 360 SER A N 1
ATOM 2886 C CA . SER A 1 360 ? 14.780 -12.351 34.004 1.00 33.91 360 SER A CA 1
ATOM 2887 C C . SER A 1 360 ? 13.791 -11.784 35.022 1.00 33.91 360 SER A C 1
ATOM 2889 O O . SER A 1 360 ? 12.703 -12.312 35.240 1.00 33.91 360 SER A O 1
ATOM 2891 N N . SER A 1 361 ? 14.162 -10.641 35.601 1.00 34.00 361 SER A N 1
ATOM 2892 C CA . SER A 1 361 ? 13.451 -9.951 36.687 1.00 34.00 361 SER A CA 1
ATOM 2893 C C . SER A 1 361 ? 11.985 -9.604 36.403 1.00 34.00 361 SER A C 1
ATOM 2895 O O . SER A 1 361 ? 11.239 -9.355 37.344 1.00 34.00 361 SER A O 1
ATOM 2897 N N . TRP A 1 362 ? 11.540 -9.632 35.142 1.00 34.91 362 TRP A N 1
ATOM 2898 C CA . TRP A 1 362 ? 10.129 -9.464 34.776 1.00 34.91 362 TRP A CA 1
ATOM 2899 C C . TRP A 1 362 ? 9.235 -10.657 35.178 1.00 34.91 362 TRP A C 1
ATOM 2901 O O . TRP A 1 362 ? 8.019 -10.485 35.237 1.00 34.91 362 TRP A O 1
ATOM 2911 N N . LEU A 1 363 ? 9.814 -11.829 35.490 1.00 29.98 363 LEU A N 1
ATOM 2912 C CA . LEU A 1 363 ? 9.115 -13.003 36.043 1.00 29.98 363 LEU A CA 1
ATOM 2913 C C . LEU A 1 363 ? 9.138 -13.079 37.579 1.00 29.98 363 LEU A C 1
ATOM 2915 O O . LEU A 1 363 ? 8.261 -13.710 38.157 1.00 29.98 363 LEU A O 1
ATOM 2919 N N . ASN A 1 364 ? 10.098 -12.430 38.245 1.00 31.78 364 ASN A N 1
ATOM 2920 C CA . ASN A 1 364 ? 10.350 -12.597 39.686 1.00 31.78 364 ASN A CA 1
ATOM 2921 C C . ASN A 1 364 ? 9.723 -11.503 40.569 1.00 31.78 364 ASN A C 1
ATOM 2923 O O . ASN A 1 364 ? 10.229 -11.225 41.654 1.00 31.78 364 ASN A O 1
ATOM 2927 N N . TYR A 1 365 ? 8.620 -10.871 40.154 1.00 32.59 365 TYR A N 1
ATOM 2928 C CA . TYR A 1 365 ? 7.962 -9.859 40.992 1.00 32.59 365 TYR A CA 1
ATOM 2929 C C . TYR A 1 365 ? 7.094 -10.484 42.097 1.00 32.59 365 TYR A C 1
ATOM 2931 O O . TYR A 1 365 ? 5.885 -10.292 42.136 1.00 32.59 365 TYR A O 1
ATOM 2939 N N . MET A 1 366 ? 7.737 -11.236 42.988 1.00 31.92 366 MET A N 1
ATOM 2940 C CA . MET A 1 366 ? 7.359 -11.464 44.382 1.00 31.92 366 MET A CA 1
ATOM 2941 C C . MET A 1 366 ? 8.600 -11.978 45.119 1.00 31.92 366 MET A C 1
ATOM 2943 O O . MET A 1 366 ? 8.778 -13.179 45.241 1.00 31.92 366 MET A O 1
ATOM 2947 N N . GLU A 1 367 ? 9.459 -11.070 45.585 1.00 27.98 367 GLU A N 1
ATOM 2948 C CA . GLU A 1 367 ? 10.151 -11.202 46.874 1.00 27.98 367 GLU A CA 1
ATOM 2949 C C . GLU A 1 367 ? 10.882 -9.889 47.219 1.00 27.98 367 GLU A C 1
ATOM 2951 O O . GLU A 1 367 ? 11.837 -9.487 46.562 1.00 27.98 367 GLU A O 1
ATOM 2956 N N . ASN A 1 368 ? 10.402 -9.254 48.295 1.00 27.44 368 ASN A N 1
ATOM 2957 C CA . ASN A 1 368 ? 11.045 -8.224 49.124 1.00 27.44 368 ASN A CA 1
ATOM 2958 C C . ASN A 1 368 ? 11.074 -6.755 48.638 1.00 27.44 368 ASN A C 1
ATOM 2960 O O . ASN A 1 368 ? 11.938 -6.310 47.895 1.00 27.44 368 ASN A O 1
ATOM 2964 N N . THR A 1 369 ? 10.110 -6.000 49.185 1.00 29.81 369 THR A N 1
ATOM 2965 C CA . THR A 1 369 ? 10.254 -4.703 49.887 1.00 29.81 369 THR A CA 1
ATOM 2966 C C . THR A 1 369 ? 11.290 -3.668 49.423 1.00 29.81 369 THR A C 1
ATOM 2968 O O . THR A 1 369 ? 12.486 -3.863 49.582 1.00 29.81 369 THR A O 1
ATOM 2971 N N . VAL A 1 370 ? 10.744 -2.498 49.057 1.00 37.84 370 VAL A N 1
ATOM 2972 C CA . VAL A 1 370 ? 11.112 -1.127 49.483 1.00 37.84 370 VAL A CA 1
ATOM 2973 C C . VAL A 1 370 ? 12.604 -0.782 49.542 1.00 37.84 370 VAL A C 1
ATOM 2975 O O . VAL A 1 370 ? 13.279 -1.131 50.500 1.00 37.84 370 VAL A O 1
ATOM 2978 N N . GLU A 1 371 ? 13.031 0.128 48.664 1.00 24.98 371 GLU A N 1
ATOM 2979 C CA . GLU A 1 371 ? 13.790 1.299 49.113 1.00 24.98 371 GLU A CA 1
ATOM 2980 C C . GLU A 1 371 ? 13.517 2.504 48.202 1.00 24.98 371 GLU A C 1
ATOM 2982 O O . GLU A 1 371 ? 13.628 2.438 46.978 1.00 24.98 371 GLU A O 1
ATOM 2987 N N . LEU A 1 372 ? 13.064 3.588 48.837 1.00 38.59 372 LEU A N 1
ATOM 2988 C CA . LEU A 1 372 ? 12.771 4.882 48.236 1.00 38.59 372 LEU A CA 1
ATOM 2989 C C . LEU A 1 372 ? 14.052 5.527 47.699 1.00 38.59 372 LEU A C 1
ATOM 2991 O O . LEU A 1 372 ? 15.017 5.670 48.446 1.00 38.59 372 LEU A O 1
ATOM 2995 N N . ILE A 1 373 ? 14.017 6.048 46.472 1.00 24.94 373 ILE A N 1
ATOM 2996 C CA . ILE A 1 373 ? 14.885 7.164 46.082 1.00 24.94 373 ILE A CA 1
ATOM 2997 C C . ILE A 1 373 ? 13.991 8.258 45.495 1.00 24.94 373 ILE A C 1
ATOM 2999 O O . ILE A 1 373 ? 13.190 8.018 44.597 1.00 24.94 373 ILE A O 1
ATOM 3003 N N . SER A 1 374 ? 14.102 9.431 46.111 1.00 25.33 374 SER A N 1
ATOM 3004 C CA . SER A 1 374 ? 13.299 10.643 45.963 1.00 25.33 374 SER A CA 1
ATOM 3005 C C . SER A 1 374 ? 13.236 11.207 44.541 1.00 25.33 374 SER A C 1
ATOM 3007 O O . SER A 1 374 ? 14.272 11.389 43.899 1.00 25.33 374 SER A O 1
ATOM 3009 N N . GLU A 1 375 ? 12.029 11.583 44.120 1.00 27.55 375 GLU A N 1
ATOM 3010 C CA . GLU A 1 375 ? 11.760 12.499 43.003 1.00 27.55 375 GLU A CA 1
ATOM 3011 C C . GLU A 1 375 ? 12.266 13.92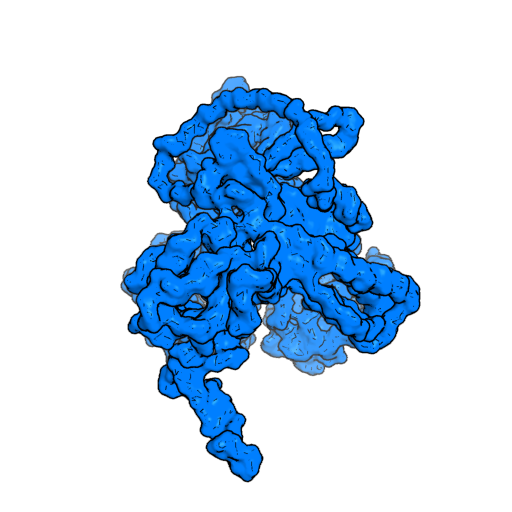8 43.282 1.00 27.55 375 GLU A C 1
ATOM 3013 O O . GLU A 1 375 ? 12.472 14.311 44.438 1.00 27.55 375 GLU A O 1
ATOM 3018 N N . PRO A 1 376 ? 12.342 14.763 42.231 1.00 24.98 376 PRO A N 1
ATOM 3019 C CA . PRO A 1 376 ? 11.880 16.142 42.326 1.00 24.98 376 PRO A CA 1
ATOM 3020 C C . PRO A 1 376 ? 10.696 16.433 41.374 1.00 24.98 376 PRO A C 1
ATOM 3022 O O . PRO A 1 376 ? 10.802 16.249 40.160 1.00 24.98 376 PRO A O 1
ATOM 3025 N N . GLU A 1 377 ? 9.600 16.948 41.949 1.00 24.02 377 GLU A N 1
ATOM 3026 C CA . GLU A 1 377 ? 8.442 17.611 41.304 1.00 24.02 377 GLU A CA 1
ATOM 3027 C C . GLU A 1 377 ? 8.900 18.876 40.527 1.00 24.02 377 GLU A C 1
ATOM 3029 O O . GLU A 1 377 ? 9.669 19.678 41.053 1.00 24.02 377 GLU A O 1
ATOM 3034 N N . HIS A 1 378 ? 8.711 18.975 39.202 1.00 29.48 378 HIS A N 1
ATOM 3035 C CA . HIS A 1 378 ? 7.582 19.498 38.390 1.00 29.48 378 HIS A CA 1
ATOM 3036 C C . HIS A 1 378 ? 7.520 21.021 38.132 1.00 29.48 378 HIS A C 1
ATOM 3038 O O . HIS A 1 378 ? 7.613 21.830 39.045 1.00 29.48 378 HIS A O 1
ATOM 3044 N N . CYS A 1 379 ? 7.206 21.377 36.873 1.00 21.11 379 CYS A N 1
ATOM 3045 C CA . CYS A 1 379 ? 6.347 22.513 36.500 1.00 21.11 379 CYS A CA 1
ATOM 3046 C C . CYS A 1 379 ? 5.493 22.130 35.271 1.00 21.11 379 CYS A C 1
ATOM 3048 O O . CYS A 1 379 ? 6.033 21.713 34.245 1.00 21.11 379 CYS A O 1
ATOM 3050 N N . LEU A 1 380 ? 4.169 22.272 35.400 1.00 24.59 380 LEU A N 1
ATOM 3051 C CA . LEU A 1 380 ? 3.136 22.095 34.366 1.00 24.59 380 LEU A CA 1
ATOM 3052 C C . LEU A 1 380 ? 2.975 23.369 33.511 1.00 24.59 380 LEU A C 1
ATOM 3054 O O . LEU A 1 380 ? 3.155 24.471 34.028 1.00 24.59 380 LEU A O 1
ATOM 3058 N N . ILE A 1 381 ? 2.564 23.216 32.244 1.00 25.69 381 ILE A N 1
ATOM 3059 C CA . ILE A 1 381 ? 1.901 24.255 31.429 1.00 25.69 381 ILE A CA 1
ATOM 3060 C C . ILE A 1 381 ? 0.688 23.621 30.723 1.00 25.69 381 ILE A C 1
ATOM 3062 O O . ILE A 1 381 ? 0.644 22.415 30.492 1.00 25.69 381 ILE A O 1
ATOM 3066 N N . ASP A 1 382 ? -0.282 24.482 30.453 1.00 30.31 382 ASP A N 1
ATOM 3067 C CA . ASP A 1 382 ? -1.722 24.364 30.637 1.00 30.31 382 ASP A CA 1
ATOM 3068 C C . ASP A 1 382 ? -2.516 23.845 29.403 1.00 30.31 382 ASP A C 1
ATOM 3070 O O . ASP A 1 382 ? -2.325 24.361 28.298 1.00 30.31 382 ASP A O 1
ATOM 3074 N N . PRO A 1 383 ? -3.417 22.855 29.582 1.00 34.06 383 PRO A N 1
ATOM 3075 C CA . PRO A 1 383 ? -4.335 22.319 28.567 1.00 34.06 383 PRO A CA 1
ATOM 3076 C C . PRO A 1 383 ? -5.535 23.224 28.197 1.00 34.06 383 PRO A C 1
ATOM 3078 O O . PRO A 1 383 ? -6.341 22.838 27.350 1.00 34.06 383 PRO A O 1
ATOM 3081 N N . GLU A 1 384 ? -5.685 24.411 28.789 1.00 28.77 384 GLU A N 1
ATOM 3082 C CA . GLU A 1 384 ? -6.919 25.216 28.719 1.00 28.77 384 GLU A CA 1
ATOM 3083 C C . GLU A 1 384 ? -7.197 25.985 27.412 1.00 28.77 384 GLU A C 1
ATOM 3085 O O . GLU A 1 384 ? -8.219 26.664 27.331 1.00 28.77 384 GLU A O 1
ATOM 3090 N N . HIS A 1 385 ? -6.380 25.878 26.358 1.00 39.22 385 HIS A N 1
ATOM 3091 C CA . HIS A 1 385 ? -6.562 26.742 25.179 1.00 39.22 385 HIS A CA 1
ATOM 3092 C C . HIS A 1 385 ? -6.607 26.010 23.827 1.00 39.22 385 HIS A C 1
ATOM 3094 O O . HIS A 1 385 ? -5.856 26.337 22.912 1.00 39.22 385 HIS A O 1
ATOM 3100 N N . ASP A 1 386 ? -7.627 25.150 23.685 1.00 36.06 386 ASP A N 1
ATOM 3101 C CA . ASP A 1 386 ? -8.631 25.272 22.593 1.00 36.06 386 ASP A CA 1
ATOM 3102 C C . ASP A 1 386 ? -8.612 24.195 21.469 1.00 36.06 386 ASP A C 1
ATOM 3104 O O . ASP A 1 386 ? -7.560 23.877 20.914 1.00 36.06 386 ASP A O 1
ATOM 3108 N N . GLN A 1 387 ? -9.740 23.641 20.985 1.00 33.09 387 GLN A N 1
ATOM 3109 C CA . GLN A 1 387 ? -11.015 23.228 21.614 1.00 33.09 387 GLN A CA 1
ATOM 3110 C C . GLN A 1 387 ? -11.841 22.302 20.674 1.00 33.09 387 GLN A C 1
ATOM 3112 O O . GLN A 1 387 ? -13.067 22.366 20.671 1.00 33.09 387 GLN A O 1
ATOM 3117 N N . GLU A 1 388 ? -11.222 21.411 19.876 1.00 28.48 388 GLU A N 1
ATOM 3118 C CA . GLU A 1 388 ? -11.995 20.550 18.941 1.00 28.48 388 GLU A CA 1
ATOM 3119 C C . GLU A 1 388 ? -11.746 19.030 18.970 1.00 28.48 388 GLU A C 1
ATOM 3121 O O . GLU A 1 388 ? -12.419 18.316 18.230 1.00 28.48 388 GLU A O 1
ATOM 3126 N N . ILE A 1 389 ? -10.882 18.465 19.829 1.00 26.98 389 ILE A N 1
ATOM 3127 C CA . ILE A 1 389 ? -10.747 16.992 19.924 1.00 26.98 389 ILE A CA 1
ATOM 3128 C C . ILE A 1 389 ? -10.527 16.533 21.377 1.00 26.98 389 ILE A C 1
ATOM 3130 O O . ILE A 1 389 ? -9.561 16.921 22.023 1.00 26.98 389 ILE A O 1
ATOM 3134 N N . TYR A 1 390 ? -11.441 15.685 21.865 1.00 31.12 390 TYR A N 1
ATOM 3135 C CA . TYR A 1 390 ? -11.468 15.053 23.197 1.00 31.12 390 TYR A CA 1
ATOM 3136 C C . TYR A 1 390 ? -10.786 13.643 23.178 1.00 31.12 390 TYR A C 1
ATOM 3138 O O . TYR A 1 390 ? -10.625 13.061 22.102 1.00 31.12 390 TYR A O 1
ATOM 3146 N N . PRO A 1 391 ? -10.406 13.063 24.343 1.00 32.59 391 PRO A N 1
ATOM 3147 C CA . PRO A 1 391 ? -9.007 12.955 24.786 1.00 32.59 391 PRO A CA 1
ATOM 3148 C C . PRO A 1 391 ? -8.787 11.743 25.732 1.00 32.59 391 PRO A C 1
ATOM 3150 O O . PRO A 1 391 ? -9.027 11.846 26.930 1.00 32.59 391 PRO A O 1
ATOM 3153 N N . GLU A 1 392 ? -8.396 10.558 25.262 1.00 30.58 392 GLU A N 1
ATOM 3154 C CA . GLU A 1 392 ? -8.195 9.433 26.209 1.00 30.58 392 GLU A CA 1
ATOM 3155 C C . GLU A 1 392 ? -6.914 8.621 25.991 1.00 30.58 392 GLU A C 1
ATOM 3157 O O . GLU A 1 392 ? -6.871 7.452 26.360 1.00 30.58 392 GLU A O 1
ATOM 3162 N N . VAL A 1 393 ? -5.842 9.237 25.476 1.00 29.14 393 VAL A N 1
ATOM 3163 C CA . VAL A 1 393 ? -4.453 8.811 25.758 1.00 29.14 393 VAL A CA 1
ATOM 3164 C C . VAL A 1 393 ? -3.519 10.023 25.609 1.00 29.14 393 VAL A C 1
ATOM 3166 O O . VAL A 1 393 ? -3.081 10.326 24.502 1.00 29.14 393 VAL A O 1
ATOM 3169 N N . ASP A 1 394 ? -3.198 10.711 26.707 1.00 30.05 394 ASP A N 1
ATOM 3170 C CA . ASP A 1 394 ? -2.422 11.965 26.652 1.00 30.05 394 ASP A CA 1
ATOM 3171 C C . ASP A 1 394 ? -0.895 11.796 26.658 1.00 30.05 394 ASP A C 1
ATOM 3173 O O . ASP A 1 394 ? -0.182 12.741 26.329 1.00 30.05 394 ASP A O 1
ATOM 3177 N N . THR A 1 395 ? -0.332 10.624 26.971 1.00 31.77 395 THR A N 1
ATOM 3178 C CA . THR A 1 395 ? 1.132 10.451 26.947 1.00 31.77 395 THR A CA 1
ATOM 3179 C C . THR A 1 395 ? 1.577 9.022 26.620 1.00 31.77 395 THR A C 1
ATOM 3181 O O . THR A 1 395 ? 1.132 8.044 27.214 1.00 31.77 395 THR A O 1
ATOM 3184 N N . CYS A 1 396 ? 2.531 8.897 25.691 1.00 28.58 396 CYS A N 1
ATOM 3185 C CA . CYS A 1 396 ? 3.484 7.788 25.663 1.00 28.58 396 CYS A CA 1
ATOM 3186 C C . CYS A 1 396 ? 4.846 8.375 26.047 1.00 28.58 396 CYS A C 1
ATOM 3188 O O . CYS A 1 396 ? 5.553 8.930 25.207 1.00 28.58 396 CYS A O 1
ATOM 3190 N N . THR A 1 397 ? 5.206 8.307 27.325 1.00 32.91 397 THR A N 1
ATOM 3191 C CA . THR A 1 397 ? 6.492 8.814 27.815 1.00 32.91 397 THR A CA 1
ATOM 3192 C C . THR A 1 397 ? 7.554 7.728 27.645 1.00 32.91 397 THR A C 1
ATOM 3194 O O . THR A 1 397 ? 7.595 6.758 28.396 1.00 32.91 397 THR A O 1
ATOM 3197 N N . THR A 1 398 ? 8.443 7.853 26.657 1.00 30.64 398 THR A N 1
ATOM 3198 C CA . THR A 1 398 ? 9.692 7.074 26.649 1.00 30.64 398 THR A CA 1
ATOM 3199 C C . THR A 1 398 ? 10.672 7.721 27.617 1.00 30.64 398 THR A C 1
ATOM 3201 O O . THR A 1 398 ? 11.143 8.831 27.364 1.00 30.64 398 THR A O 1
ATOM 3204 N N . TYR A 1 399 ? 10.992 7.041 28.719 1.00 30.67 399 TYR A N 1
ATOM 3205 C CA . TYR A 1 399 ? 12.014 7.513 29.649 1.00 30.67 399 TYR A CA 1
ATOM 3206 C C . TYR A 1 399 ? 13.371 7.604 28.943 1.00 30.67 399 TYR A C 1
ATOM 3208 O O . TYR A 1 399 ? 13.855 6.651 28.327 1.00 30.67 399 TYR A O 1
ATOM 3216 N N . LYS A 1 400 ? 13.983 8.783 29.042 1.00 31.36 400 LYS A N 1
ATOM 3217 C CA . LYS A 1 400 ? 15.372 9.043 28.672 1.00 31.36 400 LYS A CA 1
ATOM 3218 C C . LYS A 1 400 ? 16.256 8.088 29.487 1.00 31.36 400 LYS A C 1
ATOM 3220 O O . LYS A 1 400 ? 16.132 8.036 30.706 1.00 31.36 400 LYS A O 1
ATOM 3225 N N . CYS A 1 401 ? 17.145 7.335 28.839 1.00 30.91 401 CYS A N 1
ATOM 3226 C CA . CYS A 1 401 ? 18.255 6.692 29.547 1.00 30.91 401 CYS A CA 1
ATOM 3227 C C . CYS A 1 401 ? 19.115 7.814 30.144 1.00 30.91 401 CYS A C 1
ATOM 3229 O O . CYS A 1 401 ? 19.895 8.435 29.420 1.00 30.91 401 CYS A O 1
ATOM 3231 N N . GLU A 1 402 ? 18.960 8.123 31.429 1.00 31.34 402 GLU A N 1
ATOM 3232 C CA . GLU A 1 402 ? 19.868 9.053 32.087 1.00 31.34 402 GLU A CA 1
ATOM 3233 C C . GLU A 1 402 ? 21.183 8.349 32.435 1.00 31.34 402 GLU A C 1
ATOM 3235 O O . GLU A 1 402 ? 21.225 7.356 33.153 1.00 31.34 402 GLU A O 1
ATOM 3240 N N . ILE A 1 403 ? 22.245 8.903 31.844 1.00 39.97 403 ILE A N 1
ATOM 3241 C CA . ILE A 1 403 ? 23.661 8.782 32.195 1.00 39.97 403 ILE A CA 1
ATOM 3242 C C . ILE A 1 403 ? 24.190 7.339 32.244 1.00 39.97 403 ILE A C 1
ATOM 3244 O O . ILE A 1 403 ? 24.333 6.724 33.296 1.00 39.97 403 ILE A O 1
ATOM 3248 N N . ILE A 1 404 ? 24.621 6.840 31.081 1.00 34.66 404 ILE A N 1
ATOM 3249 C CA . ILE A 1 404 ? 25.677 5.824 31.022 1.00 34.66 404 ILE A CA 1
ATOM 3250 C C . ILE A 1 404 ? 26.910 6.503 30.436 1.00 34.66 404 ILE A C 1
ATOM 3252 O O . ILE A 1 404 ? 26.900 6.940 29.288 1.00 34.66 404 ILE A O 1
ATOM 3256 N N . ASP A 1 405 ? 27.924 6.612 31.291 1.00 35.41 405 ASP A N 1
ATOM 3257 C CA . ASP A 1 405 ? 29.307 7.014 31.042 1.00 35.41 405 ASP A CA 1
ATOM 3258 C C . ASP A 1 405 ? 29.724 7.007 29.555 1.00 35.41 405 ASP A C 1
ATOM 3260 O O . ASP A 1 405 ? 29.736 5.971 28.880 1.00 35.41 405 ASP A O 1
ATOM 3264 N N . SER A 1 406 ? 30.113 8.190 29.068 1.00 36.78 406 SER A N 1
ATOM 3265 C CA . SER A 1 406 ? 30.591 8.477 27.709 1.00 36.78 406 SER A CA 1
ATOM 3266 C C . SER A 1 406 ? 31.833 7.679 27.281 1.00 36.78 406 SER A C 1
ATOM 3268 O O . SER A 1 406 ? 32.277 7.805 26.141 1.00 36.78 406 SER A O 1
ATOM 3270 N N . SER A 1 407 ? 32.401 6.857 28.166 1.00 37.38 407 SER A N 1
ATOM 3271 C CA . SER A 1 407 ? 33.549 5.992 27.893 1.00 37.38 407 SER A CA 1
ATOM 3272 C C . SER A 1 407 ? 33.217 4.673 27.168 1.00 37.38 407 SER A C 1
ATOM 3274 O O . SER A 1 407 ? 34.138 3.988 26.718 1.00 37.38 407 SER A O 1
ATOM 3276 N N . LYS A 1 408 ? 31.935 4.292 27.000 1.00 37.62 408 LYS A N 1
ATOM 3277 C CA . LYS A 1 408 ? 31.545 3.027 26.334 1.00 37.62 408 LYS A CA 1
ATOM 3278 C C . LYS A 1 408 ? 30.978 3.219 24.910 1.00 37.62 408 LYS A C 1
ATOM 3280 O O . LYS A 1 408 ? 30.113 4.068 24.698 1.00 37.62 408 LYS A O 1
ATOM 3285 N N . PRO A 1 409 ? 31.349 2.363 23.931 1.00 35.34 409 PRO A N 1
ATOM 3286 C CA . PRO A 1 409 ? 31.012 2.527 22.506 1.00 35.34 409 PRO A CA 1
ATOM 3287 C C . PRO A 1 409 ? 29.524 2.328 22.142 1.00 35.34 409 PRO A C 1
ATOM 3289 O O . PRO A 1 409 ? 29.144 2.538 20.992 1.00 35.34 409 PRO A O 1
ATOM 3292 N N . ASN A 1 410 ? 28.661 1.981 23.104 1.00 34.97 410 ASN A N 1
ATOM 3293 C CA . ASN A 1 410 ? 27.238 1.694 22.871 1.00 34.97 410 ASN A CA 1
ATOM 3294 C C . ASN A 1 410 ? 26.296 2.895 23.119 1.00 34.97 410 ASN A C 1
ATOM 3296 O O . ASN A 1 410 ? 25.082 2.755 22.980 1.00 34.97 410 ASN A O 1
ATOM 3300 N N . ALA A 1 411 ? 26.827 4.086 23.423 1.00 34.66 411 ALA A N 1
ATOM 3301 C CA . ALA A 1 411 ? 26.034 5.300 23.670 1.00 34.66 411 ALA A CA 1
ATOM 3302 C C . ALA A 1 411 ? 25.257 5.825 22.436 1.00 34.66 411 ALA A C 1
ATOM 3304 O O . ALA A 1 411 ? 24.293 6.569 22.586 1.00 34.66 411 ALA A O 1
ATOM 3305 N N . ARG A 1 412 ? 25.608 5.398 21.212 1.00 37.19 412 ARG A N 1
ATOM 3306 C CA . ARG A 1 412 ? 24.954 5.844 19.960 1.00 37.19 412 ARG A CA 1
ATOM 3307 C C . ARG A 1 412 ? 23.535 5.304 19.728 1.00 37.19 412 ARG A C 1
ATOM 3309 O O . ARG A 1 412 ? 22.847 5.795 18.840 1.00 37.19 412 ARG A O 1
ATOM 3316 N N . PHE A 1 413 ? 23.078 4.311 20.494 1.00 34.41 413 PHE A N 1
ATOM 3317 C CA . PHE A 1 413 ? 21.770 3.680 20.262 1.00 34.41 413 PHE A CA 1
ATOM 3318 C C . PHE A 1 413 ? 20.573 4.483 20.803 1.00 34.41 413 PHE A C 1
ATOM 3320 O O . PHE A 1 413 ? 19.460 4.295 20.317 1.00 34.41 413 PHE A O 1
ATOM 3327 N N . CYS A 1 414 ? 20.777 5.407 21.751 1.00 34.06 414 CYS A N 1
ATOM 3328 C CA . CYS A 1 414 ? 19.686 6.223 22.307 1.00 34.06 414 CYS A CA 1
ATOM 3329 C C . CYS A 1 414 ? 19.227 7.348 21.357 1.00 34.06 414 CYS A C 1
ATOM 3331 O O . CYS A 1 414 ? 18.040 7.669 21.323 1.00 34.06 414 CYS A O 1
ATOM 3333 N N . ASP A 1 415 ? 20.120 7.884 20.517 1.00 37.72 415 ASP A N 1
ATOM 3334 C CA . ASP A 1 415 ? 19.778 8.933 19.539 1.00 37.72 415 ASP A CA 1
ATOM 3335 C C . ASP A 1 415 ? 18.818 8.440 18.446 1.00 37.72 415 ASP A C 1
ATOM 3337 O O . ASP A 1 415 ? 18.036 9.220 17.902 1.00 37.72 415 ASP A O 1
ATOM 3341 N N . ILE A 1 416 ? 18.815 7.135 18.156 1.00 35.84 416 ILE A N 1
ATOM 3342 C CA . ILE A 1 416 ? 17.962 6.527 17.124 1.00 35.84 416 ILE A CA 1
ATOM 3343 C C . ILE A 1 416 ? 16.473 6.634 17.495 1.00 35.84 416 ILE A C 1
ATOM 3345 O O . ILE A 1 416 ? 15.636 6.822 16.611 1.00 35.84 416 ILE A O 1
ATOM 3349 N N . PHE A 1 417 ? 16.141 6.597 18.792 1.00 34.88 417 PHE A N 1
ATOM 3350 C CA . PHE A 1 417 ? 14.758 6.670 19.280 1.00 34.88 417 PHE A CA 1
ATOM 3351 C C . PHE A 1 417 ? 14.257 8.101 19.533 1.00 34.88 417 PHE A C 1
ATOM 3353 O O . PHE A 1 417 ? 13.048 8.316 19.601 1.00 34.88 417 PHE A O 1
ATOM 3360 N N . SER A 1 418 ? 15.145 9.106 19.549 1.00 42.41 418 SER A N 1
ATOM 3361 C CA . SER A 1 418 ? 14.764 10.534 19.589 1.00 42.41 418 SER A CA 1
ATOM 3362 C C . SER A 1 418 ? 13.896 10.966 18.392 1.00 42.41 418 SER A C 1
ATOM 3364 O O . SER A 1 418 ? 13.157 11.950 18.455 1.00 42.41 418 SER A O 1
ATOM 3366 N N . ARG A 1 419 ? 13.940 10.190 17.302 1.00 36.91 419 ARG A N 1
ATOM 3367 C CA . ARG A 1 419 ? 13.144 10.383 16.081 1.00 36.91 419 ARG A CA 1
ATOM 3368 C C . ARG A 1 419 ? 11.665 10.028 16.259 1.00 36.91 419 ARG A C 1
ATOM 3370 O O . ARG A 1 419 ? 10.863 10.405 15.418 1.00 36.91 419 ARG A O 1
ATOM 3377 N N . PHE A 1 420 ? 11.292 9.350 17.346 1.00 37.66 420 PHE A N 1
ATOM 3378 C CA . PHE A 1 420 ? 9.909 8.956 17.656 1.00 37.66 420 PHE A CA 1
ATOM 3379 C C . PHE A 1 420 ? 9.362 9.651 18.910 1.00 37.66 420 PHE A C 1
ATOM 3381 O O . PHE A 1 420 ? 8.323 9.265 19.432 1.00 37.66 420 PHE A O 1
ATOM 3388 N N . SER A 1 421 ? 10.056 10.682 19.399 1.00 37.62 421 SER A N 1
ATOM 3389 C CA . SER A 1 421 ? 9.777 11.327 20.687 1.00 37.62 421 SER A CA 1
ATOM 3390 C C . SER A 1 421 ? 8.523 12.212 20.711 1.00 37.62 421 SER A C 1
ATOM 3392 O O . SER A 1 421 ? 8.237 12.819 21.737 1.00 37.62 421 SER A O 1
ATOM 3394 N N . SER A 1 422 ? 7.815 12.365 19.588 1.00 44.41 422 SER A N 1
ATOM 3395 C CA . SER A 1 422 ? 6.550 13.101 19.522 1.00 44.41 422 SER A CA 1
ATOM 3396 C C . SER A 1 422 ? 5.606 12.489 18.493 1.00 44.41 422 SER A C 1
ATOM 3398 O O . SER A 1 422 ? 6.048 11.913 17.496 1.00 44.41 422 SER A O 1
ATOM 3400 N N . TRP A 1 423 ? 4.299 12.654 18.718 1.00 40.62 423 TRP A N 1
ATOM 3401 C CA . TRP A 1 423 ? 3.252 12.154 17.824 1.00 40.62 423 TRP A CA 1
ATOM 3402 C C . TRP A 1 423 ? 3.451 12.630 16.380 1.00 40.62 423 TRP A C 1
ATOM 3404 O O . TRP A 1 423 ? 3.478 11.816 15.464 1.00 40.62 423 TRP A O 1
ATOM 3414 N N . ASN A 1 424 ? 3.735 13.919 16.171 1.00 44.56 424 ASN A N 1
ATOM 3415 C CA . ASN A 1 424 ? 3.987 14.464 14.831 1.00 44.56 424 ASN A CA 1
ATOM 3416 C C . ASN A 1 424 ? 5.229 13.849 14.161 1.00 44.56 424 ASN A C 1
ATOM 3418 O O . ASN A 1 424 ? 5.204 13.567 12.965 1.00 44.56 424 ASN A O 1
ATOM 3422 N N . ARG A 1 425 ? 6.306 13.584 14.918 1.00 48.97 425 ARG A N 1
ATOM 3423 C CA . ARG A 1 425 ? 7.500 12.911 14.377 1.00 48.97 425 ARG A CA 1
ATOM 3424 C C . ARG A 1 425 ? 7.221 11.453 14.021 1.00 48.97 425 ARG A C 1
ATOM 3426 O O . ARG A 1 425 ? 7.712 10.973 12.999 1.00 48.97 425 ARG A O 1
ATOM 3433 N N . LEU A 1 426 ? 6.414 10.762 14.827 1.00 44.34 426 LEU A N 1
ATOM 3434 C CA . LEU A 1 426 ? 5.971 9.400 14.547 1.00 44.34 426 LEU A CA 1
ATOM 3435 C C . LEU A 1 426 ? 5.104 9.356 13.283 1.00 44.34 426 LEU A C 1
ATOM 3437 O O . LEU A 1 426 ? 5.403 8.559 12.401 1.00 44.34 426 LEU A O 1
ATOM 3441 N N . VAL A 1 427 ? 4.099 10.230 13.154 1.00 44.47 427 VAL A N 1
ATOM 3442 C CA . VAL A 1 427 ? 3.223 10.291 11.970 1.00 44.47 427 VAL A CA 1
ATOM 3443 C C . VAL A 1 427 ? 4.043 10.556 10.706 1.00 44.47 427 VAL A C 1
ATOM 3445 O O . VAL A 1 427 ? 3.958 9.764 9.772 1.00 44.47 427 VAL A O 1
ATOM 3448 N N . ARG A 1 428 ? 4.937 11.554 10.707 1.00 49.72 428 ARG A N 1
ATOM 3449 C CA . ARG A 1 428 ? 5.827 11.830 9.562 1.00 49.72 428 ARG A CA 1
ATOM 3450 C C . ARG A 1 428 ? 6.748 10.664 9.227 1.00 49.72 428 ARG A C 1
ATOM 3452 O O . ARG A 1 428 ? 6.937 10.328 8.059 1.00 49.72 428 ARG A O 1
ATOM 3459 N N . THR A 1 429 ? 7.306 10.008 10.244 1.00 47.19 429 THR A N 1
ATOM 3460 C CA . THR A 1 429 ? 8.173 8.840 10.038 1.00 47.19 429 THR A CA 1
ATOM 3461 C C . THR A 1 429 ? 7.386 7.652 9.483 1.00 47.19 429 THR A C 1
ATOM 3463 O O . THR A 1 429 ? 7.887 6.945 8.612 1.00 47.19 429 THR A O 1
ATOM 3466 N N . VAL A 1 430 ? 6.141 7.452 9.921 1.00 44.53 430 VAL A N 1
ATOM 3467 C CA . VAL A 1 430 ? 5.237 6.412 9.415 1.00 44.53 430 VAL A CA 1
ATOM 3468 C C . VAL A 1 430 ? 4.770 6.725 7.996 1.00 44.53 430 VAL A C 1
ATOM 3470 O O . VAL A 1 430 ? 4.785 5.813 7.175 1.00 44.53 430 VAL A O 1
ATOM 3473 N N . SER A 1 431 ? 4.431 7.975 7.665 1.00 42.84 431 SER A N 1
ATOM 3474 C CA . SER A 1 431 ? 4.136 8.402 6.289 1.00 42.84 431 SER A CA 1
ATOM 3475 C C . SER A 1 431 ? 5.333 8.159 5.371 1.00 42.84 431 SER A C 1
ATOM 3477 O O . SER A 1 431 ? 5.170 7.575 4.304 1.00 42.84 431 SER A O 1
ATOM 3479 N N . ARG A 1 432 ? 6.558 8.470 5.820 1.00 47.31 432 ARG A N 1
ATOM 3480 C CA . ARG A 1 432 ? 7.782 8.192 5.052 1.00 47.31 432 ARG A CA 1
ATOM 3481 C C . ARG A 1 432 ? 8.056 6.699 4.886 1.00 47.31 432 ARG A C 1
ATOM 3483 O O . ARG A 1 432 ? 8.513 6.299 3.826 1.00 47.31 432 ARG A O 1
ATOM 3490 N N . ILE A 1 433 ? 7.778 5.875 5.901 1.00 43.09 433 ILE A N 1
ATOM 3491 C CA . ILE A 1 433 ? 7.905 4.412 5.810 1.00 43.09 433 ILE A CA 1
ATOM 3492 C C . ILE A 1 433 ? 6.811 3.823 4.924 1.00 43.09 433 ILE A C 1
ATOM 3494 O O . ILE A 1 433 ? 7.111 2.903 4.187 1.00 43.09 433 ILE A O 1
ATOM 3498 N N . LYS A 1 434 ? 5.571 4.325 4.956 1.00 38.25 434 LYS A N 1
ATOM 3499 C CA . LYS A 1 434 ? 4.508 3.907 4.025 1.00 38.25 434 LYS A CA 1
ATOM 3500 C C . LYS A 1 434 ? 4.894 4.225 2.587 1.00 38.25 434 LYS A C 1
ATOM 3502 O O . LYS A 1 434 ? 4.766 3.364 1.733 1.00 38.25 434 LYS A O 1
ATOM 3507 N N . PHE A 1 435 ? 5.428 5.419 2.372 1.00 40.75 435 PHE A N 1
ATOM 3508 C CA . PHE A 1 435 ? 5.953 5.876 1.098 1.00 40.75 435 PHE A CA 1
ATOM 3509 C C . PHE A 1 435 ? 7.148 5.008 0.626 1.00 40.75 435 PHE A C 1
ATOM 3511 O O . PHE A 1 435 ? 7.083 4.425 -0.448 1.00 40.75 435 PHE A O 1
ATOM 3518 N N . TRP A 1 436 ? 8.161 4.766 1.472 1.00 40.47 436 TRP A N 1
ATOM 3519 C CA . TRP A 1 436 ? 9.287 3.853 1.171 1.00 40.47 436 TRP A CA 1
ATOM 3520 C C . TRP A 1 436 ? 8.872 2.375 1.052 1.00 40.47 436 TRP A C 1
ATOM 3522 O O . TRP A 1 436 ? 9.499 1.598 0.338 1.00 40.47 436 TRP A O 1
ATOM 3532 N N . ALA A 1 437 ? 7.834 1.951 1.772 1.00 34.94 437 ALA A N 1
ATOM 3533 C CA . ALA A 1 437 ? 7.303 0.596 1.715 1.00 34.94 437 ALA A CA 1
ATOM 3534 C C . ALA A 1 437 ? 6.436 0.387 0.477 1.00 34.94 437 ALA A C 1
ATOM 3536 O O . ALA A 1 437 ? 6.441 -0.727 -0.018 1.00 34.94 437 ALA A O 1
ATOM 3537 N N . ALA A 1 438 ? 5.739 1.408 -0.031 1.00 34.09 438 ALA A N 1
ATOM 3538 C CA . ALA A 1 438 ? 5.137 1.397 -1.365 1.00 34.09 438 ALA A CA 1
ATOM 3539 C C . ALA A 1 438 ? 6.235 1.310 -2.439 1.00 34.09 438 ALA A C 1
ATOM 3541 O O . ALA A 1 438 ? 6.124 0.527 -3.374 1.00 34.09 438 ALA A O 1
ATOM 3542 N N . GLU A 1 439 ? 7.361 1.987 -2.203 1.00 36.16 439 GLU A N 1
ATOM 3543 C CA . GLU A 1 439 ? 8.572 1.920 -3.025 1.00 36.16 439 GLU A CA 1
ATOM 3544 C C . GLU A 1 439 ? 9.218 0.524 -3.108 1.00 36.16 439 GLU A C 1
ATOM 3546 O O . GLU A 1 439 ? 9.829 0.203 -4.120 1.00 36.16 439 GLU A O 1
ATOM 3551 N N . HIS A 1 440 ? 9.105 -0.284 -2.043 1.00 38.19 440 HIS A N 1
ATOM 3552 C CA . HIS A 1 440 ? 9.729 -1.612 -1.906 1.00 38.19 440 HIS A CA 1
ATOM 3553 C C . HIS A 1 440 ? 8.709 -2.771 -1.839 1.00 38.19 440 HIS A C 1
ATOM 3555 O O . HIS A 1 440 ? 9.102 -3.908 -1.575 1.00 38.19 440 HIS A O 1
ATOM 3561 N N . ARG A 1 441 ? 7.402 -2.506 -2.014 1.00 32.91 441 ARG A N 1
ATOM 3562 C CA . ARG A 1 441 ? 6.335 -3.532 -2.068 1.00 32.91 441 ARG A CA 1
ATOM 3563 C C . ARG A 1 441 ? 5.942 -3.950 -3.471 1.00 32.91 441 ARG A C 1
ATOM 3565 O O . ARG A 1 441 ? 5.204 -4.925 -3.584 1.00 32.91 441 ARG A O 1
ATOM 3572 N N . LYS A 1 442 ? 6.415 -3.265 -4.504 1.00 40.25 442 LYS A N 1
ATOM 3573 C CA . LYS A 1 442 ? 6.367 -3.823 -5.846 1.00 40.25 442 LYS A CA 1
ATOM 3574 C C . LYS A 1 442 ? 7.554 -4.780 -5.986 1.00 40.25 442 LYS A C 1
ATOM 3576 O O . LYS A 1 442 ? 8.600 -4.412 -6.496 1.00 40.25 442 LYS A O 1
ATOM 3581 N N . ASP A 1 443 ? 7.410 -6.012 -5.490 1.00 42.44 443 ASP A N 1
ATOM 3582 C CA . ASP A 1 443 ? 7.921 -7.102 -6.325 1.00 42.44 443 ASP A CA 1
ATOM 3583 C C . ASP A 1 443 ? 7.065 -6.977 -7.590 1.00 42.44 443 ASP A C 1
ATOM 3585 O O . ASP A 1 443 ? 5.842 -7.061 -7.468 1.00 42.44 443 ASP A O 1
ATOM 3589 N N . ALA A 1 444 ? 7.658 -6.645 -8.739 1.00 49.25 444 ALA A N 1
ATOM 3590 C CA . ALA A 1 444 ? 6.914 -6.449 -9.979 1.00 49.25 444 ALA A CA 1
ATOM 3591 C C . ALA A 1 444 ? 5.941 -7.628 -10.185 1.00 49.25 444 ALA A C 1
ATOM 3593 O O . ALA A 1 444 ? 6.377 -8.774 -10.351 1.00 49.25 444 ALA A O 1
ATOM 3594 N N . ASP A 1 445 ? 4.627 -7.383 -10.087 1.00 53.97 445 ASP A N 1
ATOM 3595 C CA . ASP A 1 445 ? 3.613 -8.435 -10.197 1.00 53.97 445 ASP A CA 1
ATOM 3596 C C . ASP A 1 445 ? 3.421 -8.781 -11.671 1.00 53.97 445 ASP A C 1
ATOM 3598 O O . ASP A 1 445 ? 2.464 -8.390 -12.327 1.00 53.97 445 ASP A O 1
ATOM 3602 N N . CYS A 1 446 ? 4.361 -9.550 -12.212 1.00 59.38 446 CYS A N 1
ATOM 3603 C CA . CYS A 1 446 ? 4.304 -9.998 -13.592 1.00 59.38 446 CYS A CA 1
ATOM 3604 C C . CYS A 1 446 ? 3.245 -11.103 -13.802 1.00 59.38 446 CYS A C 1
ATOM 3606 O O . CYS A 1 446 ? 3.301 -11.774 -14.825 1.00 59.38 446 CYS A O 1
ATOM 3608 N N . SER A 1 447 ? 2.325 -11.385 -12.864 1.00 61.84 447 SER A N 1
ATOM 3609 C CA . SER A 1 447 ? 1.420 -12.547 -12.943 1.00 61.84 447 SER A CA 1
ATOM 3610 C C . SER A 1 447 ? 0.409 -12.491 -14.097 1.00 61.84 447 SER A C 1
ATOM 3612 O O . SER A 1 447 ? -0.000 -13.547 -14.589 1.00 61.84 447 SER A O 1
ATOM 3614 N N . SER A 1 448 ? 0.059 -11.291 -14.567 1.00 60.00 448 SER A N 1
ATOM 3615 C CA . SER A 1 448 ? -0.814 -11.038 -15.725 1.00 60.00 448 SER A CA 1
ATOM 3616 C C . SER A 1 448 ? -0.054 -10.902 -17.055 1.00 60.00 448 SER A C 1
ATOM 3618 O O . SER A 1 448 ? -0.683 -10.798 -18.110 1.00 60.00 448 SER A O 1
ATOM 3620 N N . LEU A 1 449 ? 1.285 -10.933 -17.034 1.00 72.81 449 LEU A N 1
ATOM 3621 C CA . LEU A 1 449 ? 2.119 -10.614 -18.192 1.00 72.81 449 LEU A CA 1
ATOM 3622 C C . LEU A 1 449 ? 1.976 -11.657 -19.314 1.00 72.81 449 LEU A C 1
ATOM 3624 O O . LEU A 1 449 ? 2.301 -12.840 -19.146 1.00 72.81 449 LEU A O 1
ATOM 3628 N N . LYS A 1 450 ? 1.544 -11.200 -20.494 1.00 82.38 450 LYS A N 1
ATOM 3629 C CA . LYS A 1 450 ? 1.454 -12.002 -21.720 1.00 82.38 450 LYS A CA 1
ATOM 3630 C C . LYS A 1 450 ? 2.345 -11.419 -22.818 1.00 82.38 450 LYS A C 1
ATOM 3632 O O . LYS A 1 450 ? 1.924 -10.574 -23.605 1.00 82.38 450 LYS A O 1
ATOM 3637 N N . THR A 1 451 ? 3.574 -11.923 -22.868 1.00 86.31 451 THR A N 1
ATOM 3638 C CA . THR A 1 451 ? 4.651 -11.355 -23.690 1.00 86.31 451 THR A CA 1
ATOM 3639 C C . THR A 1 451 ? 5.547 -12.458 -24.248 1.00 86.31 451 THR A C 1
ATOM 3641 O O . THR A 1 451 ? 5.808 -13.461 -23.578 1.00 86.31 451 THR A O 1
ATOM 3644 N N . ASP A 1 452 ? 6.029 -12.270 -25.468 1.00 93.31 452 ASP A N 1
ATOM 3645 C CA . ASP A 1 452 ? 7.063 -13.067 -26.119 1.00 93.31 452 ASP A CA 1
ATOM 3646 C C . ASP A 1 452 ? 8.396 -12.314 -26.014 1.00 93.31 452 ASP A C 1
ATOM 3648 O O . ASP A 1 452 ? 8.577 -11.229 -26.567 1.00 93.31 452 ASP A O 1
ATOM 3652 N N . ILE A 1 453 ? 9.330 -12.869 -25.240 1.00 94.56 453 ILE A N 1
ATOM 3653 C CA . ILE A 1 453 ? 10.597 -12.213 -24.891 1.00 94.56 453 ILE A CA 1
ATOM 3654 C C . ILE A 1 453 ? 11.751 -12.958 -25.548 1.00 94.56 453 ILE A C 1
ATOM 3656 O O . ILE A 1 453 ? 11.873 -14.171 -25.398 1.00 94.56 453 ILE A O 1
ATOM 3660 N N . VAL A 1 454 ? 12.654 -12.252 -26.223 1.00 96.81 454 VAL A N 1
ATOM 3661 C CA . VAL A 1 454 ? 13.854 -12.843 -26.826 1.00 96.81 454 VAL A CA 1
ATOM 3662 C C . VAL A 1 454 ? 15.111 -12.203 -26.246 1.00 96.81 454 VAL A C 1
ATOM 3664 O O . VAL A 1 454 ? 15.379 -11.022 -26.456 1.00 96.81 454 VAL A O 1
ATOM 3667 N N . PHE A 1 455 ? 15.919 -13.000 -25.545 1.00 96.56 455 PHE A N 1
ATOM 3668 C CA . PHE A 1 455 ? 17.221 -12.567 -25.035 1.00 96.56 455 PHE A CA 1
ATOM 3669 C C . PHE A 1 455 ? 18.306 -12.718 -26.106 1.00 96.56 455 PHE A C 1
ATOM 3671 O O . PHE A 1 455 ? 18.487 -13.808 -26.653 1.00 96.56 455 PHE A O 1
ATOM 3678 N N . LEU A 1 456 ? 19.049 -11.643 -26.378 1.00 95.00 456 LEU A N 1
ATOM 3679 C CA . LEU A 1 456 ? 20.200 -11.624 -27.285 1.00 95.00 456 LEU A CA 1
ATOM 3680 C C . LEU A 1 456 ? 21.467 -11.389 -26.462 1.00 95.00 456 LEU A C 1
ATOM 3682 O O . LEU A 1 456 ? 21.650 -10.301 -25.922 1.00 95.00 456 LEU A O 1
ATOM 3686 N N . LEU A 1 457 ? 22.322 -12.402 -26.333 1.00 93.56 457 LEU A N 1
ATOM 3687 C CA . LEU A 1 457 ? 23.522 -12.338 -25.495 1.00 93.56 457 LEU A CA 1
ATOM 3688 C C . LEU A 1 457 ? 24.775 -12.280 -26.352 1.00 93.56 457 LEU A C 1
ATOM 3690 O O . LEU A 1 457 ? 25.036 -13.175 -27.163 1.00 93.56 457 LEU A O 1
ATOM 3694 N N . ASP A 1 458 ? 25.557 -11.232 -26.142 1.00 89.44 458 ASP A N 1
ATOM 3695 C CA . ASP A 1 458 ? 26.874 -11.100 -26.732 1.00 89.44 458 ASP A CA 1
ATOM 3696 C C . ASP A 1 458 ? 27.793 -12.205 -26.182 1.00 89.44 458 ASP A C 1
ATOM 3698 O O . ASP A 1 458 ? 27.830 -12.507 -24.997 1.00 89.44 458 ASP A O 1
ATOM 3702 N N . ALA A 1 459 ? 28.518 -12.879 -27.061 1.00 88.69 459 ALA A N 1
ATOM 3703 C CA . ALA A 1 459 ? 29.502 -13.907 -26.737 1.00 88.69 459 ALA A CA 1
ATOM 3704 C C . ALA A 1 459 ? 30.818 -13.630 -27.479 1.00 88.69 459 ALA A C 1
ATOM 3706 O O . ALA A 1 459 ? 31.560 -14.558 -27.819 1.00 88.69 459 ALA A O 1
ATOM 3707 N N . SER A 1 460 ? 31.077 -12.363 -27.810 1.00 86.00 460 SER A N 1
ATOM 3708 C CA . SER A 1 460 ? 32.238 -11.905 -28.567 1.00 86.00 460 SER A CA 1
ATOM 3709 C C . SER A 1 460 ? 33.544 -11.950 -27.765 1.00 86.00 460 SER A C 1
ATOM 3711 O O . SER A 1 460 ? 33.591 -12.213 -26.562 1.00 86.00 460 SER A O 1
ATOM 3713 N N . GLY A 1 461 ? 34.658 -11.769 -28.475 1.00 81.50 461 GLY A N 1
ATOM 3714 C CA . GLY A 1 461 ? 36.020 -11.853 -27.952 1.00 81.50 461 GLY A CA 1
ATOM 3715 C C . GLY A 1 461 ? 36.429 -10.702 -27.030 1.00 81.50 461 GLY A C 1
ATOM 3716 O O . GLY A 1 461 ? 37.492 -10.798 -26.419 1.00 81.50 461 GLY A O 1
ATOM 3717 N N . SER A 1 462 ? 35.632 -9.630 -26.932 1.00 77.62 462 SER A N 1
ATOM 3718 C CA . SER A 1 462 ? 35.847 -8.534 -25.973 1.00 77.62 462 SER A CA 1
ATOM 3719 C C . SER A 1 462 ? 35.558 -8.951 -24.532 1.00 77.62 462 SER A C 1
ATOM 3721 O O . SER A 1 462 ? 36.171 -8.400 -23.615 1.00 77.62 462 SER A O 1
ATOM 3723 N N . MET A 1 463 ? 34.722 -9.976 -24.330 1.00 80.56 463 MET A N 1
ATOM 3724 C CA . MET A 1 463 ? 34.392 -10.484 -23.002 1.00 80.56 463 MET A CA 1
ATOM 3725 C C . MET A 1 463 ? 35.121 -11.783 -22.650 1.00 80.56 463 MET A C 1
ATOM 3727 O O . MET A 1 463 ? 35.535 -12.561 -23.505 1.00 80.56 463 MET A O 1
ATOM 3731 N N . SER A 1 464 ? 35.230 -12.063 -21.351 1.00 85.12 464 SER A N 1
ATOM 3732 C CA . SER A 1 464 ? 35.737 -13.345 -20.855 1.00 85.12 464 SER A CA 1
ATOM 3733 C C . SER A 1 464 ? 34.617 -14.384 -20.721 1.00 85.12 464 SER A C 1
ATOM 3735 O O . SER A 1 464 ? 33.465 -14.033 -20.474 1.00 85.12 464 SER A O 1
ATOM 3737 N N . ALA A 1 465 ? 34.959 -15.677 -20.738 1.00 85.81 465 ALA A N 1
ATOM 3738 C CA . ALA A 1 465 ? 34.000 -16.743 -20.418 1.00 85.81 465 ALA A CA 1
ATOM 3739 C C . ALA A 1 465 ? 33.362 -16.571 -19.020 1.00 85.81 465 ALA A C 1
ATOM 3741 O O . ALA A 1 465 ? 32.220 -16.963 -18.798 1.00 85.81 465 ALA A O 1
ATOM 3742 N N . GLN A 1 466 ? 34.081 -15.957 -18.072 1.00 85.62 466 GLN A N 1
ATOM 3743 C CA . GLN A 1 466 ? 33.539 -15.639 -16.751 1.00 85.62 466 GLN A CA 1
ATOM 3744 C C . GLN A 1 466 ? 32.498 -14.513 -16.810 1.00 85.62 466 GLN A C 1
ATOM 3746 O O . GLN A 1 466 ? 31.516 -14.568 -16.074 1.00 85.62 466 GLN A O 1
ATOM 3751 N N . SER A 1 467 ? 32.702 -13.513 -17.670 1.00 86.19 467 SER A N 1
ATOM 3752 C CA . SER A 1 467 ? 31.740 -12.436 -17.921 1.00 86.19 467 SER A CA 1
ATOM 3753 C C . SER A 1 467 ? 30.468 -12.981 -18.571 1.00 86.19 467 SER A C 1
ATOM 3755 O O . SER A 1 467 ? 29.379 -12.716 -18.074 1.00 86.19 467 SER A O 1
ATOM 3757 N N . PHE A 1 468 ? 30.614 -13.850 -19.574 1.00 89.81 468 PHE A N 1
ATOM 3758 C CA . PHE A 1 468 ? 29.490 -14.517 -20.237 1.00 89.81 468 PHE A CA 1
ATOM 3759 C C . PHE A 1 468 ? 28.644 -15.356 -19.265 1.00 89.81 468 PHE A C 1
ATOM 3761 O O . PHE A 1 468 ? 27.418 -15.295 -19.266 1.00 89.81 468 PHE A O 1
ATOM 3768 N N . ASN A 1 469 ? 29.288 -16.084 -18.346 1.00 89.75 469 ASN A N 1
ATOM 3769 C CA . ASN A 1 469 ? 28.570 -16.830 -17.307 1.00 89.75 469 ASN A CA 1
ATOM 3770 C C . ASN A 1 469 ? 27.753 -15.924 -16.368 1.00 89.75 469 ASN A C 1
ATOM 3772 O O . ASN A 1 469 ? 26.763 -16.380 -15.798 1.00 89.75 469 ASN A O 1
ATOM 3776 N N . ARG A 1 470 ? 28.146 -14.655 -16.187 1.00 89.50 470 ARG A N 1
ATOM 3777 C CA . ARG A 1 470 ? 27.358 -13.689 -15.405 1.00 89.50 470 ARG A CA 1
ATOM 3778 C C . ARG A 1 470 ? 26.138 -13.200 -16.171 1.00 89.50 470 ARG A C 1
ATOM 3780 O O . ARG A 1 470 ? 25.097 -13.035 -15.550 1.00 89.50 470 ARG A O 1
ATOM 3787 N N . GLU A 1 471 ? 26.241 -13.022 -17.485 1.00 91.38 471 GLU A N 1
ATOM 3788 C CA . GLU A 1 471 ? 25.076 -12.730 -18.328 1.00 91.38 471 GLU A CA 1
ATOM 3789 C C . GLU A 1 471 ? 24.063 -13.877 -18.287 1.00 91.38 471 GLU A C 1
ATOM 3791 O O . GLU A 1 471 ? 22.880 -13.640 -18.061 1.00 91.38 471 GLU A O 1
ATOM 3796 N N . LEU A 1 472 ? 24.524 -15.130 -18.388 1.00 91.88 472 LEU A N 1
ATOM 3797 C CA . LEU A 1 472 ? 23.651 -16.301 -18.244 1.00 91.88 472 LEU A CA 1
ATOM 3798 C C . LEU A 1 472 ? 22.969 -16.355 -16.869 1.00 91.88 472 LEU A C 1
ATOM 3800 O O . LEU A 1 472 ? 21.778 -16.647 -16.786 1.00 91.88 472 LEU A O 1
ATOM 3804 N N . ALA A 1 473 ? 23.703 -16.052 -15.794 1.00 90.38 473 ALA A N 1
ATOM 3805 C CA . ALA A 1 473 ? 23.142 -15.997 -14.444 1.00 90.38 473 ALA A CA 1
ATOM 3806 C C . ALA A 1 473 ? 22.118 -14.859 -14.280 1.00 90.38 473 ALA A C 1
ATOM 3808 O O . ALA A 1 473 ? 21.117 -15.032 -13.590 1.00 90.38 473 ALA A O 1
ATOM 3809 N N . PHE A 1 474 ? 22.345 -13.717 -14.930 1.00 93.19 474 PHE A N 1
ATOM 3810 C CA . PHE A 1 474 ? 21.401 -12.603 -14.950 1.00 93.19 474 PHE A CA 1
ATOM 3811 C C . PHE A 1 474 ? 20.107 -12.969 -15.684 1.00 93.19 474 PHE A C 1
ATOM 3813 O O . PHE A 1 474 ? 19.022 -12.773 -15.146 1.00 93.19 474 PHE A O 1
ATOM 3820 N N . VAL A 1 475 ? 20.209 -13.579 -16.869 1.00 93.50 475 VAL A N 1
ATOM 3821 C CA . VAL A 1 475 ? 19.040 -14.081 -17.611 1.00 93.50 475 VAL A CA 1
ATOM 3822 C C . VAL A 1 475 ? 18.272 -15.116 -16.788 1.00 93.50 475 VAL A C 1
ATOM 3824 O O . VAL A 1 475 ? 17.043 -15.101 -16.772 1.00 93.50 475 VAL A O 1
ATOM 3827 N N . GLU A 1 476 ? 18.973 -15.995 -16.065 1.00 92.38 476 GLU A N 1
ATOM 3828 C CA . GLU A 1 476 ? 18.337 -16.940 -15.145 1.00 92.38 476 GLU A CA 1
ATOM 3829 C C . GLU A 1 476 ? 17.548 -16.223 -14.035 1.00 92.38 476 GLU A C 1
ATOM 3831 O O . GLU A 1 476 ? 16.403 -16.601 -13.788 1.00 92.38 476 GLU A O 1
ATOM 3836 N N . ASP A 1 477 ? 18.113 -15.192 -13.397 1.00 88.94 477 ASP A N 1
ATOM 3837 C CA . ASP A 1 477 ? 17.438 -14.413 -12.344 1.00 88.94 477 ASP A CA 1
ATOM 3838 C C . ASP A 1 477 ? 16.175 -13.706 -12.869 1.00 88.94 477 ASP A C 1
ATOM 3840 O O . ASP A 1 477 ? 15.139 -13.729 -12.203 1.00 88.94 477 ASP A O 1
ATOM 3844 N N . VAL A 1 478 ? 16.216 -13.168 -14.095 1.00 89.25 478 VAL A N 1
ATOM 3845 C CA . VAL A 1 478 ? 15.040 -12.575 -14.759 1.00 89.25 478 VAL A CA 1
ATOM 3846 C C . VAL A 1 478 ? 13.974 -13.647 -15.035 1.00 89.25 478 VAL A C 1
ATOM 3848 O O . VAL A 1 478 ? 12.823 -13.510 -14.622 1.00 89.25 478 VAL A O 1
ATOM 3851 N N . ILE A 1 479 ? 14.342 -14.770 -15.667 1.00 91.81 479 ILE A N 1
ATOM 3852 C CA . ILE A 1 479 ? 13.408 -15.862 -16.013 1.00 91.81 479 ILE A CA 1
ATOM 3853 C C . ILE A 1 479 ? 12.775 -16.499 -14.768 1.00 91.81 479 ILE A C 1
ATOM 3855 O O . ILE A 1 479 ? 11.625 -16.952 -14.812 1.00 91.81 479 ILE A O 1
ATOM 3859 N N . GLN A 1 480 ? 13.494 -16.544 -13.643 1.00 88.31 480 GLN A N 1
ATOM 3860 C CA . GLN A 1 480 ? 12.958 -17.064 -12.385 1.00 88.31 480 GLN A CA 1
ATOM 3861 C C . GLN A 1 480 ? 11.735 -16.285 -11.885 1.00 88.31 480 GLN A C 1
ATOM 3863 O O . GLN A 1 480 ? 10.894 -16.873 -11.198 1.00 88.31 480 GLN A O 1
ATOM 3868 N N . ARG A 1 481 ? 11.612 -15.011 -12.270 1.00 85.50 481 ARG A N 1
ATOM 3869 C CA . ARG A 1 481 ? 10.577 -14.081 -11.804 1.00 85.50 481 ARG A CA 1
ATOM 3870 C C . ARG A 1 481 ? 9.429 -13.888 -12.799 1.00 85.50 481 ARG A C 1
ATOM 3872 O O . ARG A 1 481 ? 8.383 -13.386 -12.418 1.00 85.50 481 ARG A O 1
ATOM 3879 N N . LEU A 1 482 ? 9.571 -14.371 -14.035 1.00 86.06 482 LEU A N 1
ATOM 3880 C CA . LEU A 1 482 ? 8.528 -14.297 -15.066 1.00 86.06 482 LEU A CA 1
ATOM 3881 C C . LEU A 1 482 ? 7.555 -15.499 -15.015 1.00 86.06 482 LEU A C 1
ATOM 3883 O O . LEU A 1 482 ? 7.975 -16.628 -14.706 1.00 86.06 482 LEU A O 1
ATOM 3887 N N . PRO A 1 483 ? 6.262 -15.321 -15.360 1.00 87.06 483 PRO A N 1
ATOM 3888 C CA . PRO A 1 483 ? 5.280 -16.409 -15.447 1.00 87.06 483 PRO A CA 1
ATOM 3889 C C . PRO A 1 483 ? 5.447 -17.222 -16.748 1.00 87.06 483 PRO A C 1
ATOM 3891 O O . PRO A 1 483 ? 4.663 -17.113 -17.689 1.00 87.06 483 PRO A O 1
ATOM 3894 N N . ILE A 1 484 ? 6.489 -18.052 -16.823 1.00 90.62 484 ILE A N 1
ATOM 3895 C CA . ILE A 1 484 ? 6.778 -18.847 -18.027 1.00 90.62 484 ILE A CA 1
ATOM 3896 C C . ILE A 1 484 ? 5.648 -19.844 -18.318 1.00 90.62 484 ILE A C 1
ATOM 3898 O O . ILE A 1 484 ? 5.336 -20.699 -17.484 1.00 90.62 484 ILE A O 1
ATOM 3902 N N . GLY A 1 485 ? 5.074 -19.768 -19.518 1.00 84.06 485 GLY A N 1
ATOM 3903 C CA . GLY A 1 485 ? 4.052 -20.693 -19.992 1.00 84.06 485 GLY A CA 1
ATOM 3904 C C . GLY A 1 485 ? 3.416 -20.254 -21.310 1.00 84.06 485 GLY A C 1
ATOM 3905 O O . GLY A 1 485 ? 3.382 -19.076 -21.649 1.00 84.06 485 GLY A O 1
ATOM 3906 N N . SER A 1 486 ? 2.821 -21.202 -22.038 1.00 83.44 486 SER A N 1
ATOM 3907 C CA . SER A 1 486 ? 2.237 -20.962 -23.373 1.00 83.44 486 SER A CA 1
ATOM 3908 C C . SER A 1 486 ? 1.076 -19.956 -23.408 1.00 83.44 486 SER A C 1
ATOM 3910 O O . SER A 1 486 ? 0.734 -19.441 -24.470 1.00 83.44 486 SER A O 1
ATOM 3912 N N . ARG A 1 487 ? 0.459 -19.663 -22.257 1.00 79.31 487 ARG A N 1
ATOM 3913 C CA . ARG A 1 487 ? -0.623 -18.670 -22.113 1.00 79.31 487 ARG A CA 1
ATOM 3914 C C . ARG A 1 487 ? -0.187 -17.359 -21.455 1.00 79.31 487 ARG A C 1
ATOM 3916 O O . ARG A 1 487 ? -1.003 -16.452 -21.378 1.00 79.31 487 ARG A O 1
ATOM 3923 N N . ALA A 1 488 ? 1.056 -17.278 -20.991 1.00 85.50 488 ALA A N 1
ATOM 3924 C CA . ALA A 1 488 ? 1.614 -16.130 -20.286 1.00 85.50 488 ALA A CA 1
ATOM 3925 C C . ALA A 1 488 ? 2.894 -15.698 -21.010 1.00 85.50 488 ALA A C 1
ATOM 3927 O O . ALA A 1 488 ? 2.784 -15.230 -22.144 1.00 85.50 488 ALA A O 1
ATOM 3928 N N . VAL A 1 489 ? 4.083 -15.922 -20.445 1.00 91.06 489 VAL A N 1
ATOM 3929 C CA . VAL A 1 489 ? 5.357 -15.543 -21.076 1.00 91.06 489 VAL A CA 1
ATOM 3930 C C . VAL A 1 489 ? 6.003 -16.700 -21.846 1.00 91.06 489 VAL A C 1
ATOM 3932 O O . VAL A 1 489 ? 6.231 -17.774 -21.278 1.00 91.06 489 VAL A O 1
ATOM 3935 N N . GLN A 1 490 ? 6.376 -16.460 -23.108 1.00 94.75 490 GLN A N 1
ATOM 3936 C CA . GLN A 1 490 ? 7.258 -17.343 -23.885 1.00 94.75 490 GLN A CA 1
ATOM 3937 C C . GLN A 1 490 ? 8.635 -16.700 -24.055 1.00 94.75 490 GLN A C 1
ATOM 3939 O O . GLN A 1 490 ? 8.743 -15.483 -24.178 1.00 94.75 490 GLN A O 1
ATOM 3944 N N . VAL A 1 491 ? 9.696 -17.513 -24.037 1.00 96.19 491 VAL A N 1
ATOM 3945 C CA . VAL A 1 491 ? 11.077 -17.013 -24.063 1.00 96.19 491 VAL A CA 1
ATOM 3946 C C . VAL A 1 491 ? 11.874 -17.660 -25.186 1.00 96.19 491 VAL A C 1
ATOM 3948 O O . VAL A 1 491 ? 12.025 -18.880 -25.231 1.00 96.19 491 VAL A O 1
ATOM 3951 N N . GLY A 1 492 ? 12.419 -16.822 -26.062 1.00 95.31 492 GLY A N 1
ATOM 3952 C CA . GLY A 1 492 ? 13.463 -17.160 -27.016 1.00 95.31 492 GLY A CA 1
ATOM 3953 C C . GLY A 1 492 ? 14.835 -16.718 -26.506 1.00 95.31 492 GLY A C 1
ATOM 3954 O O . GLY A 1 492 ? 14.961 -15.837 -25.652 1.00 95.31 492 GLY A O 1
ATOM 3955 N N . PHE A 1 493 ? 15.887 -17.334 -27.033 1.00 96.31 493 PHE A N 1
ATOM 3956 C CA . PHE A 1 493 ? 17.260 -17.027 -26.640 1.00 96.31 493 PHE A CA 1
ATOM 3957 C C . PHE A 1 493 ? 18.211 -17.192 -27.826 1.00 96.31 493 PHE A C 1
ATOM 3959 O O . PHE A 1 493 ? 18.142 -18.183 -28.555 1.00 96.31 493 PHE A O 1
ATOM 3966 N N . LEU A 1 494 ? 19.112 -16.229 -28.008 1.00 94.62 494 LEU A 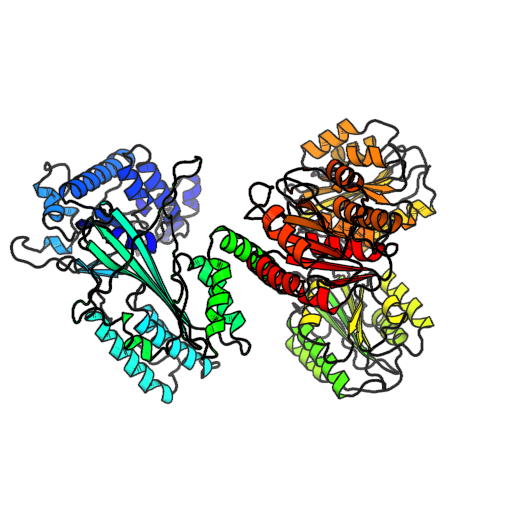N 1
ATOM 3967 C CA . LEU A 1 494 ? 20.144 -16.222 -29.040 1.00 94.62 494 LEU A CA 1
ATOM 3968 C C . LEU A 1 494 ? 21.470 -15.769 -28.415 1.00 94.62 494 LEU A C 1
ATOM 3970 O O . LEU A 1 494 ? 21.547 -14.676 -27.863 1.00 94.62 494 LEU A O 1
ATOM 3974 N N . ALA A 1 495 ? 22.530 -16.568 -28.546 1.00 92.56 495 ALA A N 1
ATOM 3975 C CA . ALA A 1 495 ? 23.892 -16.114 -28.258 1.00 92.56 495 ALA A CA 1
ATOM 3976 C C . ALA A 1 495 ? 24.578 -15.721 -29.572 1.00 92.56 495 ALA A C 1
ATOM 3978 O O . ALA A 1 495 ? 24.405 -16.408 -30.581 1.00 92.56 495 ALA A O 1
ATOM 3979 N N . PHE A 1 496 ? 25.361 -14.644 -29.605 1.00 91.44 496 PHE A N 1
ATOM 3980 C CA . PHE A 1 496 ? 25.972 -14.190 -30.855 1.00 91.44 496 PHE A CA 1
ATOM 3981 C C . PHE A 1 496 ? 27.405 -13.689 -30.701 1.00 91.44 496 PHE A C 1
ATOM 3983 O O . PHE A 1 496 ? 27.802 -13.122 -29.695 1.00 91.44 496 PHE A O 1
ATOM 3990 N N . SER A 1 497 ? 28.189 -13.885 -31.755 1.00 88.25 497 SER A N 1
ATOM 3991 C CA . SER A 1 497 ? 29.461 -13.203 -31.962 1.00 88.25 497 SER A CA 1
ATOM 3992 C C . SER A 1 497 ? 29.652 -12.955 -33.463 1.00 88.25 497 SER A C 1
ATOM 3994 O O . SER A 1 497 ? 28.963 -12.131 -34.063 1.00 88.25 497 SER A O 1
ATOM 3996 N N . THR A 1 498 ? 30.541 -13.713 -34.112 1.00 85.69 498 THR A N 1
ATOM 3997 C CA . THR A 1 498 ? 30.736 -13.712 -35.572 1.00 85.69 498 THR A CA 1
ATOM 3998 C C . THR A 1 498 ? 29.566 -14.408 -36.287 1.00 85.69 498 THR A C 1
ATOM 4000 O O . THR A 1 498 ? 29.202 -14.083 -37.420 1.00 85.69 498 THR A O 1
ATOM 4003 N N . ASN A 1 499 ? 28.933 -15.365 -35.609 1.00 85.75 499 ASN A N 1
ATOM 4004 C CA . ASN A 1 499 ? 27.680 -15.986 -36.022 1.00 85.75 499 ASN A CA 1
ATOM 4005 C C . ASN A 1 499 ? 26.708 -16.009 -34.843 1.00 85.75 499 ASN A C 1
ATOM 4007 O O . ASN A 1 499 ? 27.090 -15.715 -33.713 1.00 85.75 499 ASN A O 1
ATOM 4011 N N . VAL A 1 500 ? 25.459 -16.356 -35.133 1.00 88.50 500 VAL A N 1
ATOM 4012 C CA . VAL A 1 500 ? 24.443 -16.628 -34.118 1.00 88.50 500 VAL A CA 1
ATOM 4013 C C . VAL A 1 500 ? 24.513 -18.114 -33.778 1.00 88.50 500 VAL A C 1
ATOM 4015 O O . VAL A 1 500 ? 24.561 -18.955 -34.677 1.00 88.50 500 VAL A O 1
ATOM 4018 N N . TYR A 1 501 ? 24.558 -18.424 -32.489 1.00 84.75 501 TYR A N 1
ATOM 4019 C CA . TYR A 1 501 ? 24.666 -19.767 -31.940 1.00 84.75 501 TYR A CA 1
ATOM 4020 C C . TYR A 1 501 ? 23.543 -20.009 -30.925 1.00 84.75 501 TYR A C 1
ATOM 4022 O O . TYR A 1 501 ? 22.993 -19.079 -30.337 1.00 84.75 501 TYR A O 1
ATOM 4030 N N . ASN A 1 502 ? 23.248 -21.287 -30.682 1.00 81.00 502 ASN A N 1
ATOM 4031 C CA . ASN A 1 502 ? 22.389 -21.755 -29.590 1.00 81.00 502 ASN A CA 1
ATOM 4032 C C . ASN A 1 502 ? 20.998 -21.102 -29.561 1.00 81.00 502 ASN A C 1
ATOM 4034 O O . ASN A 1 502 ? 20.537 -20.636 -28.522 1.00 81.00 502 ASN A O 1
ATOM 4038 N N . THR A 1 503 ? 20.343 -21.093 -30.721 1.00 87.62 503 THR A N 1
ATOM 4039 C CA . THR A 1 503 ? 18.984 -20.585 -30.884 1.00 87.62 503 THR A CA 1
ATOM 4040 C C . THR A 1 503 ? 17.968 -21.444 -30.140 1.00 87.62 503 THR A C 1
ATOM 4042 O O . THR A 1 503 ? 17.846 -22.641 -30.403 1.00 87.62 503 THR A O 1
ATOM 4045 N N . ILE A 1 504 ? 17.224 -20.806 -29.239 1.00 94.12 504 ILE A N 1
ATOM 4046 C CA . ILE A 1 504 ? 16.028 -21.339 -28.589 1.00 94.12 504 ILE A CA 1
ATOM 4047 C C . ILE A 1 504 ? 14.825 -20.553 -29.115 1.00 94.12 504 ILE A C 1
ATOM 4049 O O . ILE A 1 504 ? 14.809 -19.322 -29.032 1.00 94.12 504 ILE A O 1
ATOM 4053 N N . TYR A 1 505 ? 13.830 -21.259 -29.651 1.00 95.94 505 TYR A N 1
ATOM 4054 C CA . TYR A 1 505 ? 12.591 -20.666 -30.166 1.00 95.94 505 TYR A CA 1
ATOM 4055 C C . TYR A 1 505 ? 11.534 -20.472 -29.066 1.00 95.94 505 TYR A C 1
ATOM 4057 O O . TYR A 1 505 ? 11.539 -21.196 -28.070 1.00 95.94 505 TYR A O 1
ATOM 4065 N N . LEU A 1 506 ? 10.588 -19.544 -29.269 1.00 95.12 506 LEU A N 1
ATOM 4066 C CA . LEU A 1 506 ? 9.558 -19.173 -28.281 1.00 95.12 506 LEU A CA 1
ATOM 4067 C C . LEU A 1 506 ? 8.675 -20.361 -27.862 1.00 95.12 506 LEU A C 1
ATOM 4069 O O . LEU A 1 506 ? 8.272 -20.473 -26.705 1.00 95.12 506 LEU A O 1
ATOM 4073 N N . ASN A 1 507 ? 8.373 -21.277 -28.785 1.00 92.50 507 ASN A N 1
ATOM 4074 C CA . ASN A 1 507 ? 7.561 -22.470 -28.513 1.00 92.50 507 ASN A CA 1
ATOM 4075 C C . ASN A 1 507 ? 8.359 -23.703 -28.050 1.00 92.50 507 ASN A C 1
ATOM 4077 O O . ASN A 1 507 ? 7.760 -24.759 -27.839 1.00 92.50 507 ASN A O 1
ATOM 4081 N N . GLN A 1 508 ? 9.683 -23.606 -27.894 1.00 94.06 508 GLN A N 1
ATOM 4082 C CA . GLN A 1 508 ? 10.530 -24.778 -27.658 1.00 94.06 508 GLN A CA 1
ATOM 4083 C C . GLN A 1 508 ? 10.452 -25.311 -26.220 1.00 94.06 508 GLN A C 1
ATOM 4085 O O . GLN A 1 508 ? 10.495 -26.525 -26.015 1.00 94.06 508 GLN A O 1
ATOM 4090 N N . TYR A 1 509 ? 10.327 -24.426 -25.226 1.00 92.44 509 TYR A N 1
ATOM 4091 C CA . TYR A 1 509 ? 10.246 -24.793 -23.809 1.00 92.44 509 TYR A CA 1
ATOM 4092 C C . TYR A 1 509 ? 9.026 -24.138 -23.160 1.00 92.44 509 TYR A C 1
ATOM 4094 O O . TYR A 1 509 ? 8.933 -22.917 -23.080 1.00 92.44 509 TYR A O 1
ATOM 4102 N N . GLY A 1 510 ? 8.085 -24.960 -22.688 1.00 82.75 510 GLY A N 1
ATOM 4103 C CA . GLY A 1 510 ? 6.838 -24.497 -22.068 1.00 82.75 510 GLY A CA 1
ATOM 4104 C C . GLY A 1 510 ? 6.892 -24.354 -20.546 1.00 82.75 510 GLY A C 1
ATOM 4105 O O . GLY A 1 510 ? 5.913 -23.913 -19.949 1.00 82.75 510 GLY A O 1
ATOM 4106 N N . ASP A 1 511 ? 7.999 -24.747 -19.910 1.00 86.88 511 ASP A N 1
ATOM 4107 C CA . ASP A 1 511 ? 8.179 -24.673 -18.463 1.00 86.88 511 ASP A CA 1
ATOM 4108 C C . ASP A 1 511 ? 9.529 -24.053 -18.087 1.00 86.88 511 ASP A C 1
ATOM 4110 O O . ASP A 1 511 ? 10.552 -24.243 -18.746 1.00 86.88 511 ASP A O 1
ATOM 4114 N N . ARG A 1 512 ? 9.532 -23.326 -16.967 1.00 91.56 512 ARG A N 1
ATOM 4115 C CA . ARG A 1 512 ? 10.703 -22.599 -16.462 1.00 91.56 512 ARG A CA 1
ATOM 4116 C C . ARG A 1 512 ? 11.921 -23.505 -16.243 1.00 91.56 512 ARG A C 1
ATOM 4118 O O . ARG A 1 512 ? 13.052 -23.088 -16.481 1.00 91.56 512 ARG A O 1
ATOM 4125 N N . LYS A 1 513 ? 11.714 -24.734 -15.760 1.00 90.75 513 LYS A N 1
ATOM 4126 C CA . LYS A 1 513 ? 12.809 -25.631 -15.369 1.00 90.75 513 LYS A CA 1
ATOM 4127 C C . LYS A 1 513 ? 13.569 -26.133 -16.595 1.00 90.75 513 LYS A C 1
ATOM 4129 O O . LYS A 1 513 ? 14.800 -26.144 -16.568 1.00 90.75 513 LYS A O 1
ATOM 4134 N N . SER A 1 514 ? 12.860 -26.536 -17.649 1.00 91.81 514 SER A N 1
ATOM 4135 C CA . SER A 1 514 ? 13.477 -26.988 -18.900 1.00 91.81 514 SER A CA 1
ATOM 4136 C C . SER A 1 514 ? 14.173 -25.847 -19.646 1.00 91.81 514 SER A C 1
ATOM 4138 O O . SER A 1 514 ? 15.304 -26.032 -20.098 1.00 91.81 514 SER A O 1
ATOM 4140 N N . LEU A 1 515 ? 13.571 -24.654 -19.664 1.00 93.00 515 LEU A N 1
ATOM 4141 C CA . LEU A 1 515 ? 14.167 -23.452 -20.247 1.00 93.00 515 LEU A CA 1
ATOM 4142 C C . LEU A 1 515 ? 15.498 -23.077 -19.571 1.00 93.00 515 LEU A C 1
ATOM 4144 O O . LEU A 1 515 ? 16.518 -22.947 -20.247 1.00 93.00 515 LEU A O 1
ATOM 4148 N N . ILE A 1 516 ? 15.525 -22.975 -18.235 1.00 92.62 516 ILE A N 1
ATOM 4149 C CA . ILE A 1 516 ? 16.759 -22.665 -17.487 1.00 92.62 516 ILE A CA 1
ATOM 4150 C C . ILE A 1 516 ? 17.824 -23.746 -17.717 1.00 92.62 516 ILE A C 1
ATOM 4152 O O . ILE A 1 516 ? 19.006 -23.435 -17.875 1.00 92.62 516 ILE A O 1
ATOM 4156 N N . ALA A 1 517 ? 17.428 -25.023 -17.762 1.00 92.25 517 ALA A N 1
ATOM 4157 C CA . ALA A 1 517 ? 18.360 -26.114 -18.030 1.00 92.25 517 ALA A CA 1
ATOM 4158 C C . ALA A 1 517 ? 18.998 -26.008 -19.426 1.00 92.25 517 ALA A C 1
ATOM 4160 O O . ALA A 1 517 ? 20.186 -26.299 -19.557 1.00 92.25 517 ALA A O 1
ATOM 4161 N N . ALA A 1 518 ? 18.244 -25.570 -20.439 1.00 92.06 518 ALA A N 1
ATOM 4162 C CA . ALA A 1 518 ? 18.751 -25.349 -21.791 1.00 92.06 518 ALA A CA 1
ATOM 4163 C C . ALA A 1 518 ? 19.714 -24.153 -21.860 1.00 92.06 518 ALA A C 1
ATOM 4165 O O . ALA A 1 518 ? 20.810 -24.283 -22.408 1.00 92.06 518 ALA A O 1
ATOM 4166 N N . ILE A 1 519 ? 19.361 -23.026 -21.230 1.00 91.62 519 ILE A N 1
ATOM 4167 C CA . ILE A 1 519 ? 20.206 -21.818 -21.175 1.00 91.62 519 ILE A CA 1
ATOM 4168 C C . ILE A 1 519 ? 21.549 -22.114 -20.488 1.00 91.62 519 ILE A C 1
ATOM 4170 O O . ILE A 1 519 ? 22.598 -21.682 -20.960 1.00 91.62 519 ILE A O 1
ATOM 4174 N N . LYS A 1 520 ? 21.563 -22.946 -19.437 1.00 88.62 520 LYS A N 1
ATOM 4175 C CA . LYS A 1 520 ? 22.801 -23.356 -18.745 1.00 88.62 520 LYS A CA 1
ATOM 4176 C C . LYS A 1 520 ? 23.777 -24.175 -19.595 1.00 88.62 520 LYS A C 1
ATOM 4178 O O . LYS A 1 520 ? 24.935 -24.307 -19.209 1.00 88.62 520 LYS A O 1
ATOM 4183 N N . GLN A 1 521 ? 23.339 -24.746 -20.719 1.00 88.38 521 GLN A N 1
ATOM 4184 C CA . GLN A 1 521 ? 24.214 -25.502 -21.628 1.00 88.38 521 GLN A CA 1
ATOM 4185 C C . GLN A 1 521 ? 24.885 -24.619 -22.686 1.00 88.38 521 GLN A C 1
ATOM 4187 O O . GLN A 1 521 ? 25.738 -25.102 -23.438 1.00 88.38 521 GLN A O 1
ATOM 4192 N N . VAL A 1 522 ? 24.518 -23.337 -22.759 1.00 88.06 522 VAL A N 1
ATOM 4193 C CA . VAL A 1 522 ? 25.070 -22.396 -23.732 1.00 88.06 522 VAL A CA 1
ATOM 4194 C C . VAL A 1 522 ? 26.544 -22.147 -23.417 1.00 88.06 522 VAL A C 1
ATOM 4196 O O . VAL A 1 522 ? 26.914 -21.815 -22.294 1.00 88.06 522 VAL A O 1
ATOM 4199 N N . ARG A 1 523 ? 27.408 -22.322 -24.422 1.00 85.25 523 ARG A N 1
ATOM 4200 C CA . ARG A 1 523 ? 28.859 -22.148 -24.287 1.00 85.25 523 ARG A CA 1
ATOM 4201 C C . ARG A 1 523 ? 29.319 -20.849 -24.926 1.00 85.25 523 ARG A C 1
ATOM 4203 O O . ARG A 1 523 ? 28.860 -20.497 -26.008 1.00 85.25 523 ARG A O 1
ATOM 4210 N N . TYR A 1 524 ? 30.283 -20.206 -24.277 1.00 89.25 524 TYR A N 1
ATOM 4211 C CA . TYR A 1 524 ? 30.989 -19.050 -24.813 1.00 89.25 524 TYR A CA 1
ATOM 4212 C C . TYR A 1 524 ? 31.756 -19.414 -26.097 1.00 89.25 524 TYR A C 1
ATOM 4214 O O . TYR A 1 524 ? 32.483 -20.411 -26.119 1.00 89.25 524 TYR A O 1
ATOM 4222 N N . SER A 1 525 ? 31.596 -18.610 -27.151 1.00 81.38 525 SER A N 1
ATOM 4223 C CA . SER A 1 525 ? 32.161 -18.874 -28.483 1.00 81.38 525 SER A CA 1
ATOM 4224 C C . SER A 1 525 ? 33.306 -17.940 -28.890 1.00 81.38 525 SER A C 1
ATOM 4226 O O . SER A 1 525 ? 34.149 -18.349 -29.686 1.00 81.38 525 SER A O 1
ATOM 4228 N N . GLY A 1 526 ? 33.364 -16.709 -28.368 1.00 82.75 526 GLY A N 1
ATOM 4229 C CA . GLY A 1 526 ? 34.311 -15.675 -28.807 1.00 82.75 526 GLY A CA 1
ATOM 4230 C C . GLY A 1 526 ? 34.089 -15.218 -30.260 1.00 82.75 526 GLY A C 1
ATOM 4231 O O . GLY A 1 526 ? 33.290 -15.797 -30.998 1.00 82.75 526 GLY A O 1
ATOM 4232 N N . GLY A 1 527 ? 34.782 -14.159 -30.695 1.00 86.19 527 GLY A N 1
ATOM 4233 C CA . GLY A 1 527 ? 34.742 -13.648 -32.080 1.00 86.19 527 GLY A CA 1
ATOM 4234 C C . GLY A 1 527 ? 34.455 -12.144 -32.193 1.00 86.19 527 GLY A C 1
ATOM 4235 O O . GLY A 1 527 ? 34.586 -11.419 -31.218 1.00 86.19 527 GLY A O 1
ATOM 4236 N N . GLN A 1 528 ? 34.086 -11.670 -33.385 1.00 84.38 528 GLN A N 1
ATOM 4237 C CA . GLN A 1 528 ? 33.616 -10.288 -33.614 1.00 84.38 528 GLN A CA 1
ATOM 4238 C C . GLN A 1 528 ? 32.189 -10.067 -33.078 1.00 84.38 528 GLN A C 1
ATOM 4240 O O . GLN A 1 528 ? 31.512 -11.046 -32.779 1.00 84.38 528 GLN A O 1
ATOM 4245 N N . THR A 1 529 ? 31.721 -8.818 -32.996 1.00 84.75 529 THR A N 1
ATOM 4246 C CA . THR A 1 529 ? 30.397 -8.451 -32.447 1.00 84.75 529 THR A CA 1
ATOM 4247 C C . THR A 1 529 ? 29.443 -8.021 -33.571 1.00 84.75 529 THR A C 1
ATOM 4249 O O . THR A 1 529 ? 29.429 -6.854 -33.971 1.00 84.75 529 THR A O 1
ATOM 4252 N N . TYR A 1 530 ? 28.643 -8.941 -34.129 1.00 87.50 530 TYR A N 1
ATOM 4253 C CA . TYR A 1 530 ? 27.684 -8.630 -35.211 1.00 87.50 530 TYR A CA 1
ATOM 4254 C C . TYR A 1 530 ? 26.236 -8.509 -34.719 1.00 87.50 530 TYR A C 1
ATOM 4256 O O . TYR A 1 530 ? 25.420 -9.417 -34.899 1.00 87.50 530 TYR A O 1
ATOM 4264 N N . THR A 1 531 ? 25.904 -7.352 -34.148 1.00 87.31 531 THR A N 1
ATOM 4265 C CA . THR A 1 531 ? 24.577 -7.049 -33.593 1.00 87.31 531 THR A CA 1
ATOM 4266 C C . THR A 1 531 ? 23.484 -7.011 -34.668 1.00 87.31 531 THR A C 1
ATOM 4268 O O . THR A 1 531 ? 22.409 -7.574 -34.479 1.00 87.31 531 THR A O 1
ATOM 4271 N N . SER A 1 532 ? 23.765 -6.445 -35.846 1.00 87.44 532 SER A N 1
ATOM 4272 C CA . SER A 1 532 ? 22.822 -6.436 -36.978 1.00 87.44 532 SER A CA 1
ATOM 4273 C C . SER A 1 532 ? 22.376 -7.847 -37.385 1.00 87.44 532 SER A C 1
ATOM 4275 O O . SER A 1 532 ? 21.197 -8.095 -37.631 1.00 87.44 532 SER A O 1
ATOM 4277 N N . LYS A 1 533 ? 23.304 -8.811 -37.380 1.00 89.56 533 LYS A N 1
ATOM 4278 C CA . LYS A 1 533 ? 23.032 -10.202 -37.757 1.00 89.56 533 LYS A CA 1
ATOM 4279 C C . LYS A 1 533 ? 22.115 -10.904 -36.759 1.00 89.56 533 LYS A C 1
ATOM 4281 O O . LYS A 1 533 ? 21.218 -11.628 -37.183 1.00 89.56 533 LYS A O 1
ATOM 4286 N N . VAL A 1 534 ? 22.324 -10.708 -35.454 1.00 92.00 534 VAL A N 1
ATOM 4287 C CA . VAL A 1 534 ? 21.457 -11.329 -34.440 1.00 92.00 534 VAL A CA 1
ATOM 4288 C C . VAL A 1 534 ? 20.052 -10.720 -34.449 1.00 92.00 534 VAL A C 1
ATOM 4290 O O . VAL A 1 534 ? 19.083 -11.469 -34.351 1.00 92.00 534 VAL A O 1
ATOM 4293 N N . LEU A 1 535 ? 19.924 -9.408 -34.682 1.00 92.69 535 LEU A N 1
ATOM 4294 C CA . LEU A 1 535 ? 18.625 -8.744 -34.849 1.00 92.69 535 LEU A CA 1
ATOM 4295 C C . LEU A 1 535 ? 17.876 -9.269 -36.084 1.00 92.69 535 LEU A C 1
ATOM 4297 O O . LEU A 1 535 ? 16.691 -9.586 -35.996 1.00 92.69 535 LEU A O 1
ATOM 4301 N N . SER A 1 536 ? 18.579 -9.457 -37.203 1.00 92.19 536 SER A N 1
ATOM 4302 C CA . SER A 1 536 ? 18.006 -10.035 -38.425 1.00 92.19 536 SER A CA 1
ATOM 4303 C C . SER A 1 536 ? 17.507 -11.474 -38.208 1.00 92.19 536 SER A C 1
ATOM 4305 O O . SER A 1 536 ? 16.410 -11.836 -38.641 1.00 92.19 536 SER A O 1
ATOM 4307 N N . VAL A 1 537 ? 18.260 -12.302 -37.468 1.00 93.81 537 VAL A N 1
ATOM 4308 C CA . VAL A 1 537 ? 17.838 -13.670 -37.101 1.00 93.81 537 VAL A CA 1
ATOM 4309 C C . VAL A 1 537 ? 16.648 -13.654 -36.137 1.00 93.81 537 VAL A C 1
ATOM 4311 O O . VAL A 1 537 ? 15.717 -14.440 -36.315 1.00 93.81 537 VAL A O 1
ATOM 4314 N N . ALA A 1 538 ? 16.627 -12.749 -35.155 1.00 93.81 538 ALA A N 1
ATOM 4315 C CA . ALA A 1 538 ? 15.477 -12.585 -34.269 1.00 93.81 538 ALA A CA 1
ATOM 4316 C C . ALA A 1 538 ? 14.209 -12.247 -35.075 1.00 93.81 538 ALA A C 1
ATOM 4318 O O . ALA A 1 538 ? 13.187 -12.909 -34.909 1.00 93.81 538 ALA A O 1
ATOM 4319 N N . ASN A 1 539 ? 14.307 -11.301 -36.014 1.00 91.88 539 ASN A N 1
ATOM 4320 C CA . ASN A 1 539 ? 13.211 -10.870 -36.884 1.00 91.88 539 ASN A CA 1
ATOM 4321 C C . ASN A 1 539 ? 12.702 -11.987 -37.820 1.00 91.88 539 ASN A C 1
ATOM 4323 O O . ASN A 1 539 ? 11.496 -12.185 -37.967 1.00 91.88 539 ASN A O 1
ATOM 4327 N N . THR A 1 540 ? 13.614 -12.706 -38.482 1.00 91.12 540 THR A N 1
ATOM 4328 C CA . THR A 1 540 ? 13.272 -13.631 -39.582 1.00 91.12 540 THR A CA 1
ATOM 4329 C C . THR A 1 540 ? 13.064 -15.079 -39.153 1.00 91.12 540 THR A C 1
ATOM 4331 O O . THR A 1 540 ? 12.434 -15.837 -39.890 1.00 91.12 540 THR A O 1
ATOM 4334 N N . MET A 1 541 ? 13.580 -15.479 -37.988 1.00 91.75 541 MET A N 1
ATOM 4335 C CA . MET A 1 541 ? 13.480 -16.855 -37.497 1.00 91.75 541 MET A CA 1
ATOM 4336 C C . MET A 1 541 ? 12.706 -16.947 -36.184 1.00 91.75 541 MET A C 1
ATOM 4338 O O . MET A 1 541 ? 11.788 -17.758 -36.101 1.00 91.75 541 MET A O 1
ATOM 4342 N N . VAL A 1 542 ? 13.028 -16.134 -35.172 1.00 94.81 542 VAL A N 1
ATOM 4343 C CA . VAL A 1 542 ? 12.445 -16.301 -33.826 1.00 94.81 542 VAL A CA 1
ATOM 4344 C C . VAL A 1 542 ? 11.039 -15.705 -33.729 1.00 94.81 542 VAL A C 1
ATOM 4346 O O . VAL A 1 542 ? 10.114 -16.431 -33.373 1.00 94.81 542 VAL A O 1
ATOM 4349 N N . PHE A 1 543 ? 10.852 -14.442 -34.126 1.00 93.62 543 PHE A N 1
ATOM 4350 C CA . PHE A 1 543 ? 9.537 -13.786 -34.199 1.00 93.62 543 PHE A CA 1
ATOM 4351 C C . PHE A 1 543 ? 8.783 -14.202 -35.470 1.00 93.62 543 PHE A C 1
ATOM 4353 O O . PHE A 1 543 ? 8.595 -13.429 -36.417 1.00 93.62 543 PHE A O 1
ATOM 4360 N N . THR A 1 544 ? 8.431 -15.486 -35.535 1.00 93.00 544 THR A N 1
ATOM 4361 C CA . THR A 1 544 ? 7.599 -16.067 -36.590 1.00 93.00 544 THR A CA 1
ATOM 4362 C C . THR A 1 544 ? 6.566 -17.011 -35.985 1.00 93.00 544 THR A C 1
ATOM 4364 O O . THR A 1 544 ? 6.858 -17.736 -35.033 1.00 93.00 544 THR A O 1
ATOM 4367 N N . ALA A 1 545 ? 5.371 -17.068 -36.578 1.00 88.94 545 ALA A N 1
ATOM 4368 C CA . ALA A 1 545 ? 4.283 -17.917 -36.082 1.00 88.94 545 ALA A CA 1
ATOM 4369 C C . ALA A 1 545 ? 4.679 -19.406 -35.973 1.00 88.94 545 ALA A C 1
ATOM 4371 O O . ALA A 1 545 ? 4.261 -20.108 -35.056 1.00 88.94 545 ALA A O 1
ATOM 4372 N N . VAL A 1 546 ? 5.540 -19.893 -36.877 1.00 92.88 546 VAL A N 1
ATOM 4373 C CA . VAL A 1 546 ? 6.048 -21.281 -36.859 1.00 92.88 546 VAL A CA 1
ATOM 4374 C C . VAL A 1 546 ? 6.916 -21.559 -35.623 1.00 92.88 546 VAL A C 1
ATOM 4376 O O . VAL A 1 546 ? 6.929 -22.680 -35.114 1.00 92.88 546 VAL A O 1
ATOM 4379 N N . HIS A 1 547 ? 7.606 -20.541 -35.108 1.00 94.50 547 HIS A N 1
ATOM 4380 C CA . HIS A 1 547 ? 8.496 -20.636 -33.951 1.00 94.50 547 HIS A CA 1
ATOM 4381 C C . HIS A 1 547 ? 7.886 -20.089 -32.654 1.00 94.50 547 HIS A C 1
ATOM 4383 O O . HIS A 1 547 ? 8.580 -20.022 -31.640 1.00 94.50 547 HIS A O 1
ATOM 4389 N N . GLY A 1 548 ? 6.580 -19.805 -32.651 1.00 88.12 548 GLY A N 1
ATOM 4390 C CA . GLY A 1 548 ? 5.812 -19.529 -31.438 1.00 88.12 548 GLY A CA 1
ATOM 4391 C C . GLY A 1 548 ? 5.528 -18.064 -31.138 1.00 88.12 548 GLY A C 1
ATOM 4392 O O . GLY A 1 548 ? 5.065 -17.809 -30.038 1.00 88.12 548 GLY A O 1
ATOM 4393 N N . ASP A 1 549 ? 5.795 -17.150 -32.072 1.00 92.31 549 ASP A N 1
ATOM 4394 C CA . ASP A 1 549 ? 5.372 -15.742 -31.987 1.00 92.31 549 ASP A CA 1
ATOM 4395 C C . ASP A 1 549 ? 3.841 -15.648 -32.023 1.00 92.31 549 ASP A C 1
ATOM 4397 O O . ASP A 1 549 ? 3.199 -16.221 -32.918 1.00 92.31 549 ASP A O 1
ATOM 4401 N N . ARG A 1 550 ? 3.257 -14.971 -31.034 1.00 87.62 550 ARG A N 1
ATOM 4402 C CA . ARG A 1 550 ? 1.811 -14.837 -30.858 1.00 87.62 550 ARG A CA 1
ATOM 4403 C C . ARG A 1 550 ? 1.358 -13.442 -31.264 1.00 87.62 550 ARG A C 1
ATOM 4405 O O . ARG A 1 550 ? 1.767 -12.446 -30.684 1.00 87.62 550 ARG A O 1
ATOM 4412 N N . ASP A 1 551 ? 0.396 -13.382 -32.183 1.00 79.38 551 ASP A N 1
ATOM 4413 C CA . ASP A 1 551 ? -0.191 -12.114 -32.645 1.00 79.38 551 ASP A CA 1
ATOM 4414 C C . ASP A 1 551 ? -0.903 -11.313 -31.528 1.00 79.38 551 ASP A C 1
ATOM 4416 O O . ASP A 1 551 ? -1.191 -10.129 -31.704 1.00 79.38 551 ASP A O 1
ATOM 4420 N N . ASP A 1 552 ? -1.221 -11.956 -30.400 1.00 72.31 552 ASP A N 1
ATOM 4421 C CA . ASP A 1 552 ? -1.935 -11.389 -29.252 1.00 72.31 552 ASP A CA 1
ATOM 4422 C C . ASP A 1 552 ? -1.065 -11.248 -27.984 1.00 72.31 552 ASP A C 1
ATOM 4424 O O . ASP A 1 552 ? -1.606 -11.131 -26.877 1.00 72.31 552 ASP A O 1
ATOM 4428 N N . ALA A 1 553 ? 0.264 -11.286 -28.134 1.00 77.19 553 ALA A N 1
ATOM 4429 C CA . ALA A 1 553 ? 1.247 -11.015 -27.086 1.00 77.19 553 ALA A CA 1
ATOM 4430 C C . ALA A 1 553 ? 2.154 -9.836 -27.484 1.00 77.19 553 ALA A C 1
ATOM 4432 O O . ALA A 1 553 ? 2.392 -9.590 -28.666 1.00 77.19 553 ALA A O 1
ATOM 4433 N N . ASN A 1 554 ? 2.673 -9.100 -26.497 1.00 80.56 554 ASN A N 1
ATOM 4434 C CA . ASN A 1 554 ? 3.693 -8.080 -26.761 1.00 80.56 554 ASN A CA 1
ATOM 4435 C C . ASN A 1 554 ? 5.028 -8.760 -27.108 1.00 80.56 554 ASN A C 1
ATOM 4437 O O . ASN A 1 554 ? 5.359 -9.786 -26.517 1.00 80.56 554 ASN A O 1
ATOM 4441 N N . ASN A 1 555 ? 5.811 -8.176 -28.015 1.00 88.50 555 ASN A N 1
ATOM 4442 C CA . ASN A 1 555 ? 7.099 -8.724 -28.442 1.00 88.50 555 ASN A CA 1
ATOM 4443 C C . ASN A 1 555 ? 8.253 -7.858 -27.928 1.00 88.50 555 ASN A C 1
ATOM 4445 O O . ASN A 1 555 ? 8.356 -6.692 -28.305 1.00 88.50 555 ASN A O 1
ATOM 4449 N N . ILE A 1 556 ? 9.138 -8.432 -27.106 1.00 90.06 556 ILE A N 1
ATOM 4450 C CA . ILE A 1 556 ? 10.268 -7.716 -26.492 1.00 90.06 556 ILE A CA 1
ATOM 4451 C C . ILE A 1 556 ? 11.587 -8.423 -26.809 1.00 90.06 556 ILE A C 1
ATOM 4453 O O . ILE A 1 556 ? 11.727 -9.637 -26.665 1.00 90.06 556 ILE A O 1
ATOM 4457 N N . ILE A 1 557 ? 12.596 -7.651 -27.192 1.00 94.38 557 ILE A N 1
ATOM 4458 C CA . ILE A 1 557 ? 13.992 -8.067 -27.307 1.00 94.38 557 ILE A CA 1
ATOM 4459 C C . ILE A 1 557 ? 14.774 -7.483 -26.135 1.00 94.38 557 ILE A C 1
ATOM 4461 O O . ILE A 1 557 ? 14.698 -6.287 -25.886 1.00 94.38 557 ILE A O 1
ATOM 4465 N N . ILE A 1 558 ? 15.590 -8.298 -25.467 1.00 94.12 558 ILE A N 1
ATOM 4466 C CA . ILE A 1 558 ? 16.520 -7.840 -24.427 1.00 94.12 558 ILE A CA 1
ATOM 4467 C C . ILE A 1 558 ? 17.942 -8.156 -24.890 1.00 94.12 558 ILE A C 1
ATOM 4469 O O . ILE A 1 558 ? 18.354 -9.316 -24.912 1.00 94.12 558 ILE A O 1
ATOM 4473 N N . LEU A 1 559 ? 18.687 -7.126 -25.288 1.00 93.12 559 LEU A N 1
ATOM 4474 C CA . LEU A 1 559 ? 20.056 -7.233 -25.792 1.00 93.12 559 LEU A CA 1
ATOM 4475 C C . LEU A 1 559 ? 21.072 -6.953 -24.681 1.00 93.12 559 LEU A C 1
ATOM 4477 O O . LEU A 1 559 ? 21.095 -5.854 -24.136 1.00 93.12 559 LEU A O 1
ATOM 4481 N N . LEU A 1 560 ? 21.955 -7.909 -24.399 1.00 92.25 560 LEU A N 1
ATOM 4482 C CA . LEU A 1 560 ? 23.115 -7.739 -23.523 1.00 92.25 560 LEU A CA 1
ATOM 4483 C C . LEU A 1 560 ? 24.371 -7.628 -24.389 1.00 92.25 560 LEU A C 1
ATOM 4485 O O . LEU A 1 560 ? 24.618 -8.506 -25.213 1.00 92.25 560 LEU A O 1
ATOM 4489 N N . THR A 1 561 ? 25.145 -6.552 -24.232 1.00 88.38 561 THR A N 1
ATOM 4490 C CA . THR A 1 561 ? 26.394 -6.356 -24.988 1.00 88.38 561 THR A CA 1
ATOM 4491 C C . THR A 1 561 ? 27.408 -5.500 -24.231 1.00 88.38 561 THR A C 1
ATOM 4493 O O . THR A 1 561 ? 27.042 -4.593 -23.477 1.00 88.38 561 THR A O 1
ATOM 4496 N N . ASP A 1 562 ? 28.698 -5.772 -24.444 1.00 80.69 562 ASP A N 1
ATOM 4497 C CA . ASP A 1 562 ? 29.816 -5.027 -23.855 1.00 80.69 562 ASP A CA 1
ATOM 4498 C C . ASP A 1 562 ? 30.505 -4.054 -24.831 1.00 80.69 562 ASP A C 1
ATOM 4500 O O . ASP A 1 562 ? 31.488 -3.395 -24.476 1.00 80.69 562 ASP A O 1
ATOM 4504 N N . GLY A 1 563 ? 29.991 -3.930 -26.062 1.00 68.75 563 GLY A N 1
ATOM 4505 C CA . GLY A 1 563 ? 30.705 -3.256 -27.142 1.00 68.75 563 GLY A CA 1
ATOM 4506 C C . GLY A 1 563 ? 29.838 -2.614 -28.225 1.00 68.75 563 GLY A C 1
ATOM 4507 O O . GLY A 1 563 ? 28.613 -2.680 -28.233 1.00 68.75 563 GLY A O 1
ATOM 4508 N N . ILE A 1 564 ? 30.526 -1.943 -29.151 1.00 71.38 564 ILE A N 1
ATOM 4509 C CA . ILE A 1 564 ? 29.963 -1.409 -30.399 1.00 71.38 564 ILE A CA 1
ATOM 4510 C C . ILE A 1 564 ? 30.081 -2.515 -31.448 1.00 71.38 564 ILE A C 1
ATOM 4512 O O . ILE A 1 564 ? 31.133 -3.151 -31.557 1.00 71.38 564 ILE A O 1
ATOM 4516 N N . SER A 1 565 ? 29.033 -2.738 -32.234 1.00 75.38 565 SER A N 1
ATOM 4517 C CA . SER A 1 565 ? 29.057 -3.721 -33.305 1.00 75.38 565 SER A CA 1
ATOM 4518 C C . SER A 1 565 ? 30.165 -3.414 -34.307 1.00 75.38 565 SER A C 1
ATOM 4520 O O . SER A 1 565 ? 30.484 -2.267 -34.616 1.00 75.38 565 SER A O 1
ATOM 4522 N N . SER A 1 566 ? 30.714 -4.459 -34.913 1.00 72.06 566 SER A N 1
ATOM 4523 C CA . SER A 1 566 ? 31.619 -4.326 -36.050 1.00 72.06 566 SER A CA 1
ATOM 4524 C C . SER A 1 566 ? 30.917 -3.789 -37.315 1.00 72.06 566 SER A C 1
ATOM 4526 O O . SER A 1 566 ? 31.602 -3.432 -38.273 1.00 72.06 566 SER A O 1
ATOM 4528 N N . THR A 1 567 ? 29.576 -3.700 -37.332 1.00 69.75 567 THR A N 1
ATOM 4529 C CA . THR A 1 567 ? 28.757 -3.198 -38.458 1.00 69.75 567 THR A CA 1
ATOM 4530 C C . THR A 1 567 ? 27.631 -2.232 -38.027 1.00 69.75 567 THR A C 1
ATOM 4532 O O . THR A 1 567 ? 26.461 -2.497 -38.307 1.00 69.75 567 THR A O 1
ATOM 4535 N N . PRO A 1 568 ? 27.923 -1.068 -37.410 1.00 67.25 568 PRO A N 1
ATOM 4536 C CA . PRO A 1 568 ? 26.885 -0.208 -36.820 1.00 67.25 568 PRO A CA 1
ATOM 4537 C C . PRO A 1 568 ? 25.907 0.416 -37.826 1.00 67.25 568 PRO A C 1
ATOM 4539 O O . PRO A 1 568 ? 24.804 0.808 -37.458 1.00 67.25 568 PRO A O 1
ATOM 4542 N N . ARG A 1 569 ? 26.305 0.549 -39.102 1.00 68.50 569 ARG A N 1
ATOM 4543 C CA . ARG A 1 569 ? 25.441 1.127 -40.150 1.00 68.50 569 ARG A CA 1
ATOM 4544 C C . ARG A 1 569 ? 24.285 0.202 -40.524 1.00 68.50 569 ARG A C 1
ATOM 4546 O O . ARG A 1 569 ? 23.201 0.695 -40.819 1.00 68.50 569 ARG A O 1
ATOM 4553 N N . ASP A 1 570 ? 24.518 -1.106 -40.480 1.00 75.81 570 ASP A N 1
ATOM 4554 C CA . ASP A 1 570 ? 23.522 -2.115 -40.849 1.00 75.81 570 ASP A CA 1
ATOM 4555 C C . ASP A 1 570 ? 22.541 -2.368 -39.694 1.00 75.81 570 ASP A C 1
ATOM 4557 O O . ASP A 1 570 ? 21.381 -2.708 -39.919 1.00 75.81 570 ASP A O 1
ATOM 4561 N N . THR A 1 571 ? 22.976 -2.126 -38.452 1.00 81.88 571 THR A N 1
ATOM 4562 C CA . THR A 1 571 ? 22.152 -2.248 -37.242 1.00 81.88 571 THR A CA 1
ATOM 4563 C C . THR A 1 571 ? 20.920 -1.343 -37.293 1.00 81.88 571 THR A C 1
ATOM 4565 O O . THR A 1 571 ? 19.815 -1.792 -36.997 1.00 81.88 571 THR A O 1
ATOM 4568 N N . SER A 1 572 ? 21.067 -0.088 -37.732 1.00 78.69 572 SER A N 1
ATOM 4569 C CA . SER A 1 572 ? 19.955 0.874 -37.791 1.00 78.69 572 SER A CA 1
ATOM 4570 C C . SER A 1 572 ? 18.811 0.431 -38.708 1.00 78.69 572 SER A C 1
ATOM 4572 O O . SER A 1 572 ? 17.655 0.744 -38.429 1.00 78.69 572 SER A O 1
ATOM 4574 N N . HIS A 1 573 ? 19.115 -0.284 -39.795 1.00 82.06 573 HIS A N 1
ATOM 4575 C CA . HIS A 1 573 ? 18.097 -0.772 -40.725 1.00 82.06 573 HIS A CA 1
ATOM 4576 C C . HIS A 1 573 ? 17.245 -1.883 -40.094 1.00 82.06 573 HIS A C 1
ATOM 4578 O O . HIS A 1 573 ? 16.018 -1.821 -40.138 1.00 82.06 573 HIS A O 1
ATOM 4584 N N . GLU A 1 574 ? 17.886 -2.853 -39.440 1.00 85.44 574 GLU A N 1
ATOM 4585 C CA . GLU A 1 574 ? 17.195 -3.963 -38.770 1.00 85.44 574 GLU A CA 1
ATOM 4586 C C . GLU A 1 574 ? 16.355 -3.488 -37.577 1.00 85.44 574 GLU A C 1
ATOM 4588 O O . GLU A 1 574 ? 15.222 -3.932 -37.395 1.00 85.44 574 GLU A O 1
ATOM 4593 N N . VAL A 1 575 ? 16.857 -2.513 -36.811 1.00 85.25 575 VAL A N 1
ATOM 4594 C CA . VAL A 1 575 ? 16.105 -1.867 -35.720 1.00 85.25 575 VAL A CA 1
ATOM 4595 C C . VAL A 1 575 ? 14.806 -1.242 -36.239 1.00 85.25 575 VAL A C 1
ATOM 4597 O O . VAL A 1 575 ? 13.755 -1.399 -35.621 1.00 85.25 575 VAL A O 1
ATOM 4600 N N . GLN A 1 576 ? 14.842 -0.557 -37.387 1.00 78.50 576 GLN A N 1
ATOM 4601 C CA . GLN A 1 576 ? 13.637 0.034 -37.982 1.00 78.50 576 GLN A CA 1
ATOM 4602 C C . GLN A 1 576 ? 12.629 -1.031 -38.432 1.00 78.50 576 GLN A C 1
ATOM 4604 O O . GLN A 1 576 ? 11.428 -0.848 -38.236 1.00 78.50 576 GLN A O 1
ATOM 4609 N N . LEU A 1 577 ? 13.099 -2.152 -38.987 1.00 82.81 577 LEU A N 1
ATOM 4610 C CA . LEU A 1 577 ? 12.233 -3.268 -39.373 1.00 82.81 577 LEU A CA 1
ATOM 4611 C C . LEU A 1 577 ? 11.545 -3.896 -38.156 1.00 82.81 577 LEU A C 1
ATOM 4613 O O . LEU A 1 577 ? 10.327 -4.071 -38.176 1.00 82.81 577 LEU A O 1
ATOM 4617 N N . LEU A 1 578 ? 12.293 -4.172 -37.086 1.00 85.44 578 LEU A N 1
ATOM 4618 C CA . LEU A 1 578 ? 11.752 -4.708 -35.833 1.00 85.44 578 LEU A CA 1
ATOM 4619 C C . LEU A 1 578 ? 10.716 -3.756 -35.211 1.00 85.44 578 LEU A C 1
ATOM 4621 O O . LEU A 1 578 ? 9.610 -4.185 -34.885 1.00 85.44 578 LEU A O 1
ATOM 4625 N N . ARG A 1 579 ? 11.007 -2.449 -35.164 1.00 79.62 579 ARG A N 1
ATOM 4626 C CA . ARG A 1 579 ? 10.050 -1.435 -34.681 1.00 79.62 579 ARG A CA 1
ATOM 4627 C C . ARG A 1 579 ? 8.786 -1.362 -35.527 1.00 79.62 579 ARG A C 1
ATOM 4629 O O . ARG A 1 579 ? 7.696 -1.281 -34.980 1.00 79.62 579 ARG A O 1
ATOM 4636 N N . SER A 1 580 ? 8.903 -1.453 -36.854 1.00 75.31 580 SER A N 1
ATOM 4637 C CA . SER A 1 580 ? 7.730 -1.461 -37.743 1.00 75.31 580 SER A CA 1
ATOM 4638 C C . SER A 1 580 ? 6.805 -2.668 -37.525 1.00 75.31 580 SER A C 1
ATOM 4640 O O . SER A 1 580 ? 5.642 -2.632 -37.923 1.00 75.31 580 SER A O 1
ATOM 4642 N N . ARG A 1 581 ? 7.311 -3.725 -36.873 1.00 75.44 581 ARG A N 1
ATOM 4643 C CA . ARG A 1 581 ? 6.552 -4.908 -36.446 1.00 75.44 581 ARG A CA 1
ATOM 4644 C C . ARG A 1 581 ? 6.054 -4.824 -34.997 1.00 75.44 581 ARG A C 1
ATOM 4646 O O . ARG A 1 581 ? 5.500 -5.806 -34.516 1.00 75.44 581 ARG A O 1
ATOM 4653 N N . GLY A 1 582 ? 6.232 -3.686 -34.322 1.00 71.31 582 GLY A N 1
ATOM 4654 C CA . GLY A 1 582 ? 5.821 -3.488 -32.929 1.00 71.31 582 GLY A CA 1
ATOM 4655 C C . GLY A 1 582 ? 6.688 -4.240 -31.918 1.00 71.31 582 GLY A C 1
ATOM 4656 O O . GLY A 1 582 ? 6.195 -4.592 -30.853 1.00 71.31 582 GLY A O 1
ATOM 4657 N N . ILE A 1 583 ? 7.947 -4.540 -32.262 1.00 82.44 583 ILE A N 1
ATOM 4658 C CA . ILE A 1 583 ? 8.882 -5.232 -31.367 1.00 82.44 583 ILE A CA 1
ATOM 4659 C C . ILE A 1 583 ? 9.680 -4.190 -30.582 1.00 82.44 583 ILE A C 1
ATOM 4661 O O . ILE A 1 583 ? 10.401 -3.372 -31.165 1.00 82.44 583 ILE A O 1
ATOM 4665 N N . GLU A 1 584 ? 9.562 -4.244 -29.262 1.00 83.50 584 GLU A N 1
ATOM 4666 C CA . GLU A 1 584 ? 10.275 -3.385 -28.323 1.00 83.50 584 GLU A CA 1
ATOM 4667 C C . GLU A 1 584 ? 11.688 -3.922 -28.068 1.00 83.50 584 GLU A C 1
ATOM 4669 O O . GLU A 1 584 ? 11.912 -5.132 -28.075 1.00 83.50 584 GLU A O 1
ATOM 4674 N N . MET A 1 585 ? 12.673 -3.045 -27.876 1.00 84.94 585 MET A N 1
ATOM 4675 C CA . MET A 1 585 ? 14.072 -3.437 -27.698 1.00 84.94 585 MET A CA 1
ATOM 4676 C C . MET A 1 585 ? 14.658 -2.782 -26.452 1.00 84.94 585 MET A C 1
ATOM 4678 O O . MET A 1 585 ? 14.925 -1.588 -26.443 1.00 84.94 585 MET A O 1
ATOM 4682 N N . MET A 1 586 ? 14.952 -3.578 -25.434 1.00 87.88 586 MET A N 1
ATOM 4683 C CA . MET A 1 586 ? 15.662 -3.165 -24.227 1.00 87.88 586 MET A CA 1
ATOM 4684 C C . MET A 1 586 ? 17.145 -3.513 -24.366 1.00 87.88 586 MET A C 1
ATOM 4686 O O . MET A 1 586 ? 17.495 -4.593 -24.850 1.00 87.88 586 MET A O 1
ATOM 4690 N N . VAL A 1 587 ? 18.042 -2.617 -23.952 1.00 88.75 587 VAL A N 1
ATOM 4691 C CA . VAL A 1 587 ? 19.493 -2.815 -24.109 1.00 88.75 587 VAL A CA 1
ATOM 4692 C C . VAL A 1 587 ? 20.200 -2.691 -22.768 1.00 88.75 587 VAL A C 1
ATOM 4694 O O . VAL A 1 587 ? 20.160 -1.648 -22.125 1.00 88.75 587 VAL A O 1
ATOM 4697 N N . VAL A 1 588 ? 20.929 -3.732 -22.377 1.00 90.25 588 VAL A N 1
ATOM 4698 C CA . VAL A 1 588 ? 21.848 -3.743 -21.238 1.00 90.25 588 VAL A CA 1
ATOM 4699 C C . VAL A 1 588 ? 23.277 -3.613 -21.768 1.00 90.25 588 VAL A C 1
ATOM 4701 O O . VAL A 1 588 ? 23.880 -4.578 -22.237 1.00 90.25 588 VAL A O 1
ATOM 4704 N N . ALA A 1 589 ? 23.816 -2.397 -21.707 1.00 87.19 589 ALA A N 1
ATOM 4705 C CA . ALA A 1 589 ? 25.156 -2.067 -22.182 1.00 87.19 589 ALA A CA 1
ATOM 4706 C C . ALA A 1 589 ? 26.169 -2.088 -21.026 1.00 87.19 589 ALA A C 1
ATOM 4708 O O . ALA A 1 589 ? 26.012 -1.355 -20.044 1.00 87.19 589 ALA A O 1
ATOM 4709 N N . ILE A 1 590 ? 27.229 -2.891 -21.144 1.00 85.75 590 ILE A N 1
ATOM 4710 C CA . ILE A 1 590 ? 28.210 -3.126 -20.074 1.00 85.75 590 ILE A CA 1
ATOM 4711 C C . ILE A 1 590 ? 29.576 -2.538 -20.457 1.00 85.75 590 ILE A C 1
ATOM 4713 O O . ILE A 1 590 ? 30.260 -3.037 -21.338 1.00 85.75 590 ILE A O 1
ATOM 4717 N N . GLY A 1 591 ? 30.014 -1.489 -19.763 1.00 77.31 591 GLY A N 1
ATOM 4718 C CA . GLY A 1 591 ? 31.304 -0.828 -19.954 1.00 77.31 591 GLY A CA 1
ATOM 4719 C C . GLY A 1 591 ? 31.219 0.698 -19.848 1.00 77.31 591 GLY A C 1
ATOM 4720 O O . GLY A 1 591 ? 30.156 1.284 -19.657 1.00 77.31 591 GLY A O 1
ATOM 4721 N N . ASN A 1 592 ? 32.363 1.372 -19.990 1.00 60.00 592 ASN A N 1
ATOM 4722 C CA . ASN A 1 592 ? 32.484 2.817 -19.740 1.00 60.00 592 ASN A CA 1
ATOM 4723 C C . ASN A 1 592 ? 31.937 3.720 -20.863 1.00 60.00 592 ASN A C 1
ATOM 4725 O O . ASN A 1 592 ? 32.034 4.941 -20.748 1.00 60.00 592 ASN A O 1
ATOM 4729 N N . ASN A 1 593 ? 31.397 3.164 -21.952 1.00 56.72 593 ASN A N 1
ATOM 4730 C CA . ASN A 1 593 ? 30.813 3.974 -23.019 1.00 56.72 593 ASN A CA 1
ATOM 4731 C C . ASN A 1 593 ? 29.720 3.205 -23.788 1.00 56.72 593 ASN A C 1
ATOM 4733 O O . ASN A 1 593 ? 30.038 2.500 -24.747 1.00 56.72 593 ASN A O 1
ATOM 4737 N N . PRO A 1 594 ? 28.436 3.325 -23.407 1.00 58.84 594 PRO A N 1
ATOM 4738 C CA . PRO A 1 594 ? 27.341 2.817 -24.224 1.00 58.84 594 PRO A CA 1
ATOM 4739 C C . PRO A 1 594 ? 27.336 3.623 -25.529 1.00 58.84 594 PRO A C 1
ATOM 4741 O O . PRO A 1 594 ? 27.022 4.821 -25.541 1.00 58.84 594 PRO A O 1
ATOM 4744 N N . GLY A 1 595 ? 27.781 2.996 -26.618 1.00 62.72 595 GLY A N 1
ATOM 4745 C CA . GLY A 1 595 ? 27.941 3.654 -27.913 1.00 62.72 595 GLY A CA 1
ATOM 4746 C C . GLY A 1 595 ? 26.643 4.299 -28.418 1.00 62.72 595 GLY A C 1
ATOM 4747 O O . GLY A 1 595 ? 25.546 3.990 -27.953 1.00 62.72 595 GLY A O 1
ATOM 4748 N N . SER A 1 596 ? 26.751 5.185 -29.414 1.00 68.50 596 SER A N 1
ATOM 4749 C CA . SER A 1 596 ? 25.587 5.724 -30.145 1.00 68.50 596 SER A CA 1
ATOM 4750 C C . SER A 1 596 ? 24.689 4.624 -30.720 1.00 68.50 596 SER A C 1
ATOM 4752 O O . SER A 1 596 ? 23.487 4.820 -30.862 1.00 68.50 596 SER A O 1
ATOM 4754 N N . GLU A 1 597 ? 25.263 3.456 -31.003 1.00 77.19 597 GLU A N 1
ATOM 4755 C CA . GLU A 1 597 ? 24.548 2.276 -31.474 1.00 77.19 597 GLU A CA 1
ATOM 4756 C C . GLU A 1 597 ? 23.584 1.696 -30.431 1.00 77.19 597 GLU A C 1
ATOM 4758 O O . GLU A 1 597 ? 22.431 1.453 -30.764 1.00 77.19 597 GLU A O 1
ATOM 4763 N N . ALA A 1 598 ? 23.990 1.556 -29.164 1.00 78.44 598 ALA A N 1
ATOM 4764 C CA . ALA A 1 598 ? 23.113 1.035 -28.110 1.00 78.44 598 ALA A CA 1
ATOM 4765 C C . ALA A 1 598 ? 21.866 1.917 -27.926 1.00 78.44 598 ALA A C 1
ATOM 4767 O O . ALA A 1 598 ? 20.756 1.402 -27.852 1.00 78.44 598 ALA A O 1
ATOM 4768 N N . ARG A 1 599 ? 22.049 3.248 -27.973 1.00 74.69 599 ARG A N 1
ATOM 4769 C CA . ARG A 1 599 ? 20.950 4.235 -27.989 1.00 74.69 599 ARG A CA 1
ATOM 4770 C C . ARG A 1 599 ? 20.073 4.151 -29.237 1.00 74.69 599 ARG A C 1
ATOM 4772 O O . ARG A 1 599 ? 18.917 4.548 -29.200 1.00 74.69 599 ARG A O 1
ATOM 4779 N N . THR A 1 600 ? 20.636 3.704 -30.356 1.00 76.12 600 THR A N 1
ATOM 4780 C CA . THR A 1 600 ? 19.883 3.543 -31.604 1.00 76.12 600 THR A CA 1
ATOM 4781 C C . THR A 1 600 ? 18.984 2.314 -31.525 1.00 76.12 600 THR A C 1
ATOM 4783 O O . THR A 1 600 ? 17.843 2.389 -31.970 1.00 76.12 600 THR A O 1
ATOM 4786 N N . ILE A 1 601 ? 19.484 1.218 -30.944 1.00 81.25 601 ILE A N 1
ATOM 4787 C CA . ILE A 1 601 ? 18.752 -0.043 -30.775 1.00 81.25 601 ILE A CA 1
ATOM 4788 C C . ILE A 1 601 ? 17.651 0.103 -29.723 1.00 81.25 601 ILE A C 1
ATOM 4790 O O . ILE A 1 601 ? 16.508 -0.256 -30.004 1.00 81.25 601 ILE A O 1
ATOM 4794 N N . SER A 1 602 ? 17.977 0.653 -28.549 1.00 77.12 602 SER A N 1
ATOM 4795 C CA . SER A 1 602 ? 17.042 0.751 -27.426 1.00 77.12 602 SER A CA 1
ATOM 4796 C C . SER A 1 602 ? 15.771 1.515 -27.803 1.00 77.12 602 SER A C 1
ATOM 4798 O O . SER A 1 602 ? 15.849 2.594 -28.398 1.00 77.12 602 SER A O 1
ATOM 4800 N N . SER A 1 603 ? 14.616 0.969 -27.437 1.00 70.56 603 SER A N 1
ATOM 4801 C CA . SER A 1 603 ? 13.361 1.703 -27.286 1.00 70.56 603 SER A CA 1
ATOM 4802 C C . SER A 1 603 ? 13.520 2.815 -26.231 1.00 70.56 603 SER A C 1
ATOM 4804 O O . SER A 1 603 ? 14.498 2.834 -25.477 1.00 70.56 603 SER A O 1
ATOM 4806 N N . SER A 1 604 ? 12.655 3.833 -26.273 1.00 47.59 604 SER A N 1
ATOM 4807 C CA . SER A 1 604 ? 12.773 5.040 -25.432 1.00 47.59 604 SER A CA 1
ATOM 4808 C C . SER A 1 604 ? 12.841 4.676 -23.947 1.00 47.59 604 SER A C 1
ATOM 4810 O O . SER A 1 604 ? 11.950 4.008 -23.459 1.00 47.59 604 SER A O 1
ATOM 4812 N N . GLY A 1 605 ? 13.889 5.108 -23.235 1.00 52.53 605 GLY A N 1
ATOM 4813 C CA . GLY A 1 605 ? 14.041 4.858 -21.791 1.00 52.53 605 GLY A CA 1
ATOM 4814 C C . GLY A 1 605 ? 14.718 3.533 -21.407 1.00 52.53 605 GLY A C 1
ATOM 4815 O O . GLY A 1 605 ? 15.310 3.458 -20.331 1.00 52.53 605 GLY A O 1
ATOM 4816 N N . ASP A 1 606 ? 14.791 2.554 -22.314 1.00 68.44 606 ASP A N 1
ATOM 4817 C CA . ASP A 1 606 ? 15.156 1.160 -21.986 1.00 68.44 606 ASP A CA 1
ATOM 4818 C C . ASP A 1 606 ? 16.641 0.823 -22.192 1.00 68.44 606 ASP A C 1
ATOM 4820 O O . ASP A 1 606 ? 17.027 -0.311 -22.508 1.00 68.44 606 ASP A O 1
ATOM 4824 N N . LEU A 1 607 ? 17.507 1.831 -22.049 1.00 80.12 607 LEU A N 1
ATOM 4825 C CA . LEU A 1 607 ? 18.957 1.661 -22.094 1.00 80.12 607 LEU A CA 1
ATOM 4826 C C . LEU A 1 607 ? 19.533 1.582 -20.676 1.00 80.12 607 LEU A C 1
ATOM 4828 O O . LEU A 1 607 ? 19.748 2.590 -20.000 1.00 80.12 607 LEU A O 1
ATOM 4832 N N . PHE A 1 608 ? 19.897 0.375 -20.260 1.00 81.00 608 PHE A N 1
ATOM 4833 C CA . PHE A 1 608 ? 20.527 0.101 -18.977 1.00 81.00 608 PHE A CA 1
ATOM 4834 C C . PHE A 1 608 ? 22.047 0.080 -19.118 1.00 81.00 608 PHE A C 1
ATOM 4836 O O . PHE A 1 608 ? 22.635 -0.859 -19.648 1.00 81.00 608 PHE A O 1
ATOM 4843 N N . THR A 1 609 ? 22.709 1.117 -18.614 1.00 81.25 609 THR A N 1
ATOM 4844 C CA . THR A 1 609 ? 24.167 1.254 -18.710 1.00 81.25 609 THR A CA 1
ATOM 4845 C C . THR A 1 609 ? 24.840 0.806 -17.417 1.00 81.25 609 THR A C 1
ATOM 4847 O O . THR A 1 609 ? 24.522 1.327 -16.345 1.00 81.25 609 THR A O 1
ATOM 4850 N N . LEU A 1 610 ? 25.796 -0.116 -17.503 1.00 80.38 610 LEU A N 1
ATOM 4851 C CA . LEU A 1 610 ? 26.552 -0.637 -16.365 1.00 80.38 610 LEU A CA 1
ATOM 4852 C C . LEU A 1 610 ? 28.039 -0.362 -16.547 1.00 80.38 610 LEU A C 1
ATOM 4854 O O . LEU A 1 610 ? 28.571 -0.580 -17.624 1.00 80.38 610 LEU A O 1
ATOM 4858 N N . SER A 1 611 ? 28.755 0.023 -15.491 1.00 79.62 611 SER A N 1
ATOM 4859 C CA . SER A 1 611 ? 30.210 0.230 -15.594 1.00 79.62 611 SER A CA 1
ATOM 4860 C C . SER A 1 611 ? 30.988 -1.079 -15.786 1.00 79.62 611 SER A C 1
ATOM 4862 O O . SER A 1 611 ? 32.093 -1.069 -16.320 1.00 79.62 611 SER A O 1
ATOM 4864 N N . ASN A 1 612 ? 30.448 -2.208 -15.312 1.00 82.38 612 ASN A N 1
ATOM 4865 C CA . ASN A 1 612 ? 31.052 -3.536 -15.427 1.00 82.38 612 ASN A CA 1
ATOM 4866 C C . ASN A 1 612 ? 30.021 -4.653 -15.148 1.00 82.38 612 ASN A C 1
ATOM 4868 O O . ASN A 1 612 ? 28.916 -4.397 -14.670 1.00 82.38 612 ASN A O 1
ATOM 4872 N N . PHE A 1 613 ? 30.421 -5.909 -15.370 1.00 82.69 613 PHE A N 1
ATOM 4873 C CA . PHE A 1 613 ? 29.589 -7.107 -15.171 1.00 82.69 613 PHE A CA 1
ATOM 4874 C C . PHE A 1 613 ? 29.193 -7.401 -13.706 1.00 82.69 613 PHE A C 1
ATOM 4876 O O . PHE A 1 613 ? 28.471 -8.362 -13.462 1.00 82.69 613 PHE A O 1
ATOM 4883 N N . GLN A 1 614 ? 29.670 -6.655 -12.698 1.00 80.25 614 GLN A N 1
ATOM 4884 C CA . GLN A 1 614 ? 29.114 -6.726 -11.331 1.00 80.25 614 GLN A CA 1
ATOM 4885 C C . GLN A 1 614 ? 27.798 -5.942 -11.210 1.00 80.25 614 GLN A C 1
ATOM 4887 O O . GLN A 1 614 ? 27.037 -6.171 -10.274 1.00 80.25 614 GLN A O 1
ATOM 4892 N N . GLY A 1 615 ? 27.525 -5.036 -12.154 1.00 79.75 615 GLY A N 1
ATOM 4893 C CA . GLY A 1 615 ? 26.264 -4.305 -12.242 1.00 79.75 615 GLY A CA 1
ATOM 4894 C C . GLY A 1 615 ? 25.076 -5.171 -12.671 1.00 79.75 615 GLY A C 1
ATOM 4895 O O . GLY A 1 615 ? 23.940 -4.749 -12.482 1.00 79.75 615 GLY A O 1
ATOM 4896 N N . LEU A 1 616 ? 25.326 -6.379 -13.199 1.00 85.19 616 LEU A N 1
ATOM 4897 C CA . LEU A 1 616 ? 24.316 -7.415 -13.442 1.00 85.19 616 LEU A CA 1
ATOM 4898 C C . LEU A 1 616 ? 23.874 -8.025 -12.104 1.00 85.19 616 LEU A C 1
ATOM 4900 O O . LEU A 1 616 ? 24.241 -9.143 -11.745 1.00 85.19 616 LEU A O 1
ATOM 4904 N N . ASN A 1 617 ? 23.171 -7.226 -11.314 1.00 80.50 617 ASN A N 1
ATOM 4905 C CA . ASN A 1 617 ? 22.766 -7.544 -9.957 1.00 80.50 617 ASN A CA 1
ATOM 4906 C C . ASN A 1 617 ? 21.243 -7.467 -9.818 1.00 80.50 617 ASN A C 1
ATOM 4908 O O . ASN A 1 617 ? 20.538 -7.034 -10.727 1.00 80.50 617 ASN A O 1
ATOM 4912 N N . LYS A 1 618 ? 20.750 -7.827 -8.630 1.00 74.38 618 LYS A N 1
ATOM 4913 C CA . LYS A 1 618 ? 19.319 -7.819 -8.323 1.00 74.38 618 LYS A CA 1
ATOM 4914 C C . LYS A 1 618 ? 18.642 -6.470 -8.607 1.00 74.38 618 LYS A C 1
ATOM 4916 O O . LYS A 1 618 ? 17.511 -6.467 -9.059 1.00 74.38 618 LYS A O 1
ATOM 4921 N N . SER A 1 619 ? 19.323 -5.342 -8.386 1.00 72.19 619 SER A N 1
ATOM 4922 C CA . SER A 1 619 ? 18.750 -4.013 -8.647 1.00 72.19 619 SER A CA 1
ATOM 4923 C C . SER A 1 619 ? 18.520 -3.764 -10.138 1.00 72.19 619 SER A C 1
ATOM 4925 O O . SER A 1 619 ? 17.518 -3.153 -10.496 1.00 72.19 619 SER A O 1
ATOM 4927 N N . LEU A 1 620 ? 19.404 -4.249 -11.016 1.00 77.19 620 LEU A N 1
ATOM 4928 C CA . LEU A 1 620 ? 19.139 -4.208 -12.451 1.00 77.19 620 LEU A CA 1
ATOM 4929 C C . LEU A 1 620 ? 17.978 -5.134 -12.824 1.00 77.19 620 LEU A C 1
ATOM 4931 O O . LEU A 1 620 ? 17.150 -4.721 -13.629 1.00 77.19 620 LEU A O 1
ATOM 4935 N N . THR A 1 621 ? 17.916 -6.337 -12.242 1.00 79.31 621 THR A N 1
ATOM 4936 C CA . THR A 1 621 ? 16.803 -7.270 -12.467 1.00 79.31 621 THR A CA 1
ATOM 4937 C C . THR A 1 621 ? 15.467 -6.620 -12.122 1.00 79.31 621 THR A C 1
ATOM 4939 O O . THR A 1 621 ? 14.565 -6.682 -12.946 1.00 79.31 621 THR A O 1
ATOM 4942 N N . GLU A 1 622 ? 15.351 -5.949 -10.966 1.00 73.25 622 GLU A N 1
ATOM 4943 C CA . GLU A 1 622 ? 14.106 -5.251 -10.605 1.00 73.25 622 GLU A CA 1
ATOM 4944 C C . GLU A 1 622 ? 13.777 -4.146 -11.603 1.00 73.25 622 GLU A C 1
ATOM 4946 O O . GLU A 1 622 ? 12.688 -4.152 -12.140 1.00 73.25 622 GLU A O 1
ATOM 4951 N N . ARG A 1 623 ? 14.719 -3.259 -11.953 1.00 69.25 623 ARG A N 1
ATOM 4952 C CA . ARG A 1 623 ? 14.426 -2.182 -12.919 1.00 69.25 623 ARG A CA 1
ATOM 4953 C C . ARG A 1 623 ? 13.991 -2.711 -14.284 1.00 69.25 623 ARG A C 1
ATOM 4955 O O . ARG A 1 623 ? 13.141 -2.110 -14.930 1.00 69.25 623 ARG A O 1
ATOM 4962 N N . LEU A 1 624 ? 14.605 -3.803 -14.740 1.00 76.06 624 LEU A N 1
ATOM 4963 C CA . LEU A 1 624 ? 14.235 -4.446 -15.995 1.00 76.06 624 LEU A CA 1
ATOM 4964 C C . LEU A 1 624 ? 12.823 -5.043 -15.894 1.00 76.06 624 LEU A C 1
ATOM 4966 O O . LEU A 1 624 ? 12.030 -4.869 -16.810 1.00 76.06 624 LEU A O 1
ATOM 4970 N N . LEU A 1 625 ? 12.489 -5.689 -14.773 1.00 77.81 625 LEU A N 1
ATOM 4971 C CA . LEU A 1 625 ? 11.146 -6.213 -14.523 1.00 77.81 625 LEU A CA 1
ATOM 4972 C C . LEU A 1 625 ? 10.111 -5.108 -14.328 1.00 77.81 625 LEU A C 1
ATOM 4974 O O . LEU A 1 625 ? 9.023 -5.248 -14.856 1.00 77.81 625 LEU A O 1
ATOM 4978 N N . ASP A 1 626 ? 10.440 -4.001 -13.672 1.00 66.19 626 ASP A N 1
ATOM 4979 C CA . ASP A 1 626 ? 9.573 -2.825 -13.573 1.00 66.19 626 ASP A CA 1
ATOM 4980 C C . ASP A 1 626 ? 9.299 -2.262 -14.972 1.00 66.19 626 ASP A C 1
ATOM 4982 O O . ASP A 1 626 ? 8.174 -1.951 -15.319 1.00 66.19 626 ASP A O 1
ATOM 4986 N N . THR A 1 627 ? 10.299 -2.225 -15.849 1.00 67.75 627 THR A N 1
ATOM 4987 C CA . THR A 1 627 ? 10.078 -1.775 -17.234 1.00 67.75 627 THR A CA 1
ATOM 4988 C C . THR A 1 627 ? 9.152 -2.737 -17.996 1.00 67.75 627 THR A C 1
ATOM 4990 O O . THR A 1 627 ? 8.274 -2.313 -18.738 1.00 67.75 627 THR A O 1
ATOM 4993 N N . MET A 1 628 ? 9.309 -4.049 -17.791 1.00 71.50 628 MET A N 1
ATOM 4994 C CA . MET A 1 628 ? 8.543 -5.084 -18.501 1.00 71.50 628 MET A CA 1
ATOM 4995 C C . MET A 1 628 ? 7.157 -5.370 -17.907 1.00 71.50 628 MET A C 1
ATOM 4997 O O . MET A 1 628 ? 6.292 -5.889 -18.613 1.00 71.50 628 MET A O 1
ATOM 5001 N N . CYS A 1 629 ? 6.973 -5.116 -16.613 1.00 67.81 629 CYS A N 1
ATOM 5002 C CA . CYS A 1 629 ? 5.802 -5.504 -15.826 1.00 67.81 629 CYS A CA 1
ATOM 5003 C C . CYS A 1 629 ? 5.075 -4.304 -15.193 1.00 67.81 629 CYS A C 1
ATOM 5005 O O . CYS A 1 629 ? 3.920 -4.469 -14.827 1.00 67.81 629 CYS A O 1
ATOM 5007 N N . ASP A 1 630 ? 5.712 -3.131 -15.081 1.00 53.22 630 ASP A N 1
ATOM 5008 C CA . ASP A 1 630 ? 5.152 -1.871 -14.542 1.00 53.22 630 ASP A CA 1
ATOM 5009 C C . ASP A 1 630 ? 4.874 -0.834 -15.654 1.00 53.22 630 ASP A C 1
ATOM 5011 O O . ASP A 1 630 ? 4.560 0.322 -15.375 1.00 53.22 630 ASP A O 1
ATOM 5015 N N . ALA A 1 631 ? 4.911 -1.238 -16.932 1.00 48.72 631 ALA A N 1
ATOM 5016 C CA . ALA A 1 631 ? 4.238 -0.513 -18.016 1.00 48.72 631 ALA A CA 1
ATOM 5017 C C . ALA A 1 631 ? 2.713 -0.725 -17.893 1.00 48.72 631 ALA A C 1
ATOM 5019 O O . ALA A 1 631 ? 2.069 -1.363 -18.730 1.00 48.72 631 ALA A O 1
ATOM 5020 N N . ASP A 1 632 ? 2.152 -0.301 -16.761 1.00 50.94 632 ASP A N 1
ATOM 5021 C CA . ASP A 1 632 ? 0.919 -0.868 -16.236 1.00 50.94 632 ASP A CA 1
ATOM 5022 C C . ASP A 1 632 ? -0.293 0.044 -16.474 1.00 50.94 632 ASP A C 1
ATOM 5024 O O . ASP A 1 632 ? -0.764 0.740 -15.586 1.00 50.94 632 ASP A O 1
ATOM 5028 N N . CYS A 1 633 ? -0.852 -0.015 -17.686 1.00 54.12 633 CYS A N 1
ATOM 5029 C CA . CYS A 1 633 ? -2.290 0.217 -17.889 1.00 54.12 633 CYS A CA 1
ATOM 5030 C C . CYS A 1 633 ? -3.081 -1.107 -17.788 1.00 54.12 633 CYS A C 1
ATOM 5032 O O . CYS A 1 633 ? -4.188 -1.204 -18.313 1.00 54.12 633 CYS A O 1
ATOM 5034 N N . SER A 1 634 ? -2.512 -2.178 -17.215 1.00 53.66 634 SER A N 1
ATOM 5035 C CA . SER A 1 634 ? -3.143 -3.507 -17.167 1.00 53.66 634 SER A CA 1
ATOM 5036 C C . SER A 1 634 ? -4.239 -3.605 -16.103 1.00 53.66 634 SER A C 1
ATOM 5038 O O . SER A 1 634 ? -5.166 -4.399 -16.270 1.00 53.66 634 SER A O 1
ATOM 5040 N N . ASN A 1 635 ? -4.198 -2.739 -15.084 1.00 56.66 635 ASN A N 1
ATOM 5041 C CA . ASN A 1 635 ? -5.290 -2.549 -14.122 1.00 56.66 635 ASN A CA 1
ATOM 5042 C C . ASN A 1 635 ? -6.381 -1.579 -14.617 1.00 56.66 635 ASN A C 1
ATOM 5044 O O . ASN A 1 635 ? -7.477 -1.566 -14.057 1.00 56.66 635 ASN A O 1
ATOM 5048 N N . LEU A 1 636 ? -6.111 -0.797 -15.672 1.00 69.50 636 LEU A N 1
ATOM 5049 C CA . LEU A 1 636 ? -7.061 0.171 -16.218 1.00 69.50 636 LEU A CA 1
ATOM 5050 C C . LEU A 1 636 ? -8.099 -0.535 -17.104 1.00 69.50 636 LEU A C 1
ATOM 5052 O O . LEU A 1 636 ? -7.818 -0.968 -18.226 1.00 69.50 636 LEU A O 1
ATOM 5056 N N . LYS A 1 637 ? -9.336 -0.620 -16.608 1.00 85.62 637 LYS A N 1
ATOM 5057 C CA . LYS A 1 637 ? -10.501 -1.036 -17.395 1.00 85.62 637 LYS A CA 1
ATOM 5058 C C . LYS A 1 637 ? -11.235 0.212 -17.886 1.00 85.62 637 LYS A C 1
ATOM 5060 O O . LYS A 1 637 ? -12.045 0.773 -17.159 1.00 85.62 637 LYS A O 1
ATOM 5065 N N . ALA A 1 638 ? -10.944 0.635 -19.116 1.00 89.88 638 ALA A N 1
ATOM 5066 C CA . ALA A 1 638 ? -11.469 1.882 -19.679 1.00 89.88 638 ALA A CA 1
ATOM 5067 C C . ALA A 1 638 ? -11.944 1.747 -21.133 1.00 89.88 638 ALA A C 1
ATOM 5069 O O . ALA A 1 638 ? -11.406 0.958 -21.915 1.00 89.88 638 ALA A O 1
ATOM 5070 N N . ASP A 1 639 ? -12.939 2.541 -21.502 1.00 94.62 639 ASP A N 1
ATOM 5071 C CA . ASP A 1 639 ? -13.401 2.767 -22.863 1.00 94.62 639 ASP A CA 1
ATOM 5072 C C . ASP A 1 639 ? -12.830 4.102 -23.358 1.00 94.62 639 ASP A C 1
ATOM 5074 O O . ASP A 1 639 ? -13.254 5.190 -22.972 1.00 94.62 639 ASP A O 1
ATOM 5078 N N . LEU A 1 640 ? -11.798 4.007 -24.197 1.00 94.56 640 LEU A N 1
ATOM 5079 C CA . LEU A 1 640 ? -10.966 5.132 -24.604 1.00 94.56 640 LEU A CA 1
ATOM 5080 C C . LEU A 1 640 ? -11.309 5.587 -26.023 1.00 94.56 640 LEU A C 1
ATOM 5082 O O . LEU A 1 640 ? -11.258 4.803 -26.970 1.00 94.56 640 LEU A O 1
ATOM 5086 N N . LEU A 1 641 ? -11.592 6.872 -26.202 1.00 96.69 641 LEU A N 1
ATOM 5087 C CA . LEU A 1 641 ? -11.920 7.465 -27.493 1.00 96.69 641 LEU A CA 1
ATOM 5088 C C . LEU A 1 641 ? -10.876 8.501 -27.914 1.00 96.69 641 LEU A C 1
ATOM 5090 O O . LEU A 1 641 ? -10.795 9.583 -27.335 1.00 96.69 641 LEU A O 1
ATOM 5094 N N . PHE A 1 642 ? -10.141 8.215 -28.989 1.00 96.19 642 PHE A N 1
ATOM 5095 C CA . PHE A 1 642 ? -9.314 9.223 -29.657 1.00 96.19 642 PHE A CA 1
ATOM 5096 C C . PHE A 1 642 ? -10.163 10.074 -30.603 1.00 96.19 642 PHE A C 1
ATOM 5098 O O . PHE A 1 642 ? -10.869 9.540 -31.459 1.00 96.19 642 PHE A O 1
ATOM 5105 N N . ILE A 1 643 ? -10.062 11.396 -30.487 1.00 93.69 643 ILE A N 1
ATOM 5106 C CA . ILE A 1 643 ? -10.676 12.362 -31.400 1.00 93.69 643 ILE A CA 1
ATOM 5107 C C . ILE A 1 643 ? -9.555 13.189 -32.027 1.00 93.69 643 ILE A C 1
ATOM 5109 O O . ILE A 1 643 ? -8.859 13.912 -31.325 1.00 93.69 643 ILE A O 1
ATOM 5113 N N . VAL A 1 644 ? -9.373 13.074 -33.339 1.00 91.56 644 VAL A N 1
ATOM 5114 C CA . VAL A 1 644 ? -8.238 13.655 -34.068 1.00 91.56 644 VAL A CA 1
ATOM 5115 C C . VAL A 1 644 ? -8.724 14.706 -35.061 1.00 91.56 644 VAL A C 1
ATOM 5117 O O . VAL A 1 644 ? -9.663 14.463 -35.830 1.00 91.56 644 VAL A O 1
ATOM 5120 N N . ASP A 1 645 ? -8.092 15.875 -35.045 1.00 86.81 645 ASP A N 1
ATOM 5121 C CA . ASP A 1 645 ? -8.379 16.955 -35.983 1.00 86.81 645 ASP A CA 1
ATOM 5122 C C . ASP A 1 645 ? -7.866 16.594 -37.393 1.00 86.81 645 ASP A C 1
ATOM 5124 O O . ASP A 1 645 ? -6.766 16.093 -37.601 1.00 86.81 645 ASP A O 1
ATOM 5128 N N . ALA A 1 646 ? -8.708 16.790 -38.403 1.00 83.75 646 ALA A N 1
ATOM 5129 C CA . ALA A 1 646 ? -8.391 16.585 -39.815 1.00 83.75 646 ALA A CA 1
ATOM 5130 C C . ALA A 1 646 ? -8.731 17.832 -40.652 1.00 83.75 646 ALA A C 1
ATOM 5132 O O . ALA A 1 646 ? -9.042 17.725 -41.848 1.00 83.75 646 ALA A O 1
ATOM 5133 N N . SER A 1 647 ? -8.734 19.008 -40.020 1.00 79.69 647 SER A N 1
ATOM 5134 C CA . SER A 1 647 ? -9.089 20.299 -40.609 1.00 79.69 647 SER A CA 1
ATOM 5135 C C . SER A 1 647 ? -8.036 20.849 -41.583 1.00 79.69 647 SER A C 1
ATOM 5137 O O . SER A 1 647 ? -6.922 20.346 -41.733 1.00 79.69 647 SER A O 1
ATOM 5139 N N . GLY A 1 648 ? -8.427 21.873 -42.342 1.00 66.25 648 GLY A N 1
ATOM 5140 C CA . GLY A 1 648 ? -7.682 22.487 -43.443 1.00 66.25 648 GLY A CA 1
ATOM 5141 C C . GLY A 1 648 ? -6.460 23.302 -43.018 1.00 66.25 648 GLY A C 1
ATOM 5142 O O . GLY A 1 648 ? -5.623 23.612 -43.866 1.00 66.25 648 GLY A O 1
ATOM 5143 N N . SER A 1 649 ? -6.350 23.661 -41.731 1.00 66.94 649 SER A N 1
ATOM 5144 C CA . SER A 1 649 ? -5.132 24.238 -41.135 1.00 66.94 649 SER A CA 1
ATOM 5145 C C . SER A 1 649 ? -3.986 23.232 -41.134 1.00 66.94 649 SER A C 1
ATOM 5147 O O . SER A 1 649 ? -2.827 23.604 -41.350 1.00 66.94 649 SER A O 1
ATOM 5149 N N . MET A 1 650 ? -4.318 21.953 -40.981 1.00 66.75 650 MET A N 1
ATOM 5150 C CA . MET A 1 650 ? -3.365 20.864 -41.047 1.00 66.75 650 MET A CA 1
ATOM 5151 C C . MET A 1 650 ? -2.978 20.573 -42.498 1.00 66.75 650 MET A C 1
ATOM 5153 O O . MET A 1 650 ? -3.729 20.795 -43.434 1.00 66.75 650 MET A O 1
ATOM 5157 N N . LYS A 1 651 ? -1.764 20.081 -42.730 1.00 75.88 651 LYS A N 1
ATOM 5158 C CA . LYS A 1 651 ? -1.352 19.533 -44.036 1.00 75.88 651 LYS A CA 1
ATOM 5159 C C . LYS A 1 651 ? -1.268 18.006 -43.909 1.00 75.88 651 LYS A C 1
ATOM 5161 O O . LYS A 1 651 ? -1.162 17.514 -42.786 1.00 75.88 651 LYS A O 1
ATOM 5166 N N . PRO A 1 652 ? -1.218 17.235 -45.013 1.00 79.12 652 PRO A N 1
ATOM 5167 C CA . PRO A 1 652 ? -1.143 15.772 -44.932 1.00 79.12 652 PRO A CA 1
ATOM 5168 C C . PRO A 1 652 ? 0.016 15.239 -44.072 1.00 79.12 652 PRO A C 1
ATOM 5170 O O . PRO A 1 652 ? -0.135 14.241 -43.380 1.00 79.12 652 PRO A O 1
ATOM 5173 N N . ALA A 1 653 ? 1.172 15.913 -44.077 1.00 81.31 653 ALA A N 1
ATOM 5174 C CA . ALA A 1 653 ? 2.323 15.510 -43.266 1.00 81.31 653 ALA A CA 1
ATOM 5175 C C . ALA A 1 653 ? 2.095 15.683 -41.741 1.00 81.31 653 ALA A C 1
ATOM 5177 O O . ALA A 1 653 ? 2.306 14.712 -41.019 1.00 81.31 653 ALA A O 1
ATOM 5178 N N . PRO A 1 654 ? 1.637 16.849 -41.238 1.00 83.88 654 PRO A N 1
ATOM 5179 C CA . PRO A 1 654 ? 1.137 17.006 -39.868 1.00 83.88 654 PRO A CA 1
ATOM 5180 C C . PRO A 1 654 ? 0.083 15.981 -39.440 1.00 83.88 654 PRO A C 1
ATOM 5182 O O . PRO A 1 654 ? 0.218 15.383 -38.379 1.00 83.88 654 PRO A O 1
ATOM 5185 N N . PHE A 1 655 ? -0.910 15.715 -40.293 1.00 86.75 655 PHE A N 1
ATOM 5186 C CA . PHE A 1 655 ? -1.963 14.740 -39.998 1.00 86.75 655 PHE A CA 1
ATOM 5187 C C . PHE A 1 655 ? -1.410 13.321 -39.823 1.00 86.75 655 PHE A C 1
ATOM 5189 O O . PHE A 1 655 ? -1.711 12.641 -38.848 1.00 86.75 655 PHE A O 1
ATOM 5196 N N . ASN A 1 656 ? -0.504 12.897 -40.709 1.00 85.50 656 ASN A N 1
ATOM 5197 C CA . ASN A 1 656 ? 0.176 11.612 -40.550 1.00 85.50 656 ASN A CA 1
ATOM 5198 C C . ASN A 1 656 ? 0.982 11.539 -39.245 1.00 85.50 656 ASN A C 1
ATOM 5200 O O . ASN A 1 656 ? 1.112 10.457 -38.680 1.00 85.50 656 ASN A O 1
ATOM 5204 N N . ARG A 1 657 ? 1.514 12.668 -38.755 1.00 87.06 657 ARG A N 1
ATOM 5205 C CA . ARG A 1 657 ? 2.243 12.695 -37.485 1.00 87.06 657 ARG A CA 1
ATOM 5206 C C . ARG A 1 657 ? 1.318 12.511 -36.281 1.00 87.06 657 ARG A C 1
ATOM 5208 O O . ARG A 1 657 ? 1.712 11.801 -35.363 1.00 87.06 657 ARG A O 1
ATOM 5215 N N . GLU A 1 658 ? 0.109 13.070 -36.301 1.00 88.69 658 GLU A N 1
ATOM 5216 C CA . GLU A 1 658 ? -0.911 12.784 -35.279 1.00 88.69 658 GLU A CA 1
ATOM 5217 C C . GLU A 1 658 ? -1.316 11.310 -35.273 1.00 88.69 658 GLU A C 1
ATOM 5219 O O . GLU A 1 658 ? -1.358 10.696 -34.210 1.00 88.69 658 GLU A O 1
ATOM 5224 N N . LEU A 1 659 ? -1.532 10.708 -36.448 1.00 89.12 659 LEU A N 1
ATOM 5225 C CA . LEU A 1 659 ? -1.841 9.276 -36.539 1.00 89.12 659 LEU A CA 1
ATOM 5226 C C . LEU A 1 659 ? -0.698 8.409 -35.995 1.00 89.12 659 LEU A C 1
ATOM 5228 O O . LEU A 1 659 ? -0.957 7.425 -35.306 1.00 89.12 659 LEU A O 1
ATOM 5232 N N . SER A 1 660 ? 0.559 8.782 -36.265 1.00 83.94 660 SER A N 1
ATOM 5233 C CA . SER A 1 660 ? 1.720 8.117 -35.661 1.00 83.94 660 SER A CA 1
ATOM 5234 C C . SER A 1 660 ? 1.768 8.292 -34.145 1.00 83.94 660 SER A C 1
ATOM 5236 O O . SER A 1 660 ? 2.085 7.341 -33.454 1.00 83.94 660 SER A O 1
ATOM 5238 N N . PHE A 1 661 ? 1.423 9.467 -33.617 1.00 88.12 661 PHE A N 1
ATOM 5239 C CA . PHE A 1 661 ? 1.382 9.683 -32.170 1.00 88.12 661 PHE A CA 1
ATOM 5240 C C . PHE A 1 661 ? 0.293 8.838 -31.492 1.00 88.12 661 PHE A C 1
ATOM 5242 O O . PHE A 1 661 ? 0.532 8.240 -30.449 1.00 88.12 661 PHE A O 1
ATOM 5249 N N . VAL A 1 662 ? -0.892 8.732 -32.101 1.00 90.38 662 VAL A N 1
ATOM 5250 C CA . VAL A 1 662 ? -1.950 7.833 -31.613 1.00 90.38 662 VAL A CA 1
ATOM 5251 C C . VAL A 1 662 ? -1.481 6.375 -31.647 1.00 90.38 662 VAL A C 1
ATOM 5253 O O . VAL A 1 662 ? -1.737 5.630 -30.707 1.00 90.38 662 VAL A O 1
ATOM 5256 N N . GLU A 1 663 ? -0.756 5.965 -32.692 1.00 84.62 663 GLU A N 1
ATOM 5257 C CA . GLU A 1 663 ? -0.113 4.648 -32.749 1.00 84.62 663 GLU A CA 1
ATOM 5258 C C . GLU A 1 663 ? 0.905 4.453 -31.611 1.00 84.62 663 GLU A C 1
ATOM 5260 O O . GLU A 1 663 ? 0.856 3.417 -30.947 1.00 84.62 663 GLU A O 1
ATOM 5265 N N . ASP A 1 664 ? 1.765 5.443 -31.349 1.00 78.00 664 ASP A N 1
ATOM 5266 C CA . ASP A 1 664 ? 2.761 5.414 -30.270 1.00 78.00 664 ASP A CA 1
ATOM 5267 C C . ASP A 1 664 ? 2.083 5.197 -28.897 1.00 78.00 664 ASP A C 1
ATOM 5269 O O . ASP A 1 664 ? 2.540 4.371 -28.109 1.00 78.00 664 ASP A O 1
ATOM 5273 N N . VAL A 1 665 ? 0.944 5.855 -28.637 1.00 81.69 665 VAL A N 1
ATOM 5274 C CA . VAL A 1 665 ? 0.152 5.667 -27.403 1.00 81.69 665 VAL A CA 1
ATOM 5275 C C . VAL A 1 665 ? -0.512 4.284 -27.362 1.00 81.69 665 VAL A C 1
ATOM 5277 O O . VAL A 1 665 ? -0.437 3.595 -26.348 1.00 81.69 665 VAL A O 1
ATOM 5280 N N . ILE A 1 666 ? -1.143 3.836 -28.457 1.00 83.94 666 ILE A N 1
ATOM 5281 C CA . ILE A 1 666 ? -1.839 2.534 -28.525 1.00 83.94 666 ILE A CA 1
ATOM 5282 C C . ILE A 1 666 ? -0.879 1.361 -28.300 1.00 83.94 666 ILE A C 1
ATOM 5284 O O . ILE A 1 666 ? -1.266 0.359 -27.688 1.00 83.94 666 ILE A O 1
ATOM 5288 N N . HIS A 1 667 ? 0.365 1.460 -28.779 1.00 76.12 667 HIS A N 1
ATOM 5289 C CA . HIS A 1 6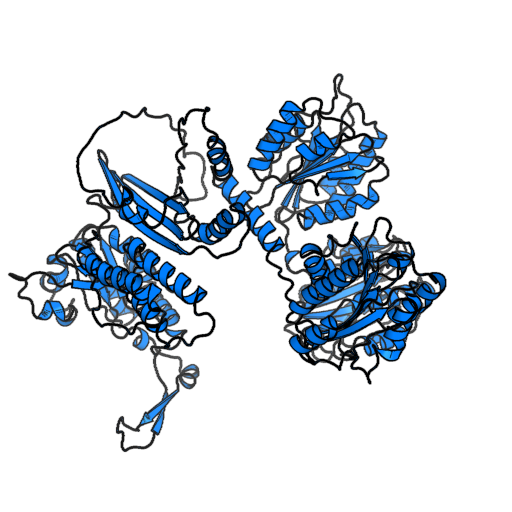67 ? 1.369 0.412 -28.580 1.00 76.12 667 HIS A CA 1
ATOM 5290 C C . HIS A 1 667 ? 1.645 0.144 -27.100 1.00 76.12 667 HIS A C 1
ATOM 5292 O O . HIS A 1 667 ? 1.842 -1.017 -26.740 1.00 76.12 667 HIS A O 1
ATOM 5298 N N . SER A 1 668 ? 1.535 1.157 -26.243 1.00 70.75 668 SER A N 1
ATOM 5299 C CA . SER A 1 668 ? 1.737 1.043 -24.794 1.00 70.75 668 SER A CA 1
ATOM 5300 C C . SER A 1 668 ? 0.490 0.610 -24.004 1.00 70.75 668 SER A C 1
ATOM 5302 O O . SER A 1 668 ? 0.604 0.293 -22.826 1.00 70.75 668 SER A O 1
ATOM 5304 N N . LEU A 1 669 ? -0.699 0.547 -24.619 1.00 74.88 669 LEU A N 1
ATOM 5305 C CA . LEU A 1 669 ? -1.955 0.182 -23.938 1.00 74.88 669 LEU A CA 1
ATOM 5306 C C . LEU A 1 669 ? -2.268 -1.320 -24.019 1.00 74.88 669 LEU A C 1
ATOM 5308 O O . LEU A 1 669 ? -1.875 -1.996 -24.964 1.00 74.88 669 LEU A O 1
ATOM 5312 N N . SER A 1 670 ? -3.043 -1.863 -23.077 1.00 73.06 670 SER A N 1
ATOM 5313 C CA . SER A 1 670 ? -3.483 -3.271 -23.103 1.00 73.06 670 SER A CA 1
ATOM 5314 C C . SER A 1 670 ? -4.918 -3.413 -23.630 1.00 73.06 670 SER A C 1
ATOM 5316 O O . SER A 1 670 ? -5.882 -3.181 -22.902 1.00 73.06 670 SER A O 1
ATOM 5318 N N . LEU A 1 671 ? -5.078 -3.829 -24.893 1.00 78.19 671 LEU A N 1
ATOM 5319 C CA . LEU A 1 671 ? -6.389 -3.996 -25.539 1.00 78.19 671 LEU A CA 1
ATOM 5320 C C . LEU A 1 671 ? -7.073 -5.317 -25.169 1.00 78.19 671 LEU A C 1
ATOM 5322 O O . LEU A 1 671 ? -6.477 -6.388 -25.294 1.00 78.19 671 LEU A O 1
ATOM 5326 N N . GLY A 1 672 ? -8.351 -5.258 -24.795 1.00 72.19 672 GLY A N 1
ATOM 5327 C CA . GLY A 1 672 ? -9.109 -6.456 -24.448 1.00 72.19 672 GLY A CA 1
ATOM 5328 C C . GLY A 1 672 ? -10.506 -6.184 -23.881 1.00 72.19 672 GLY A C 1
ATOM 5329 O O . GLY A 1 672 ? -10.806 -5.082 -23.428 1.00 72.19 672 GLY A O 1
ATOM 5330 N N . PRO A 1 673 ? -11.391 -7.199 -23.868 1.00 72.19 673 PRO A N 1
ATOM 5331 C CA . PRO A 1 673 ? -12.762 -7.048 -23.370 1.00 72.19 673 PRO A CA 1
ATOM 5332 C C . PRO A 1 673 ? -12.838 -6.766 -21.861 1.00 72.19 673 PRO A C 1
ATOM 5334 O O . PRO A 1 673 ? -13.794 -6.138 -21.414 1.00 72.19 673 PRO A O 1
ATOM 5337 N N . GLU A 1 674 ? -11.826 -7.190 -21.099 1.00 72.50 674 GLU A N 1
ATOM 5338 C CA . GLU A 1 674 ? -11.699 -6.955 -19.652 1.00 72.50 674 GLU A CA 1
ATOM 5339 C C . GLU A 1 674 ? -10.660 -5.876 -19.304 1.00 72.50 674 GLU A C 1
ATOM 5341 O O . GLU A 1 674 ? -10.440 -5.613 -18.130 1.00 72.50 674 GLU A O 1
ATOM 5346 N N . THR A 1 675 ? -10.038 -5.248 -20.308 1.00 81.12 675 THR A N 1
ATOM 5347 C CA . THR A 1 675 ? -9.038 -4.178 -20.147 1.00 81.12 675 THR A CA 1
ATOM 5348 C C . THR A 1 675 ? -9.513 -2.936 -20.909 1.00 81.12 675 THR A C 1
ATOM 5350 O O . THR A 1 675 ? -10.631 -2.482 -20.655 1.00 81.12 675 THR A O 1
ATOM 5353 N N . ILE A 1 676 ? -8.744 -2.401 -21.862 1.00 87.50 676 ILE A N 1
ATOM 5354 C CA . ILE A 1 676 ? -9.091 -1.198 -22.622 1.00 87.50 676 ILE A CA 1
ATOM 5355 C C . ILE A 1 676 ? -9.780 -1.559 -23.946 1.00 87.50 676 ILE A C 1
ATOM 5357 O O . ILE A 1 676 ? -9.303 -2.424 -24.690 1.00 87.50 676 ILE A O 1
ATOM 5361 N N . GLN A 1 677 ? -10.874 -0.865 -24.271 1.00 92.50 677 GLN A N 1
ATOM 5362 C CA . GLN A 1 677 ? -11.456 -0.834 -25.619 1.00 92.50 677 GLN A CA 1
ATOM 5363 C C . GLN A 1 677 ? -11.218 0.541 -26.239 1.00 92.50 677 GLN A C 1
ATOM 5365 O O . GLN A 1 677 ? -11.339 1.549 -25.550 1.00 92.50 677 GLN A O 1
ATOM 5370 N N . ILE A 1 678 ? -10.856 0.591 -27.525 1.00 94.25 678 ILE A N 1
ATOM 5371 C CA . ILE A 1 678 ? -10.481 1.846 -28.190 1.00 94.25 678 ILE A CA 1
ATOM 5372 C C . ILE A 1 678 ? -11.441 2.167 -29.329 1.00 94.25 678 ILE A C 1
ATOM 5374 O O . ILE A 1 678 ? -11.591 1.396 -30.279 1.00 94.25 678 ILE A O 1
ATOM 5378 N N . GLY A 1 679 ? -12.046 3.347 -29.241 1.00 94.12 679 GLY A N 1
ATOM 5379 C CA . GLY A 1 679 ? -12.744 4.026 -30.318 1.00 94.12 679 GLY A CA 1
ATOM 5380 C C . GLY A 1 679 ? -11.858 5.104 -30.941 1.00 94.12 679 GLY A C 1
ATOM 5381 O O . GLY A 1 679 ? -10.918 5.613 -30.327 1.00 94.12 679 GLY A O 1
ATOM 5382 N N . PHE A 1 680 ? -12.162 5.474 -32.180 1.00 94.88 680 PHE A N 1
ATOM 5383 C CA . PHE A 1 680 ? -11.417 6.506 -32.900 1.00 94.88 680 PHE A CA 1
ATOM 5384 C C . PHE A 1 680 ? -12.355 7.338 -33.771 1.00 94.88 680 PHE A C 1
ATOM 5386 O O . PHE A 1 680 ? -13.191 6.785 -34.490 1.00 94.88 680 PHE A O 1
ATOM 5393 N N . MET A 1 681 ? -12.188 8.659 -33.742 1.00 91.81 681 MET A N 1
ATOM 5394 C CA . MET A 1 681 ? -12.898 9.607 -34.592 1.00 91.81 681 MET A CA 1
ATOM 5395 C C . MET A 1 681 ? -11.945 10.621 -35.218 1.00 91.81 681 MET A C 1
ATOM 5397 O O . MET A 1 681 ? -11.102 11.187 -34.533 1.00 91.81 681 MET A O 1
ATOM 5401 N N . ALA A 1 682 ? -12.130 10.908 -36.507 1.00 89.62 682 ALA A N 1
ATOM 5402 C CA . ALA A 1 682 ? -11.489 12.044 -37.174 1.00 89.62 682 ALA A CA 1
ATOM 5403 C C . ALA A 1 682 ? -12.535 13.071 -37.623 1.00 89.62 682 ALA A C 1
ATOM 5405 O O . ALA A 1 682 ? -13.553 12.691 -38.221 1.00 89.62 682 ALA A O 1
ATOM 5406 N N . PHE A 1 683 ? -12.284 14.359 -37.371 1.00 85.81 683 PHE A N 1
ATOM 5407 C CA . PHE A 1 683 ? -13.251 15.430 -37.631 1.00 85.81 683 PHE A CA 1
ATOM 5408 C C . PHE A 1 683 ? -12.676 16.596 -38.444 1.00 85.81 683 PHE A C 1
ATOM 5410 O O . PHE A 1 683 ? -11.500 16.924 -38.368 1.00 85.81 683 PHE A O 1
ATOM 5417 N N . SER A 1 684 ? -13.534 17.235 -39.237 1.00 81.06 684 SER A N 1
ATOM 5418 C CA . SER A 1 684 ? -13.297 18.569 -39.798 1.00 81.06 684 SER A CA 1
ATOM 5419 C C . SER A 1 684 ? -14.616 19.358 -39.798 1.00 81.06 684 SER A C 1
ATOM 5421 O O . SER A 1 684 ? -15.091 19.760 -38.737 1.00 81.06 684 SER A O 1
ATOM 5423 N N . THR A 1 685 ? -15.263 19.526 -40.957 1.00 72.19 685 THR A N 1
ATOM 5424 C CA . THR A 1 685 ? -16.637 20.067 -41.080 1.00 72.19 685 THR A CA 1
ATOM 5425 C C . THR A 1 685 ? -17.712 19.051 -40.724 1.00 72.19 685 THR A C 1
ATOM 5427 O O . THR A 1 685 ? -18.834 19.414 -40.389 1.00 72.19 685 THR A O 1
ATOM 5430 N N . THR A 1 686 ? -17.388 17.771 -40.841 1.00 71.19 686 THR A N 1
ATOM 5431 C CA . THR A 1 686 ? -18.190 16.668 -40.324 1.00 71.19 686 THR A CA 1
ATOM 5432 C C . THR A 1 686 ? -17.227 15.609 -39.787 1.00 71.19 686 THR A C 1
ATOM 5434 O O . THR A 1 686 ? -16.006 15.739 -39.931 1.00 71.19 686 THR A O 1
ATOM 5437 N N . VAL A 1 687 ? -17.751 14.591 -39.117 1.00 78.62 687 VAL A N 1
ATOM 5438 C CA . VAL A 1 687 ? -16.961 13.463 -38.618 1.00 78.62 687 VAL A CA 1
ATOM 5439 C C . VAL A 1 687 ? -17.039 12.348 -39.655 1.00 78.62 687 VAL A C 1
ATOM 5441 O O . VAL A 1 687 ? -18.130 11.885 -39.988 1.00 78.62 687 VAL A O 1
ATOM 5444 N N . TYR A 1 688 ? -15.892 11.943 -40.201 1.00 70.62 688 TYR A N 1
ATOM 5445 C CA . TYR A 1 688 ? -15.847 11.110 -41.414 1.00 70.62 688 TYR A CA 1
ATOM 5446 C C . TYR A 1 688 ? -15.427 9.660 -41.162 1.00 70.62 688 TYR A C 1
ATOM 5448 O O . TYR A 1 688 ? -15.751 8.789 -41.964 1.00 70.62 688 TYR A O 1
ATOM 5456 N N . ASN A 1 689 ? -14.719 9.384 -40.066 1.00 68.38 689 ASN A N 1
ATOM 5457 C CA . ASN A 1 689 ? -14.165 8.061 -39.789 1.00 68.38 689 ASN A CA 1
ATOM 5458 C C . ASN A 1 689 ? -14.434 7.717 -38.332 1.00 68.38 689 ASN A C 1
ATOM 5460 O O . ASN A 1 689 ? -13.897 8.389 -37.461 1.00 68.38 689 ASN A O 1
ATOM 5464 N N . ILE A 1 690 ? -15.291 6.722 -38.093 1.00 79.62 690 ILE A N 1
ATOM 5465 C CA . ILE A 1 690 ? -15.742 6.312 -36.760 1.00 79.62 690 ILE A CA 1
ATOM 5466 C C . ILE A 1 690 ? -15.401 4.835 -36.589 1.00 79.62 690 ILE A C 1
ATOM 5468 O O . ILE A 1 690 ? -15.948 3.984 -37.293 1.00 79.62 690 ILE A O 1
ATOM 5472 N N . ILE A 1 691 ? -14.492 4.550 -35.663 1.00 92.50 691 ILE A N 1
ATOM 5473 C CA . ILE A 1 691 ? -14.208 3.210 -35.159 1.00 92.50 691 ILE A CA 1
ATOM 5474 C C . ILE A 1 691 ? -14.911 3.084 -33.808 1.00 92.50 691 ILE A C 1
ATOM 5476 O O . ILE A 1 691 ? -14.670 3.892 -32.911 1.00 92.50 691 ILE A O 1
ATOM 5480 N N . ASN A 1 692 ? -15.786 2.087 -33.673 1.00 93.81 692 ASN A N 1
ATOM 5481 C CA . ASN A 1 692 ? -16.511 1.824 -32.426 1.00 93.81 692 ASN A CA 1
ATOM 5482 C C . ASN A 1 692 ? -15.627 1.076 -31.414 1.00 93.81 692 ASN A C 1
ATOM 5484 O O . ASN A 1 692 ? -14.757 0.304 -31.820 1.00 93.81 692 ASN A O 1
ATOM 5488 N N . LEU A 1 693 ? -15.912 1.225 -30.115 1.00 93.38 693 LEU A N 1
ATOM 5489 C CA . LEU A 1 693 ? -15.165 0.585 -29.017 1.00 93.38 693 LEU A CA 1
ATOM 5490 C C . LEU A 1 693 ? -15.100 -0.943 -29.177 1.00 93.38 693 LEU A C 1
ATOM 5492 O O . LEU A 1 693 ? -14.057 -1.566 -29.001 1.00 93.38 693 LEU A O 1
ATOM 5496 N N . ASN A 1 694 ? -16.206 -1.553 -29.611 1.00 90.00 694 ASN A N 1
ATOM 5497 C CA . ASN A 1 694 ? -16.309 -3.003 -29.782 1.00 90.00 694 ASN A CA 1
ATOM 5498 C C . ASN A 1 694 ? -15.816 -3.542 -31.142 1.00 90.00 694 ASN A C 1
ATOM 5500 O O . ASN A 1 694 ? -15.986 -4.736 -31.411 1.00 90.00 694 ASN A O 1
ATOM 5504 N N . GLN A 1 695 ? -15.247 -2.699 -32.013 1.00 91.81 695 GLN A N 1
ATOM 5505 C CA . GLN A 1 695 ? -14.946 -3.070 -33.400 1.00 91.81 695 GLN A CA 1
ATOM 5506 C C . GLN A 1 695 ? -13.649 -3.871 -33.558 1.00 91.81 695 GLN A C 1
ATOM 5508 O O . GLN A 1 695 ? -13.617 -4.826 -34.335 1.00 91.81 695 GLN A O 1
ATOM 5513 N N . PHE A 1 696 ? -12.590 -3.500 -32.837 1.00 87.19 696 PHE A N 1
ATOM 5514 C CA . PHE A 1 696 ? -11.287 -4.163 -32.912 1.00 87.19 696 PHE A CA 1
ATOM 5515 C C . PHE A 1 696 ? -10.879 -4.699 -31.544 1.00 87.19 696 PHE A C 1
ATOM 5517 O O . PHE A 1 696 ? -11.136 -4.079 -30.518 1.00 87.19 696 PHE A O 1
ATOM 5524 N N . ARG A 1 697 ? -10.243 -5.873 -31.537 1.00 77.31 697 ARG A N 1
ATOM 5525 C CA . ARG A 1 697 ? -9.735 -6.521 -30.315 1.00 77.31 697 ARG A CA 1
ATOM 5526 C C . ARG A 1 697 ? -8.220 -6.705 -30.322 1.00 77.31 697 ARG A C 1
ATOM 5528 O O . ARG A 1 697 ? -7.666 -7.132 -29.320 1.00 77.31 697 ARG A O 1
ATOM 5535 N N . ASP A 1 698 ? -7.568 -6.394 -31.438 1.00 75.75 698 ASP A N 1
ATOM 5536 C CA . ASP A 1 698 ? -6.132 -6.525 -31.634 1.00 75.75 698 ASP A CA 1
ATOM 5537 C C . ASP A 1 698 ? -5.520 -5.203 -32.120 1.00 75.75 698 ASP A C 1
ATOM 5539 O O . ASP A 1 698 ? -6.086 -4.501 -32.967 1.00 75.75 698 ASP A O 1
ATOM 5543 N N . LYS A 1 699 ? -4.336 -4.871 -31.586 1.00 77.88 699 LYS A N 1
ATOM 5544 C CA . LYS A 1 699 ? -3.617 -3.624 -31.900 1.00 77.88 699 LYS A CA 1
ATOM 5545 C C . LYS A 1 699 ? -3.314 -3.506 -33.388 1.00 77.88 699 LYS A C 1
ATOM 5547 O O . LYS A 1 699 ? -3.465 -2.440 -33.971 1.00 77.88 699 LYS A O 1
ATOM 5552 N N . LYS A 1 700 ? -2.905 -4.609 -34.018 1.00 77.06 700 LYS A N 1
ATOM 5553 C CA . LYS A 1 700 ? -2.460 -4.634 -35.414 1.00 77.06 700 LYS A CA 1
ATOM 5554 C C . LYS A 1 700 ? -3.571 -4.218 -36.378 1.00 77.06 700 LYS A C 1
ATOM 5556 O O . LYS A 1 700 ? -3.333 -3.375 -37.247 1.00 77.06 700 LYS A O 1
ATOM 5561 N N . SER A 1 701 ? -4.774 -4.767 -36.222 1.00 81.25 701 SER A N 1
ATOM 5562 C CA . SER A 1 701 ? -5.931 -4.419 -37.053 1.00 81.25 701 SER A CA 1
ATOM 5563 C C . SER A 1 701 ? -6.446 -3.019 -36.743 1.00 81.25 701 SER A C 1
ATOM 5565 O O . SER A 1 701 ? -6.752 -2.281 -37.679 1.00 81.25 701 SER A O 1
ATOM 5567 N N . LEU A 1 702 ? -6.462 -2.621 -35.465 1.00 85.38 702 LEU A N 1
ATOM 5568 C CA . LEU A 1 702 ? -6.831 -1.264 -35.055 1.00 85.38 702 LEU A CA 1
ATOM 5569 C C . LEU A 1 702 ? -5.901 -0.213 -35.683 1.00 85.38 702 LEU A C 1
ATOM 5571 O O . LEU A 1 702 ? -6.368 0.688 -36.376 1.00 85.38 702 LEU A O 1
ATOM 5575 N N . VAL A 1 703 ? -4.584 -0.359 -35.515 1.00 84.19 703 VAL A N 1
ATOM 5576 C CA . VAL A 1 703 ? -3.578 0.556 -36.081 1.00 84.19 703 VAL A CA 1
ATOM 5577 C C . VAL A 1 703 ? -3.638 0.558 -37.610 1.00 84.19 703 VAL A C 1
ATOM 5579 O O . VAL A 1 703 ? -3.536 1.614 -38.233 1.00 84.19 703 VAL A O 1
ATOM 5582 N N . SER A 1 704 ? -3.859 -0.602 -38.238 1.00 83.69 704 SER A N 1
ATOM 5583 C CA . SER A 1 704 ? -4.033 -0.683 -39.695 1.00 83.69 704 SER A CA 1
ATOM 5584 C C . SER A 1 704 ? -5.262 0.093 -40.175 1.00 83.69 704 SER A C 1
ATOM 5586 O O . SER A 1 704 ? -5.193 0.741 -41.217 1.00 83.69 704 SER A O 1
ATOM 5588 N N . ALA A 1 705 ? -6.365 0.061 -39.421 1.00 87.44 705 ALA A N 1
ATOM 5589 C CA . ALA A 1 705 ? -7.565 0.837 -39.721 1.00 87.44 705 ALA A CA 1
ATOM 5590 C C . ALA A 1 705 ? -7.338 2.345 -39.517 1.00 87.44 705 ALA A C 1
ATOM 5592 O O . ALA A 1 705 ? -7.717 3.135 -40.379 1.00 87.44 705 ALA A O 1
ATOM 5593 N N . ILE A 1 706 ? -6.650 2.743 -38.439 1.00 88.19 706 ILE A N 1
ATOM 5594 C CA . ILE A 1 706 ? -6.287 4.146 -38.165 1.00 88.19 706 ILE A CA 1
ATOM 5595 C C . ILE A 1 706 ? -5.397 4.713 -39.284 1.00 88.19 706 ILE A C 1
ATOM 5597 O O . ILE A 1 706 ? -5.627 5.822 -39.759 1.00 88.19 706 ILE A O 1
ATOM 5601 N N . LYS A 1 707 ? -4.433 3.937 -39.795 1.00 84.38 707 LYS A N 1
ATOM 5602 C CA . LYS A 1 707 ? -3.556 4.355 -40.910 1.00 84.38 707 LYS A CA 1
ATOM 5603 C C . LYS A 1 707 ? -4.280 4.556 -42.245 1.00 84.38 707 LYS A C 1
ATOM 5605 O O . LYS A 1 707 ? -3.720 5.178 -43.144 1.00 84.38 707 LYS A O 1
ATOM 5610 N N . GLN A 1 708 ? -5.494 4.026 -42.404 1.00 83.94 708 GLN A N 1
ATOM 5611 C CA . GLN A 1 708 ? -6.301 4.182 -43.621 1.00 83.94 708 GLN A CA 1
ATOM 5612 C C . GLN A 1 708 ? -7.217 5.415 -43.585 1.00 83.94 708 GLN A C 1
ATOM 5614 O O . GLN A 1 708 ? -7.885 5.707 -44.580 1.00 83.94 708 GLN A O 1
ATOM 5619 N N . VAL A 1 709 ? -7.248 6.142 -42.464 1.00 83.69 709 VAL A N 1
ATOM 5620 C CA . VAL A 1 709 ? -8.070 7.342 -42.288 1.00 83.69 709 VAL A CA 1
ATOM 5621 C C . VAL A 1 709 ? -7.638 8.419 -43.285 1.00 83.69 709 VAL A C 1
ATOM 5623 O O . VAL A 1 709 ? -6.478 8.823 -43.338 1.00 83.69 709 VAL A O 1
ATOM 5626 N N . GLN A 1 710 ? -8.590 8.896 -44.090 1.00 77.00 710 GLN A N 1
ATOM 5627 C CA . GLN A 1 710 ? -8.326 9.929 -45.090 1.00 77.00 710 GLN A CA 1
ATOM 5628 C C . GLN A 1 710 ? -8.420 11.335 -44.497 1.00 77.00 710 GLN A C 1
ATOM 5630 O O . GLN A 1 710 ? -9.386 11.686 -43.819 1.00 77.00 710 GLN A O 1
ATOM 5635 N N . TYR A 1 711 ? -7.431 12.159 -44.834 1.00 79.00 711 TYR A N 1
ATOM 5636 C CA . TYR A 1 711 ? -7.419 13.586 -44.542 1.00 79.00 711 TYR A CA 1
ATOM 5637 C C . TYR A 1 711 ? -8.467 14.334 -45.391 1.00 79.00 711 TYR A C 1
ATOM 5639 O O . TYR A 1 711 ? -8.516 14.148 -46.608 1.00 79.00 711 TYR A O 1
ATOM 5647 N N . SER A 1 712 ? -9.294 15.181 -44.762 1.00 70.31 712 SER A N 1
ATOM 5648 C CA . SER A 1 712 ? -10.442 15.850 -45.411 1.00 70.31 712 SER A CA 1
ATOM 5649 C C . SER A 1 712 ? -10.272 17.366 -45.605 1.00 70.31 712 SER A C 1
ATOM 5651 O O . SER A 1 712 ? -10.742 17.895 -46.610 1.00 70.31 712 SER A O 1
ATOM 5653 N N . GLY A 1 713 ? -9.569 18.064 -44.704 1.00 62.94 713 GLY A N 1
ATOM 5654 C CA . GLY A 1 713 ? -9.017 19.407 -44.927 1.00 62.94 713 GLY A CA 1
ATOM 5655 C C . GLY A 1 713 ? -9.993 20.584 -45.016 1.00 62.94 713 GLY A C 1
ATOM 5656 O O . GLY A 1 713 ? -9.752 21.520 -45.778 1.00 62.94 713 GLY A O 1
ATOM 5657 N N . LEU A 1 714 ? -11.084 20.567 -44.244 1.00 68.25 714 LEU A N 1
ATOM 5658 C CA . LEU A 1 714 ? -12.104 21.634 -44.212 1.00 68.25 714 LEU A CA 1
ATOM 5659 C C . LEU A 1 714 ? -12.104 22.387 -42.851 1.00 68.25 714 LEU A C 1
ATOM 5661 O O . LEU A 1 714 ? -11.086 22.400 -42.181 1.00 68.25 714 LEU A O 1
ATOM 5665 N N . ALA A 1 715 ? -13.166 23.084 -42.431 1.00 69.50 715 ALA A N 1
ATOM 5666 C CA . ALA A 1 715 ? -13.209 23.805 -41.136 1.00 69.50 715 ALA A CA 1
ATOM 5667 C C . ALA A 1 715 ? -13.062 22.893 -39.887 1.00 69.50 715 ALA A C 1
ATOM 5669 O O . ALA A 1 715 ? -13.111 21.675 -40.019 1.00 69.50 715 ALA A O 1
ATOM 5670 N N . THR A 1 716 ? -12.927 23.481 -38.689 1.00 71.62 716 THR A N 1
ATOM 5671 C CA . THR A 1 716 ? -12.727 22.782 -37.397 1.00 71.62 716 THR A CA 1
ATOM 5672 C C . THR A 1 716 ? -13.991 22.861 -36.520 1.00 71.62 716 THR A C 1
ATOM 5674 O O . THR A 1 716 ? -14.246 23.893 -35.888 1.00 71.62 716 THR A O 1
ATOM 5677 N N . TYR A 1 717 ? -14.814 21.801 -36.482 1.00 80.00 717 TYR A N 1
ATOM 5678 C CA . TYR A 1 717 ? -16.024 21.718 -35.636 1.00 80.00 717 TYR A CA 1
ATOM 5679 C C . TYR A 1 717 ? -15.883 20.722 -34.476 1.00 80.00 717 TYR A C 1
ATOM 5681 O O . TYR A 1 717 ? -16.531 19.673 -34.438 1.00 80.00 717 TYR A O 1
ATOM 5689 N N . THR A 1 718 ? -15.082 21.098 -33.481 1.00 82.50 718 THR A N 1
ATOM 5690 C CA . THR A 1 718 ? -14.837 20.309 -32.263 1.00 82.50 718 THR A CA 1
ATOM 5691 C C . THR A 1 718 ? -16.123 19.995 -31.490 1.00 82.50 718 THR A C 1
ATOM 5693 O O . THR A 1 718 ? -16.288 18.886 -30.988 1.00 82.50 718 THR A O 1
ATOM 5696 N N . SER A 1 719 ? -17.087 20.924 -31.455 1.00 83.62 719 SER A N 1
ATOM 5697 C CA . SER A 1 719 ? -18.395 20.716 -30.802 1.00 83.62 719 SER A CA 1
ATOM 5698 C C . SER A 1 719 ? -19.159 19.516 -31.374 1.00 83.62 719 SER A C 1
ATOM 5700 O O . SER A 1 719 ? -19.699 18.705 -30.627 1.00 83.62 719 SER A O 1
ATOM 5702 N N . SER A 1 720 ? -19.151 19.344 -32.699 1.00 84.44 720 SER A N 1
ATOM 5703 C CA . SER A 1 720 ? -19.849 18.240 -33.367 1.00 84.44 720 SER A CA 1
ATOM 5704 C C . SER A 1 720 ? -19.185 16.896 -33.073 1.00 84.44 720 SER A C 1
ATOM 5706 O O . SER A 1 720 ? -19.879 15.898 -32.883 1.00 84.44 720 SER A O 1
ATOM 5708 N N . ALA A 1 721 ? -17.852 16.872 -32.970 1.00 88.50 721 ALA A N 1
ATOM 5709 C CA . ALA A 1 721 ? -17.110 15.678 -32.580 1.00 88.50 721 ALA A CA 1
ATOM 5710 C C . ALA A 1 721 ? -17.417 15.262 -31.129 1.00 88.50 721 ALA A C 1
ATOM 5712 O O . ALA A 1 721 ? -17.704 14.092 -30.879 1.00 88.50 721 ALA A O 1
ATOM 5713 N N . LEU A 1 722 ? -17.452 16.216 -30.189 1.00 91.19 722 LEU A N 1
ATOM 5714 C CA . LEU A 1 722 ? -17.818 15.959 -28.787 1.00 91.19 722 LEU A CA 1
ATOM 5715 C C . LEU A 1 722 ? -19.282 15.508 -28.645 1.00 91.19 722 LEU A C 1
ATOM 5717 O O . LEU A 1 722 ? -19.581 14.565 -27.912 1.00 91.19 722 LEU A O 1
ATOM 5721 N N . GLN A 1 723 ? -20.203 16.112 -29.400 1.00 89.75 723 GLN A N 1
ATOM 5722 C CA . GLN A 1 723 ? -21.598 15.671 -29.436 1.00 89.75 723 GLN A CA 1
ATOM 5723 C C . GLN A 1 723 ? -21.722 14.226 -29.944 1.00 89.75 723 GLN A C 1
ATOM 5725 O O . GLN A 1 723 ? -22.519 13.438 -29.421 1.00 89.75 723 GLN A O 1
ATOM 5730 N N . GLN A 1 724 ? -20.944 13.854 -30.961 1.00 89.50 724 GLN A N 1
ATOM 5731 C CA . GLN A 1 724 ? -20.985 12.507 -31.521 1.00 89.50 724 GLN A CA 1
ATOM 5732 C C . GLN A 1 724 ? -20.291 11.468 -30.637 1.00 89.50 724 GLN A C 1
ATOM 5734 O O . GLN A 1 724 ? -20.753 10.326 -30.589 1.00 89.50 724 GLN A O 1
ATOM 5739 N N . ALA A 1 725 ? -19.265 11.859 -29.875 1.00 92.06 725 ALA A N 1
ATOM 5740 C CA . ALA A 1 725 ? -18.713 11.023 -28.809 1.00 92.06 725 ALA A CA 1
ATOM 5741 C C . ALA A 1 725 ? -19.825 10.604 -27.836 1.00 92.06 725 ALA A C 1
ATOM 5743 O O . ALA A 1 725 ? -20.038 9.413 -27.613 1.00 92.06 725 ALA A O 1
ATOM 5744 N N . ASN A 1 726 ? -20.605 11.582 -27.358 1.00 89.38 726 ASN A N 1
ATOM 5745 C CA . ASN A 1 726 ? -21.695 11.375 -26.404 1.00 89.38 726 ASN A CA 1
ATOM 5746 C C . ASN A 1 726 ? -22.852 10.529 -26.976 1.00 89.38 726 ASN A C 1
ATOM 5748 O O . ASN A 1 726 ? -23.397 9.661 -26.298 1.00 89.38 726 ASN A O 1
ATOM 5752 N N . THR A 1 727 ? -23.264 10.809 -28.217 1.00 89.12 727 THR A N 1
ATOM 5753 C CA . THR A 1 727 ? -24.501 10.252 -28.805 1.00 89.12 727 THR A CA 1
ATOM 5754 C C . THR A 1 727 ? -24.301 8.977 -29.619 1.00 89.12 727 THR A C 1
ATOM 5756 O O . THR A 1 727 ? -25.283 8.287 -29.898 1.00 89.12 727 THR A O 1
ATOM 5759 N N . ASN A 1 728 ? -23.064 8.659 -30.013 1.00 88.12 728 ASN A N 1
ATOM 5760 C CA . ASN A 1 728 ? -22.763 7.516 -30.869 1.00 88.12 728 ASN A CA 1
ATOM 5761 C C . ASN A 1 728 ? -21.750 6.556 -30.230 1.00 88.12 728 ASN A C 1
ATOM 5763 O O . ASN A 1 728 ? -22.093 5.390 -30.049 1.00 88.12 728 ASN A O 1
ATOM 5767 N N . ILE A 1 729 ? -20.546 7.016 -29.865 1.00 93.06 729 ILE A N 1
ATOM 5768 C CA . ILE A 1 729 ? -19.479 6.125 -29.367 1.00 93.06 729 ILE A CA 1
ATOM 5769 C C . ILE A 1 729 ? -19.784 5.587 -27.966 1.00 93.06 729 ILE A C 1
ATOM 5771 O O . ILE A 1 729 ? -19.870 4.370 -27.807 1.00 93.06 729 ILE A O 1
ATOM 5775 N N . PHE A 1 730 ? -20.014 6.472 -26.988 1.00 94.25 730 PHE A N 1
ATOM 5776 C CA . PHE A 1 730 ? -20.345 6.109 -25.601 1.00 94.25 730 PHE A CA 1
ATOM 5777 C C . PHE A 1 730 ? -21.819 5.709 -25.477 1.00 94.25 730 PHE A C 1
ATOM 5779 O O . PHE A 1 730 ? -22.655 6.400 -24.880 1.00 94.25 730 PHE A O 1
ATOM 5786 N N . THR A 1 731 ? -22.159 4.624 -26.178 1.00 92.81 731 THR A N 1
ATOM 5787 C CA . THR A 1 731 ? -23.455 3.956 -26.131 1.00 92.81 731 THR A CA 1
ATOM 5788 C C . THR A 1 731 ? -23.255 2.446 -26.084 1.00 92.81 731 THR A C 1
ATOM 5790 O O . THR A 1 731 ? -22.423 1.890 -26.804 1.00 92.81 731 THR A O 1
ATOM 5793 N N . ALA A 1 732 ? -24.096 1.745 -25.318 1.00 90.12 732 ALA A N 1
ATOM 5794 C CA . ALA A 1 732 ? -24.012 0.287 -25.173 1.00 90.12 732 ALA A CA 1
ATOM 5795 C C . ALA A 1 732 ? -24.045 -0.478 -26.516 1.00 90.12 732 ALA A C 1
ATOM 5797 O O . ALA A 1 732 ? -23.522 -1.584 -26.633 1.00 90.12 732 ALA A O 1
ATOM 5798 N N . ARG A 1 733 ? -24.648 0.105 -27.565 1.00 92.06 733 ARG A N 1
ATOM 5799 C CA . ARG A 1 733 ? -24.672 -0.478 -28.917 1.00 92.06 733 ARG A CA 1
ATOM 5800 C C . ARG A 1 733 ? -23.285 -0.505 -29.575 1.00 92.06 733 ARG A C 1
ATOM 5802 O O . ARG A 1 733 ? -23.022 -1.403 -30.377 1.00 92.06 733 ARG A O 1
ATOM 5809 N N . HIS A 1 734 ? -22.429 0.462 -29.264 1.00 92.50 734 HIS A N 1
ATOM 5810 C CA . HIS A 1 734 ? -21.115 0.646 -29.882 1.00 92.50 734 HIS A CA 1
ATOM 5811 C C . HIS A 1 734 ? -19.945 0.251 -28.971 1.00 92.50 734 HIS A C 1
ATOM 5813 O O . HIS A 1 734 ? -18.794 0.406 -29.371 1.00 92.50 734 HIS A O 1
ATOM 5819 N N . GLY A 1 735 ? -20.230 -0.375 -27.826 1.00 88.88 735 GLY A N 1
ATOM 5820 C CA . GLY A 1 735 ? -19.239 -1.084 -27.013 1.00 88.88 735 GLY A CA 1
ATOM 5821 C C . GLY A 1 735 ? -18.986 -0.512 -25.625 1.00 88.88 735 GLY A C 1
ATOM 5822 O O . GLY A 1 735 ? -18.270 -1.161 -24.881 1.00 88.88 735 GLY A O 1
ATOM 5823 N N . ASP A 1 736 ? -19.612 0.613 -25.284 1.00 93.62 736 ASP A N 1
ATOM 5824 C CA . ASP A 1 736 ? -19.540 1.250 -23.962 1.00 93.62 736 ASP A CA 1
ATOM 5825 C C . ASP A 1 736 ? -19.975 0.289 -22.832 1.00 93.62 736 ASP A C 1
ATOM 5827 O O . ASP A 1 736 ? -21.051 -0.334 -22.893 1.00 93.62 736 ASP A O 1
ATOM 5831 N N . ARG A 1 737 ? -19.105 0.135 -21.831 1.00 92.75 737 ARG A N 1
ATOM 5832 C CA . ARG A 1 737 ? -19.202 -0.776 -20.693 1.00 92.75 737 ARG A CA 1
ATOM 5833 C C . ARG A 1 737 ? -19.479 0.010 -19.414 1.00 92.75 737 ARG A C 1
ATOM 5835 O O . ARG A 1 737 ? -18.652 0.757 -18.922 1.00 92.75 737 ARG A O 1
ATOM 5842 N N . ASN A 1 738 ? -20.586 -0.327 -18.754 1.00 87.31 738 ASN A N 1
ATOM 5843 C CA . ASN A 1 738 ? -20.983 0.295 -17.481 1.00 87.31 738 ASN A CA 1
ATOM 5844 C C . ASN A 1 738 ? -19.995 0.089 -16.310 1.00 87.31 738 ASN A C 1
ATOM 5846 O O . ASN A 1 738 ? -20.178 0.694 -15.256 1.00 87.31 738 ASN A O 1
ATOM 5850 N N . ASP A 1 739 ? -19.054 -0.849 -16.431 1.00 83.88 739 ASP A N 1
ATOM 5851 C CA . ASP A 1 739 ? -18.036 -1.164 -15.425 1.00 83.88 739 ASP A CA 1
ATOM 5852 C C . ASP A 1 739 ? -16.618 -0.743 -15.850 1.00 83.88 739 ASP A C 1
ATOM 5854 O O . ASP A 1 739 ? -15.649 -1.186 -15.232 1.00 83.88 739 ASP A O 1
ATOM 5858 N N . ALA A 1 740 ? -16.501 0.078 -16.898 1.00 86.69 740 ALA A N 1
ATOM 5859 C CA . ALA A 1 740 ? -15.260 0.681 -17.364 1.00 86.69 740 ALA A CA 1
ATOM 5860 C C . ALA A 1 740 ? -15.319 2.213 -17.236 1.00 86.69 740 ALA A C 1
ATOM 5862 O O . ALA A 1 740 ? -16.400 2.799 -17.216 1.00 86.69 740 ALA A O 1
ATOM 5863 N N . GLU A 1 741 ? -14.161 2.861 -17.127 1.00 89.75 741 GLU A N 1
ATOM 5864 C CA . GLU A 1 741 ? -14.066 4.325 -17.161 1.00 89.75 741 GLU A CA 1
ATOM 5865 C C . GLU A 1 741 ? -14.169 4.851 -18.597 1.00 89.75 741 GLU A C 1
ATOM 5867 O O . GLU A 1 741 ? -13.511 4.325 -19.492 1.00 89.75 741 GLU A O 1
ATOM 5872 N N . ASP A 1 742 ? -14.949 5.908 -18.821 1.00 94.25 742 ASP A N 1
ATOM 5873 C CA . ASP A 1 742 ? -15.095 6.534 -20.139 1.00 94.25 742 ASP A CA 1
ATOM 5874 C C . ASP A 1 742 ? -14.118 7.703 -20.294 1.00 94.25 742 ASP A C 1
ATOM 5876 O O . ASP A 1 742 ? -14.202 8.696 -19.564 1.00 94.25 742 ASP A O 1
ATOM 5880 N N . ILE A 1 743 ? -13.217 7.626 -21.278 1.00 94.31 743 ILE A N 1
ATOM 5881 C CA . ILE A 1 743 ? -12.139 8.609 -21.452 1.00 94.31 743 ILE A CA 1
ATOM 5882 C C . ILE A 1 743 ? -12.066 9.100 -22.902 1.00 94.31 743 ILE A C 1
ATOM 5884 O O . ILE A 1 743 ? -12.086 8.318 -23.853 1.00 94.31 743 ILE A O 1
ATOM 5888 N N . ILE A 1 744 ? -11.916 10.410 -23.092 1.00 96.44 744 ILE A N 1
ATOM 5889 C CA . ILE A 1 744 ? -11.686 11.063 -24.385 1.00 96.44 744 ILE A CA 1
ATOM 5890 C C . ILE A 1 744 ? -10.270 11.639 -24.426 1.00 96.44 744 ILE A C 1
ATOM 5892 O O . ILE A 1 744 ? -9.886 12.388 -23.535 1.00 96.44 744 ILE A O 1
ATOM 5896 N N . ILE A 1 745 ? -9.528 11.378 -25.505 1.00 95.69 745 ILE A N 1
ATOM 5897 C CA . ILE A 1 745 ? -8.278 12.076 -25.837 1.00 95.69 745 ILE A CA 1
ATOM 5898 C C . ILE A 1 745 ? -8.498 12.860 -27.134 1.00 95.69 745 ILE A C 1
ATOM 5900 O O . ILE A 1 745 ? -8.605 12.280 -28.215 1.00 95.69 745 ILE A O 1
ATOM 5904 N N . LEU A 1 746 ? -8.566 14.185 -27.029 1.00 94.44 746 LEU A N 1
ATOM 5905 C CA . LEU A 1 746 ? -8.779 15.109 -28.142 1.00 94.44 746 LEU A CA 1
ATOM 5906 C C . LEU A 1 746 ? -7.453 15.724 -28.609 1.00 94.44 746 LEU A C 1
ATOM 5908 O O . LEU A 1 746 ? -6.801 16.418 -27.838 1.00 94.44 746 LEU A O 1
ATOM 5912 N N . LEU A 1 747 ? -7.087 15.545 -29.877 1.00 92.62 747 LEU A N 1
ATOM 5913 C CA . LEU A 1 747 ? -5.963 16.223 -30.529 1.00 92.62 747 LEU A CA 1
ATOM 5914 C C . LEU A 1 747 ? -6.509 17.365 -31.395 1.00 92.62 747 LEU A C 1
ATOM 5916 O O . LEU A 1 747 ? -7.415 17.140 -32.197 1.00 92.62 747 LEU A O 1
ATOM 5920 N N . THR A 1 748 ? -5.989 18.584 -31.221 1.00 88.38 748 THR A N 1
ATOM 5921 C CA . THR A 1 748 ? -6.418 19.761 -31.999 1.00 88.38 748 THR A CA 1
ATOM 5922 C C . THR A 1 748 ? -5.296 20.784 -32.195 1.00 88.38 748 THR A C 1
ATOM 5924 O O . THR A 1 748 ? -4.530 21.067 -31.267 1.00 88.38 748 THR A O 1
ATOM 5927 N N . ASP A 1 749 ? -5.226 21.388 -33.388 1.00 80.94 749 ASP A N 1
ATOM 5928 C CA . ASP A 1 749 ? -4.309 22.494 -33.718 1.00 80.94 749 ASP A CA 1
ATOM 5929 C C . ASP A 1 749 ? -4.991 23.879 -33.738 1.00 80.94 749 ASP A C 1
ATOM 5931 O O . ASP A 1 749 ? -4.331 24.921 -33.860 1.00 80.94 749 ASP A O 1
ATOM 5935 N N . GLY A 1 750 ? -6.318 23.907 -33.570 1.00 71.38 750 GLY A N 1
ATOM 5936 C CA . GLY A 1 750 ? -7.151 25.081 -33.807 1.00 71.38 750 GLY A CA 1
ATOM 5937 C C . GLY A 1 750 ? -8.232 25.320 -32.754 1.00 71.38 750 GLY A C 1
ATOM 5938 O O . GLY A 1 750 ? -8.587 24.445 -31.965 1.00 71.38 750 GLY A O 1
ATOM 5939 N N . ILE A 1 751 ? -8.756 26.549 -32.755 1.00 73.25 751 ILE A N 1
ATOM 5940 C CA . ILE A 1 751 ? -9.934 26.930 -31.968 1.00 73.25 751 ILE A CA 1
ATOM 5941 C C . ILE A 1 751 ? -11.177 26.443 -32.724 1.00 73.25 751 ILE A C 1
ATOM 5943 O O . ILE A 1 751 ? -11.302 26.685 -33.930 1.00 73.25 751 ILE A O 1
ATOM 5947 N N . SER A 1 752 ? -12.108 25.790 -32.035 1.00 73.06 752 SER A N 1
ATOM 5948 C CA . SER A 1 752 ? -13.396 25.387 -32.588 1.00 73.06 752 SER A CA 1
ATOM 5949 C C . SER A 1 752 ? -14.113 26.593 -33.184 1.00 73.06 752 SER A C 1
ATOM 5951 O O . SER A 1 752 ? -14.249 27.653 -32.571 1.00 73.06 752 SER A O 1
ATOM 5953 N N . SER A 1 753 ? -14.684 26.415 -34.372 1.00 67.25 753 SER A N 1
ATOM 5954 C CA . SER A 1 753 ? -15.501 27.455 -35.013 1.00 67.25 753 SER A CA 1
ATOM 5955 C C . SER A 1 753 ? -16.862 27.672 -34.320 1.00 67.25 753 SER A C 1
ATOM 5957 O O . SER A 1 753 ? -17.665 28.489 -34.765 1.00 67.25 753 SER A O 1
ATOM 5959 N N . THR A 1 754 ? -17.150 26.921 -33.252 1.00 70.12 754 THR A N 1
ATOM 5960 C CA . THR A 1 754 ? -18.429 26.889 -32.523 1.00 70.12 754 THR A CA 1
ATOM 5961 C C . THR A 1 754 ? -18.192 26.678 -31.028 1.00 70.12 754 THR A C 1
ATOM 5963 O O . THR A 1 754 ? -17.224 26.025 -30.650 1.00 70.12 754 THR A O 1
ATOM 5966 N N . ASN A 1 755 ? -19.080 27.198 -30.177 1.00 77.81 755 ASN A N 1
ATOM 5967 C CA . ASN A 1 755 ? -18.968 27.037 -28.725 1.00 77.81 755 ASN A CA 1
ATOM 5968 C C . ASN A 1 755 ? -19.116 25.556 -28.320 1.00 77.81 755 ASN A C 1
ATOM 5970 O O . ASN A 1 755 ? -20.061 24.906 -28.753 1.00 77.81 755 ASN A O 1
ATOM 5974 N N . THR A 1 756 ? -18.191 25.063 -27.497 1.00 82.50 756 THR A N 1
ATOM 5975 C CA . THR A 1 756 ? -18.083 23.674 -27.022 1.00 82.50 756 THR A CA 1
ATOM 5976 C C . THR A 1 756 ? -18.610 23.464 -25.596 1.00 82.50 756 THR A C 1
ATOM 5978 O O . THR A 1 756 ? -18.706 22.329 -25.134 1.00 82.50 756 THR A O 1
ATOM 5981 N N . SER A 1 757 ? -18.970 24.532 -24.867 1.00 80.56 757 SER A N 1
ATOM 5982 C CA . SER A 1 757 ? -19.278 24.451 -23.428 1.00 80.56 757 SER A CA 1
ATOM 5983 C C . SER A 1 757 ? -20.450 23.529 -23.091 1.00 80.56 757 SER A C 1
ATOM 5985 O O . SER A 1 757 ? -20.454 22.913 -22.027 1.00 80.56 757 SER A O 1
ATOM 5987 N N . ARG A 1 758 ? -21.459 23.440 -23.966 1.00 83.44 758 ARG A N 1
ATOM 5988 C CA . ARG A 1 758 ? -22.637 22.603 -23.717 1.00 83.44 758 ARG A CA 1
ATOM 5989 C C . ARG A 1 758 ? -22.274 21.123 -23.791 1.00 83.44 758 ARG A C 1
ATOM 5991 O O . ARG A 1 758 ? -22.606 20.369 -22.884 1.00 83.44 758 ARG A O 1
ATOM 5998 N N . GLU A 1 759 ? -21.593 20.726 -24.857 1.00 88.38 759 GLU A N 1
ATOM 5999 C CA . GLU A 1 759 ? -21.226 19.339 -25.131 1.00 88.38 759 GLU A CA 1
ATOM 6000 C C . GLU A 1 759 ? -20.234 18.828 -24.082 1.00 88.38 759 GLU A C 1
ATOM 6002 O O . GLU A 1 759 ? -20.390 17.721 -23.570 1.00 88.38 759 GLU A O 1
ATOM 6007 N N . VAL A 1 760 ? -19.274 19.672 -23.688 1.00 85.62 760 VAL A N 1
ATOM 6008 C CA . VAL A 1 760 ? -18.334 19.389 -22.594 1.00 85.62 760 VAL A CA 1
ATOM 6009 C C . VAL A 1 760 ? -19.076 19.171 -21.273 1.00 85.62 760 VAL A C 1
ATOM 6011 O O . VAL A 1 760 ? -18.787 18.212 -20.559 1.00 85.62 760 VAL A O 1
ATOM 6014 N N . HIS A 1 761 ? -20.054 20.023 -20.947 1.00 80.00 761 HIS A N 1
ATOM 6015 C CA . HIS A 1 761 ? -20.845 19.865 -19.726 1.00 80.00 761 HIS A CA 1
ATOM 6016 C C . HIS A 1 761 ? -21.653 18.558 -19.724 1.00 80.00 761 HIS A C 1
ATOM 6018 O O . HIS A 1 761 ? -21.673 17.857 -18.714 1.00 80.00 761 HIS A O 1
ATOM 6024 N N . GLU A 1 762 ? -22.282 18.207 -20.850 1.00 86.00 762 GLU A N 1
ATOM 6025 C CA . GLU A 1 762 ? -23.043 16.960 -20.990 1.00 86.00 762 GLU A CA 1
ATOM 6026 C C . GLU A 1 762 ? -22.141 15.724 -20.808 1.00 86.00 762 GLU A C 1
ATOM 6028 O O . GLU A 1 762 ? -22.494 14.834 -20.032 1.00 86.00 762 GLU A O 1
ATOM 6033 N N . LEU A 1 763 ? -20.957 15.694 -21.434 1.00 87.44 763 LEU A N 1
ATOM 6034 C CA . LEU A 1 763 ? -19.978 14.607 -21.283 1.00 87.44 763 LEU A CA 1
ATOM 6035 C C . LEU A 1 763 ? -19.491 14.466 -19.829 1.00 87.44 763 LEU A C 1
ATOM 6037 O O . LEU A 1 763 ? -19.584 13.385 -19.249 1.00 87.44 763 LEU A O 1
ATOM 6041 N N . ARG A 1 764 ? -19.072 15.567 -19.191 1.00 81.75 764 ARG A N 1
ATOM 6042 C CA . ARG A 1 764 ? -18.604 15.540 -17.791 1.00 81.75 764 ARG A CA 1
ATOM 6043 C C . ARG A 1 764 ? -19.697 15.130 -16.810 1.00 81.75 764 ARG A C 1
ATOM 6045 O O . ARG A 1 764 ? -19.422 14.429 -15.844 1.00 81.75 764 ARG A O 1
ATOM 6052 N N . SER A 1 765 ? -20.949 15.529 -17.055 1.00 75.69 765 SER A N 1
ATOM 6053 C CA . SER A 1 765 ? -22.082 15.143 -16.199 1.00 75.69 765 SER A CA 1
ATOM 6054 C C . SER A 1 765 ? -22.360 13.634 -16.201 1.00 75.69 765 SER A C 1
ATOM 6056 O O . SER A 1 765 ? -22.958 13.124 -15.254 1.00 75.69 765 SER A O 1
ATOM 6058 N N . ARG A 1 766 ? -21.900 12.920 -17.239 1.00 81.31 766 ARG A N 1
ATOM 6059 C CA . ARG A 1 766 ? -21.932 11.455 -17.335 1.00 81.31 766 ARG A CA 1
ATOM 6060 C C . ARG A 1 766 ? -20.716 10.774 -16.699 1.00 81.31 766 ARG A C 1
ATOM 6062 O O . ARG A 1 766 ? -20.691 9.553 -16.663 1.00 81.31 766 ARG A O 1
ATOM 6069 N N . GLY A 1 767 ? -19.749 11.538 -16.188 1.00 78.38 767 GLY A N 1
ATOM 6070 C CA . GLY A 1 767 ? -18.506 11.005 -15.630 1.00 78.38 767 GLY A CA 1
ATOM 6071 C C . GLY A 1 767 ? -17.427 10.703 -16.672 1.00 78.38 767 GLY A C 1
ATOM 6072 O O . GLY A 1 767 ? -16.486 9.998 -16.344 1.00 78.38 767 GLY A O 1
ATOM 6073 N N . ILE A 1 768 ? -17.555 11.230 -17.896 1.00 89.06 768 ILE A N 1
ATOM 6074 C CA . ILE A 1 768 ? -16.564 11.041 -18.964 1.00 89.06 768 ILE A CA 1
ATOM 6075 C C . ILE A 1 768 ? -15.404 12.020 -18.754 1.00 89.06 768 ILE A C 1
ATOM 6077 O O . ILE A 1 768 ? -15.625 13.235 -18.662 1.00 89.06 768 ILE A O 1
ATOM 6081 N N . GLU A 1 769 ? -14.178 11.505 -18.707 1.00 88.88 769 GLU A N 1
ATOM 6082 C CA . GLU A 1 769 ? -12.959 12.301 -18.557 1.00 88.88 769 GLU A CA 1
ATOM 6083 C C . GLU A 1 769 ? -12.416 12.755 -19.919 1.00 88.88 769 GLU A C 1
ATOM 6085 O O . GLU A 1 769 ? -12.477 12.015 -20.899 1.00 88.88 769 GLU A O 1
ATOM 6090 N N . ILE A 1 770 ? -11.923 13.994 -20.021 1.00 90.50 770 ILE A N 1
ATOM 6091 C CA . ILE A 1 770 ? -11.496 14.588 -21.293 1.00 90.50 770 ILE A CA 1
ATOM 6092 C C . ILE A 1 770 ? -10.072 15.126 -21.169 1.00 90.50 770 ILE A C 1
ATOM 6094 O O . ILE A 1 770 ? -9.839 16.133 -20.501 1.00 90.50 770 ILE A O 1
ATOM 6098 N N . PHE A 1 771 ? -9.154 14.506 -21.903 1.00 92.00 771 PHE A N 1
ATOM 6099 C CA . PHE A 1 771 ? -7.786 14.951 -22.133 1.00 92.00 771 PHE A CA 1
ATOM 6100 C C . PHE A 1 771 ? -7.688 15.696 -23.460 1.00 92.00 771 PHE A C 1
ATOM 6102 O O . PHE A 1 771 ? -8.289 15.295 -24.459 1.00 92.00 771 PHE A O 1
ATOM 6109 N N . VAL A 1 772 ? -6.917 16.782 -23.492 1.00 92.00 772 VAL A N 1
ATOM 6110 C CA . VAL A 1 772 ? -6.736 17.608 -24.690 1.00 92.00 772 VAL A CA 1
ATOM 6111 C C . VAL A 1 772 ? -5.255 17.781 -24.992 1.00 92.00 772 VAL A C 1
ATOM 6113 O O . VAL A 1 772 ? -4.514 18.344 -24.196 1.00 92.00 772 VAL A O 1
ATOM 6116 N N . ILE A 1 773 ? -4.828 17.367 -26.180 1.00 91.69 773 ILE A N 1
ATOM 6117 C CA . ILE A 1 773 ? -3.512 17.656 -26.740 1.00 91.69 773 ILE A CA 1
ATOM 6118 C C . ILE A 1 773 ? -3.653 18.825 -27.717 1.00 91.69 773 ILE A C 1
ATOM 6120 O O . ILE A 1 773 ? -4.137 18.686 -28.840 1.00 91.69 773 ILE A O 1
ATOM 6124 N N . ALA A 1 774 ? -3.220 19.995 -27.265 1.00 87.88 774 ALA A N 1
ATOM 6125 C CA . ALA A 1 774 ? -3.248 21.250 -27.995 1.00 87.88 774 ALA A CA 1
ATOM 6126 C C . ALA A 1 774 ? -1.915 21.484 -28.728 1.00 87.88 774 ALA A C 1
ATOM 6128 O O . ALA A 1 774 ? -0.860 21.632 -28.102 1.00 87.88 774 ALA A O 1
ATOM 6129 N N . ILE A 1 775 ? -1.957 21.556 -30.058 1.00 87.00 775 ILE A N 1
ATOM 6130 C CA . ILE A 1 775 ? -0.776 21.741 -30.909 1.00 87.00 775 ILE A CA 1
ATOM 6131 C C . ILE A 1 775 ? -0.726 23.193 -31.398 1.00 87.00 775 ILE A C 1
ATOM 6133 O O . ILE A 1 775 ? -1.676 23.727 -31.960 1.00 87.00 775 ILE A O 1
ATOM 6137 N N . GLY A 1 776 ? 0.401 23.863 -31.173 1.00 77.81 776 GLY A N 1
ATOM 6138 C CA . GLY A 1 776 ? 0.561 25.292 -31.423 1.00 77.81 776 GLY A CA 1
ATOM 6139 C C . GLY A 1 776 ? 0.045 26.176 -30.279 1.00 77.81 776 GLY A C 1
ATOM 6140 O O . GLY A 1 776 ? -0.256 25.734 -29.172 1.00 77.81 776 GLY A O 1
ATOM 6141 N N . ASN A 1 777 ? -0.003 27.489 -30.522 1.00 68.75 777 ASN A N 1
ATOM 6142 C CA . ASN A 1 777 ? -0.387 28.473 -29.497 1.00 68.75 777 ASN A CA 1
ATOM 6143 C C . ASN A 1 777 ? -1.872 28.859 -29.529 1.00 68.75 777 ASN A C 1
ATOM 6145 O O . ASN A 1 777 ? -2.388 29.318 -28.513 1.00 68.75 777 ASN A O 1
ATOM 6149 N N . SER A 1 778 ? -2.545 28.682 -30.666 1.00 65.06 778 SER A N 1
ATOM 6150 C CA . SER A 1 778 ? -3.934 29.107 -30.875 1.00 65.06 778 SER A CA 1
ATOM 6151 C C . SER A 1 778 ? -4.966 28.372 -29.999 1.00 65.06 778 SER A C 1
ATOM 6153 O O . SER A 1 778 ? -5.810 29.057 -29.429 1.00 65.06 778 SER A O 1
ATOM 6155 N N . PRO A 1 779 ? -4.921 27.034 -29.819 1.00 63.88 779 PRO A N 1
ATOM 6156 C CA . PRO A 1 779 ? -5.978 26.314 -29.096 1.00 63.88 779 PRO A CA 1
ATOM 6157 C C . PRO A 1 779 ? -5.877 26.379 -27.564 1.00 63.88 779 PRO A C 1
ATOM 6159 O O . PRO A 1 779 ? -6.798 25.940 -26.882 1.00 63.88 779 PRO A O 1
ATOM 6162 N N . LYS A 1 780 ? -4.795 26.931 -26.989 1.00 63.88 780 LYS A N 1
ATOM 6163 C CA . LYS A 1 780 ? -4.481 26.796 -25.551 1.00 63.88 780 LYS A CA 1
ATOM 6164 C C . LYS A 1 780 ? -5.623 27.218 -24.624 1.00 63.88 780 LYS A C 1
ATOM 6166 O O . LYS A 1 780 ? -5.980 26.469 -23.728 1.00 63.88 780 LYS A O 1
ATOM 6171 N N . SER A 1 781 ? -6.233 28.380 -24.850 1.00 68.75 781 SER A N 1
ATOM 6172 C CA . SER A 1 781 ? -7.322 28.871 -23.993 1.00 68.75 781 SER A CA 1
ATOM 6173 C C . SER A 1 781 ? -8.611 28.057 -24.109 1.00 68.75 781 SER A C 1
ATOM 6175 O O . SER A 1 781 ? -9.377 27.995 -23.155 1.00 68.75 781 SER A O 1
ATOM 6177 N N . GLU A 1 782 ? -8.883 27.466 -25.274 1.00 78.12 782 GLU A N 1
ATOM 6178 C CA . GLU A 1 782 ? -10.063 26.620 -25.454 1.00 78.12 782 GLU A CA 1
ATOM 6179 C C . GLU A 1 782 ? -9.828 25.209 -24.916 1.00 78.12 782 GLU A C 1
ATOM 6181 O O . GLU A 1 782 ? -10.730 24.634 -24.314 1.00 78.12 782 GLU A O 1
ATOM 6186 N N . ALA A 1 783 ? -8.609 24.685 -25.054 1.00 82.25 783 ALA A N 1
ATOM 6187 C CA . ALA A 1 783 ? -8.224 23.387 -24.518 1.00 82.25 783 ALA A CA 1
ATOM 6188 C C . ALA A 1 783 ? -8.510 23.287 -23.012 1.00 82.25 783 ALA A C 1
ATOM 6190 O O . ALA A 1 783 ? -9.134 22.319 -22.590 1.00 82.25 783 ALA A O 1
ATOM 6191 N N . HIS A 1 784 ? -8.187 24.329 -22.238 1.00 78.69 784 HIS A N 1
ATOM 6192 C CA . HIS A 1 784 ? -8.524 24.421 -20.808 1.00 78.69 784 HIS A CA 1
ATOM 6193 C C . HIS A 1 784 ? -10.036 24.404 -20.523 1.00 78.69 784 HIS A C 1
ATOM 6195 O O . HIS A 1 784 ? -10.473 23.890 -19.499 1.00 78.69 784 HIS A O 1
ATOM 6201 N N . ASN A 1 785 ? -10.864 24.919 -21.437 1.00 78.88 785 ASN A N 1
ATOM 6202 C CA . ASN A 1 785 ? -12.321 24.883 -21.279 1.00 78.88 785 ASN A CA 1
ATOM 6203 C C . ASN A 1 785 ? -12.925 23.518 -21.647 1.00 78.88 785 ASN A C 1
ATOM 6205 O O . ASN A 1 785 ? -14.030 23.211 -21.201 1.00 78.88 785 ASN A O 1
ATOM 6209 N N . ILE A 1 786 ? -12.239 22.723 -22.474 1.00 83.94 786 ILE A N 1
ATOM 6210 C CA . ILE A 1 786 ? -12.697 21.399 -22.920 1.00 83.94 786 ILE A CA 1
ATOM 6211 C C . ILE A 1 786 ? -12.211 20.302 -21.969 1.00 83.94 786 ILE A C 1
ATOM 6213 O O . ILE A 1 786 ? -13.009 19.451 -21.569 1.00 83.94 786 ILE A O 1
ATOM 6217 N N . ALA A 1 787 ? -10.942 20.352 -21.571 1.00 82.88 787 ALA A N 1
ATOM 6218 C CA . ALA A 1 787 ? -10.288 19.365 -20.723 1.00 82.88 787 ALA A CA 1
ATOM 6219 C C . ALA A 1 787 ? -10.900 19.306 -19.316 1.00 82.88 787 ALA A C 1
ATOM 6221 O O . ALA A 1 787 ? -11.265 20.346 -18.763 1.00 82.88 787 ALA A O 1
ATOM 6222 N N . SER A 1 788 ? -11.045 18.105 -18.748 1.00 77.00 788 SER A N 1
ATOM 6223 C CA . SER A 1 788 ? -11.693 17.888 -17.443 1.00 77.00 788 SER A CA 1
ATOM 6224 C C . SER A 1 788 ? -11.090 18.755 -16.335 1.00 77.00 788 SER A C 1
ATOM 6226 O O . SER A 1 788 ? -11.835 19.391 -15.582 1.00 77.00 788 SER A O 1
ATOM 6228 N N . THR A 1 789 ? -9.763 18.846 -16.307 1.00 71.06 789 THR A N 1
ATOM 6229 C CA . THR A 1 789 ? -8.953 19.714 -15.453 1.00 71.06 789 THR A CA 1
ATOM 6230 C C . THR A 1 789 ? -7.903 20.461 -16.282 1.00 71.06 789 THR A C 1
ATOM 6232 O O . THR A 1 789 ? -7.583 20.079 -17.408 1.00 71.06 789 THR A O 1
ATOM 6235 N N . ASP A 1 790 ? -7.315 21.519 -15.716 1.00 66.56 790 ASP A N 1
ATOM 6236 C CA . ASP A 1 790 ? -6.232 22.267 -16.376 1.00 66.56 790 ASP A CA 1
ATOM 6237 C C . ASP A 1 790 ? -4.987 21.412 -16.651 1.00 66.56 790 ASP A C 1
ATOM 6239 O O . ASP A 1 790 ? -4.200 21.721 -17.545 1.00 66.56 790 ASP A O 1
ATOM 6243 N N . GLU A 1 791 ? -4.821 20.331 -15.897 1.00 56.06 791 GLU A N 1
ATOM 6244 C CA . GLU A 1 791 ? -3.714 19.390 -16.018 1.00 56.06 791 GLU A CA 1
ATOM 6245 C C . GLU A 1 791 ? -3.979 18.302 -17.067 1.00 56.06 791 GLU A C 1
ATOM 6247 O O . GLU A 1 791 ? -3.074 17.534 -17.384 1.00 56.06 791 GLU A O 1
ATOM 6252 N N . ASP A 1 792 ? -5.212 18.178 -17.568 1.00 76.75 792 ASP A N 1
ATOM 6253 C CA . ASP A 1 792 ? -5.563 17.268 -18.671 1.00 76.75 792 ASP A CA 1
ATOM 6254 C C . ASP A 1 792 ? -5.260 17.908 -20.037 1.00 76.75 792 ASP A C 1
ATOM 6256 O O . ASP A 1 792 ? -5.512 17.313 -21.087 1.00 76.75 792 ASP A O 1
ATOM 6260 N N . VAL A 1 793 ? -4.705 19.129 -20.028 1.00 82.12 793 VAL A N 1
ATOM 6261 C CA . VAL A 1 793 ? -4.229 19.844 -21.209 1.00 82.12 793 VAL A CA 1
ATOM 6262 C C . VAL A 1 793 ? -2.738 19.601 -21.412 1.00 82.12 793 VAL A C 1
ATOM 6264 O O . VAL A 1 793 ? -1.877 20.147 -20.723 1.00 82.12 793 VAL A O 1
ATOM 6267 N N . PHE A 1 794 ? -2.420 18.860 -22.460 1.00 80.69 794 PHE A N 1
ATOM 6268 C CA . PHE A 1 794 ? -1.072 18.690 -22.965 1.00 80.69 794 PHE A CA 1
ATOM 6269 C C . PHE A 1 794 ? -0.826 19.685 -24.091 1.00 80.69 794 PHE A C 1
ATOM 6271 O O . PHE A 1 794 ? -1.646 19.824 -24.994 1.00 80.69 794 PHE A O 1
ATOM 6278 N N . THR A 1 795 ? 0.306 20.390 -24.074 1.00 81.31 795 THR A N 1
ATOM 6279 C CA . THR A 1 795 ? 0.619 21.366 -25.128 1.00 81.31 795 THR A CA 1
ATOM 6280 C C . THR A 1 795 ? 1.897 21.003 -25.865 1.00 81.31 795 THR A C 1
ATOM 6282 O O . THR A 1 795 ? 2.917 20.702 -25.250 1.00 81.31 795 THR A O 1
ATOM 6285 N N . SER A 1 796 ? 1.855 21.086 -27.192 1.00 77.38 796 SER A N 1
ATOM 6286 C CA . SER A 1 796 ? 3.035 21.026 -28.050 1.00 77.38 796 SER A CA 1
ATOM 6287 C C . SER A 1 796 ? 3.152 22.311 -28.864 1.00 77.38 796 SER A C 1
ATOM 6289 O O . SER A 1 796 ? 2.149 22.898 -29.256 1.00 77.38 796 SER A O 1
ATOM 6291 N N . LEU A 1 797 ? 4.372 22.779 -29.131 1.00 78.12 797 LEU A N 1
ATOM 6292 C CA . LEU A 1 797 ? 4.590 23.963 -29.975 1.00 78.12 797 LEU A CA 1
ATOM 6293 C C . LEU A 1 797 ? 4.324 23.681 -31.460 1.00 78.12 797 LEU A C 1
ATOM 6295 O O . LEU A 1 797 ? 3.918 24.585 -32.187 1.00 78.12 797 LEU A O 1
ATOM 6299 N N . ASP A 1 798 ? 4.549 22.444 -31.898 1.00 80.62 798 ASP A N 1
ATOM 6300 C CA . ASP A 1 798 ? 4.356 21.982 -33.271 1.00 80.62 798 ASP A CA 1
ATOM 6301 C C . ASP A 1 798 ? 4.066 20.468 -33.320 1.00 80.62 798 ASP A C 1
ATOM 6303 O O . ASP A 1 798 ? 4.028 19.777 -32.301 1.00 80.62 798 ASP A O 1
ATOM 6307 N N . PHE A 1 799 ? 3.880 19.924 -34.521 1.00 82.50 799 PHE A N 1
ATOM 6308 C CA . PHE A 1 799 ? 3.640 18.489 -34.705 1.00 82.50 799 PHE A CA 1
ATOM 6309 C C . PHE A 1 799 ? 4.880 17.621 -34.426 1.00 82.50 799 PHE A C 1
ATOM 6311 O O . PHE A 1 799 ? 4.747 16.414 -34.252 1.00 82.50 799 PHE A O 1
ATOM 6318 N N . GLN A 1 800 ? 6.089 18.194 -34.368 1.00 76.44 800 GLN A N 1
ATOM 6319 C CA . GLN A 1 800 ? 7.299 17.443 -34.003 1.00 76.44 800 GLN A CA 1
ATOM 6320 C C . GLN A 1 800 ? 7.354 17.173 -32.495 1.00 76.44 800 GLN A C 1
ATOM 6322 O O . GLN A 1 800 ? 7.896 16.151 -32.073 1.00 76.44 800 GLN A O 1
ATOM 6327 N N . GLY A 1 801 ? 6.755 18.050 -31.686 1.00 74.19 801 GLY A N 1
ATOM 6328 C CA . GLY A 1 801 ? 6.597 17.848 -30.246 1.00 74.19 801 GLY A CA 1
ATOM 6329 C C . GLY A 1 801 ? 5.567 16.780 -29.856 1.00 74.19 801 GLY A C 1
ATOM 6330 O O . GLY A 1 801 ? 5.550 16.377 -28.697 1.00 74.19 801 GLY A O 1
ATOM 6331 N N . LEU A 1 802 ? 4.781 16.250 -30.807 1.00 82.25 802 LEU A N 1
ATOM 6332 C CA . LEU A 1 802 ? 4.045 14.991 -30.634 1.00 82.25 802 LEU A CA 1
ATOM 6333 C C . LEU A 1 802 ? 5.032 13.826 -30.640 1.00 82.25 802 LEU A C 1
ATOM 6335 O O . LEU A 1 802 ? 5.168 13.121 -31.634 1.00 82.25 802 LEU A O 1
ATOM 6339 N N . ASN A 1 803 ? 5.817 13.695 -29.584 1.00 71.19 803 ASN A N 1
ATOM 6340 C CA . ASN A 1 803 ? 6.905 12.736 -29.467 1.00 71.19 803 ASN A CA 1
ATOM 6341 C C . ASN A 1 803 ? 6.625 11.728 -28.350 1.00 71.19 803 ASN A C 1
ATOM 6343 O O . ASN A 1 803 ? 5.634 11.836 -27.631 1.00 71.19 803 ASN A O 1
ATOM 6347 N N . GLN A 1 804 ? 7.527 10.762 -28.203 1.00 62.62 804 GLN A N 1
ATOM 6348 C CA . GLN A 1 804 ? 7.380 9.701 -27.213 1.00 62.62 804 GLN A CA 1
ATOM 6349 C C . GLN A 1 804 ? 7.258 10.239 -25.780 1.00 62.62 804 GLN A C 1
ATOM 6351 O O . GLN A 1 804 ? 6.440 9.743 -25.024 1.00 62.62 804 GLN A O 1
ATOM 6356 N N . SER A 1 805 ? 7.991 11.300 -25.425 1.00 60.97 805 SER A N 1
ATOM 6357 C CA . SER A 1 805 ? 7.909 11.899 -24.085 1.00 60.97 805 SER A CA 1
ATOM 6358 C C . SER A 1 805 ? 6.519 12.469 -23.794 1.00 60.97 805 SER A C 1
ATOM 6360 O O . SER A 1 805 ? 6.032 12.372 -22.671 1.00 60.97 805 SER A O 1
ATOM 6362 N N . LEU A 1 806 ? 5.848 13.036 -24.800 1.00 71.00 806 LEU A N 1
ATOM 6363 C CA . LEU A 1 806 ? 4.472 13.488 -24.636 1.00 71.00 806 LEU A CA 1
ATOM 6364 C C . LEU A 1 806 ? 3.498 12.309 -24.481 1.00 71.00 806 LEU A C 1
ATOM 6366 O O . LEU A 1 806 ? 2.572 12.399 -23.678 1.00 71.00 806 LEU A O 1
ATOM 6370 N N . ALA A 1 807 ? 3.720 11.213 -25.210 1.00 70.44 807 ALA A N 1
ATOM 6371 C CA . ALA A 1 807 ? 2.936 9.987 -25.067 1.00 70.44 807 ALA A CA 1
ATOM 6372 C C . ALA A 1 807 ? 3.121 9.363 -23.672 1.00 70.44 807 ALA A C 1
ATOM 6374 O O . ALA A 1 807 ? 2.139 9.003 -23.035 1.00 70.44 807 ALA A O 1
ATOM 6375 N N . GLU A 1 808 ? 4.354 9.312 -23.163 1.00 60.75 808 GLU A N 1
ATOM 6376 C CA . GLU A 1 808 ? 4.686 8.838 -21.813 1.00 60.75 808 GLU A CA 1
ATOM 6377 C C . GLU A 1 808 ? 3.999 9.688 -20.732 1.00 60.75 808 GLU A C 1
ATOM 6379 O O . GLU A 1 808 ? 3.371 9.137 -19.833 1.00 60.75 808 GLU A O 1
ATOM 6384 N N . ASN A 1 809 ? 4.036 11.021 -20.847 1.00 62.28 809 ASN A N 1
ATOM 6385 C CA . ASN A 1 809 ? 3.358 11.917 -19.900 1.00 62.28 809 ASN A CA 1
ATOM 6386 C C . ASN A 1 809 ? 1.834 11.726 -19.898 1.00 62.28 809 ASN A C 1
ATOM 6388 O O . ASN A 1 809 ? 1.199 11.798 -18.847 1.00 62.28 809 ASN A O 1
ATOM 6392 N N . LEU A 1 810 ? 1.251 11.495 -21.076 1.00 75.12 810 LEU A N 1
ATOM 6393 C CA . LEU A 1 810 ? -0.169 11.192 -21.215 1.00 75.12 810 LEU A CA 1
ATOM 6394 C C . LEU A 1 810 ? -0.512 9.843 -20.568 1.00 75.12 810 LEU A C 1
ATOM 6396 O O . LEU A 1 810 ? -1.459 9.765 -19.795 1.00 75.12 810 LEU A O 1
ATOM 6400 N N . LEU A 1 811 ? 0.270 8.798 -20.845 1.00 73.31 811 LEU A N 1
ATOM 6401 C CA . LEU A 1 811 ? 0.067 7.452 -20.301 1.00 73.31 811 LEU A CA 1
ATOM 6402 C C . LEU A 1 811 ? 0.242 7.401 -18.783 1.00 73.31 811 LEU A C 1
ATOM 6404 O O . LEU A 1 811 ? -0.554 6.768 -18.101 1.00 73.31 811 LEU A O 1
ATOM 6408 N N . TYR A 1 812 ? 1.237 8.112 -18.256 1.00 61.84 812 TYR A N 1
ATOM 6409 C CA . TYR A 1 812 ? 1.450 8.262 -16.820 1.00 61.84 812 TYR A CA 1
ATOM 6410 C C . TYR A 1 812 ? 0.207 8.812 -16.120 1.00 61.84 812 TYR A C 1
ATOM 6412 O O . TYR A 1 812 ? -0.179 8.329 -15.062 1.00 61.84 812 TYR A O 1
ATOM 6420 N N . LYS A 1 813 ? -0.455 9.791 -16.743 1.00 70.50 813 LYS A N 1
ATOM 6421 C CA . LYS A 1 813 ? -1.678 10.368 -16.195 1.00 70.50 813 LYS A CA 1
ATOM 6422 C C . LYS A 1 813 ? -2.901 9.466 -16.370 1.00 70.50 813 LYS A C 1
ATOM 6424 O O . LYS A 1 813 ? -3.740 9.414 -15.482 1.00 70.50 813 LYS A O 1
ATOM 6429 N N . LEU A 1 814 ? -2.998 8.767 -17.500 1.00 75.12 814 LEU A N 1
ATOM 6430 C CA . LEU A 1 814 ? -4.117 7.871 -17.799 1.00 75.12 814 LEU A CA 1
ATOM 6431 C C . LEU A 1 814 ? -4.128 6.604 -16.937 1.00 75.12 814 LEU A C 1
ATOM 6433 O O . LEU A 1 814 ? -5.201 6.072 -16.680 1.00 75.12 814 LEU A O 1
ATOM 6437 N N . CYS A 1 815 ? -2.960 6.080 -16.559 1.00 70.00 815 CYS A N 1
ATOM 6438 C CA . CYS A 1 815 ? -2.840 4.710 -16.052 1.00 70.00 815 CYS A CA 1
ATOM 6439 C C . CYS A 1 815 ? -2.486 4.594 -14.563 1.00 70.00 815 CYS A C 1
ATOM 6441 O O . CYS A 1 815 ? -2.458 3.479 -14.047 1.00 70.00 815 CYS A O 1
ATOM 6443 N N . ASP A 1 816 ? -2.247 5.705 -13.863 1.00 58.19 816 ASP A N 1
ATOM 6444 C CA . ASP A 1 816 ? -1.868 5.696 -12.449 1.00 58.19 816 ASP A CA 1
ATOM 6445 C C . ASP A 1 816 ? -2.992 6.223 -11.535 1.00 58.19 816 ASP A C 1
ATOM 6447 O O . ASP A 1 816 ? -3.219 7.428 -11.399 1.00 58.19 816 ASP A O 1
ATOM 6451 N N . ASP A 1 817 ? -3.690 5.295 -10.875 1.00 44.50 817 ASP A N 1
ATOM 6452 C CA . ASP A 1 817 ? -4.756 5.581 -9.904 1.00 44.50 817 ASP A CA 1
ATOM 6453 C C . ASP A 1 817 ? -4.225 6.235 -8.604 1.00 44.50 817 ASP A C 1
ATOM 6455 O O . ASP A 1 817 ? -4.987 6.894 -7.888 1.00 44.50 817 ASP A O 1
ATOM 6459 N N . ASP A 1 818 ? -2.919 6.122 -8.300 1.00 41.44 818 ASP A N 1
ATOM 6460 C CA . ASP A 1 818 ? -2.290 6.750 -7.122 1.00 41.44 818 ASP A CA 1
ATOM 6461 C C . ASP A 1 818 ? -2.056 8.267 -7.317 1.00 41.44 818 ASP A C 1
ATOM 6463 O O . ASP A 1 818 ? -1.730 8.978 -6.359 1.00 41.44 818 ASP A O 1
ATOM 6467 N N . HIS A 1 819 ? -2.278 8.804 -8.525 1.00 45.44 819 HIS A N 1
ATOM 6468 C CA . HIS A 1 819 ? -2.192 10.241 -8.808 1.00 45.44 819 HIS A CA 1
ATOM 6469 C C . HIS A 1 819 ? -3.486 11.031 -8.582 1.00 45.44 819 HIS A C 1
ATOM 6471 O O . HIS A 1 819 ? -3.475 12.262 -8.687 1.00 45.44 819 HIS A O 1
ATOM 6477 N N . LYS A 1 820 ? -4.554 10.388 -8.090 1.00 45.78 820 LYS A N 1
ATOM 6478 C CA . LYS A 1 820 ? -5.587 11.091 -7.313 1.00 45.78 820 LYS A CA 1
ATOM 6479 C C . LYS A 1 820 ? -5.015 11.441 -5.925 1.00 45.78 820 LYS A C 1
ATOM 6481 O O . LYS A 1 820 ? -5.262 10.756 -4.939 1.00 45.78 820 LYS A O 1
ATOM 6486 N N . SER A 1 821 ? -4.297 12.570 -5.875 1.00 49.34 821 SER A N 1
ATOM 6487 C CA . SER A 1 821 ? -3.792 13.283 -4.687 1.00 49.34 821 SER A CA 1
ATOM 6488 C C . SER A 1 821 ? -2.478 12.784 -4.062 1.00 49.34 821 SER A C 1
ATOM 6490 O O . SER A 1 821 ? -2.447 12.040 -3.078 1.00 49.34 821 SER A O 1
ATOM 6492 N N . LEU A 1 822 ? -1.349 13.313 -4.557 1.00 59.00 822 LEU A N 1
ATOM 6493 C CA . LEU A 1 822 ? -0.084 13.268 -3.821 1.00 59.00 822 LEU A CA 1
ATOM 6494 C C . LEU A 1 822 ? 0.014 14.454 -2.853 1.00 59.00 822 LEU A C 1
ATOM 6496 O O . LEU A 1 822 ? 0.466 15.550 -3.193 1.00 59.00 822 LEU A O 1
ATOM 6500 N N . LYS A 1 823 ? -0.335 14.195 -1.597 1.00 75.81 823 LYS A N 1
ATOM 6501 C CA . LYS A 1 823 ? -0.201 15.158 -0.505 1.00 75.81 823 LYS A CA 1
ATOM 6502 C C . LYS A 1 823 ? 1.272 15.362 -0.115 1.00 75.81 823 LYS A C 1
ATOM 6504 O O . LYS A 1 823 ? 1.883 14.440 0.424 1.00 75.81 823 LYS A O 1
ATOM 6509 N N . ARG A 1 824 ? 1.865 16.544 -0.355 1.00 86.31 824 ARG A N 1
ATOM 6510 C CA . ARG A 1 824 ? 3.279 16.853 -0.006 1.00 86.31 824 ARG A CA 1
ATOM 6511 C C . ARG A 1 824 ? 3.512 18.317 0.367 1.00 86.31 824 ARG A C 1
ATOM 6513 O O . ARG A 1 824 ? 2.970 19.206 -0.277 1.00 86.31 824 ARG A O 1
ATOM 6520 N N . ASP A 1 825 ? 4.389 18.578 1.334 1.00 93.44 825 ASP A N 1
ATOM 6521 C CA . ASP A 1 825 ? 4.818 19.941 1.671 1.00 93.44 825 ASP A CA 1
ATOM 6522 C C . ASP A 1 825 ? 6.228 20.208 1.138 1.00 93.44 825 ASP A C 1
ATOM 6524 O O . ASP A 1 825 ? 7.210 19.602 1.578 1.00 93.44 825 ASP A O 1
ATOM 6528 N N . LEU A 1 826 ? 6.327 21.111 0.165 1.00 95.19 826 LEU A N 1
ATOM 6529 C CA . LEU A 1 826 ? 7.539 21.397 -0.595 1.00 95.19 826 LEU A CA 1
ATOM 6530 C C . LEU A 1 826 ? 8.070 22.800 -0.283 1.00 95.19 826 LEU A C 1
ATOM 6532 O O . LEU A 1 826 ? 7.387 23.804 -0.469 1.00 95.19 826 LEU A O 1
ATOM 6536 N N . VAL A 1 827 ? 9.327 22.886 0.140 1.00 97.62 827 VAL A N 1
ATOM 6537 C CA . VAL A 1 827 ? 10.020 24.152 0.400 1.00 97.62 827 VAL A CA 1
ATOM 6538 C C . VAL A 1 827 ? 11.194 24.294 -0.567 1.00 97.62 827 VAL A C 1
ATOM 6540 O O . VAL A 1 827 ? 12.064 23.426 -0.623 1.00 97.62 827 VAL A O 1
ATOM 6543 N N . PHE A 1 828 ? 11.261 25.410 -1.292 1.00 97.31 828 PHE A N 1
ATOM 6544 C CA . PHE A 1 828 ? 12.433 25.786 -2.089 1.00 97.31 828 PHE A CA 1
ATOM 6545 C C . PHE A 1 828 ? 13.326 26.756 -1.315 1.00 97.31 828 PHE A C 1
ATOM 6547 O O . PHE A 1 828 ? 12.866 27.812 -0.884 1.00 97.31 828 PHE A O 1
ATOM 6554 N N . ALA A 1 829 ? 14.610 26.428 -1.178 1.00 95.12 829 ALA A N 1
ATOM 6555 C CA . ALA A 1 829 ? 15.647 27.330 -0.693 1.00 95.12 829 ALA A CA 1
ATOM 6556 C C . ALA A 1 829 ? 16.459 27.863 -1.883 1.00 95.12 829 ALA A C 1
ATOM 6558 O O . ALA A 1 829 ? 17.276 27.143 -2.453 1.00 95.12 829 ALA A O 1
ATOM 6559 N N . ILE A 1 830 ? 16.192 29.115 -2.257 1.00 92.69 830 ILE A N 1
ATOM 6560 C CA . ILE A 1 830 ? 16.747 29.792 -3.437 1.00 92.69 830 ILE A CA 1
ATOM 6561 C C . ILE A 1 830 ? 17.996 30.586 -3.035 1.00 92.69 830 ILE A C 1
ATOM 6563 O O . ILE A 1 830 ? 17.978 31.307 -2.024 1.00 92.69 830 ILE A O 1
ATOM 6567 N N . ASP A 1 831 ? 19.068 30.472 -3.821 1.00 88.94 831 ASP A N 1
ATOM 6568 C CA . ASP A 1 831 ? 20.315 31.172 -3.542 1.00 88.94 831 ASP A CA 1
ATOM 6569 C C . ASP A 1 831 ? 20.143 32.664 -3.846 1.00 88.94 831 ASP A C 1
ATOM 6571 O O . ASP A 1 831 ? 19.685 33.079 -4.910 1.00 88.94 831 ASP A O 1
ATOM 6575 N N . ARG A 1 832 ? 20.468 33.510 -2.870 1.00 86.31 832 ARG A N 1
ATOM 6576 C CA . ARG A 1 832 ? 20.472 34.970 -3.035 1.00 86.31 832 ARG A CA 1
ATOM 6577 C C . ARG A 1 832 ? 21.758 35.573 -2.483 1.00 86.31 832 ARG A C 1
ATOM 6579 O O . ARG A 1 832 ? 21.763 36.654 -1.886 1.00 86.31 832 ARG A O 1
ATOM 6586 N N . THR A 1 833 ? 22.850 34.833 -2.604 1.00 85.00 833 THR A N 1
ATOM 6587 C CA . THR A 1 833 ? 24.176 35.261 -2.166 1.00 85.00 833 THR A CA 1
ATOM 6588 C C . THR A 1 833 ? 24.828 36.189 -3.189 1.00 85.00 833 THR A C 1
ATOM 6590 O O . THR A 1 833 ? 24.333 36.391 -4.294 1.00 85.00 833 THR A O 1
ATOM 6593 N N . ASN A 1 834 ? 25.949 36.807 -2.811 1.00 81.88 834 ASN A N 1
ATOM 6594 C CA . ASN A 1 834 ? 26.644 37.762 -3.676 1.00 81.88 834 ASN A CA 1
ATOM 6595 C C . ASN A 1 834 ? 27.392 37.105 -4.854 1.00 81.88 834 ASN A C 1
ATOM 6597 O O . ASN A 1 834 ? 27.905 37.842 -5.696 1.00 81.88 834 ASN A O 1
ATOM 6601 N N . SER A 1 835 ? 27.489 35.770 -4.908 1.00 80.75 835 SER A N 1
ATOM 6602 C CA . SER A 1 835 ? 28.034 35.043 -6.064 1.00 80.75 835 SER A CA 1
ATOM 6603 C C . SER A 1 835 ? 27.040 34.947 -7.221 1.00 80.75 835 SER A C 1
ATOM 6605 O O . SER A 1 835 ? 27.475 34.890 -8.367 1.00 80.75 835 SER A O 1
ATOM 6607 N N . VAL A 1 836 ? 25.739 35.060 -6.936 1.00 83.88 836 VAL A N 1
ATOM 6608 C CA . VAL A 1 836 ? 24.663 35.009 -7.929 1.00 83.88 836 VAL A CA 1
ATOM 6609 C C . VAL A 1 836 ? 24.333 36.418 -8.428 1.00 83.88 836 VAL A C 1
ATOM 6611 O O . VAL A 1 836 ? 23.951 37.308 -7.660 1.00 83.88 836 VAL A O 1
ATOM 6614 N N . ASN A 1 837 ? 24.457 36.651 -9.737 1.00 87.25 837 ASN A N 1
ATOM 6615 C CA . ASN A 1 837 ? 24.079 37.931 -10.344 1.00 87.25 837 ASN A CA 1
ATOM 6616 C C . ASN A 1 837 ? 22.570 38.012 -10.658 1.00 87.25 837 ASN A C 1
ATOM 6618 O O . ASN A 1 837 ? 21.838 37.026 -10.608 1.00 87.25 837 ASN A O 1
ATOM 6622 N N . SER A 1 838 ? 22.076 39.198 -11.025 1.00 86.12 838 SER A N 1
ATOM 6623 C CA . SER A 1 838 ? 20.640 39.423 -11.258 1.00 86.12 838 SER A CA 1
ATOM 6624 C C . SER A 1 838 ? 20.039 38.551 -12.369 1.00 86.12 838 SER A C 1
ATOM 6626 O O . SER A 1 838 ? 18.853 38.216 -12.315 1.00 86.12 838 SER A O 1
ATOM 6628 N N . ARG A 1 839 ? 20.838 38.163 -13.373 1.00 87.19 839 ARG A N 1
ATOM 6629 C CA . ARG A 1 839 ? 20.399 37.293 -14.469 1.00 87.19 839 ARG A CA 1
ATOM 6630 C C . ARG A 1 839 ? 20.352 35.829 -14.042 1.00 87.19 839 ARG A C 1
ATOM 6632 O O . ARG A 1 839 ? 19.419 35.128 -14.419 1.00 87.19 839 ARG A O 1
ATOM 6639 N N . GLU A 1 840 ? 21.321 35.383 -13.255 1.00 88.81 840 GLU A N 1
ATOM 6640 C CA . GLU A 1 840 ? 21.358 34.032 -12.682 1.00 88.81 840 GLU A CA 1
ATOM 6641 C C . GLU A 1 840 ? 20.219 33.831 -11.685 1.00 88.81 840 GLU A C 1
ATOM 6643 O O . GLU A 1 840 ? 19.460 32.874 -11.816 1.00 88.81 840 GLU A O 1
ATOM 6648 N N . TYR A 1 841 ? 19.987 34.814 -10.814 1.00 89.50 841 TYR A N 1
ATOM 6649 C CA . TYR A 1 841 ? 18.863 34.817 -9.880 1.00 89.50 841 TYR A CA 1
ATOM 6650 C C . TYR A 1 841 ? 17.504 34.783 -10.597 1.00 89.50 841 TYR A C 1
ATOM 6652 O O . TYR A 1 841 ? 16.561 34.123 -10.161 1.00 89.50 841 TYR A O 1
ATOM 6660 N N . PHE A 1 842 ? 17.382 35.476 -11.736 1.00 90.44 842 PHE A N 1
ATOM 6661 C CA . PHE A 1 842 ? 16.194 35.362 -12.583 1.00 90.44 842 PHE A CA 1
ATOM 6662 C C . PHE A 1 842 ? 16.012 33.933 -13.112 1.00 90.44 842 PHE A C 1
ATOM 6664 O O . PHE A 1 842 ? 14.897 33.415 -13.073 1.00 90.44 842 PHE A O 1
ATOM 6671 N N . ASN A 1 843 ? 17.088 33.293 -13.574 1.00 89.81 843 ASN A N 1
ATOM 6672 C CA . ASN A 1 843 ? 17.032 31.932 -14.100 1.00 89.81 843 ASN A CA 1
ATOM 6673 C C . ASN A 1 843 ? 16.700 30.895 -13.014 1.00 89.81 843 ASN A C 1
ATOM 6675 O O . ASN A 1 843 ? 15.912 29.995 -13.290 1.00 89.81 843 ASN A O 1
ATOM 6679 N N . GLU A 1 844 ? 17.219 31.037 -11.788 1.00 91.00 844 GLU A N 1
ATOM 6680 C CA . GLU A 1 844 ? 16.822 30.193 -10.647 1.00 91.00 844 GLU A CA 1
ATOM 6681 C C . GLU A 1 844 ? 15.316 30.279 -10.383 1.00 91.00 844 GLU A C 1
ATOM 6683 O O . GLU A 1 844 ? 14.636 29.259 -10.276 1.00 91.00 844 GLU A O 1
ATOM 6688 N N . LYS A 1 845 ? 14.764 31.499 -10.351 1.00 93.06 845 LYS A N 1
ATOM 6689 C CA . LYS A 1 845 ? 13.320 31.705 -10.171 1.00 93.06 845 LYS A CA 1
ATOM 6690 C C . LYS A 1 845 ? 12.498 31.085 -11.297 1.00 93.06 845 LYS A C 1
ATOM 6692 O O . LYS A 1 845 ? 11.460 30.487 -11.029 1.00 93.06 845 LYS A O 1
ATOM 6697 N N . GLN A 1 846 ? 12.950 31.208 -12.548 1.00 92.25 846 GLN A N 1
ATOM 6698 C CA . GLN A 1 846 ? 12.266 30.558 -13.668 1.00 92.25 846 GLN A CA 1
ATOM 6699 C C . GLN A 1 846 ? 12.329 29.036 -13.555 1.00 92.25 846 GLN A C 1
ATOM 6701 O O . GLN A 1 846 ? 11.318 28.384 -13.769 1.00 92.25 846 GLN A O 1
ATOM 6706 N N . PHE A 1 847 ? 13.466 28.473 -13.153 1.00 92.69 847 PHE A N 1
ATOM 6707 C CA . PHE A 1 847 ? 13.595 27.036 -12.941 1.00 92.69 847 PHE A CA 1
ATOM 6708 C C . PHE A 1 847 ? 12.612 26.508 -11.886 1.00 92.69 847 PHE A C 1
ATOM 6710 O O . PHE A 1 847 ? 11.914 25.528 -12.142 1.00 92.69 847 PHE A O 1
ATOM 6717 N N . VAL A 1 848 ? 12.483 27.195 -10.747 1.00 94.50 848 VAL A N 1
ATOM 6718 C CA . VAL A 1 848 ? 11.486 26.845 -9.722 1.00 94.50 848 VAL A CA 1
ATOM 6719 C C . VAL A 1 848 ? 10.057 26.966 -10.274 1.00 94.50 848 VAL A C 1
ATOM 6721 O O . VAL A 1 848 ? 9.239 26.077 -10.048 1.00 94.50 848 VAL A O 1
ATOM 6724 N N . ASN A 1 849 ? 9.755 28.011 -11.053 1.00 91.69 849 ASN A N 1
ATOM 6725 C CA . ASN A 1 849 ? 8.441 28.165 -11.688 1.00 91.69 849 ASN A CA 1
ATOM 6726 C C . ASN A 1 849 ? 8.119 27.022 -12.666 1.00 91.69 849 ASN A C 1
ATOM 6728 O O . ASN A 1 849 ? 6.975 26.581 -12.707 1.00 91.69 849 ASN A O 1
ATOM 6732 N N . GLU A 1 850 ? 9.092 26.545 -13.449 1.00 86.56 850 GLU A N 1
ATOM 6733 C CA . GLU A 1 850 ? 8.890 25.422 -14.378 1.00 86.56 850 GLU A CA 1
ATOM 6734 C C . GLU A 1 850 ? 8.593 24.107 -13.648 1.00 86.56 850 GLU A C 1
ATOM 6736 O O . GLU A 1 850 ? 7.811 23.306 -14.151 1.00 86.56 850 GLU A O 1
ATOM 6741 N N . ILE A 1 851 ? 9.150 23.904 -12.449 1.00 85.00 851 ILE A N 1
ATOM 6742 C CA . ILE A 1 851 ? 8.782 22.770 -11.591 1.00 85.00 851 ILE A CA 1
ATOM 6743 C C . ILE A 1 851 ? 7.349 22.946 -11.079 1.00 85.00 851 ILE A C 1
ATOM 6745 O O . ILE A 1 851 ? 6.532 22.049 -11.234 1.00 85.00 851 ILE A O 1
ATOM 6749 N N . ILE A 1 852 ? 7.014 24.111 -10.514 1.00 86.25 852 ILE A N 1
ATOM 6750 C CA . ILE A 1 852 ? 5.700 24.357 -9.890 1.00 86.25 852 ILE A CA 1
ATOM 6751 C C . ILE A 1 852 ? 4.550 24.241 -10.894 1.00 86.25 852 ILE A C 1
ATOM 6753 O O . ILE A 1 852 ? 3.494 23.732 -10.542 1.00 86.25 852 ILE A O 1
ATOM 6757 N N . LYS A 1 853 ? 4.752 24.660 -12.147 1.00 83.62 853 LYS A N 1
ATOM 6758 C CA . LYS A 1 853 ? 3.753 24.513 -13.221 1.00 83.62 853 LYS A CA 1
ATOM 6759 C C . LYS A 1 853 ? 3.420 23.058 -13.569 1.00 83.62 853 LYS A C 1
ATOM 6761 O O . LYS A 1 853 ? 2.438 22.835 -14.262 1.00 83.62 853 LYS A O 1
ATOM 6766 N N . LYS A 1 854 ? 4.248 22.103 -13.141 1.00 78.88 854 LYS A N 1
ATOM 6767 C CA . LYS A 1 854 ? 4.095 20.667 -13.401 1.00 78.88 854 LYS A CA 1
ATOM 6768 C C . LYS A 1 854 ? 3.620 19.879 -12.176 1.00 78.88 854 LYS A C 1
ATOM 6770 O O . LYS A 1 854 ? 3.576 18.656 -12.233 1.00 78.88 854 LYS A O 1
ATOM 6775 N N . LEU A 1 855 ? 3.322 20.557 -11.066 1.00 73.75 855 LEU A N 1
ATOM 6776 C CA . LEU A 1 855 ? 2.844 19.941 -9.829 1.00 73.75 855 LEU A CA 1
ATOM 6777 C C . LEU A 1 855 ? 1.362 20.247 -9.612 1.00 73.75 855 LEU A C 1
ATOM 6779 O O . LEU A 1 855 ? 0.920 21.367 -9.867 1.00 73.75 855 LEU A O 1
ATOM 6783 N N . VAL A 1 856 ? 0.647 19.283 -9.031 1.00 70.75 856 VAL A N 1
ATOM 6784 C CA . VAL A 1 856 ? -0.726 19.460 -8.540 1.00 70.75 856 VAL A CA 1
ATOM 6785 C C . VAL A 1 856 ? -0.684 20.275 -7.249 1.00 70.75 856 VAL A C 1
ATOM 6787 O O . VAL A 1 856 ? -0.318 19.765 -6.187 1.00 70.75 856 VAL A O 1
ATOM 6790 N N . ILE A 1 857 ? -0.987 21.571 -7.336 1.00 81.56 857 ILE A N 1
ATOM 6791 C CA . ILE A 1 857 ? -0.957 22.484 -6.186 1.00 81.56 857 ILE A CA 1
ATOM 6792 C C . ILE A 1 857 ? -2.340 22.566 -5.552 1.00 81.56 857 ILE A C 1
ATOM 6794 O O . ILE A 1 857 ? -3.291 23.018 -6.185 1.00 81.56 857 ILE A O 1
ATOM 6798 N N . GLY A 1 858 ? -2.428 22.247 -4.263 1.00 76.50 858 GLY A N 1
ATOM 6799 C CA . GLY A 1 858 ? -3.696 22.292 -3.548 1.00 76.50 858 GLY A CA 1
ATOM 6800 C C . GLY A 1 858 ? -3.556 22.049 -2.046 1.00 76.50 858 GLY A C 1
ATOM 6801 O O . GLY A 1 858 ? -2.535 21.541 -1.578 1.00 76.50 858 GLY A O 1
ATOM 6802 N N . PRO A 1 859 ? -4.585 22.399 -1.252 1.00 77.44 859 PRO A N 1
ATOM 6803 C CA . PRO A 1 859 ? -4.587 22.160 0.189 1.00 77.44 859 PRO A CA 1
ATOM 6804 C C . PRO A 1 859 ? -4.578 20.668 0.552 1.00 77.44 859 PRO A C 1
ATOM 6806 O O . PRO A 1 859 ? -4.062 20.327 1.617 1.00 77.44 859 PRO A O 1
ATOM 6809 N N . GLU A 1 860 ? -5.067 19.797 -0.337 1.00 74.50 860 GLU A N 1
ATOM 6810 C CA . GLU A 1 860 ? -5.003 18.334 -0.203 1.00 74.50 860 GLU A CA 1
ATOM 6811 C C . GLU A 1 860 ? -3.881 17.693 -1.037 1.00 74.50 860 GLU A C 1
ATOM 6813 O O . GLU A 1 860 ? -3.543 16.543 -0.797 1.00 74.50 860 GLU A O 1
ATOM 6818 N N . ASP A 1 861 ? -3.210 18.458 -1.903 1.00 82.38 861 ASP A N 1
ATOM 6819 C CA . ASP A 1 861 ? -2.168 17.972 -2.820 1.00 82.38 861 ASP A CA 1
ATOM 6820 C C . ASP A 1 861 ? -0.795 18.531 -2.416 1.00 82.38 861 ASP A C 1
ATOM 6822 O O . ASP A 1 861 ? -0.415 18.442 -1.241 1.00 82.38 861 ASP A O 1
ATOM 6826 N N . VAL A 1 862 ? -0.032 19.137 -3.330 1.00 86.12 862 VAL A N 1
ATOM 6827 C CA . VAL A 1 862 ? 1.250 19.767 -2.999 1.00 86.12 862 VAL A CA 1
ATOM 6828 C C . VAL A 1 862 ? 1.040 21.194 -2.481 1.00 86.12 862 VAL A C 1
ATOM 6830 O O . VAL A 1 862 ? 0.467 22.046 -3.160 1.00 86.12 862 VAL A O 1
ATOM 6833 N N . GLN A 1 863 ? 1.562 21.486 -1.288 1.00 93.69 863 GLN A N 1
ATOM 6834 C CA . GLN A 1 863 ? 1.705 22.850 -0.777 1.00 93.69 863 GLN A CA 1
ATOM 6835 C C . GLN A 1 863 ? 3.146 23.319 -0.957 1.00 93.69 863 GLN A C 1
ATOM 6837 O O . GLN A 1 863 ? 4.083 22.549 -0.746 1.00 93.69 863 GLN A O 1
ATOM 6842 N N . VAL A 1 864 ? 3.335 24.582 -1.348 1.00 95.50 864 VAL A N 1
ATOM 6843 C CA . VAL A 1 864 ? 4.658 25.124 -1.688 1.00 95.50 864 VAL A CA 1
ATOM 6844 C C . VAL A 1 864 ? 4.979 26.351 -0.849 1.00 95.50 864 VAL A C 1
ATOM 6846 O O . VAL A 1 864 ? 4.159 27.250 -0.686 1.00 95.50 864 VAL A O 1
ATOM 6849 N N . SER A 1 865 ? 6.215 26.417 -0.367 1.00 96.69 865 SER A N 1
ATOM 6850 C CA . SER A 1 865 ? 6.824 27.587 0.259 1.00 96.69 865 SER A CA 1
ATOM 6851 C C . SER A 1 865 ? 8.162 27.886 -0.417 1.00 96.69 865 SER A C 1
ATOM 6853 O O . SER A 1 865 ? 8.844 26.989 -0.917 1.00 96.69 865 SER A O 1
ATOM 6855 N N . ALA A 1 866 ? 8.560 29.156 -0.435 1.00 96.50 866 ALA A N 1
ATOM 6856 C CA . ALA A 1 866 ? 9.893 29.555 -0.865 1.00 96.50 866 ALA A CA 1
ATOM 6857 C C . ALA A 1 866 ? 10.589 30.359 0.231 1.00 96.50 866 ALA A C 1
ATOM 6859 O O . ALA A 1 866 ? 9.997 31.236 0.866 1.00 96.50 866 ALA A O 1
ATOM 6860 N N . LEU A 1 867 ? 11.880 30.107 0.406 1.00 94.62 867 LEU A N 1
ATOM 6861 C CA . LEU A 1 867 ? 12.788 30.906 1.210 1.00 94.62 867 LEU A CA 1
ATOM 6862 C C . LEU A 1 867 ? 14.025 31.253 0.385 1.00 94.62 867 LEU A C 1
ATOM 6864 O O . LEU A 1 867 ? 14.427 30.518 -0.509 1.00 94.62 867 LEU A O 1
ATOM 6868 N N . THR A 1 868 ? 14.644 32.382 0.704 1.00 90.94 868 THR A N 1
ATOM 6869 C CA . THR A 1 868 ? 15.935 32.775 0.126 1.00 90.94 868 THR A CA 1
ATOM 6870 C C . THR A 1 868 ? 16.966 32.810 1.230 1.00 90.94 868 THR A C 1
ATOM 6872 O O . THR A 1 868 ? 16.655 33.325 2.303 1.00 90.94 868 THR A O 1
ATOM 6875 N N . TYR A 1 869 ? 18.200 32.387 0.996 1.00 87.00 869 TYR A N 1
ATOM 6876 C CA . TYR A 1 869 ? 19.276 32.612 1.962 1.00 87.00 869 TYR A CA 1
ATOM 6877 C C . TYR A 1 869 ? 20.286 33.636 1.416 1.00 87.00 869 TYR A C 1
ATOM 6879 O O . TYR A 1 869 ? 20.512 33.693 0.208 1.00 87.00 869 TYR A O 1
ATOM 6887 N N . PRO A 1 870 ? 20.850 34.509 2.276 1.00 74.69 870 PRO A N 1
ATOM 6888 C CA . PRO A 1 870 ? 20.829 34.475 3.746 1.00 74.69 870 PRO A CA 1
ATOM 6889 C C . PRO A 1 870 ? 19.698 35.299 4.420 1.00 74.69 870 PRO A C 1
ATOM 6891 O O . PRO A 1 870 ? 19.972 36.055 5.352 1.00 74.69 870 PRO A O 1
ATOM 6894 N N . SER A 1 871 ? 18.433 35.191 3.982 1.00 79.88 871 SER A N 1
ATOM 6895 C CA . SER A 1 871 ? 17.288 35.774 4.712 1.00 79.88 871 SER A CA 1
ATOM 6896 C C . SER A 1 871 ? 17.085 35.120 6.084 1.00 79.88 871 SER A C 1
ATOM 6898 O O . SER A 1 871 ? 17.463 33.970 6.297 1.00 79.88 871 SER A O 1
ATOM 6900 N N . SER A 1 872 ? 16.436 35.843 6.997 1.00 79.75 872 SER A N 1
ATOM 6901 C CA . SER A 1 872 ? 16.000 35.345 8.309 1.00 79.75 872 SER A CA 1
ATOM 6902 C C . SER A 1 872 ? 14.534 34.904 8.343 1.00 79.75 872 SER A C 1
ATOM 6904 O O . SER A 1 872 ? 14.072 34.424 9.373 1.00 79.75 872 SER A O 1
ATOM 6906 N N . THR A 1 873 ? 13.792 35.087 7.248 1.00 85.69 873 THR A N 1
ATOM 6907 C CA . THR A 1 873 ? 12.381 34.694 7.116 1.00 85.69 873 THR A CA 1
ATOM 6908 C C . THR A 1 873 ? 12.115 34.093 5.733 1.00 85.69 873 THR A C 1
ATOM 6910 O O . THR A 1 873 ? 12.723 34.550 4.751 1.00 85.69 873 THR A O 1
ATOM 6913 N N . PRO A 1 874 ? 11.214 33.099 5.619 1.00 91.38 874 PRO A N 1
ATOM 6914 C CA . PRO A 1 874 ? 10.703 32.646 4.328 1.00 91.38 874 PRO A CA 1
ATOM 6915 C C . PRO A 1 874 ? 10.044 33.784 3.543 1.00 91.38 874 PRO A C 1
ATOM 6917 O O . PRO A 1 874 ? 9.587 34.773 4.115 1.00 91.38 874 PRO A O 1
ATOM 6920 N N . SER A 1 875 ? 10.031 33.658 2.216 1.00 93.38 875 SER A N 1
ATOM 6921 C CA . SER A 1 875 ? 9.373 34.620 1.321 1.00 93.38 875 SER A CA 1
ATOM 6922 C C . SER A 1 875 ? 7.851 34.467 1.346 1.00 93.38 875 SER A C 1
ATOM 6924 O O . SER A 1 875 ? 7.146 35.464 1.239 1.00 93.38 875 SER A O 1
ATOM 6926 N N . PHE A 1 876 ? 7.354 33.239 1.518 1.00 96.06 876 PHE A N 1
ATOM 6927 C CA . PHE A 1 876 ? 5.953 32.925 1.817 1.00 96.06 876 PHE A CA 1
ATOM 6928 C C . PHE A 1 876 ? 5.839 31.526 2.446 1.00 96.06 876 PHE A C 1
ATOM 6930 O O . PHE A 1 876 ? 6.748 30.704 2.310 1.00 96.06 876 PHE A O 1
ATOM 6937 N N . TRP A 1 877 ? 4.733 31.262 3.142 1.00 96.25 877 TRP A N 1
ATOM 6938 C CA . TRP A 1 877 ? 4.438 30.022 3.880 1.00 96.25 877 TRP A CA 1
ATOM 6939 C C . TRP A 1 877 ? 3.702 28.985 3.017 1.00 96.25 877 TRP A C 1
ATOM 6941 O O . TRP A 1 877 ? 3.107 29.365 2.009 1.00 96.25 877 TRP A O 1
ATOM 6951 N N . LEU A 1 878 ? 3.674 27.713 3.438 1.00 94.94 878 LEU A N 1
ATOM 6952 C CA . LEU A 1 878 ? 3.038 26.604 2.699 1.00 94.94 878 LEU A CA 1
ATOM 6953 C C . LEU A 1 878 ? 1.540 26.847 2.456 1.00 94.94 878 LEU A C 1
ATOM 6955 O O . LEU A 1 878 ? 1.026 26.576 1.377 1.00 94.94 878 LEU A O 1
ATOM 6959 N N . ASN A 1 879 ? 0.858 27.447 3.433 1.00 92.75 879 ASN A N 1
ATOM 6960 C CA . ASN A 1 879 ? -0.565 27.782 3.362 1.00 92.75 879 ASN A CA 1
ATOM 6961 C C . ASN A 1 879 ? -0.865 29.173 2.766 1.00 92.75 879 ASN A C 1
ATOM 6963 O O . ASN A 1 879 ? -2.002 29.632 2.853 1.00 92.75 879 ASN A O 1
ATOM 6967 N N . THR A 1 880 ? 0.122 29.873 2.189 1.00 94.38 880 THR A N 1
ATOM 6968 C CA . THR A 1 880 ? -0.098 31.240 1.666 1.00 94.38 880 THR A CA 1
ATOM 6969 C C . THR A 1 880 ? -0.869 31.232 0.347 1.00 94.38 880 THR A C 1
ATOM 6971 O O . THR A 1 880 ? -1.711 32.098 0.113 1.00 94.38 880 THR A O 1
ATOM 6974 N N . PHE A 1 881 ? -0.582 30.266 -0.526 1.00 91.88 881 PHE A N 1
ATOM 6975 C CA . PHE A 1 881 ? -1.165 30.175 -1.861 1.00 91.88 881 PHE A CA 1
ATOM 6976 C C . PHE A 1 881 ? -1.547 28.729 -2.169 1.00 91.88 881 PHE A C 1
ATOM 6978 O O . PHE A 1 881 ? -0.827 27.804 -1.815 1.00 91.88 881 PHE A O 1
ATOM 6985 N N . ASN A 1 882 ? -2.666 28.550 -2.864 1.00 84.81 882 ASN A N 1
ATOM 6986 C CA . ASN A 1 882 ? -3.239 27.246 -3.202 1.00 84.81 882 ASN A CA 1
ATOM 6987 C C . ASN A 1 882 ? -3.383 27.029 -4.716 1.00 84.81 882 ASN A C 1
ATOM 6989 O O . ASN A 1 882 ? -4.109 26.139 -5.134 1.00 84.81 882 ASN A O 1
ATOM 6993 N N . ASN A 1 883 ? -2.755 27.875 -5.535 1.00 79.06 883 ASN A N 1
ATOM 6994 C CA . ASN A 1 883 ? -2.793 27.764 -6.987 1.00 79.06 883 ASN A CA 1
ATOM 6995 C C . ASN A 1 883 ? -1.459 28.190 -7.604 1.00 79.06 883 ASN A C 1
ATOM 6997 O O . ASN A 1 883 ? -0.747 29.049 -7.071 1.00 79.06 883 ASN A O 1
ATOM 7001 N N . VAL A 1 884 ? -1.159 27.603 -8.762 1.00 81.19 884 VAL A N 1
ATOM 7002 C CA . VAL A 1 884 ? 0.095 27.797 -9.499 1.00 81.19 884 VAL A CA 1
ATOM 7003 C C . VAL A 1 884 ? 0.337 29.273 -9.826 1.00 81.19 884 VAL A C 1
ATOM 7005 O O . VAL A 1 884 ? 1.432 29.783 -9.588 1.00 81.19 884 VAL A O 1
ATOM 7008 N N . SER A 1 885 ? -0.672 29.989 -10.335 1.00 86.38 885 SER A N 1
ATOM 7009 C CA . SER A 1 885 ? -0.522 31.375 -10.801 1.00 86.38 885 SER A CA 1
ATOM 7010 C C . SER A 1 885 ? -0.038 32.321 -9.699 1.00 86.38 885 SER A C 1
ATOM 7012 O O . SER A 1 885 ? 0.883 33.110 -9.927 1.00 86.38 885 SER A O 1
ATOM 7014 N N . ASN A 1 886 ? -0.607 32.217 -8.496 1.00 86.75 886 ASN A N 1
ATOM 7015 C CA . ASN A 1 886 ? -0.235 33.064 -7.365 1.00 86.75 886 ASN A CA 1
ATOM 7016 C C . ASN A 1 886 ? 1.160 32.731 -6.828 1.00 86.75 886 ASN A C 1
ATOM 7018 O O . ASN A 1 886 ? 1.917 33.647 -6.506 1.00 86.75 886 ASN A O 1
ATOM 7022 N N . ILE A 1 887 ? 1.531 31.448 -6.783 1.00 91.44 887 ILE A N 1
ATOM 7023 C CA . ILE A 1 887 ? 2.872 31.030 -6.354 1.00 91.44 887 ILE A CA 1
ATOM 7024 C C . ILE A 1 887 ? 3.927 31.541 -7.339 1.00 91.44 887 ILE A C 1
ATOM 7026 O O . ILE A 1 887 ? 4.913 32.151 -6.927 1.00 91.44 887 ILE A O 1
ATOM 7030 N N . VAL A 1 888 ? 3.701 31.361 -8.643 1.00 93.44 888 VAL A N 1
ATOM 7031 C CA . VAL A 1 888 ? 4.605 31.847 -9.697 1.00 93.44 888 VAL A CA 1
ATOM 7032 C C . VAL A 1 888 ? 4.752 33.370 -9.631 1.00 93.44 888 VAL A C 1
ATOM 7034 O O . VAL A 1 888 ? 5.864 33.897 -9.730 1.00 93.44 888 VAL A O 1
ATOM 7037 N N . ALA A 1 889 ? 3.653 34.101 -9.417 1.00 92.12 889 ALA A N 1
ATOM 7038 C CA . ALA A 1 889 ? 3.696 35.549 -9.224 1.00 92.12 889 ALA A CA 1
ATOM 7039 C C . ALA A 1 889 ? 4.500 35.938 -7.970 1.00 92.12 889 ALA A C 1
ATOM 7041 O O . ALA A 1 889 ? 5.349 36.830 -8.038 1.00 92.12 889 ALA A O 1
ATOM 7042 N N . ALA A 1 890 ? 4.288 35.246 -6.847 1.00 93.69 890 ALA A N 1
ATOM 7043 C CA . ALA A 1 890 ? 5.004 35.490 -5.599 1.00 93.69 890 ALA A CA 1
ATOM 7044 C C . ALA A 1 890 ? 6.511 35.248 -5.743 1.00 93.69 890 ALA A C 1
ATOM 7046 O O . ALA A 1 890 ? 7.297 36.107 -5.346 1.00 93.69 890 ALA A O 1
ATOM 7047 N N . ILE A 1 891 ? 6.917 34.143 -6.379 1.00 95.38 891 ILE A N 1
ATOM 7048 C CA . ILE A 1 891 ? 8.325 33.827 -6.656 1.00 95.38 891 ILE A CA 1
ATOM 7049 C C . ILE A 1 891 ? 8.950 34.909 -7.531 1.00 95.38 891 ILE A C 1
ATOM 7051 O O . ILE A 1 891 ? 9.997 35.458 -7.185 1.00 95.38 891 ILE A O 1
ATOM 7055 N N . ASN A 1 892 ? 8.297 35.286 -8.634 1.00 94.19 892 ASN A N 1
ATOM 7056 C CA . ASN A 1 892 ? 8.806 36.324 -9.531 1.00 94.19 892 ASN A CA 1
ATOM 7057 C C . ASN A 1 892 ? 9.016 37.667 -8.816 1.00 94.19 892 ASN A C 1
ATOM 7059 O O . ASN A 1 892 ? 10.015 38.341 -9.091 1.00 94.19 892 ASN A O 1
ATOM 7063 N N . ASN A 1 893 ? 8.152 37.996 -7.853 1.00 92.94 893 ASN A N 1
ATOM 7064 C CA . ASN A 1 893 ? 8.210 39.221 -7.058 1.00 92.94 893 ASN A CA 1
ATOM 7065 C C . ASN A 1 893 ? 9.247 39.200 -5.922 1.00 92.94 893 ASN A C 1
ATOM 7067 O O . ASN A 1 893 ? 9.462 40.241 -5.300 1.00 92.94 893 ASN A O 1
ATOM 7071 N N . ILE A 1 894 ? 9.935 38.079 -5.661 1.00 90.31 894 ILE A N 1
ATOM 7072 C CA . ILE A 1 894 ? 11.017 38.052 -4.668 1.00 90.31 894 ILE A CA 1
ATOM 7073 C C . ILE A 1 894 ? 12.158 38.967 -5.155 1.00 90.31 894 ILE A C 1
ATOM 7075 O O . ILE A 1 894 ? 12.752 38.697 -6.216 1.00 90.31 894 ILE A O 1
ATOM 7079 N N . PRO A 1 895 ? 12.494 40.039 -4.406 1.00 85.81 895 PRO A N 1
ATOM 7080 C CA . PRO A 1 895 ? 13.424 41.057 -4.865 1.00 85.81 895 PRO A CA 1
ATOM 7081 C C . PRO A 1 895 ? 14.870 40.559 -4.824 1.00 85.81 895 PRO A C 1
ATOM 7083 O O . PRO A 1 895 ? 15.287 39.834 -3.913 1.00 85.81 895 PRO A O 1
ATOM 7086 N N . PHE A 1 896 ? 15.646 41.010 -5.808 1.00 83.25 896 PHE A N 1
ATOM 7087 C CA . PHE A 1 896 ? 17.094 40.856 -5.834 1.00 83.25 896 PHE A CA 1
ATOM 7088 C C . PHE A 1 896 ? 17.728 41.967 -4.986 1.00 83.25 896 PHE A C 1
ATOM 7090 O O . PHE A 1 896 ? 17.697 43.135 -5.372 1.00 83.25 896 PHE A O 1
ATOM 7097 N N . ILE A 1 897 ? 18.246 41.618 -3.805 1.00 75.94 897 ILE A N 1
ATOM 7098 C CA . ILE A 1 897 ? 18.845 42.566 -2.854 1.00 75.94 897 ILE A CA 1
ATOM 7099 C C . ILE A 1 897 ? 20.215 42.033 -2.437 1.00 75.94 897 ILE A C 1
ATOM 7101 O O . ILE A 1 897 ? 20.307 40.939 -1.882 1.00 75.94 897 ILE A O 1
ATOM 7105 N N . HIS A 1 898 ? 21.268 42.821 -2.659 1.00 66.06 898 HIS A N 1
ATOM 7106 C CA . HIS A 1 898 ? 22.612 42.497 -2.184 1.00 66.06 898 HIS A CA 1
ATOM 7107 C C . HIS A 1 898 ? 22.766 42.835 -0.701 1.00 66.06 898 HIS A C 1
ATOM 7109 O O . HIS A 1 898 ? 22.591 43.982 -0.286 1.00 66.06 898 HIS A O 1
ATOM 7115 N N . TYR A 1 899 ? 23.158 41.845 0.100 1.00 64.94 899 TYR A N 1
ATOM 7116 C CA . TYR A 1 899 ? 23.554 42.066 1.488 1.00 64.94 899 TYR A CA 1
ATOM 7117 C C . TYR A 1 899 ? 25.052 42.361 1.552 1.00 64.94 899 TYR A C 1
ATOM 7119 O O . TYR A 1 899 ? 25.858 41.649 0.950 1.00 64.94 899 TYR A O 1
ATOM 7127 N N . ALA A 1 900 ? 25.447 43.347 2.362 1.00 55.69 900 ALA A N 1
ATOM 7128 C CA . ALA A 1 900 ? 26.853 43.723 2.556 1.00 55.69 900 ALA A CA 1
ATOM 7129 C C . ALA A 1 900 ? 27.763 42.545 2.990 1.00 55.69 900 ALA A C 1
ATOM 7131 O O . ALA A 1 900 ? 28.970 42.611 2.799 1.00 55.69 900 ALA A O 1
ATOM 7132 N N . ASN A 1 901 ? 27.183 41.450 3.513 1.00 60.91 901 ASN A N 1
ATOM 7133 C CA . ASN A 1 901 ? 27.854 40.200 3.905 1.00 60.91 901 ASN A CA 1
ATOM 7134 C C . ASN A 1 901 ? 27.137 38.930 3.375 1.00 60.91 901 ASN A C 1
ATOM 7136 O O . ASN A 1 901 ? 27.092 37.912 4.070 1.00 60.91 901 ASN A O 1
ATOM 7140 N N . GLY A 1 902 ? 26.536 38.988 2.179 1.00 62.75 902 GLY A N 1
ATOM 7141 C CA . GLY A 1 902 ? 25.724 37.921 1.571 1.00 62.75 902 GLY A CA 1
ATOM 7142 C C . GLY A 1 902 ? 26.501 36.657 1.175 1.00 62.75 902 GLY A C 1
ATOM 7143 O O . GLY A 1 902 ? 26.718 36.415 -0.007 1.00 62.75 902 GLY A O 1
ATOM 7144 N N . ARG A 1 903 ? 26.948 35.873 2.160 1.00 77.56 903 ARG A N 1
ATOM 7145 C CA . ARG A 1 903 ? 27.651 34.587 1.989 1.00 77.56 903 ARG A CA 1
ATOM 7146 C C . ARG A 1 903 ? 26.670 33.411 1.972 1.00 77.56 903 ARG A C 1
ATOM 7148 O O . ARG A 1 903 ? 25.628 33.497 2.622 1.00 77.56 903 ARG A O 1
ATOM 7155 N N . SER A 1 904 ? 27.034 32.314 1.301 1.00 80.12 904 SER A N 1
ATOM 7156 C CA . SER A 1 904 ? 26.236 31.077 1.270 1.00 80.12 904 SER A CA 1
ATOM 7157 C C . SER A 1 904 ? 26.188 30.418 2.651 1.00 80.12 904 SER A C 1
ATOM 7159 O O . SER A 1 904 ? 27.141 29.783 3.107 1.00 80.12 904 SER A O 1
ATOM 7161 N N . ARG A 1 905 ? 25.088 30.679 3.366 1.00 84.94 905 ARG A N 1
ATOM 7162 C CA . ARG A 1 905 ? 24.787 30.165 4.709 1.00 84.94 905 ARG A CA 1
ATOM 7163 C C . ARG A 1 905 ? 23.795 29.013 4.603 1.00 84.94 905 ARG A C 1
ATOM 7165 O O . ARG A 1 905 ? 22.617 29.170 4.931 1.00 84.94 905 ARG A O 1
ATOM 7172 N N . LEU A 1 906 ? 24.271 27.884 4.085 1.00 89.50 906 LEU A N 1
ATOM 7173 C CA . LEU A 1 906 ? 23.456 26.684 3.888 1.00 89.50 906 LEU A CA 1
ATOM 7174 C C . LEU A 1 906 ? 22.919 26.150 5.223 1.00 89.50 906 LEU A C 1
ATOM 7176 O O . LEU A 1 906 ? 21.763 25.741 5.292 1.00 89.50 906 LEU A O 1
ATOM 7180 N N . GLY A 1 907 ? 23.691 26.243 6.313 1.00 89.06 907 GLY A N 1
ATOM 7181 C CA . GLY A 1 907 ? 23.203 25.888 7.650 1.00 89.06 907 GLY A CA 1
ATOM 7182 C C . GLY A 1 907 ? 22.049 26.771 8.116 1.00 89.06 907 GLY A C 1
ATOM 7183 O O . GLY A 1 907 ? 21.048 26.268 8.623 1.00 89.06 907 GLY A O 1
ATOM 7184 N N . GLY A 1 908 ? 22.134 28.077 7.863 1.00 89.44 908 GLY A N 1
ATOM 7185 C CA . GLY A 1 908 ? 21.029 29.010 8.084 1.00 89.44 908 GLY A CA 1
ATOM 7186 C C . GLY A 1 908 ? 19.778 28.681 7.260 1.00 89.44 908 GLY A C 1
ATOM 7187 O O . GLY A 1 908 ? 18.671 28.776 7.786 1.00 89.44 908 GLY A O 1
ATOM 7188 N N . ALA A 1 909 ? 19.933 28.254 6.003 1.00 91.19 909 ALA A N 1
ATOM 7189 C CA . ALA A 1 909 ? 18.811 27.849 5.150 1.00 91.19 909 ALA A CA 1
ATOM 7190 C C . ALA A 1 909 ? 18.091 26.601 5.692 1.00 91.19 909 ALA A C 1
ATOM 7192 O O . ALA A 1 909 ? 16.862 26.588 5.770 1.00 91.19 909 ALA A O 1
ATOM 7193 N N . LEU A 1 910 ? 18.849 25.590 6.136 1.00 94.31 910 LEU A N 1
ATOM 7194 C CA . LEU A 1 910 ? 18.307 24.388 6.781 1.00 94.31 910 LEU A CA 1
ATOM 7195 C C . LEU A 1 910 ? 17.590 24.732 8.095 1.00 94.31 910 LEU A C 1
ATOM 7197 O O . LEU A 1 910 ? 16.461 24.291 8.313 1.00 94.31 910 LEU A O 1
ATOM 7201 N N . ALA A 1 911 ? 18.202 25.572 8.937 1.00 93.38 911 ALA A N 1
ATOM 7202 C CA . ALA A 1 911 ? 17.588 26.036 10.180 1.00 93.38 911 ALA A CA 1
ATOM 7203 C C . ALA A 1 911 ? 16.272 26.777 9.915 1.00 93.38 911 ALA A C 1
ATOM 7205 O O . ALA A 1 911 ? 15.283 26.559 10.615 1.00 93.38 911 ALA A O 1
ATOM 7206 N N . LEU A 1 912 ? 16.246 27.641 8.896 1.00 93.50 912 LEU A N 1
ATOM 7207 C CA . LEU A 1 912 ? 15.066 28.415 8.530 1.00 93.50 912 LEU A CA 1
ATOM 7208 C C . LEU A 1 912 ? 13.939 27.517 8.009 1.00 93.50 912 LEU A C 1
ATOM 7210 O O . LEU A 1 912 ? 12.789 27.675 8.416 1.00 93.50 912 LEU A O 1
ATOM 7214 N N . ALA A 1 913 ? 14.268 26.541 7.161 1.00 94.75 913 ALA A N 1
ATOM 7215 C CA . ALA A 1 913 ? 13.302 25.555 6.693 1.00 94.75 913 ALA A CA 1
ATOM 7216 C C . ALA A 1 913 ? 12.692 24.779 7.872 1.00 94.75 913 ALA A C 1
ATOM 7218 O O . ALA A 1 913 ? 11.473 24.692 7.990 1.00 94.75 913 ALA A O 1
ATOM 7219 N N . ARG A 1 914 ? 13.535 24.284 8.784 1.00 93.62 914 ARG A N 1
ATOM 7220 C CA . ARG A 1 914 ? 13.123 23.482 9.943 1.00 93.62 914 ARG A CA 1
ATOM 7221 C C . ARG A 1 914 ? 12.285 24.273 10.951 1.00 93.62 914 ARG A C 1
ATOM 7223 O O . ARG A 1 914 ? 11.229 23.826 11.378 1.00 93.62 914 ARG A O 1
ATOM 7230 N N . THR A 1 915 ? 12.753 25.456 11.342 1.00 91.75 915 THR A N 1
ATOM 7231 C CA . THR A 1 915 ? 12.172 26.222 12.461 1.00 91.75 915 THR A CA 1
ATOM 7232 C C . THR A 1 915 ? 11.055 27.175 12.053 1.00 91.75 915 THR A C 1
ATOM 7234 O O . THR A 1 915 ? 10.322 27.635 12.924 1.00 91.75 915 THR A O 1
ATOM 7237 N N . GLN A 1 916 ? 10.923 27.488 10.760 1.00 92.56 916 GLN A N 1
ATOM 7238 C CA . GLN A 1 916 ? 9.923 28.433 10.261 1.00 92.56 916 GLN A CA 1
ATOM 7239 C C . GLN A 1 916 ? 9.055 27.816 9.163 1.00 92.56 916 GLN A C 1
ATOM 7241 O O . GLN A 1 916 ? 7.842 27.781 9.329 1.00 92.56 916 GLN A O 1
ATOM 7246 N N . ALA A 1 917 ? 9.629 27.320 8.062 1.00 92.25 917 ALA A N 1
ATOM 7247 C CA . ALA A 1 917 ? 8.823 26.873 6.917 1.00 92.25 917 ALA A CA 1
ATOM 7248 C C . ALA A 1 917 ? 7.986 25.615 7.230 1.00 92.25 917 ALA A C 1
ATOM 7250 O O . ALA A 1 917 ? 6.785 25.600 6.975 1.00 92.25 917 ALA A O 1
ATOM 7251 N N . PHE A 1 918 ? 8.594 24.600 7.851 1.00 93.62 918 PHE A N 1
ATOM 7252 C CA . PHE A 1 918 ? 7.926 23.372 8.298 1.00 93.62 918 PHE A CA 1
ATOM 7253 C C . PHE A 1 918 ? 7.370 23.523 9.718 1.00 93.62 918 PHE A C 1
ATOM 7255 O O . PHE A 1 918 ? 7.838 22.900 10.673 1.00 93.62 918 PHE A O 1
ATOM 7262 N N . GLN A 1 919 ? 6.392 24.415 9.869 1.00 91.75 919 GLN A N 1
ATOM 7263 C CA . GLN A 1 919 ? 5.673 24.635 11.123 1.00 91.75 919 GLN A CA 1
ATOM 7264 C C . GLN A 1 919 ? 4.167 24.564 10.889 1.00 91.75 919 GLN A C 1
ATOM 7266 O O . GLN A 1 919 ? 3.661 25.101 9.904 1.00 91.75 919 GLN A O 1
ATOM 7271 N N . LYS A 1 920 ? 3.428 23.947 11.822 1.00 84.81 920 LYS A N 1
ATOM 7272 C CA . LYS A 1 920 ? 1.968 23.757 11.709 1.00 84.81 920 LYS A CA 1
ATOM 7273 C C . LYS A 1 920 ? 1.225 25.083 11.477 1.00 84.81 920 LYS A C 1
ATOM 7275 O O . LYS A 1 920 ? 0.309 25.143 10.667 1.00 84.81 920 LYS A O 1
ATOM 7280 N N . GLY A 1 921 ? 1.656 26.161 12.141 1.00 86.25 921 GLY A N 1
ATOM 7281 C CA . GLY A 1 921 ? 1.088 27.506 11.958 1.00 86.25 921 GLY A CA 1
ATOM 7282 C C . GLY A 1 921 ? 1.343 28.130 10.577 1.00 86.25 921 GLY A C 1
ATOM 7283 O O . GLY A 1 921 ? 0.667 29.081 10.200 1.00 86.25 921 GLY A O 1
ATOM 7284 N N . HIS A 1 922 ? 2.281 27.578 9.808 1.00 92.19 922 HIS A N 1
ATOM 7285 C CA . HIS A 1 922 ? 2.678 28.035 8.476 1.00 92.19 922 HIS A CA 1
ATOM 7286 C C . HIS A 1 922 ? 2.265 27.058 7.362 1.00 92.19 922 HIS A C 1
ATOM 7288 O O . HIS A 1 922 ? 2.755 27.169 6.240 1.00 92.19 922 HIS A O 1
ATOM 7294 N N . GLY A 1 923 ? 1.355 26.121 7.658 1.00 86.69 923 GLY A N 1
ATOM 7295 C CA . GLY A 1 923 ? 0.758 25.209 6.678 1.00 86.69 923 GLY A CA 1
ATOM 7296 C C . GLY A 1 923 ? 1.338 23.798 6.642 1.00 86.69 923 GLY A C 1
ATOM 7297 O O . GLY A 1 923 ? 0.840 22.987 5.882 1.00 86.69 923 GLY A O 1
ATOM 7298 N N . ASP A 1 924 ? 2.332 23.474 7.469 1.00 91.56 924 ASP A N 1
ATOM 7299 C CA . ASP A 1 924 ? 2.918 22.128 7.512 1.00 91.56 924 ASP A CA 1
ATOM 7300 C C . ASP A 1 924 ? 1.918 21.081 8.038 1.00 91.56 924 ASP A C 1
ATOM 7302 O O . ASP A 1 924 ? 1.397 21.186 9.160 1.00 91.56 924 ASP A O 1
ATOM 7306 N N . ARG A 1 925 ? 1.664 20.061 7.221 1.00 87.81 925 ARG A N 1
ATOM 7307 C CA . ARG A 1 925 ? 0.671 19.010 7.417 1.00 87.81 925 ARG A CA 1
ATOM 7308 C C . ARG A 1 925 ? 1.347 17.757 7.989 1.00 87.81 925 ARG A C 1
ATOM 7310 O O . ARG A 1 925 ? 2.315 17.248 7.434 1.00 87.81 925 ARG A O 1
ATOM 7317 N N . PRO A 1 926 ? 0.853 17.201 9.109 1.00 73.75 926 PRO A N 1
ATOM 7318 C CA . PRO A 1 926 ? 1.494 16.058 9.762 1.00 73.75 926 PRO A CA 1
ATOM 7319 C C . PRO A 1 926 ? 1.409 14.757 8.949 1.00 73.75 926 PRO A C 1
ATOM 7321 O O . PRO A 1 926 ? 2.250 13.880 9.136 1.00 73.75 926 PRO A O 1
ATOM 7324 N N . ASP A 1 927 ? 0.403 14.624 8.083 1.00 69.62 927 ASP A N 1
ATOM 7325 C CA . ASP A 1 927 ? 0.157 13.477 7.206 1.00 69.62 927 ASP A CA 1
ATOM 7326 C C . ASP A 1 927 ? 0.884 13.567 5.851 1.00 69.62 927 ASP A C 1
ATOM 7328 O O . ASP A 1 927 ? 1.069 12.530 5.210 1.00 69.62 927 ASP A O 1
ATOM 7332 N N . ALA A 1 928 ? 1.360 14.756 5.462 1.00 76.62 928 ALA A N 1
ATOM 7333 C CA . ALA A 1 928 ? 2.124 14.996 4.239 1.00 76.62 928 ALA A CA 1
ATOM 7334 C C . ALA A 1 928 ? 3.638 14.782 4.463 1.00 76.62 928 ALA A C 1
ATOM 7336 O O . ALA A 1 928 ? 4.177 15.169 5.502 1.00 76.62 928 ALA A O 1
ATOM 7337 N N . PRO A 1 929 ? 4.382 14.177 3.519 1.00 81.25 929 PRO A N 1
ATOM 7338 C CA . PRO A 1 929 ? 5.837 14.173 3.575 1.00 81.25 929 PRO A CA 1
ATOM 7339 C C . PRO A 1 929 ? 6.414 15.569 3.297 1.00 81.25 929 PRO A C 1
ATOM 7341 O O . PRO A 1 929 ? 5.999 16.244 2.356 1.00 81.25 929 PRO A O 1
ATOM 7344 N N . ASN A 1 930 ? 7.443 15.954 4.051 1.00 90.50 930 ASN A N 1
ATOM 7345 C CA . ASN A 1 930 ? 8.096 17.258 3.910 1.00 90.50 930 ASN A CA 1
ATOM 7346 C C . ASN A 1 930 ? 9.354 17.137 3.047 1.00 90.50 930 ASN A C 1
ATOM 7348 O O . ASN A 1 930 ? 10.182 16.249 3.278 1.00 90.50 930 ASN A O 1
ATOM 7352 N N . MET A 1 931 ? 9.526 18.037 2.080 1.00 92.88 931 MET A N 1
ATOM 7353 C CA . MET A 1 931 ? 10.680 18.065 1.183 1.00 92.88 931 MET A CA 1
ATOM 7354 C C . MET A 1 931 ? 11.268 19.470 1.061 1.00 92.88 931 MET A C 1
ATOM 7356 O O . MET A 1 931 ? 10.564 20.428 0.764 1.00 92.88 931 MET A O 1
ATOM 7360 N N . LEU A 1 932 ? 12.579 19.579 1.252 1.00 96.69 932 LEU A N 1
ATOM 7361 C CA . LEU A 1 932 ? 13.367 20.784 1.043 1.00 96.69 932 LEU A CA 1
ATOM 7362 C C . LEU A 1 932 ? 14.268 20.603 -0.182 1.00 96.69 932 LEU A C 1
ATOM 7364 O O . LEU A 1 932 ? 15.087 19.685 -0.212 1.00 96.69 932 LEU A O 1
ATOM 7368 N N . ILE A 1 933 ? 14.163 21.508 -1.153 1.00 96.44 933 ILE A N 1
ATOM 7369 C CA . ILE A 1 933 ? 15.065 21.577 -2.308 1.00 96.44 933 ILE A CA 1
ATOM 7370 C C . ILE A 1 933 ? 15.955 22.807 -2.156 1.00 96.44 933 ILE A C 1
ATOM 7372 O O . ILE A 1 933 ? 15.465 23.936 -2.175 1.00 96.44 933 ILE A O 1
ATOM 7376 N N . VAL A 1 934 ? 17.262 22.591 -2.009 1.00 95.81 934 VAL A N 1
ATOM 7377 C CA . VAL A 1 934 ? 18.263 23.657 -1.866 1.00 95.81 934 VAL A CA 1
ATOM 7378 C C . VAL A 1 934 ? 18.979 23.880 -3.191 1.00 95.81 934 VAL A C 1
ATOM 7380 O O . VAL A 1 934 ? 19.594 22.956 -3.714 1.00 95.81 934 VAL A O 1
ATOM 7383 N N . ILE A 1 935 ? 18.930 25.094 -3.730 1.00 93.81 935 ILE A N 1
ATOM 7384 C CA . ILE A 1 935 ? 19.662 25.496 -4.940 1.00 93.81 935 ILE A CA 1
ATOM 7385 C C . ILE A 1 935 ? 20.856 26.330 -4.491 1.00 93.81 935 ILE A C 1
ATOM 7387 O O . ILE A 1 935 ? 20.641 27.268 -3.739 1.00 93.81 935 ILE A O 1
ATOM 7391 N N . THR A 1 936 ? 22.083 26.000 -4.914 1.00 91.19 936 THR A N 1
ATOM 7392 C CA . THR A 1 936 ? 23.286 26.778 -4.560 1.00 91.19 936 THR A CA 1
ATOM 7393 C C . THR A 1 936 ? 24.380 26.737 -5.625 1.00 91.19 936 THR A C 1
ATOM 7395 O O . THR A 1 936 ? 24.560 25.719 -6.292 1.00 91.19 936 THR A O 1
ATOM 7398 N N . ASP A 1 937 ? 25.170 27.808 -5.740 1.00 86.12 937 ASP A N 1
ATOM 7399 C CA . ASP A 1 937 ? 26.383 27.870 -6.572 1.00 86.12 937 ASP A CA 1
ATOM 7400 C C . ASP A 1 937 ? 27.704 27.777 -5.787 1.00 86.12 937 ASP A C 1
ATOM 7402 O O . ASP A 1 937 ? 28.789 27.743 -6.375 1.00 86.12 937 ASP A O 1
ATOM 7406 N N . GLY A 1 938 ? 27.623 27.733 -4.453 1.00 79.81 938 GLY A N 1
ATOM 7407 C CA . GLY A 1 938 ? 28.756 27.953 -3.558 1.00 79.81 938 GLY A CA 1
ATOM 7408 C C . GLY A 1 938 ? 29.027 26.822 -2.564 1.00 79.81 938 GLY A C 1
ATOM 7409 O O . GLY A 1 938 ? 28.474 25.726 -2.637 1.00 79.81 938 GLY A O 1
ATOM 7410 N N . PHE A 1 939 ? 29.932 27.096 -1.622 1.00 82.31 939 PHE A N 1
ATOM 7411 C CA . PHE A 1 939 ? 30.238 26.232 -0.476 1.00 82.31 939 PHE A CA 1
ATOM 7412 C C . PHE A 1 939 ? 29.610 26.790 0.808 1.00 82.31 939 PHE A C 1
ATOM 7414 O O . PHE A 1 939 ? 29.364 27.995 0.916 1.00 82.31 939 PHE A O 1
ATOM 7421 N N . ALA A 1 940 ? 29.398 25.936 1.809 1.00 85.06 940 ALA A N 1
ATOM 7422 C CA . ALA A 1 940 ? 28.825 26.347 3.087 1.00 85.06 940 ALA A CA 1
ATOM 7423 C C . ALA A 1 940 ? 29.834 27.174 3.906 1.00 85.06 940 ALA A C 1
ATOM 7425 O O . ALA A 1 940 ? 30.809 26.643 4.443 1.00 85.06 940 ALA A O 1
ATOM 7426 N N . TYR A 1 941 ? 29.591 28.477 4.076 1.00 85.75 941 TYR A N 1
ATOM 7427 C CA . TYR A 1 941 ? 30.405 29.319 4.970 1.00 85.75 941 TYR A CA 1
ATOM 7428 C C . TYR A 1 941 ? 30.153 29.027 6.455 1.00 85.75 941 TYR A C 1
ATOM 7430 O O . TYR A 1 941 ? 30.967 29.384 7.306 1.00 85.75 941 TYR A O 1
ATOM 7438 N N . ASP A 1 942 ? 29.027 28.391 6.762 1.00 88.25 942 ASP A N 1
ATOM 7439 C CA . ASP A 1 942 ? 28.595 27.931 8.077 1.00 88.25 942 ASP A CA 1
ATOM 7440 C C . ASP A 1 942 ? 28.566 26.394 8.143 1.00 88.25 942 ASP A C 1
ATOM 7442 O O . ASP A 1 942 ? 27.644 25.801 8.693 1.00 88.25 942 ASP A O 1
ATOM 7446 N N . HIS A 1 943 ? 29.592 25.740 7.587 1.00 87.50 943 HIS A N 1
ATOM 7447 C CA . HIS A 1 943 ? 29.665 24.282 7.427 1.00 87.50 943 HIS A CA 1
ATOM 7448 C C . HIS A 1 943 ? 29.374 23.476 8.711 1.00 87.50 943 HIS A C 1
ATOM 7450 O O . HIS A 1 943 ? 28.675 22.467 8.661 1.00 87.50 943 HIS A O 1
ATOM 7456 N N . SER A 1 944 ? 29.832 23.936 9.882 1.00 89.00 944 SER A N 1
ATOM 7457 C CA . SER A 1 944 ? 29.520 23.277 11.162 1.00 89.00 944 SER A CA 1
ATOM 7458 C C . SER A 1 944 ? 28.028 23.332 11.508 1.00 89.00 944 SER A C 1
ATOM 7460 O O . SER A 1 944 ? 27.461 22.332 11.948 1.00 89.00 944 SER A O 1
ATOM 7462 N N . LEU A 1 945 ? 27.381 24.477 11.268 1.00 89.00 945 LEU A N 1
ATOM 7463 C CA . LEU A 1 945 ? 25.940 24.643 11.444 1.00 89.00 945 LEU A CA 1
ATOM 7464 C C . LEU A 1 945 ? 25.169 23.843 10.391 1.00 89.00 945 LEU A C 1
ATOM 7466 O O . LEU A 1 945 ? 24.170 23.223 10.725 1.00 89.00 945 LEU A O 1
ATOM 7470 N N . MET A 1 946 ? 25.657 23.795 9.148 1.00 93.50 946 MET A N 1
ATOM 7471 C CA . MET A 1 946 ? 25.080 22.972 8.083 1.00 93.50 946 MET A CA 1
ATOM 7472 C C . MET A 1 946 ? 25.036 21.496 8.479 1.00 93.50 946 MET A C 1
ATOM 7474 O O . MET A 1 946 ? 23.971 20.892 8.425 1.00 93.50 946 MET A O 1
ATOM 7478 N N . GLN A 1 947 ? 26.143 20.921 8.956 1.00 87.88 947 GLN A N 1
ATOM 7479 C CA . GLN A 1 947 ? 26.164 19.527 9.414 1.00 87.88 947 GLN A CA 1
ATOM 7480 C C . GLN A 1 947 ? 25.231 19.284 10.609 1.00 87.88 947 GLN A C 1
ATOM 7482 O O . GLN A 1 947 ? 24.631 18.213 10.728 1.00 87.88 947 GLN A O 1
ATOM 7487 N N . GLN A 1 948 ? 25.127 20.254 11.520 1.00 88.19 948 GLN A N 1
ATOM 7488 C CA . GLN A 1 948 ? 24.238 20.164 12.673 1.00 88.19 948 GLN A CA 1
ATOM 7489 C C . GLN A 1 948 ? 22.767 20.205 12.243 1.00 88.19 948 GLN A C 1
ATOM 7491 O O . GLN A 1 948 ? 21.994 19.326 12.619 1.00 88.19 948 GLN A O 1
ATOM 7496 N N . GLU A 1 949 ? 22.384 21.184 11.430 1.00 92.00 949 GLU A N 1
ATOM 7497 C CA . GLU A 1 949 ? 21.006 21.372 10.981 1.00 92.00 949 GLU A CA 1
ATOM 7498 C C . GLU A 1 949 ? 20.575 20.303 9.980 1.00 92.00 949 GLU A C 1
ATOM 7500 O O . GLU A 1 949 ? 19.437 19.857 10.055 1.00 92.00 949 GLU A O 1
ATOM 7505 N N . ALA A 1 950 ? 21.476 19.784 9.139 1.00 88.00 950 ALA A N 1
ATOM 7506 C CA . ALA A 1 950 ? 21.201 18.616 8.303 1.00 88.00 950 ALA A CA 1
ATOM 7507 C C . ALA A 1 950 ? 20.803 17.408 9.169 1.00 88.00 950 ALA A C 1
ATOM 7509 O O . ALA A 1 950 ? 19.797 16.751 8.915 1.00 88.00 950 ALA A O 1
ATOM 7510 N N . LYS A 1 951 ? 21.518 17.146 10.272 1.00 81.31 951 LYS A N 1
ATOM 7511 C CA . LYS A 1 951 ? 21.137 16.075 11.212 1.00 81.31 951 LYS A CA 1
ATOM 7512 C C . LYS A 1 951 ? 19.779 16.336 11.864 1.00 81.31 951 LYS A C 1
ATOM 7514 O O . LYS A 1 951 ? 18.987 15.403 11.981 1.00 81.31 951 LYS A O 1
ATOM 7519 N N . LEU A 1 952 ? 19.506 17.575 12.277 1.00 84.25 952 LEU A N 1
ATOM 7520 C CA . LEU A 1 952 ? 18.247 17.943 12.933 1.00 84.25 952 LEU A CA 1
ATOM 7521 C C . LEU A 1 952 ? 17.053 17.861 11.975 1.00 84.25 952 LEU A C 1
ATOM 7523 O O . LEU A 1 952 ? 16.046 17.242 12.309 1.00 84.25 952 LEU A O 1
ATOM 7527 N N . ILE A 1 953 ? 17.172 18.414 10.770 1.00 86.12 953 ILE A N 1
ATOM 7528 C CA . ILE A 1 953 ? 16.096 18.424 9.775 1.00 86.12 953 ILE A CA 1
ATOM 7529 C C . ILE A 1 953 ? 15.810 17.002 9.254 1.00 86.12 953 ILE A C 1
ATOM 7531 O O . ILE A 1 953 ? 14.650 16.609 9.129 1.00 86.12 953 ILE A O 1
ATOM 7535 N N . HIS A 1 954 ? 16.843 16.160 9.097 1.00 81.62 954 HIS A N 1
ATOM 7536 C CA . HIS A 1 954 ? 16.682 14.730 8.797 1.00 81.62 954 HIS A CA 1
ATOM 7537 C C . HIS A 1 954 ? 16.051 13.937 9.953 1.00 81.62 954 HIS A C 1
ATOM 7539 O O . HIS A 1 954 ? 15.365 12.927 9.728 1.00 81.62 954 HIS A O 1
ATOM 7545 N N . ALA A 1 955 ? 16.301 14.345 11.202 1.00 68.31 955 ALA A N 1
ATOM 7546 C CA . ALA A 1 955 ? 15.667 13.756 12.379 1.00 68.31 955 ALA A CA 1
ATOM 7547 C C . ALA A 1 955 ? 14.180 14.133 12.479 1.00 68.31 955 ALA A C 1
ATOM 7549 O O . ALA A 1 955 ? 13.397 13.318 12.960 1.00 68.31 955 ALA A O 1
ATOM 7550 N N . GLU A 1 956 ? 13.782 15.300 11.962 1.00 73.62 956 GLU A N 1
ATOM 7551 C CA . GLU A 1 956 ? 12.382 15.744 11.853 1.00 73.62 956 GLU A CA 1
ATOM 7552 C C . GLU A 1 956 ? 11.622 15.136 10.659 1.00 73.62 956 GLU A C 1
ATOM 7554 O O . GLU A 1 956 ? 10.426 15.377 10.494 1.00 73.62 956 GLU A O 1
ATOM 7559 N N . GLY A 1 957 ? 12.288 14.292 9.866 1.00 70.88 957 GLY A N 1
ATOM 7560 C CA . GLY A 1 957 ? 11.661 13.509 8.802 1.00 70.88 957 GLY A CA 1
ATOM 7561 C C . GLY A 1 957 ? 11.633 14.186 7.432 1.00 70.88 957 GLY A C 1
ATOM 7562 O O . GLY A 1 957 ? 11.146 13.565 6.491 1.00 70.88 957 GLY A O 1
ATOM 7563 N N . VAL A 1 958 ? 12.194 15.391 7.301 1.00 85.12 958 VAL A N 1
ATOM 7564 C CA . VAL A 1 958 ? 12.254 16.150 6.043 1.00 85.12 958 VAL A CA 1
ATOM 7565 C C . VAL A 1 958 ? 13.258 15.513 5.078 1.00 85.12 958 VAL A C 1
ATOM 7567 O O . VAL A 1 958 ? 14.375 15.168 5.474 1.00 85.12 958 VAL A O 1
ATOM 7570 N N . ILE A 1 959 ? 12.860 15.369 3.814 1.00 85.38 959 ILE A N 1
ATOM 7571 C CA . ILE A 1 959 ? 13.730 14.950 2.710 1.00 85.38 959 ILE A CA 1
ATOM 7572 C C . ILE A 1 959 ? 14.456 16.185 2.185 1.00 85.38 959 ILE A C 1
ATOM 7574 O O . ILE A 1 959 ? 13.813 17.149 1.786 1.00 85.38 959 ILE A O 1
ATOM 7578 N N . VAL A 1 960 ? 15.783 16.162 2.169 1.00 91.06 960 VAL A N 1
ATOM 7579 C CA . VAL A 1 960 ? 16.609 17.261 1.660 1.00 91.06 960 VAL A CA 1
ATOM 7580 C C . VAL A 1 960 ? 17.263 16.830 0.354 1.00 91.06 960 VAL A C 1
ATOM 7582 O O . VAL A 1 960 ? 18.024 15.859 0.332 1.00 91.06 960 VAL A O 1
ATOM 7585 N N . ALA A 1 961 ? 16.977 17.571 -0.714 1.00 91.50 961 ALA A N 1
ATOM 7586 C CA . ALA A 1 961 ? 17.629 17.474 -2.012 1.00 91.50 961 ALA A CA 1
ATOM 7587 C C . ALA A 1 961 ? 18.425 18.752 -2.295 1.00 91.50 961 ALA A C 1
ATOM 7589 O O . ALA A 1 961 ? 18.070 19.837 -1.826 1.00 91.50 961 ALA A O 1
ATOM 7590 N N . ALA A 1 962 ? 19.507 18.625 -3.059 1.00 93.44 962 ALA A N 1
ATOM 7591 C CA . ALA A 1 962 ? 20.399 19.738 -3.350 1.00 93.44 962 ALA A CA 1
ATOM 7592 C C . ALA A 1 962 ? 20.704 19.831 -4.844 1.00 93.44 962 ALA A C 1
ATOM 7594 O O . ALA A 1 962 ? 20.995 18.827 -5.490 1.00 93.44 962 ALA A O 1
ATOM 7595 N N . ILE A 1 963 ? 20.676 21.047 -5.377 1.00 93.69 963 ILE A N 1
ATOM 7596 C CA . ILE A 1 963 ? 20.968 21.375 -6.768 1.00 93.69 963 ILE A CA 1
ATOM 7597 C C . ILE A 1 963 ? 22.178 22.304 -6.769 1.00 93.69 963 ILE A C 1
ATOM 7599 O O . ILE A 1 963 ? 22.070 23.497 -6.487 1.00 93.69 963 ILE A O 1
ATOM 7603 N N . GLY A 1 964 ? 23.342 21.731 -7.058 1.00 91.31 964 GLY A N 1
ATOM 7604 C CA . GLY A 1 964 ? 24.588 22.465 -7.223 1.00 91.31 964 GLY A CA 1
ATOM 7605 C C . GLY A 1 964 ? 24.696 23.063 -8.622 1.00 91.31 964 GLY A C 1
ATOM 7606 O O . GLY A 1 964 ? 24.561 22.349 -9.616 1.00 91.31 964 GLY A O 1
ATOM 7607 N N . VAL A 1 965 ? 24.990 24.353 -8.710 1.00 89.81 965 VAL A N 1
ATOM 7608 C CA . VAL A 1 965 ? 25.212 25.057 -9.974 1.00 89.81 965 VAL A CA 1
ATOM 7609 C C . VAL A 1 965 ? 26.680 25.466 -10.085 1.00 89.81 965 VAL A C 1
ATOM 7611 O O . VAL A 1 965 ? 27.282 25.950 -9.131 1.00 89.81 965 VAL A O 1
ATOM 7614 N N . GLY A 1 966 ? 27.293 25.249 -11.247 1.00 85.50 966 GLY A N 1
ATOM 7615 C CA . GLY A 1 966 ? 28.672 25.663 -11.507 1.00 85.50 966 GLY A CA 1
ATOM 7616 C C . GLY A 1 966 ? 29.673 25.010 -10.548 1.00 85.50 966 GLY A C 1
ATOM 7617 O O . GLY A 1 966 ? 29.846 23.790 -10.556 1.00 85.50 966 GLY A O 1
ATOM 7618 N N . HIS A 1 967 ? 30.345 25.822 -9.727 1.00 81.50 967 HIS A N 1
ATOM 7619 C CA . HIS A 1 967 ? 31.432 25.393 -8.837 1.00 81.50 967 HIS A CA 1
ATOM 7620 C C . HIS A 1 967 ? 30.982 24.989 -7.420 1.00 81.50 967 HIS A C 1
ATOM 7622 O O . HIS A 1 967 ? 31.822 24.898 -6.521 1.00 81.50 967 HIS A O 1
ATOM 7628 N N . ALA A 1 968 ? 29.689 24.715 -7.218 1.00 85.88 968 ALA A N 1
ATOM 7629 C CA . ALA A 1 968 ? 29.157 24.226 -5.948 1.00 85.88 968 ALA A CA 1
ATOM 7630 C C . ALA A 1 968 ? 29.955 23.022 -5.409 1.00 85.88 968 ALA A C 1
ATOM 7632 O O . ALA A 1 968 ? 30.300 22.080 -6.135 1.00 85.88 968 ALA A O 1
ATOM 7633 N N . ARG A 1 969 ? 30.256 23.038 -4.106 1.00 86.00 969 ARG A N 1
ATOM 7634 C CA . ARG A 1 969 ? 31.137 22.040 -3.489 1.00 86.00 969 ARG A CA 1
ATOM 7635 C C . ARG A 1 969 ? 30.386 20.736 -3.219 1.00 86.00 969 ARG A C 1
ATOM 7637 O O . ARG A 1 969 ? 29.596 20.654 -2.285 1.00 86.00 969 ARG A O 1
ATOM 7644 N N . MET A 1 970 ? 30.706 19.685 -3.977 1.00 83.56 970 MET A N 1
ATOM 7645 C CA . MET A 1 970 ? 30.026 18.382 -3.871 1.00 83.56 970 MET A CA 1
ATOM 7646 C C . MET A 1 970 ? 30.026 17.770 -2.467 1.00 83.56 970 MET A C 1
ATOM 7648 O O . MET A 1 970 ? 29.021 17.179 -2.087 1.00 83.56 970 MET A O 1
ATOM 7652 N N . SER A 1 971 ? 31.100 17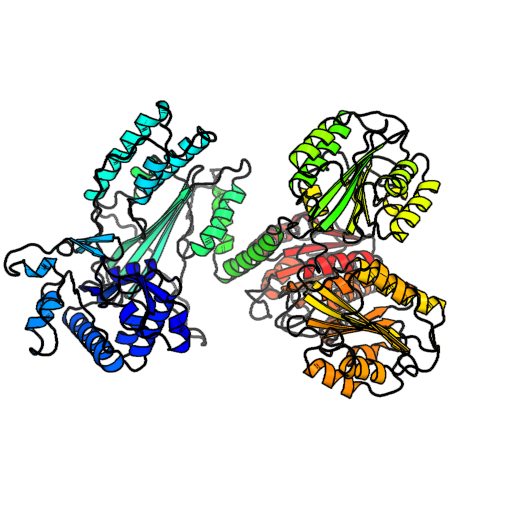.926 -1.683 1.00 84.94 971 SER A N 1
ATOM 7653 C CA . SER A 1 971 ? 31.133 17.400 -0.308 1.00 84.94 971 SER A CA 1
ATOM 7654 C C . SER A 1 971 ? 30.063 18.032 0.579 1.00 84.94 971 SER A C 1
ATOM 7656 O O . SER A 1 971 ? 29.428 17.334 1.357 1.00 84.94 971 SER A O 1
ATOM 7658 N N . ASP A 1 972 ? 29.826 19.336 0.426 1.00 87.25 972 ASP A N 1
ATOM 7659 C CA . ASP A 1 972 ? 28.851 20.060 1.241 1.00 87.25 972 ASP A CA 1
ATOM 7660 C C . ASP A 1 972 ? 27.427 19.631 0.858 1.00 87.25 972 ASP A C 1
ATOM 7662 O O . ASP A 1 972 ? 26.598 19.388 1.732 1.00 87.25 972 ASP A O 1
ATOM 7666 N N . LEU A 1 973 ? 27.162 19.442 -0.442 1.00 88.56 973 LEU A N 1
ATOM 7667 C CA . LEU A 1 973 ? 25.868 18.939 -0.913 1.00 88.56 973 LEU A CA 1
ATOM 7668 C C . LEU A 1 973 ? 25.613 17.509 -0.429 1.00 88.56 973 LEU A C 1
ATOM 7670 O O . LEU A 1 973 ? 24.534 17.234 0.084 1.00 88.56 973 LEU A O 1
ATOM 7674 N N . GLN A 1 974 ? 26.600 16.613 -0.539 1.00 85.75 974 GLN A N 1
ATOM 7675 C CA . GLN A 1 974 ? 26.482 15.216 -0.104 1.00 85.75 974 GLN A CA 1
ATOM 7676 C C . GLN A 1 974 ? 26.259 15.073 1.405 1.00 85.75 974 GLN A C 1
ATOM 7678 O O . GLN A 1 974 ? 25.553 14.162 1.829 1.00 85.75 974 GLN A O 1
ATOM 7683 N N . GLU A 1 975 ? 26.846 15.956 2.212 1.00 84.38 975 GLU A N 1
ATOM 7684 C CA . GLU A 1 975 ? 26.646 15.969 3.664 1.00 84.38 975 GLU A CA 1
ATOM 7685 C C . GLU A 1 975 ? 25.303 16.581 4.086 1.00 84.38 975 GLU A C 1
ATOM 7687 O O . GLU A 1 975 ? 24.793 16.261 5.163 1.00 84.38 975 GLU A O 1
ATOM 7692 N N . MET A 1 976 ? 24.734 17.458 3.255 1.00 88.00 976 MET A N 1
ATOM 7693 C CA . MET A 1 976 ? 23.463 18.129 3.514 1.00 88.00 976 MET A CA 1
ATOM 7694 C C . MET A 1 976 ? 22.246 17.286 3.121 1.00 88.00 976 MET A C 1
ATOM 7696 O O . MET A 1 976 ? 21.235 17.342 3.817 1.00 88.00 976 MET A O 1
ATOM 7700 N N . VAL A 1 977 ? 22.311 16.546 2.011 1.00 83.75 977 VAL A N 1
ATOM 7701 C CA . VAL A 1 977 ? 21.160 15.798 1.482 1.00 83.75 977 VAL A CA 1
ATOM 7702 C C . VAL A 1 977 ? 20.839 14.543 2.286 1.00 83.75 977 VAL A C 1
ATOM 7704 O O . VAL A 1 977 ? 21.683 13.959 2.965 1.00 83.75 977 VAL A O 1
ATOM 7707 N N . THR A 1 978 ? 19.600 14.072 2.158 1.00 78.81 978 THR A N 1
ATOM 7708 C CA . THR A 1 978 ? 19.146 12.851 2.838 1.00 78.81 978 THR A CA 1
ATOM 7709 C C . THR A 1 978 ? 19.766 11.581 2.253 1.00 78.81 978 THR A C 1
ATOM 7711 O O . THR A 1 978 ? 20.011 10.627 2.993 1.00 78.81 978 THR A O 1
ATOM 7714 N N . ALA A 1 979 ? 20.037 11.561 0.946 1.00 72.19 979 ALA A N 1
ATOM 7715 C CA . ALA A 1 979 ? 20.695 10.455 0.259 1.00 72.19 979 ALA A CA 1
ATOM 7716 C C . ALA A 1 979 ? 21.586 10.979 -0.881 1.00 72.19 979 ALA A C 1
ATOM 7718 O O . ALA A 1 979 ? 21.215 11.964 -1.520 1.00 72.19 979 ALA A O 1
ATOM 7719 N N . PRO A 1 980 ? 22.715 10.316 -1.203 1.00 69.19 980 PRO A N 1
ATOM 7720 C CA . PRO A 1 980 ? 23.619 10.773 -2.263 1.00 69.19 980 PRO A CA 1
ATOM 7721 C C . PRO A 1 980 ? 22.971 10.903 -3.651 1.00 69.19 980 PRO A C 1
ATOM 7723 O O . PRO A 1 980 ? 23.424 11.716 -4.451 1.00 69.19 980 PRO A O 1
ATOM 7726 N N . SER A 1 981 ? 21.914 10.133 -3.940 1.00 70.69 981 SER A N 1
ATOM 7727 C CA . SER A 1 981 ? 21.143 10.215 -5.192 1.00 70.69 981 SER A CA 1
ATOM 7728 C C . SER A 1 981 ? 20.359 11.523 -5.349 1.00 70.69 981 SER A C 1
ATOM 7730 O O . SER A 1 981 ? 20.009 11.881 -6.469 1.00 70.69 981 SER A O 1
ATOM 7732 N N . LEU A 1 982 ? 20.129 12.257 -4.254 1.00 81.19 982 LEU A N 1
ATOM 7733 C CA . LEU A 1 982 ? 19.389 13.525 -4.220 1.00 81.19 982 LEU A CA 1
ATOM 7734 C C . LEU A 1 982 ? 20.286 14.753 -4.443 1.00 81.19 982 LEU A C 1
ATOM 7736 O O . LEU A 1 982 ? 19.859 15.889 -4.218 1.00 81.19 982 LEU A O 1
ATOM 7740 N N . VAL A 1 983 ? 21.538 14.532 -4.856 1.00 85.56 983 VAL A N 1
ATOM 7741 C CA . VAL A 1 983 ? 22.431 15.589 -5.330 1.00 85.56 983 VAL A CA 1
ATOM 7742 C C . VAL A 1 983 ? 22.301 15.698 -6.844 1.00 85.56 983 VAL A C 1
ATOM 7744 O O . VAL A 1 983 ? 22.649 14.783 -7.592 1.00 85.56 983 VAL A O 1
ATOM 7747 N N . PHE A 1 984 ? 21.850 16.856 -7.299 1.00 86.44 984 PHE A N 1
ATOM 7748 C CA . PHE A 1 984 ? 21.797 17.228 -8.702 1.00 86.44 984 PHE A CA 1
ATOM 7749 C C . PHE A 1 984 ? 22.866 18.279 -8.969 1.00 86.44 984 PHE A C 1
ATOM 7751 O O . PHE A 1 984 ? 23.148 19.128 -8.125 1.00 86.44 984 PHE A O 1
ATOM 7758 N N . HIS A 1 985 ? 23.473 18.228 -10.151 1.00 86.06 985 HIS A N 1
ATOM 7759 C CA . HIS A 1 985 ? 24.485 19.196 -10.551 1.00 86.06 985 HIS A CA 1
ATOM 7760 C C . HIS A 1 985 ? 24.242 19.659 -11.982 1.00 86.06 985 HIS A C 1
ATOM 7762 O O . HIS A 1 985 ? 23.845 18.868 -12.842 1.00 86.06 985 HIS A O 1
ATOM 7768 N N . THR A 1 986 ? 24.456 20.947 -12.225 1.00 84.75 986 THR A N 1
ATOM 7769 C CA . THR A 1 986 ? 24.442 21.542 -13.559 1.00 84.75 986 THR A CA 1
ATOM 7770 C C . THR A 1 986 ? 25.579 22.546 -13.707 1.00 84.75 986 THR A C 1
ATOM 7772 O O . THR A 1 986 ? 25.980 23.216 -12.757 1.00 84.75 986 THR A O 1
ATOM 7775 N N . ASN A 1 987 ? 26.111 22.668 -14.922 1.00 81.62 987 ASN A N 1
ATOM 7776 C CA . ASN A 1 987 ? 27.284 23.499 -15.192 1.00 81.62 987 ASN A CA 1
ATOM 7777 C C . ASN A 1 987 ? 26.975 25.004 -15.177 1.00 81.62 987 ASN A C 1
ATOM 7779 O O . ASN A 1 987 ? 27.882 25.805 -14.967 1.00 81.62 987 ASN A O 1
ATOM 7783 N N . SER A 1 988 ? 25.724 25.403 -15.426 1.00 82.75 988 SER A N 1
ATOM 7784 C CA . SER A 1 988 ? 25.327 26.813 -15.475 1.00 82.75 988 SER A CA 1
ATOM 7785 C C . SER A 1 988 ? 23.846 27.015 -15.170 1.00 82.75 988 SER A C 1
ATOM 7787 O O . SER A 1 988 ? 23.012 26.150 -15.440 1.00 82.75 988 SER A O 1
ATOM 7789 N N . PHE A 1 989 ? 23.503 28.230 -14.740 1.00 77.19 989 PHE A N 1
ATOM 7790 C CA . PHE A 1 989 ? 22.124 28.686 -14.534 1.00 77.19 989 PHE A CA 1
ATOM 7791 C C . PHE A 1 989 ? 21.262 28.725 -15.806 1.00 77.19 989 PHE A C 1
ATOM 7793 O O . PHE A 1 989 ? 20.069 28.994 -15.741 1.00 77.19 989 PHE A O 1
ATOM 7800 N N . THR A 1 990 ? 21.841 28.489 -16.982 1.00 75.25 990 THR A N 1
ATOM 7801 C CA . THR A 1 990 ? 21.109 28.384 -18.254 1.00 75.25 990 THR A CA 1
ATOM 7802 C C . THR A 1 990 ? 20.798 26.937 -18.640 1.00 75.25 990 THR A C 1
ATOM 7804 O O . THR A 1 990 ? 20.060 26.712 -19.594 1.00 75.25 990 THR A O 1
ATOM 7807 N N . SER A 1 991 ? 21.334 25.957 -17.905 1.00 75.88 991 SER A N 1
ATOM 7808 C CA . SER A 1 991 ? 21.297 24.527 -18.245 1.00 75.88 991 SER A CA 1
ATOM 7809 C C . SER A 1 991 ? 20.376 23.725 -17.316 1.00 75.88 991 SER A C 1
ATOM 7811 O O . SER A 1 991 ? 20.664 22.580 -16.973 1.00 75.88 991 SER A O 1
ATOM 7813 N N . PHE A 1 992 ? 19.272 24.328 -16.871 1.00 77.00 992 PHE A N 1
ATOM 7814 C CA . PHE A 1 992 ? 18.317 23.689 -15.961 1.00 77.00 992 PHE A CA 1
ATOM 7815 C C . PHE A 1 992 ? 17.326 22.734 -16.644 1.00 77.00 992 PHE A C 1
ATOM 7817 O O . PHE A 1 992 ? 16.729 21.901 -15.968 1.00 77.00 992 PHE A O 1
ATOM 7824 N N . GLY A 1 993 ? 17.150 22.827 -17.968 1.00 66.38 993 GLY A N 1
ATOM 7825 C CA . GLY A 1 993 ? 16.079 22.123 -18.689 1.00 66.38 993 GLY A CA 1
ATOM 7826 C C . GLY A 1 993 ? 16.046 20.608 -18.460 1.00 66.38 993 GLY A C 1
ATOM 7827 O O . GLY A 1 993 ? 14.981 20.051 -18.224 1.00 66.38 993 GLY A O 1
ATOM 7828 N N . SER A 1 994 ? 17.207 19.946 -18.420 1.00 68.75 994 SER A N 1
ATOM 7829 C CA . SER A 1 994 ? 17.303 18.496 -18.179 1.00 68.75 994 SER A CA 1
ATOM 7830 C C . SER A 1 994 ? 17.056 18.077 -16.725 1.00 68.75 994 SER A C 1
ATOM 7832 O O . SER A 1 994 ? 16.974 16.884 -16.437 1.00 68.75 994 SER A O 1
ATOM 7834 N N . LEU A 1 995 ? 17.008 19.029 -15.789 1.00 79.06 995 LEU A N 1
ATOM 7835 C CA . LEU A 1 995 ? 16.762 18.762 -14.372 1.00 79.06 995 LEU A CA 1
ATOM 7836 C C . LEU A 1 995 ? 15.291 18.918 -13.995 1.00 79.06 995 LEU A C 1
ATOM 7838 O O . LEU A 1 995 ? 14.882 18.292 -13.026 1.00 79.06 995 LEU A O 1
ATOM 7842 N N . VAL A 1 996 ? 14.499 19.692 -14.747 1.00 78.94 996 VAL A N 1
ATOM 7843 C CA . VAL A 1 996 ? 13.084 19.939 -14.418 1.00 78.94 996 VAL A CA 1
ATOM 7844 C C . VAL A 1 996 ? 12.323 18.622 -14.278 1.00 78.94 996 VAL A C 1
ATOM 7846 O O . VAL A 1 996 ? 11.754 18.385 -13.221 1.00 78.94 996 VAL A O 1
ATOM 7849 N N . GLU A 1 997 ? 12.389 17.730 -15.271 1.00 73.06 997 GLU A N 1
ATOM 7850 C CA . GLU A 1 997 ? 11.665 16.446 -15.212 1.00 73.06 997 GLU A CA 1
ATOM 7851 C C . GLU A 1 997 ? 12.146 15.554 -14.070 1.00 73.06 997 GLU A C 1
ATOM 7853 O O . GLU A 1 997 ? 11.348 14.909 -13.401 1.00 73.06 997 GLU A O 1
ATOM 7858 N N . ARG A 1 998 ? 13.452 15.558 -13.785 1.00 73.75 998 ARG A N 1
ATOM 7859 C CA . ARG A 1 998 ? 14.018 14.767 -12.686 1.00 73.75 998 ARG A CA 1
ATOM 7860 C C . ARG A 1 998 ? 13.555 15.276 -11.326 1.00 73.75 998 ARG A C 1
ATOM 7862 O O . ARG A 1 998 ? 13.308 14.474 -10.436 1.00 73.75 998 ARG A O 1
ATOM 7869 N N . ILE A 1 999 ? 13.444 16.593 -11.161 1.00 79.56 999 ILE A N 1
ATOM 7870 C CA . ILE A 1 999 ? 12.963 17.197 -9.918 1.00 79.56 999 ILE A CA 1
ATOM 7871 C C . ILE A 1 999 ? 11.447 17.049 -9.783 1.00 79.56 999 ILE A C 1
ATOM 7873 O O . ILE A 1 999 ? 10.978 16.768 -8.689 1.00 79.56 999 ILE A O 1
ATOM 7877 N N . VAL A 1 1000 ? 10.683 17.182 -10.868 1.00 76.06 1000 VAL A N 1
ATOM 7878 C CA . VAL A 1 1000 ? 9.236 16.912 -10.862 1.00 76.06 1000 VAL A CA 1
ATOM 7879 C C . VAL A 1 1000 ? 8.983 15.451 -10.510 1.00 76.06 1000 VAL A C 1
ATOM 7881 O O . VAL A 1 1000 ? 8.237 15.188 -9.576 1.00 76.06 1000 VAL A O 1
ATOM 7884 N N . SER A 1 1001 ? 9.695 14.516 -11.145 1.00 66.81 1001 SER A N 1
ATOM 7885 C CA . SER A 1 1001 ? 9.674 13.099 -10.776 1.00 66.81 1001 SER A CA 1
ATOM 7886 C C . SER A 1 1001 ? 10.026 12.907 -9.304 1.00 66.81 1001 SER A C 1
ATOM 7888 O O . SER A 1 1001 ? 9.297 12.218 -8.603 1.00 66.81 1001 SER A O 1
ATOM 7890 N N . LEU A 1 1002 ? 11.080 13.547 -8.791 1.00 74.06 1002 LEU A N 1
ATOM 7891 C CA . LEU A 1 1002 ? 11.437 13.463 -7.372 1.00 74.06 1002 LEU A CA 1
ATOM 7892 C C . LEU A 1 1002 ? 10.329 13.991 -6.455 1.00 74.06 1002 LEU A C 1
ATOM 7894 O O . LEU A 1 1002 ? 10.053 13.398 -5.419 1.00 74.06 1002 LEU A O 1
ATOM 7898 N N . VAL A 1 1003 ? 9.676 15.100 -6.791 1.00 72.56 1003 VAL A N 1
ATOM 7899 C CA . VAL A 1 1003 ? 8.588 15.645 -5.968 1.00 72.56 1003 VAL A CA 1
ATOM 7900 C C . VAL A 1 1003 ? 7.357 14.738 -6.038 1.00 72.56 1003 VAL A C 1
ATOM 7902 O O . VAL A 1 1003 ? 6.755 14.461 -5.000 1.00 72.56 1003 VAL A O 1
ATOM 7905 N N . SER A 1 1004 ? 7.012 14.230 -7.219 1.00 63.62 1004 SER A N 1
ATOM 7906 C CA . SER A 1 1004 ? 5.828 13.395 -7.436 1.00 63.62 1004 SER A CA 1
ATOM 7907 C C . SER A 1 1004 ? 5.994 11.983 -6.871 1.00 63.62 1004 SER A C 1
ATOM 7909 O O . SER A 1 1004 ? 5.107 11.441 -6.223 1.00 63.62 1004 SER A O 1
ATOM 7911 N N . THR A 1 1005 ? 7.171 11.396 -7.046 1.00 55.12 1005 THR A N 1
ATOM 7912 C CA . THR A 1 1005 ? 7.433 9.994 -6.700 1.00 55.12 1005 THR A CA 1
ATOM 7913 C C . THR A 1 1005 ? 8.235 9.829 -5.426 1.00 55.12 1005 THR A C 1
ATOM 7915 O O . THR A 1 1005 ? 8.302 8.707 -4.955 1.00 55.12 1005 THR A O 1
ATOM 7918 N N . GLY A 1 1006 ? 8.861 10.898 -4.905 1.00 50.16 1006 GLY A N 1
ATOM 7919 C CA . GLY A 1 1006 ? 9.856 10.904 -3.823 1.00 50.16 1006 GLY A CA 1
ATOM 7920 C C . GLY A 1 1006 ? 11.141 10.102 -4.087 1.00 50.16 1006 GLY A C 1
ATOM 7921 O O . GLY A 1 1006 ? 11.875 9.875 -3.121 1.00 50.16 1006 GLY A O 1
ATOM 7922 N N . LYS A 1 1007 ? 11.401 9.703 -5.345 1.00 44.78 1007 LYS A N 1
ATOM 7923 C CA . LYS A 1 1007 ? 12.600 8.977 -5.807 1.00 44.78 1007 LYS A CA 1
ATOM 7924 C C . LYS A 1 1007 ? 13.591 9.854 -6.568 1.00 44.78 1007 LYS A C 1
ATOM 7926 O O . LYS A 1 1007 ? 13.146 10.663 -7.413 1.00 44.78 1007 LYS A O 1
#

InterPro domains:
  IPR002035 von Willebrand factor, type A [PF00092] (452-618)
  IPR002035 von Willebrand factor, type A [PF00092] (639-804)
  IPR002035 von Willebrand factor, type A [PF00092] (825-997)
  IPR002035 von Willebrand factor, type A [PS50234] (452-624)
  IPR002035 von Willebrand factor, type A [PS50234] (639-810)
  IPR002035 von Willebrand factor, type A [PS50234] (825-999)
  IPR002035 von Willebrand factor, type A [SM00327] (450-621)
  IPR002035 von Willebrand factor, type A [SM00327] (637-811)
  IPR002035 von Willebrand factor, type A [SM00327] (823-1004)
  IPR008042 Retrotransposon Pao-like, RNAseH-like domain [PF05380] (200-320)
  IPR036465 von Willebrand factor A-like domain superfamily [G3DSA:3.40.50.410] (437-634)
  IPR036465 von Willebrand factor A-like domain superfamily [G3DSA:3.40.50.410] (635-822)
  IPR036465 von Willebrand factor A-like domain superfamily [G3DSA:3.40.50.410] (823-1007)
  IPR036465 von Willebrand factor A-like domain superfamily [SSF53300] (446-631)
  IPR036465 von Willebrand factor A-like domain superfamily [SSF53300] (626-816)
  IPR036465 von Willebrand factor A-like domain superfamily [SSF53300] (817-1002)
  IPR043502 DNA/RNA polymerase superfamily [SSF56672] (4-127)
  IPR050525 Extracellular Matrix Assembly and Organization [PTHR24020] (633-819)

Radius of gyration: 36.27 Å; chains: 1; bounding box: 77×89×98 Å

Sequence (1007 aa):
MLNNLVGILLRFRQEKVAITMDIEHMFYNFKVPLEQRRFLRFLWHRNNDFEQPLVAYQMTRHVFGNSTSPSVANFGLRKVVEGADSDVKCLINNNFYVDDGLLSYQTESNTIDLVLRTQKALQDNGRIRLHKFTSNSRQVLKMQDTVPLNACDPNDLSKDPKNLDLGIATLPTQRSLGLLWDTETDSFTYKVNRVEKPYTRRGLLSTINSVYDPLGFAQPVIIQGKLLLREMMSITSKTDLDDPLPELLHGKWVTWTNSLSHLESLNIPRMYSDISYKAATNREVLVFADASKDVIAAVAYLKLYDVNRSTLSFLMGKAKETVLVEFVFLVFQLNGTISVLKTIQQIATRCIDPSKLAESSWLNYMENTVELISEPEHCLIDPEHDQEIYPEVDTCTTYKCEIIDSSKPNARFCDIFSRFSSWNRLVRTVSRIKFWAAEHRKDADCSSLKTDIVFLLDASGSMSAQSFNRELAFVEDVIQRLPIGSRAVQVGFLAFSTNVYNTIYLNQYGDRKSLIAAIKQVRYSGGQTYTSKVLSVANTMVFTAVHGDRDDANNIIILLTDGISSTPRDTSHEVQLLRSRGIEMMVVAIGNNPGSEARTISSSGDLFTLSNFQGLNKSLTERLLDTMCDADCSNLKADLLFIVDASGSMKPAPFNRELSFVEDVIHSLSLGPETIQIGFMAFSTTVYNIINLNQFRDKKSLVSAIKQVQYSGLATYTSSALQQANTNIFTARHGDRNDAEDIIILLTDGISSTNTSREVHELRSRGIEIFVIAIGNSPKSEAHNIASTDEDVFTSLDFQGLNQSLAENLLYKLCDDDHKSLKRDLVFAIDRTNSVNSREYFNEKQFVNEIIKKLVIGPEDVQVSALTYPSSTPSFWLNTFNNVSNIVAAINNIPFIHYANGRSRLGGALALARTQAFQKGHGDRPDAPNMLIVITDGFAYDHSLMQQEAKLIHAEGVIVAAIGVGHARMSDLQEMVTAPSLVFHTNSFTSFGSLVERIVSLVSTGK

pLDDT: mean 75.33, std 18.86, range [21.11, 97.62]

Foldseek 3Di:
DFADPLQLLLQLQFEDKKKKKFWPPLFQLAFDDPVCQVVQKDWAAPPNDPVHDTDIDTDRTGDPPPPCSQVVSLVVLLVLCVVPDPVLSCQSVHQDRRGMGIHHDHDLVVVLVSVLSNQVSCCVRRVIHMAQMDILDPVNVCSCVVDPVVRDDPRRHHPVCVPDPSVDDAGDWDQHSNWIARSPQQWTADDQDPPDFAQFLLSLVVRLVVDDAPQAPCVLLSLLSVLLSVVQCVVPVPDDRRDHGDPVCVVSVVVSSVVVVCRRVDTFHSHFDPDRNVNFPDKDKDKEWADDQFKTKIWIWIWTHDPPDIDIGTSGMDMDTDDDDPDDPPVSVVVVVVVCVVCVVTDDYDYDDSVCVVVDPVPVPDDDDDDDDDDDDDDDDDPPDDDDDDDDDDDDDDDQPPDDDPPDPPPVPRVVCLQVRDPLSVLLVVLVVVLVCVVVVPPQPLVQAFAEEEEEAELAQVDDQVLSVLVLVLVLVLLVSHPAALRHYFYWYWYDAPAIDLTDARPRDGDSVVVNVSSVVDGRDYHAAAQLRVLVCCLPPRCDVVRRNDLQHQAEYEYEDADDHPCLPSLLVSLVVCVVVLYAYAYEYEADDPDPSSVSNHDPPRYHYHNHSVVSDPVVSSVNSCVSRVLDLVPAFAEEEEEEELAQVDDPVLRVLVLVLVLLLLSSANFALRGYFYWYWYDAPAIDDTQASPRDRGSVVVSVSSNPDDRDHHHAAVQRVLQCCVVPRCDVVRRHDPPHAAEYEYEDAADHPDDNQVSLVVCVVVRYAYAYEYEADHCLVVNCSNGPHNLSYHYHNHSVSSDSVSSVSNSCVSRDPVPPAQFAEEEEEQELFPVADPVLSQLSLVLVLLLLVNFQFALRHYFYWYAYPPDQATLAESPPDRDSVVVSVSSNPPDRDYDPHRDAALLNSLCRCQVPRCDVVRSHDSNHAAEYEYEDAAEHPPLVSLLVSLVVSVSSSYAYAYEYEANYDLVSRCSNGPHSVRYHYDNHSVGSPVVSVVVSCCRRSVD

Secondary structure (DSSP, 8-state):
-PPPHHHHHHHHTSSSEEEEEEETTGGGGSBPPTTTGGGGEEEEEGGG-TTSPEEEEE-SB--TT-TTHHHHHHHHHHHHTTTS-HHHHHHHHHHEETTEEEEEES-HHHHHHHHHHHHHHHHHHH-PPEEEEEES-HHHHTTTTSS-TTSS-GGGB-TTGGG--TTT-PPPEEEETTEEEETTTTEEE------PPPSBHHHHHHHHTTS--SS-SSHHHHHHHHHHHHHHHHH-TTS-TTSBPPGGGHHHHHHHHHHGGGGGG--EESSS-SS-TTT-SEEEEEEEEEE-SSEEEEEEEEEEEETTEEEEEEEEEEEEEPP---S-HHHHHHHHHHHHHHTTTS--EE---TTGGGTSTTT---S-----------------S--S---S-------------TTSTTGGGSTTGGGGSSHHHHHHHHHHHHHHHHHTT----GGG--EEEEEEEE--TTS-HHHHHHHHHHHHHHHHHS-BSTTSBEEEEEEESSSEEEEE-TTT--SHHHHHHHHTT---------HHHHHHHIIIIISSGGGT--TTSEEEEEEEESS--S-HHHHHHHHHHHHHTTEEEEEEEESS---HHHHHHSPTT-EEEESSTTS-SHHHHHHHHHHHH----SS--EEEEEEEE--TTS-HHHHHHHHHHHHHHHHHS-BSTTSBEEEEEEESSSEEEEE-TTT--SHHHHHHHHTTPPP------HHHHHHHIIIIISSTTTT--TTSEEEEEEEESS--SS--HHHHHHHHHTT-EEEEEEESSTTHHHHHHHSSSGGGEEEESSGGG-SHHHHHHHHHHHH-GGGS---EEEEEEEE-STTS-HHHHHHHHHHHHHHHTTS-BSSSSEEEEEEEET-SS-SB-TTS--SHHHHHHHHHTS-----TT----HHHHHHHIIIIIS-GGGT--TTSPEEEEEEESS--TTHHHHHHHHHHHHHTT-EEEEEEETT--HHHHHHHSSSGGGEEEESSTT--HHHHHHHHHHHHH--